Protein AF-A0A7S0XBG8-F1 (afdb_monomer_lite)

pLDDT: mean 71.1, std 22.32, range [27.62, 98.0]

Organism: NCBI:txid96789

Secondary structure (DSSP, 8-state):
----TTS---TTT--TT---S-S---HHHHHHHHHHT--GGGGSPPPHHHHHHTTTT-HHHHHHHHHHHHHHHHHHHHHHHHHHHHHHHTT---TTGGGTT---------SS---GGG--HHHHHHHHHHHHHHHHHHHHHHHHHHHHHHHHHHHHHHHHHHHHHHHHHHHHHHHHHHHHHHHHHHHHHHHHHHHHHHHHHHHHHHHHHHHHHHHHHHHHHHHHHHHHHHHHHHHHHHHHHHHHHHHHHHHHTTTSTTTHHHHHHHHHHHHHHHHHHHHHHHHHHHHHHHHHHHHHHHHHHHHHHHHHHHHHHHHHHHHHHHHHHHHHHHHHHHHHHHHHHHTTS----STTHHHHHHHHHHHHHHHHHHHHHHHHHHHHHHHHHHHHHHHHHHHHHHHHHHHHHHHHHHHHHHHHHHHHHHHHHHHHHHHHHHHHHHHHHHHHHHHHHHHHHHHHHHHHHHHHHHHHHHHHHHHTTT---HHHHHHHHHHHIIIIIHHHHHHHHT---GGG------------------------------------------------------PPPPP-PPPP-----------SS---------------------------------------------------PPP------PPP-----------------------------------------------S--EEPGGGSTT-GGGT--S--HHHHHTT-EE-----------HHHHHHHHHHHHHHHHHHHHHHHHHHHHHHHHHHHHHHHHHHHHHHHHHHHHHHH---HHHHHHHHHHHHHHHHHHHHHHHHHHHHHHHHHHHHHHHHHHHHH--

Structure (mmCIF, N/CA/C/O backbone):
data_AF-A0A7S0XBG8-F1
#
_entry.id   AF-A0A7S0XBG8-F1
#
loop_
_atom_site.group_PDB
_atom_site.id
_atom_site.type_symbol
_atom_site.label_atom_id
_atom_site.label_alt_id
_atom_site.label_comp_id
_atom_site.label_asym_id
_atom_site.label_entity_id
_atom_site.label_seq_id
_atom_site.pdbx_PDB_ins_code
_atom_site.Cartn_x
_atom_site.Cartn_y
_atom_site.Cartn_z
_atom_site.occupancy
_atom_site.B_iso_or_equiv
_atom_site.auth_seq_id
_atom_site.auth_comp_id
_atom_site.auth_asym_id
_atom_site.auth_atom_id
_atom_site.pdbx_PDB_model_num
ATOM 1 N N . MET A 1 1 ? -66.838 -7.557 14.527 1.00 46.03 1 MET A N 1
ATOM 2 C CA . MET A 1 1 ? -66.772 -7.939 15.953 1.00 46.03 1 MET A CA 1
ATOM 3 C C . MET A 1 1 ? -66.265 -6.729 16.703 1.00 46.03 1 MET A C 1
ATOM 5 O O . MET A 1 1 ? -65.086 -6.426 16.579 1.00 46.03 1 MET A O 1
ATOM 9 N N . ASN A 1 2 ? -67.140 -6.026 17.417 1.00 46.69 2 ASN A N 1
ATOM 10 C CA . ASN A 1 2 ? -66.706 -4.968 18.321 1.00 46.69 2 ASN A CA 1
ATOM 11 C C . ASN A 1 2 ? -66.323 -5.672 19.623 1.00 46.69 2 ASN A C 1
ATOM 13 O O . ASN A 1 2 ? -67.207 -6.102 20.355 1.00 46.69 2 ASN A O 1
ATOM 17 N N . LYS A 1 3 ? -65.024 -5.902 19.835 1.00 52.56 3 LYS A N 1
ATOM 18 C CA . LYS A 1 3 ? -64.518 -6.178 21.181 1.00 52.56 3 LYS A CA 1
ATOM 19 C C . LYS A 1 3 ? -64.488 -4.850 21.928 1.00 52.56 3 LYS A C 1
ATOM 21 O O . LYS A 1 3 ? -64.174 -3.831 21.314 1.00 52.56 3 LYS A O 1
ATOM 26 N N . ASP A 1 4 ? -64.818 -4.877 23.209 1.00 54.75 4 ASP A N 1
ATOM 27 C CA . ASP A 1 4 ? -64.835 -3.687 24.053 1.00 54.75 4 ASP A CA 1
ATOM 28 C C . ASP A 1 4 ? -63.427 -3.070 24.108 1.00 54.75 4 ASP A C 1
ATOM 30 O O . ASP A 1 4 ? -62.459 -3.727 24.489 1.00 54.75 4 ASP A O 1
ATOM 34 N N . PHE A 1 5 ? -63.298 -1.819 23.655 1.00 60.22 5 PHE A N 1
ATOM 35 C CA . PHE A 1 5 ? -62.009 -1.131 23.469 1.00 60.22 5 PHE A CA 1
ATOM 36 C C . PHE A 1 5 ? -61.437 -0.519 24.765 1.00 60.22 5 PHE A C 1
ATOM 38 O O . PHE A 1 5 ? -60.401 0.144 24.726 1.00 60.22 5 PHE A O 1
ATOM 45 N N . ASP A 1 6 ? -62.088 -0.758 25.906 1.00 67.19 6 ASP A N 1
ATOM 46 C CA . ASP A 1 6 ? -61.758 -0.147 27.200 1.00 67.19 6 ASP A CA 1
ATOM 47 C C . ASP A 1 6 ? -60.664 -0.900 27.985 1.00 67.19 6 ASP A C 1
ATOM 49 O O . ASP A 1 6 ? -60.264 -0.471 29.070 1.00 67.19 6 ASP A O 1
ATOM 53 N N . GLU A 1 7 ? -60.143 -2.017 27.463 1.00 74.50 7 GLU A N 1
ATOM 54 C CA . GLU A 1 7 ? -59.051 -2.741 28.119 1.00 74.50 7 GLU A CA 1
ATOM 55 C C . GLU A 1 7 ? -57.723 -1.945 28.017 1.00 74.50 7 GLU A C 1
ATOM 57 O O . GLU A 1 7 ? -57.351 -1.465 26.938 1.00 74.50 7 GLU A O 1
ATOM 62 N N . PRO A 1 8 ? -56.976 -1.748 29.124 1.00 77.62 8 PRO A N 1
ATOM 63 C CA . PRO A 1 8 ? -55.775 -0.918 29.116 1.00 77.62 8 PRO A CA 1
ATOM 64 C C . PRO A 1 8 ? -54.603 -1.563 28.347 1.00 77.62 8 PRO A C 1
ATOM 66 O O . PRO A 1 8 ? -53.829 -2.362 28.884 1.00 77.62 8 PRO A O 1
ATOM 69 N N . LEU A 1 9 ? -54.433 -1.152 27.087 1.00 80.19 9 LEU A N 1
ATOM 70 C CA . LEU A 1 9 ? -53.249 -1.357 26.251 1.00 80.19 9 LEU A CA 1
ATOM 71 C C . LEU A 1 9 ? -52.021 -0.675 26.878 1.00 80.19 9 LEU A C 1
ATOM 73 O O . LEU A 1 9 ? -51.720 0.510 26.685 1.00 80.19 9 LEU A O 1
ATOM 77 N N . SER A 1 10 ? -51.302 -1.471 27.660 1.00 86.69 10 SER A N 1
ATOM 78 C CA . SER A 1 10 ? -50.025 -1.143 28.284 1.00 86.69 10 SER A CA 1
ATOM 79 C C . SER A 1 10 ? -48.880 -1.800 27.518 1.00 86.69 10 SER A C 1
ATOM 81 O O . SER A 1 10 ? -49.082 -2.770 26.796 1.00 86.69 10 SER A O 1
ATOM 83 N N . LEU A 1 11 ? -47.644 -1.361 27.752 1.00 86.88 11 LEU A N 1
ATOM 84 C CA . LEU A 1 11 ? -46.448 -2.037 27.225 1.00 86.88 11 LEU A CA 1
ATOM 85 C C . LEU A 1 11 ? -46.318 -3.510 27.663 1.00 86.88 11 LEU A C 1
ATOM 87 O O . LEU A 1 11 ? -45.576 -4.256 27.033 1.00 86.88 11 LEU A O 1
ATOM 91 N N . LEU A 1 12 ? -47.027 -3.941 28.714 1.00 86.94 12 LEU A N 1
ATOM 92 C CA . LEU A 1 12 ? -47.078 -5.343 29.142 1.00 86.94 12 LEU A CA 1
ATOM 93 C C . LEU A 1 12 ? -48.015 -6.194 28.264 1.00 86.94 12 LEU A C 1
ATOM 95 O O . LEU A 1 12 ? -47.783 -7.389 28.107 1.00 86.94 12 LEU A O 1
ATOM 99 N N . THR A 1 13 ? -49.062 -5.577 27.711 1.00 85.00 13 THR A N 1
ATOM 100 C CA . THR A 1 13 ? -50.103 -6.201 26.872 1.00 85.00 13 THR A CA 1
ATOM 101 C C . THR A 1 13 ? -49.984 -5.826 25.389 1.00 85.00 13 THR A C 1
ATOM 103 O O . THR A 1 13 ? -50.813 -6.226 24.577 1.00 85.00 13 THR A O 1
ATOM 106 N N . PHE A 1 14 ? -48.947 -5.071 25.018 1.00 85.81 14 PHE A N 1
ATOM 107 C CA . PHE A 1 14 ? -48.705 -4.597 23.660 1.00 85.81 14 PHE A CA 1
ATOM 108 C C . PHE A 1 14 ? -48.232 -5.732 22.740 1.00 85.81 14 PHE A C 1
ATOM 110 O O . PHE A 1 14 ? -47.083 -6.170 22.819 1.00 85.81 14 PHE A O 1
ATOM 117 N N . GLU A 1 15 ? -49.099 -6.173 21.825 1.00 86.38 15 GLU A N 1
ATOM 118 C CA . GLU A 1 15 ? -48.722 -7.044 20.709 1.00 86.38 15 GLU A CA 1
ATOM 119 C C . GLU A 1 15 ? -48.262 -6.199 19.508 1.00 86.38 15 GLU A C 1
ATOM 121 O O . GLU A 1 15 ? -49.092 -5.542 18.876 1.00 86.38 15 GLU A O 1
ATOM 126 N N . PRO A 1 16 ? -46.972 -6.236 19.109 1.00 85.62 16 PRO A N 1
ATOM 127 C CA . PRO A 1 16 ? -46.474 -5.381 18.029 1.00 85.62 16 PRO A CA 1
ATOM 128 C C . PRO A 1 16 ? -47.133 -5.616 16.665 1.00 85.62 16 PRO A C 1
ATOM 130 O O . PRO A 1 16 ? -47.020 -4.773 15.785 1.00 85.62 16 PRO A O 1
ATOM 133 N N . THR A 1 17 ? -47.780 -6.765 16.468 1.00 84.50 17 THR A N 1
ATOM 134 C CA . THR A 1 17 ? -48.457 -7.163 15.226 1.00 84.50 17 THR A CA 1
ATOM 135 C C . THR A 1 17 ? -49.842 -6.539 15.038 1.00 84.50 17 THR A C 1
ATOM 137 O O . THR A 1 17 ? -50.392 -6.628 13.942 1.00 84.50 17 THR A O 1
ATOM 140 N N . LEU A 1 18 ? -50.426 -5.919 16.070 1.00 79.56 18 LEU A N 1
ATOM 141 C CA . LEU A 1 18 ? -51.756 -5.308 16.002 1.00 79.56 18 LEU A CA 1
ATOM 142 C C . LEU A 1 18 ? -51.644 -3.797 15.754 1.00 79.56 18 LEU A C 1
ATOM 144 O O . LEU A 1 18 ? -51.611 -2.987 16.675 1.00 79.56 18 LEU A O 1
ATOM 148 N N . ALA A 1 19 ? -51.602 -3.412 14.478 1.00 60.72 19 ALA A N 1
ATOM 149 C CA . ALA A 1 19 ? -51.386 -2.034 14.027 1.00 60.72 19 ALA A CA 1
ATOM 150 C C . ALA A 1 19 ? -52.637 -1.123 14.104 1.00 60.72 19 ALA A C 1
ATOM 152 O O . ALA A 1 19 ? -52.859 -0.301 13.215 1.00 60.72 19 ALA A O 1
ATOM 153 N N . PHE A 1 20 ? -53.463 -1.249 15.148 1.00 75.81 20 PHE A N 1
ATOM 154 C CA . PHE A 1 20 ? -54.675 -0.438 15.321 1.00 75.81 20 PHE A CA 1
ATOM 155 C C . PHE A 1 20 ? -54.503 0.601 16.445 1.00 75.81 20 PHE A C 1
ATOM 157 O O . PHE A 1 20 ? -54.133 0.226 17.557 1.00 75.81 20 PHE A O 1
ATOM 164 N N . PRO A 1 21 ? -54.779 1.898 16.202 1.00 74.19 21 PRO A N 1
ATOM 165 C CA . PRO A 1 21 ? -54.815 2.896 17.267 1.00 74.19 21 PRO A CA 1
ATOM 166 C C . PRO A 1 21 ? -56.060 2.706 18.164 1.00 74.19 21 PRO A C 1
ATOM 168 O O . PRO A 1 21 ? -57.111 2.321 17.648 1.00 74.19 21 PRO A O 1
ATOM 171 N N . PRO A 1 22 ? -55.993 3.030 19.473 1.00 70.81 22 PRO A N 1
ATOM 172 C CA . PRO A 1 22 ? -54.848 3.594 20.195 1.00 70.81 22 PRO A CA 1
ATOM 173 C C . PRO A 1 22 ? -53.772 2.544 20.529 1.00 70.81 22 PRO A C 1
ATOM 175 O O . PRO A 1 22 ? -54.043 1.555 21.197 1.00 70.81 22 PRO A O 1
ATOM 178 N N . TYR A 1 23 ? -52.524 2.794 20.115 1.00 78.31 23 TYR A N 1
ATOM 179 C CA . TYR A 1 23 ? -51.422 1.825 20.249 1.00 78.31 23 TYR A CA 1
ATOM 180 C C . TYR A 1 23 ? -51.006 1.552 21.705 1.00 78.31 23 TYR A C 1
ATOM 182 O O . TYR A 1 23 ? -50.609 0.442 22.044 1.00 78.31 23 TYR A O 1
ATOM 190 N N . LEU A 1 24 ? -51.079 2.577 22.559 1.00 86.44 24 LEU A N 1
ATOM 191 C CA . LEU A 1 24 ? -50.837 2.527 24.002 1.00 86.44 24 LEU A CA 1
ATOM 192 C C . LEU A 1 24 ? -51.780 3.542 24.657 1.00 86.44 24 LEU A C 1
ATOM 194 O O . LEU A 1 24 ? -51.836 4.685 24.205 1.00 86.44 24 LEU A O 1
ATOM 198 N N . ASN A 1 25 ? -52.502 3.149 25.709 1.00 85.94 25 ASN A N 1
ATOM 199 C CA . ASN A 1 25 ? -53.454 4.026 26.408 1.00 85.94 25 ASN A CA 1
ATOM 200 C C . ASN A 1 25 ? -53.093 4.288 27.885 1.00 85.94 25 ASN A C 1
ATOM 202 O O . ASN A 1 25 ? -53.607 5.232 28.480 1.00 85.94 25 ASN A O 1
ATOM 206 N N . THR A 1 26 ? -52.176 3.516 28.484 1.00 89.75 26 THR A N 1
ATOM 207 C CA . THR A 1 26 ? -51.787 3.742 29.889 1.00 89.75 26 THR A CA 1
ATOM 208 C C . THR A 1 26 ? -50.772 4.893 30.042 1.00 89.75 26 THR A C 1
ATOM 210 O O . THR A 1 26 ? -49.750 4.894 29.344 1.00 89.75 26 THR A O 1
ATOM 213 N N . PRO A 1 27 ? -50.960 5.835 30.997 1.00 90.50 27 PRO A N 1
ATOM 214 C CA . PRO A 1 27 ? -50.068 6.990 31.172 1.00 90.50 27 PRO A CA 1
ATOM 215 C C . PRO A 1 27 ? -48.596 6.615 31.376 1.00 90.50 27 PRO A C 1
ATOM 217 O O . PRO A 1 27 ? -47.709 7.216 30.779 1.00 90.50 27 PRO A O 1
ATOM 220 N N . ARG A 1 28 ? -48.323 5.552 32.149 1.00 92.75 28 ARG A N 1
ATOM 221 C CA . ARG A 1 28 ? -46.956 5.048 32.385 1.00 92.75 28 ARG A CA 1
ATOM 222 C C . ARG A 1 28 ? -46.270 4.567 31.106 1.00 92.75 28 ARG A C 1
ATOM 224 O O . ARG A 1 28 ? -45.056 4.692 30.989 1.00 92.75 28 ARG A O 1
ATOM 231 N N . SER A 1 29 ? -47.013 3.995 30.157 1.00 93.88 29 SER A N 1
ATOM 232 C CA . SER A 1 29 ? -46.448 3.556 28.877 1.00 93.88 29 SER A CA 1
ATOM 233 C C . SER A 1 29 ? -46.194 4.720 27.923 1.00 93.88 29 SER A C 1
ATOM 235 O O . SER A 1 29 ? -45.178 4.711 27.230 1.00 93.88 29 SER A O 1
ATOM 237 N N . LEU A 1 30 ? -47.052 5.743 27.938 1.00 93.06 30 LEU A N 1
ATOM 238 C CA . LEU A 1 30 ? -46.835 6.980 27.185 1.00 93.06 30 LEU A CA 1
ATOM 239 C C . LEU A 1 30 ? -45.634 7.772 27.732 1.00 93.06 30 LEU A C 1
ATOM 241 O O . LEU A 1 30 ? -44.776 8.173 26.952 1.00 93.06 30 LEU A O 1
ATOM 245 N N . GLU A 1 31 ? -45.498 7.898 29.056 1.00 93.50 31 GLU A N 1
ATOM 246 C CA . GLU A 1 31 ? -44.335 8.523 29.710 1.00 93.50 31 GLU A CA 1
ATOM 247 C C . GLU A 1 31 ? -43.028 7.752 29.429 1.00 93.50 31 GLU A C 1
ATOM 249 O O . GLU A 1 31 ? -41.995 8.356 29.143 1.00 93.50 31 GLU A O 1
ATOM 254 N N . ALA A 1 32 ? -43.057 6.411 29.426 1.00 95.31 32 ALA A N 1
ATOM 255 C CA . ALA A 1 32 ? -41.895 5.598 29.052 1.00 95.31 32 ALA A CA 1
ATOM 256 C C . ALA A 1 32 ? -41.440 5.854 27.602 1.00 95.31 32 ALA A C 1
ATOM 258 O O . ALA A 1 32 ? -40.237 5.931 27.335 1.00 95.31 32 ALA A O 1
ATOM 259 N N . CYS A 1 33 ? -42.389 6.013 26.674 1.00 95.50 33 CYS A N 1
ATOM 260 C CA . CYS A 1 33 ? -42.112 6.400 25.289 1.00 95.50 33 CYS A CA 1
ATOM 261 C C . CYS A 1 33 ? -41.545 7.830 25.217 1.00 95.50 33 CYS A C 1
ATOM 263 O O . CYS A 1 33 ? -40.497 8.046 24.607 1.00 95.50 33 CYS A O 1
ATOM 265 N N . HIS A 1 34 ? -42.174 8.781 25.918 1.00 94.69 34 HIS A N 1
ATOM 266 C CA . HIS A 1 34 ? -41.777 10.190 25.952 1.00 94.69 34 HIS A CA 1
ATOM 267 C C . HIS A 1 34 ? -40.342 10.385 26.467 1.00 94.69 34 HIS A C 1
ATOM 269 O O . HIS A 1 34 ? -39.537 11.043 25.808 1.00 94.69 34 HIS A O 1
ATOM 275 N N . ARG A 1 35 ? -39.968 9.734 27.578 1.00 94.81 35 ARG A N 1
ATOM 276 C CA . ARG A 1 35 ? -38.601 9.788 28.138 1.00 94.81 35 ARG A CA 1
ATOM 277 C C . ARG A 1 35 ? -37.519 9.230 27.224 1.00 94.81 35 ARG A C 1
ATOM 279 O O . ARG A 1 35 ? -36.373 9.664 27.311 1.00 94.81 35 ARG A O 1
ATOM 286 N N . ASN A 1 36 ? -37.866 8.263 26.378 1.00 95.38 36 ASN A N 1
ATOM 287 C CA . ASN A 1 36 ? -36.952 7.703 25.385 1.00 95.38 36 ASN A CA 1
ATOM 288 C C . ASN A 1 36 ? -36.969 8.484 24.056 1.00 95.38 36 ASN A C 1
ATOM 290 O O . ASN A 1 36 ? -36.152 8.190 23.187 1.00 95.38 36 ASN A O 1
ATOM 294 N N . GLY A 1 37 ? -37.864 9.468 23.890 1.00 95.38 37 GLY A N 1
ATOM 295 C CA . GLY A 1 37 ? -38.025 10.232 22.650 1.00 95.38 37 GLY A CA 1
ATOM 296 C C . GLY A 1 37 ? -38.631 9.427 21.495 1.00 95.38 37 GLY A C 1
ATOM 297 O O . GLY A 1 37 ? -38.331 9.715 20.341 1.00 95.38 37 GLY A O 1
ATOM 298 N N . VAL A 1 38 ? -39.439 8.406 21.798 1.00 95.69 38 VAL A N 1
ATOM 299 C CA . VAL A 1 38 ? -39.985 7.438 20.829 1.00 95.69 38 VAL A CA 1
ATOM 300 C C . VAL A 1 38 ? -41.485 7.664 20.671 1.00 95.69 38 VAL A C 1
ATOM 302 O O . VAL A 1 38 ? -42.199 7.719 21.673 1.00 95.69 38 VAL A O 1
ATOM 305 N N . ASN A 1 39 ? -42.004 7.735 19.443 1.00 93.81 39 ASN A N 1
ATOM 306 C CA . ASN A 1 39 ? -43.456 7.739 19.244 1.00 93.81 39 ASN A CA 1
ATOM 307 C C . ASN A 1 39 ? -44.024 6.312 19.389 1.00 93.81 39 ASN A C 1
ATOM 309 O O . ASN A 1 39 ? -43.448 5.384 18.822 1.00 93.81 39 ASN A O 1
ATOM 313 N N . PRO A 1 40 ? -45.187 6.096 20.040 1.00 93.88 40 PRO A N 1
ATOM 314 C CA . PRO A 1 40 ? -45.792 4.763 20.180 1.00 93.88 40 PRO A CA 1
ATOM 315 C C . PRO A 1 40 ? -45.967 3.986 18.864 1.00 93.88 40 PRO A C 1
ATOM 317 O O . PRO A 1 40 ? -45.861 2.763 18.851 1.00 93.88 40 PRO A O 1
ATOM 320 N N . ILE A 1 41 ? -46.183 4.693 17.748 1.00 93.38 41 ILE A N 1
ATOM 321 C CA . ILE A 1 41 ? -46.307 4.101 16.408 1.00 93.38 41 ILE A CA 1
ATOM 322 C C . ILE A 1 41 ? -45.010 3.430 15.921 1.00 93.38 41 ILE A C 1
ATOM 324 O O . ILE A 1 41 ? -45.069 2.460 15.173 1.00 93.38 41 ILE A O 1
ATOM 328 N N . GLU A 1 42 ? -43.840 3.881 16.382 1.00 92.88 42 GLU A N 1
ATOM 329 C CA . GLU A 1 42 ? -42.533 3.314 16.012 1.00 92.88 42 GLU A CA 1
ATOM 330 C C . GLU A 1 42 ? -42.273 1.947 16.663 1.00 92.88 42 GLU A C 1
ATOM 332 O O . GLU A 1 42 ? -41.363 1.236 16.245 1.00 92.88 42 GLU A O 1
ATOM 337 N N . LEU A 1 43 ? -43.057 1.562 17.677 1.00 94.12 43 LEU A N 1
ATOM 338 C CA . LEU A 1 43 ? -42.960 0.256 18.340 1.00 94.12 43 LEU A CA 1
ATOM 339 C C . LEU A 1 43 ? -43.737 -0.846 17.598 1.00 94.12 43 LEU A C 1
ATOM 341 O O . LEU A 1 43 ? -43.465 -2.037 17.810 1.00 94.12 43 LEU A O 1
ATOM 345 N N . VAL A 1 44 ? -44.676 -0.458 16.728 1.00 94.44 44 VAL A N 1
ATOM 346 C CA . VAL A 1 44 ? -45.516 -1.350 15.916 1.00 94.44 44 VAL A CA 1
ATOM 347 C C . VAL A 1 44 ? -44.656 -2.058 14.866 1.00 94.44 44 VAL A C 1
ATOM 349 O O . VAL A 1 44 ? -43.796 -1.457 14.221 1.00 94.44 44 VAL A O 1
ATOM 352 N N . ALA A 1 45 ? -44.852 -3.364 14.705 1.00 94.12 45 ALA A N 1
ATOM 353 C CA . ALA A 1 45 ? -44.143 -4.155 13.712 1.00 94.12 45 ALA A CA 1
ATOM 354 C C . ALA A 1 45 ? -44.748 -3.925 12.322 1.00 94.12 45 ALA A C 1
ATOM 356 O O . ALA A 1 45 ? -45.897 -4.280 12.065 1.00 94.12 45 ALA A O 1
ATOM 357 N N . ILE A 1 46 ? -43.949 -3.366 11.412 1.00 93.38 46 ILE A N 1
ATOM 358 C CA . ILE A 1 46 ? -44.321 -3.230 10.002 1.00 93.38 46 ILE A CA 1
ATOM 359 C C . ILE A 1 46 ? -44.263 -4.627 9.351 1.00 93.38 46 ILE A C 1
ATOM 361 O O . ILE A 1 46 ? -43.214 -5.280 9.431 1.00 93.38 46 ILE A O 1
ATOM 365 N N . PRO A 1 47 ? -45.351 -5.113 8.722 1.00 94.19 47 PRO A N 1
ATOM 366 C CA . PRO A 1 47 ? -45.382 -6.432 8.099 1.00 94.19 47 PRO A CA 1
ATOM 367 C C . PRO A 1 47 ? -44.433 -6.514 6.893 1.00 94.19 47 PRO A C 1
ATOM 369 O O . PRO A 1 47 ? -44.214 -5.538 6.169 1.00 94.19 47 PRO A O 1
ATOM 372 N N . TYR A 1 48 ? -43.856 -7.697 6.664 1.00 94.06 48 TYR A N 1
ATOM 373 C CA . TYR A 1 48 ? -42.832 -7.924 5.637 1.00 94.06 48 TYR A CA 1
ATOM 374 C C . TYR A 1 48 ? -43.321 -7.577 4.217 1.00 94.06 48 TYR A C 1
ATOM 376 O O . TYR A 1 48 ? -42.573 -7.077 3.374 1.00 94.06 48 TYR A O 1
ATOM 384 N N . GLU A 1 49 ? -44.615 -7.760 3.977 1.00 94.56 49 GLU A N 1
ATOM 385 C CA . GLU A 1 49 ? -45.318 -7.481 2.731 1.00 94.56 49 GLU A CA 1
ATOM 386 C C . GLU A 1 49 ? -45.242 -6.002 2.312 1.00 94.56 49 GLU A C 1
ATOM 388 O O . GLU A 1 49 ? -45.290 -5.700 1.119 1.00 94.56 49 GLU A O 1
ATOM 393 N N . GLU A 1 50 ? -45.082 -5.060 3.248 1.00 93.56 50 GLU A N 1
ATOM 394 C CA . GLU A 1 50 ? -44.888 -3.641 2.912 1.00 93.56 50 GLU A CA 1
ATOM 395 C C . GLU A 1 50 ? -43.467 -3.332 2.434 1.00 93.56 50 GLU A C 1
ATOM 397 O O . GLU A 1 50 ? -43.275 -2.492 1.550 1.00 93.56 50 GLU A O 1
ATOM 402 N N . PHE A 1 51 ? -42.468 -4.064 2.931 1.00 93.88 51 PHE A N 1
ATOM 403 C CA . PHE A 1 51 ? -41.096 -3.951 2.438 1.00 93.88 51 PHE A CA 1
ATOM 404 C C . PHE A 1 51 ? -40.971 -4.456 1.001 1.00 93.88 51 PHE A C 1
ATOM 406 O O . PHE A 1 51 ? -40.256 -3.840 0.207 1.00 93.88 51 PHE A O 1
ATOM 413 N N . LEU A 1 52 ? -41.711 -5.511 0.641 1.00 94.25 52 LEU A N 1
ATOM 414 C CA . LEU A 1 52 ? -41.791 -6.028 -0.730 1.00 94.25 52 LEU A CA 1
ATOM 415 C C . LEU A 1 52 ? -42.385 -4.998 -1.709 1.00 94.25 52 LEU A C 1
ATOM 417 O O . LEU A 1 52 ? -41.803 -4.764 -2.767 1.00 94.25 52 LEU A O 1
ATOM 421 N N . LYS A 1 53 ? -43.477 -4.307 -1.336 1.00 93.00 53 LYS A N 1
ATOM 422 C CA . LYS A 1 53 ? -44.103 -3.259 -2.176 1.00 93.00 53 LYS A CA 1
ATOM 423 C C . LYS A 1 53 ? -43.135 -2.126 -2.550 1.00 93.00 53 LYS A C 1
ATOM 425 O O . LYS A 1 53 ? -43.200 -1.605 -3.658 1.00 93.00 53 LYS A O 1
ATOM 430 N N . ASN A 1 54 ? -42.230 -1.760 -1.640 1.00 82.06 54 ASN A N 1
ATOM 431 C CA . ASN A 1 54 ? -41.333 -0.603 -1.774 1.00 82.06 54 ASN A CA 1
ATOM 432 C C . ASN A 1 54 ? -39.942 -0.925 -2.368 1.00 82.06 54 ASN A C 1
ATOM 434 O O . ASN A 1 54 ? -39.057 -0.064 -2.363 1.00 82.06 54 ASN A O 1
ATOM 438 N N . SER A 1 55 ? -39.688 -2.161 -2.811 1.00 76.88 55 SER A N 1
ATOM 439 C CA . SER A 1 55 ? -38.336 -2.643 -3.158 1.00 76.88 55 SER A CA 1
ATOM 440 C C . SER A 1 55 ? -38.217 -3.259 -4.558 1.00 76.88 55 SER A C 1
ATOM 442 O O . SER A 1 55 ? -37.426 -4.173 -4.762 1.00 76.88 55 SER A O 1
ATOM 444 N N . ASN A 1 56 ? -38.968 -2.748 -5.545 1.00 84.00 56 ASN A N 1
ATOM 445 C CA . ASN A 1 56 ? -38.935 -3.217 -6.945 1.00 84.00 56 ASN A CA 1
ATOM 446 C C . ASN A 1 56 ? -39.083 -4.751 -7.097 1.00 84.00 56 ASN A C 1
ATOM 448 O O . ASN A 1 56 ? -38.563 -5.335 -8.044 1.00 84.00 56 ASN A O 1
ATOM 452 N N . ASN A 1 57 ? -39.804 -5.395 -6.172 1.00 78.31 57 ASN A N 1
ATOM 453 C CA . ASN A 1 57 ? -39.962 -6.849 -6.062 1.00 78.31 57 ASN A CA 1
ATOM 454 C C . ASN A 1 57 ? -38.662 -7.656 -5.836 1.00 78.31 57 ASN A C 1
ATOM 456 O O . ASN A 1 57 ? -38.669 -8.858 -6.092 1.00 78.31 57 ASN A O 1
ATOM 460 N N . ASP A 1 58 ? -37.574 -7.059 -5.331 1.00 91.94 58 ASP A N 1
ATOM 461 C CA . ASP A 1 58 ? -36.404 -7.825 -4.870 1.00 91.94 58 ASP A CA 1
ATOM 462 C C . ASP A 1 58 ? -36.615 -8.313 -3.417 1.00 91.94 58 ASP A C 1
ATOM 464 O O . ASP A 1 58 ? -36.516 -7.516 -2.472 1.00 91.94 58 ASP A O 1
ATOM 468 N N . PRO A 1 59 ? -36.876 -9.620 -3.195 1.00 93.44 59 PRO A N 1
ATOM 469 C CA . PRO A 1 59 ? -37.119 -10.153 -1.858 1.00 93.44 59 PRO A CA 1
ATOM 470 C C . PRO A 1 59 ? -35.879 -10.086 -0.958 1.00 93.44 59 PRO A C 1
ATOM 472 O O . PRO A 1 59 ? -36.017 -10.010 0.259 1.00 93.44 59 PRO A O 1
ATOM 475 N N . TYR A 1 60 ? -34.665 -10.081 -1.514 1.00 93.50 60 TYR A N 1
ATOM 476 C CA . TYR A 1 60 ? -33.440 -10.036 -0.718 1.00 93.50 60 TYR A CA 1
ATOM 477 C C . TYR A 1 60 ? -33.213 -8.639 -0.126 1.00 93.50 60 TYR A C 1
ATOM 479 O O . TYR A 1 60 ? -32.913 -8.493 1.063 1.00 93.50 60 TYR A O 1
ATOM 487 N N . ILE A 1 61 ? -33.442 -7.588 -0.922 1.00 91.69 61 ILE A N 1
ATOM 488 C CA . ILE A 1 61 ? -33.392 -6.199 -0.440 1.00 91.69 61 ILE A CA 1
ATOM 489 C C . ILE A 1 61 ? -34.537 -5.924 0.547 1.00 91.69 61 ILE A C 1
ATOM 491 O O . ILE A 1 61 ? -34.316 -5.240 1.553 1.00 91.69 61 ILE A O 1
ATOM 495 N N . ALA A 1 62 ? -35.735 -6.468 0.303 1.00 94.19 62 ALA A N 1
ATOM 496 C CA . ALA A 1 62 ? -36.847 -6.397 1.251 1.00 94.19 62 ALA A CA 1
ATOM 497 C C . ALA A 1 62 ? -36.476 -7.023 2.606 1.00 94.19 62 ALA A C 1
ATOM 499 O O . ALA A 1 62 ? -36.662 -6.379 3.640 1.00 94.19 62 ALA A O 1
ATOM 500 N N . GLN A 1 63 ? -35.895 -8.230 2.604 1.00 95.75 63 GLN A N 1
ATOM 501 C CA . GLN A 1 63 ? -35.493 -8.943 3.820 1.00 95.75 63 GLN A CA 1
ATOM 502 C C . GLN A 1 63 ? -34.454 -8.161 4.632 1.00 95.75 63 GLN A C 1
ATOM 504 O O . GLN A 1 63 ? -34.657 -7.947 5.824 1.00 95.75 63 GLN A O 1
ATOM 509 N N . ILE A 1 64 ? -33.395 -7.645 3.998 1.00 93.94 64 ILE A N 1
ATOM 510 C CA . ILE A 1 64 ? -32.368 -6.849 4.696 1.00 93.94 64 ILE A CA 1
ATOM 511 C C . ILE A 1 64 ? -32.967 -5.580 5.324 1.00 93.94 64 ILE A C 1
ATOM 513 O O . ILE A 1 64 ? -32.593 -5.192 6.434 1.00 93.94 64 ILE A O 1
ATOM 517 N N . ARG A 1 65 ? -33.900 -4.910 4.631 1.00 92.94 65 ARG A N 1
ATOM 518 C CA . ARG A 1 65 ? -34.584 -3.720 5.167 1.00 92.94 65 ARG A CA 1
ATOM 519 C C . ARG A 1 65 ? -35.481 -4.077 6.352 1.00 92.94 65 ARG A C 1
ATOM 521 O O . ARG A 1 65 ? -35.420 -3.381 7.364 1.00 92.94 65 ARG A O 1
ATOM 528 N N . TYR A 1 66 ? -36.251 -5.158 6.242 1.00 96.12 66 TYR A N 1
ATOM 529 C CA . TYR A 1 66 ? -37.096 -5.673 7.317 1.00 96.12 66 TYR A CA 1
ATOM 530 C C . TYR A 1 66 ? -36.271 -6.041 8.558 1.00 96.12 66 TYR A C 1
ATOM 532 O O . TYR A 1 66 ? -36.528 -5.504 9.632 1.00 96.12 66 TYR A O 1
ATOM 540 N N . GLU A 1 67 ? -35.224 -6.859 8.413 1.00 95.69 67 GLU A N 1
ATOM 541 C CA . GLU A 1 67 ? -34.351 -7.272 9.523 1.00 95.69 67 GLU A CA 1
ATOM 542 C C . GLU A 1 67 ? -33.687 -6.072 10.214 1.00 95.69 67 GLU A C 1
ATOM 544 O O . GLU A 1 67 ? -33.610 -6.021 11.444 1.00 95.69 67 GLU A O 1
ATOM 549 N N . LYS A 1 68 ? -33.257 -5.063 9.442 1.00 96.06 68 LYS A N 1
ATOM 550 C CA . LYS A 1 68 ? -32.668 -3.835 9.990 1.00 96.06 68 LYS A CA 1
ATOM 551 C C . LYS A 1 68 ? -33.682 -3.001 10.781 1.00 96.06 68 LYS A C 1
ATOM 553 O O . LYS A 1 68 ? -33.343 -2.524 11.864 1.00 96.06 68 LYS A O 1
ATOM 558 N N . ILE A 1 69 ? -34.891 -2.791 10.253 1.00 94.25 69 ILE A N 1
ATOM 559 C CA . ILE A 1 69 ? -35.910 -1.969 10.926 1.00 94.25 69 ILE A CA 1
ATOM 560 C C . ILE A 1 69 ? -36.508 -2.710 12.124 1.00 94.25 69 ILE A C 1
ATOM 562 O O . ILE A 1 69 ? -36.583 -2.129 13.203 1.00 94.25 69 ILE A O 1
ATOM 566 N N . ASP A 1 70 ? -36.853 -3.991 11.995 1.00 95.31 70 ASP A N 1
ATOM 567 C CA . ASP A 1 70 ? -37.374 -4.786 13.112 1.00 95.31 70 ASP A CA 1
ATOM 568 C C . ASP A 1 70 ? -36.319 -5.001 14.215 1.00 95.31 70 ASP A C 1
ATOM 570 O O . ASP A 1 70 ? -36.648 -4.981 15.401 1.00 95.31 70 ASP A O 1
ATOM 574 N N . GLY A 1 71 ? -35.034 -5.114 13.854 1.00 94.44 71 GLY A N 1
ATOM 575 C CA . GLY A 1 71 ? -33.925 -5.132 14.811 1.00 94.44 71 GLY A CA 1
ATOM 576 C C . GLY A 1 71 ? -33.801 -3.833 15.616 1.00 94.44 71 GLY A C 1
ATOM 577 O O . GLY A 1 71 ? -33.689 -3.879 16.842 1.00 94.44 71 GLY A O 1
ATOM 578 N N . LEU A 1 72 ? -33.884 -2.672 14.952 1.00 93.88 72 LEU A N 1
ATOM 579 C CA . LEU A 1 72 ? -33.922 -1.365 15.625 1.00 93.88 72 LEU A CA 1
ATOM 580 C C . LEU A 1 72 ? -35.167 -1.231 16.513 1.00 93.88 72 LEU A C 1
ATOM 582 O O . LEU A 1 72 ? -35.047 -0.868 17.681 1.00 93.88 72 LEU A O 1
ATOM 586 N N . ARG A 1 73 ? -36.343 -1.594 15.991 1.00 95.94 73 ARG A N 1
ATOM 587 C CA . ARG A 1 73 ? -37.626 -1.578 16.706 1.00 95.94 73 ARG A CA 1
ATOM 588 C C . ARG A 1 73 ? -37.578 -2.400 17.995 1.00 95.94 73 ARG A C 1
ATOM 590 O O . ARG A 1 73 ? -37.988 -1.905 19.040 1.00 95.94 73 ARG A O 1
ATOM 597 N N . LYS A 1 74 ? -37.041 -3.625 17.946 1.00 95.19 74 LYS A N 1
ATOM 598 C CA . LYS A 1 74 ? -36.848 -4.492 19.124 1.00 95.19 74 LYS A CA 1
ATOM 599 C C . LYS A 1 74 ? -35.943 -3.838 20.170 1.00 95.19 74 LYS A C 1
ATOM 601 O O . LYS A 1 74 ? -36.335 -3.746 21.328 1.00 95.19 74 LYS A O 1
ATOM 606 N N . ALA A 1 75 ? -34.793 -3.303 19.757 1.00 95.00 75 ALA A N 1
ATOM 607 C CA . ALA A 1 75 ? -33.876 -2.615 20.668 1.00 95.00 75 ALA A CA 1
ATOM 608 C C . ALA A 1 75 ? -34.494 -1.353 21.308 1.00 95.00 75 ALA A C 1
ATOM 610 O O . ALA A 1 75 ? -34.206 -1.038 22.463 1.00 95.00 75 ALA A O 1
ATOM 611 N N . THR A 1 76 ? -35.352 -0.634 20.581 1.00 94.44 76 THR A N 1
ATOM 612 C CA . THR A 1 76 ? -36.114 0.507 21.110 1.00 94.44 76 THR A CA 1
ATOM 613 C C . THR A 1 76 ? -37.207 0.055 22.083 1.00 94.44 76 THR A C 1
ATOM 615 O O . THR A 1 76 ? -37.322 0.620 23.171 1.00 94.44 76 THR A O 1
ATOM 618 N N . LEU A 1 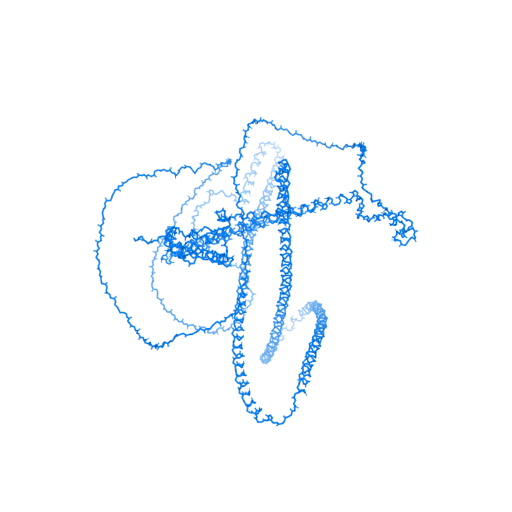77 ? -37.957 -0.999 21.745 1.00 94.81 77 LEU A N 1
ATOM 619 C CA . LEU A 1 77 ? -38.983 -1.589 22.608 1.00 94.81 77 LEU A CA 1
ATOM 620 C C . LEU A 1 77 ? -38.393 -2.083 23.937 1.00 94.81 77 LEU A C 1
ATOM 622 O O . LEU A 1 77 ? -38.968 -1.809 24.987 1.00 94.81 77 LEU A O 1
ATOM 626 N N . ASP A 1 78 ? -37.220 -2.724 23.919 1.00 95.31 78 ASP A N 1
ATOM 627 C CA . ASP A 1 78 ? -36.527 -3.173 25.134 1.00 95.31 78 ASP A CA 1
ATOM 628 C C . ASP A 1 78 ? -36.148 -2.004 26.063 1.00 95.31 78 ASP A C 1
ATOM 630 O O . ASP A 1 78 ? -36.325 -2.100 27.279 1.00 95.31 78 ASP A O 1
ATOM 634 N N . LYS A 1 79 ? -35.676 -0.873 25.514 1.00 94.69 79 LYS A N 1
ATOM 635 C CA . LYS A 1 79 ? -35.378 0.346 26.296 1.00 94.69 79 LYS A CA 1
ATOM 636 C C . LYS A 1 79 ? -36.639 0.955 26.907 1.00 94.69 79 LYS A C 1
ATOM 638 O O . LYS A 1 79 ? -36.658 1.291 28.091 1.00 94.69 79 LYS A O 1
ATOM 643 N N . VAL A 1 80 ? -37.703 1.057 26.112 1.00 96.00 80 VAL A N 1
ATOM 644 C CA . VAL A 1 80 ? -39.002 1.577 26.555 1.00 96.00 80 VAL A CA 1
ATOM 645 C C . VAL A 1 80 ? -39.614 0.669 27.634 1.00 96.00 80 VAL A C 1
ATOM 647 O O . VAL A 1 80 ? -40.119 1.171 28.636 1.00 96.00 80 VAL A O 1
ATOM 650 N N . LEU A 1 81 ? -39.481 -0.657 27.516 1.00 95.38 81 LEU A N 1
ATOM 651 C CA . LEU A 1 81 ? -39.880 -1.624 28.548 1.00 95.38 81 LEU A CA 1
ATOM 652 C C . LEU A 1 81 ? -39.057 -1.506 29.839 1.00 95.38 81 LEU A C 1
ATOM 654 O O . LEU A 1 81 ? -39.609 -1.688 30.925 1.00 95.38 81 LEU A O 1
ATOM 658 N N . GLN A 1 82 ? -37.758 -1.207 29.754 1.00 95.75 82 GLN A N 1
ATOM 659 C CA . GLN A 1 82 ? -36.910 -0.986 30.933 1.00 95.75 82 GLN A CA 1
ATOM 660 C C . GLN A 1 82 ? -37.311 0.284 31.696 1.00 95.75 82 GLN A C 1
ATOM 662 O O . GLN A 1 82 ? -37.494 0.224 32.912 1.00 95.75 82 GLN A O 1
ATOM 667 N N . GLU A 1 83 ? -37.513 1.412 31.008 1.00 96.06 83 GLU A N 1
ATOM 668 C CA . GLU A 1 83 ? -37.964 2.648 31.666 1.00 96.06 83 GLU A CA 1
ATOM 669 C C . GLU A 1 83 ? -39.425 2.530 32.143 1.00 96.06 83 GLU A C 1
ATOM 671 O O . GLU A 1 83 ? -39.753 3.030 33.215 1.00 96.06 83 GLU A O 1
ATOM 676 N N . TRP A 1 84 ? -40.291 1.780 31.446 1.00 95.88 84 TRP A N 1
ATOM 677 C CA . TRP A 1 84 ? -41.636 1.456 31.940 1.00 95.88 84 TRP A CA 1
ATOM 678 C C . TRP A 1 84 ? -41.605 0.638 33.237 1.00 95.88 84 TRP A C 1
ATOM 680 O O . TRP A 1 84 ? -42.299 0.993 34.189 1.00 95.88 84 TRP A O 1
ATOM 690 N N . LYS A 1 85 ? -40.767 -0.407 33.325 1.00 95.00 85 LYS A N 1
ATOM 691 C CA . LYS A 1 85 ? -40.566 -1.151 34.582 1.00 95.00 85 LYS A CA 1
ATOM 692 C C . LYS A 1 85 ? -40.087 -0.222 35.690 1.00 95.00 85 LYS A C 1
ATOM 694 O O . LYS A 1 85 ? -40.674 -0.208 36.761 1.00 95.00 85 LYS A O 1
ATOM 699 N N . ARG A 1 86 ? -39.122 0.652 35.398 1.00 94.00 86 ARG A N 1
ATOM 700 C CA . ARG A 1 86 ? -38.637 1.659 36.348 1.00 94.00 86 ARG A CA 1
ATOM 701 C C . ARG A 1 86 ? -39.735 2.621 36.818 1.00 94.00 86 ARG A C 1
ATOM 703 O O . ARG A 1 86 ? -39.761 2.967 37.996 1.00 94.00 86 ARG A O 1
ATOM 710 N N . LEU A 1 87 ? -40.645 3.051 35.940 1.00 93.50 87 LEU A N 1
ATOM 711 C CA . LEU A 1 87 ? -41.814 3.875 36.288 1.00 93.50 87 LEU A CA 1
ATOM 712 C C . LEU A 1 87 ? -42.816 3.126 37.180 1.00 93.50 87 LEU A C 1
ATOM 714 O O . LEU A 1 87 ? -43.414 3.730 38.070 1.00 93.50 87 LEU A O 1
ATOM 718 N N . VAL A 1 88 ? -42.988 1.820 36.965 1.00 91.75 88 VAL A N 1
ATOM 719 C CA . VAL A 1 88 ? -43.792 0.950 37.836 1.00 91.75 88 VAL A CA 1
ATOM 720 C C . VAL A 1 88 ? -43.114 0.782 39.202 1.00 91.75 88 VAL A C 1
ATOM 722 O O . VAL A 1 88 ? -43.739 1.081 40.216 1.00 91.75 88 VAL A O 1
ATOM 725 N N . ASP A 1 89 ? -41.835 0.402 39.233 1.00 92.75 89 ASP A N 1
ATOM 726 C CA . ASP A 1 89 ? -41.055 0.137 40.453 1.00 92.75 89 ASP A CA 1
ATOM 727 C C . ASP A 1 89 ? -40.878 1.386 41.334 1.00 92.75 89 ASP A C 1
ATOM 729 O O . ASP A 1 89 ? -40.874 1.302 42.561 1.00 92.75 89 ASP A O 1
ATOM 733 N N . SER A 1 90 ? -40.753 2.566 40.717 1.00 89.38 90 SER A N 1
ATOM 734 C CA . SER A 1 90 ? -40.675 3.856 41.422 1.00 89.38 90 SER A CA 1
ATOM 735 C C . SER A 1 90 ? -42.029 4.390 41.900 1.00 89.38 90 SER A C 1
ATOM 737 O O . SER A 1 90 ? -42.067 5.477 42.473 1.00 89.38 90 SER A O 1
ATOM 739 N N . ASN A 1 91 ? -43.128 3.656 41.671 1.00 88.69 91 ASN A N 1
ATOM 740 C CA . ASN A 1 91 ? -44.497 4.119 41.905 1.00 88.69 91 ASN A CA 1
ATOM 741 C C . ASN A 1 91 ? -44.739 5.516 41.317 1.00 88.69 91 ASN A C 1
ATOM 743 O O . ASN A 1 91 ? -45.293 6.392 41.978 1.00 88.69 91 ASN A O 1
ATOM 747 N N . TRP A 1 92 ? -44.320 5.737 40.067 1.00 89.00 92 TRP A N 1
ATOM 748 C CA . TRP A 1 92 ? -44.493 7.035 39.427 1.00 89.00 92 TRP A CA 1
ATOM 749 C C . TRP A 1 92 ? -45.982 7.413 39.378 1.00 89.00 92 TRP A C 1
ATOM 751 O O . TRP A 1 92 ? -46.821 6.661 38.856 1.00 89.00 92 TRP A O 1
ATOM 761 N N . ILE A 1 93 ? -46.270 8.572 39.972 1.00 82.25 93 ILE A N 1
ATOM 762 C CA . ILE A 1 93 ? -47.544 9.287 39.955 1.00 82.25 93 ILE A CA 1
ATOM 763 C C . ILE A 1 93 ? -47.347 10.455 38.995 1.00 82.25 93 ILE A C 1
ATOM 765 O O . ILE A 1 93 ? -46.358 11.182 39.110 1.00 82.25 93 ILE A O 1
ATOM 769 N N . ASP A 1 94 ? -48.277 10.631 38.061 1.00 76.00 94 ASP A N 1
ATOM 770 C CA . ASP A 1 94 ? -48.235 11.757 37.135 1.00 76.00 94 ASP A CA 1
ATOM 771 C C . ASP A 1 94 ? -48.451 13.066 37.904 1.00 76.00 94 ASP A C 1
ATOM 773 O O . ASP A 1 94 ? -49.545 13.353 38.397 1.00 76.00 94 ASP A O 1
ATOM 777 N N . SER A 1 95 ? -47.390 13.864 38.014 1.00 64.44 95 SER A N 1
ATOM 778 C CA . SER A 1 95 ? -47.407 15.145 38.717 1.00 64.44 95 SER A CA 1
ATOM 779 C C . SER A 1 95 ? -48.365 16.170 38.101 1.00 64.44 95 SER A C 1
ATOM 781 O O . SER A 1 95 ? -48.727 17.117 38.795 1.00 64.44 95 SER A O 1
ATOM 783 N N . ASN A 1 96 ? -48.816 15.982 36.854 1.00 59.88 96 ASN A N 1
ATOM 784 C CA . ASN A 1 96 ? -49.816 16.855 36.234 1.00 59.88 96 ASN A CA 1
ATOM 785 C C . ASN A 1 96 ? -51.251 16.554 36.707 1.00 59.88 96 ASN A C 1
ATOM 787 O O . ASN A 1 96 ? -52.070 17.468 36.743 1.00 59.88 96 ASN A O 1
ATOM 791 N N . ASN A 1 97 ? -51.550 15.321 37.139 1.00 52.47 97 ASN A N 1
ATOM 792 C CA . ASN A 1 97 ? -52.882 14.936 37.636 1.00 52.47 97 ASN A CA 1
ATOM 793 C C . ASN A 1 97 ? -53.108 15.236 39.131 1.00 52.47 97 ASN A C 1
ATOM 795 O O . ASN A 1 97 ? -54.218 15.066 39.631 1.00 52.47 97 ASN A O 1
ATOM 799 N N . ASN A 1 98 ? -52.097 15.727 39.855 1.00 47.53 98 ASN A N 1
ATOM 800 C CA . ASN A 1 98 ? -52.245 16.125 41.262 1.00 47.53 98 ASN A CA 1
ATOM 801 C C . ASN A 1 98 ? -52.884 17.516 41.462 1.00 47.53 98 ASN A C 1
ATOM 803 O O . ASN A 1 98 ? -53.076 17.927 42.605 1.00 47.53 98 ASN A O 1
ATOM 807 N N . ASN A 1 99 ? -53.244 18.238 40.394 1.00 46.78 99 ASN A N 1
ATOM 808 C CA . ASN A 1 99 ? -53.888 19.552 40.514 1.00 46.78 99 ASN A CA 1
ATOM 809 C C . ASN A 1 99 ? -55.373 19.500 40.926 1.00 46.78 99 ASN A C 1
ATOM 811 O O . ASN A 1 99 ? -55.871 20.501 41.434 1.00 46.78 99 ASN A O 1
ATOM 815 N N . ASP A 1 100 ? -56.061 18.360 40.779 1.00 46.22 100 ASP A N 1
ATOM 816 C CA . ASP A 1 100 ? -57.525 18.304 40.945 1.00 46.22 100 ASP A CA 1
ATOM 817 C C . ASP A 1 100 ? -58.021 17.813 42.319 1.00 46.22 100 ASP A C 1
ATOM 819 O O . ASP A 1 100 ? -59.219 17.882 42.578 1.00 46.22 100 ASP A O 1
ATOM 823 N N . ASN A 1 101 ? -57.155 17.318 43.219 1.00 44.78 101 ASN A N 1
ATOM 824 C CA . ASN A 1 101 ? -57.604 16.806 44.532 1.00 44.78 101 ASN A CA 1
ATOM 825 C C . ASN A 1 101 ? -56.630 16.973 45.718 1.00 44.78 101 ASN A C 1
ATOM 827 O O . ASN A 1 101 ? -56.863 16.402 46.786 1.00 44.78 101 ASN A O 1
ATOM 831 N N . VAL A 1 102 ? -55.572 17.788 45.607 1.00 41.91 102 VAL A N 1
ATOM 832 C CA . VAL A 1 102 ? -54.829 18.210 46.810 1.00 41.91 102 VAL A CA 1
ATOM 833 C C . VAL A 1 102 ? -55.650 19.270 47.542 1.00 41.91 102 VAL A C 1
ATOM 835 O O . VAL A 1 102 ? -55.482 20.474 47.345 1.00 41.91 102 VAL A O 1
ATOM 838 N N . ILE A 1 103 ? -56.542 18.803 48.419 1.00 48.53 103 ILE A N 1
ATOM 839 C CA . ILE A 1 103 ? -57.121 19.624 49.481 1.00 48.53 103 ILE A CA 1
ATOM 840 C C . ILE A 1 103 ? -55.948 20.123 50.324 1.00 48.53 103 ILE A C 1
ATOM 842 O O . ILE A 1 103 ? -55.377 19.382 51.123 1.00 48.53 103 ILE A O 1
ATOM 846 N N . VAL A 1 104 ? -55.574 21.386 50.120 1.00 42.47 104 VAL A N 1
ATOM 847 C CA . VAL A 1 104 ? -54.592 22.074 50.955 1.00 42.47 104 VAL A CA 1
ATOM 848 C C . VAL A 1 104 ? -55.216 22.234 52.337 1.00 42.47 104 VAL A C 1
ATOM 850 O O . VAL A 1 104 ? -55.946 23.191 52.599 1.00 42.47 104 VAL A O 1
ATOM 853 N N . SER A 1 105 ? -54.939 21.277 53.223 1.00 43.38 105 SER A N 1
ATOM 854 C CA . SER A 1 105 ? -55.190 21.392 54.655 1.00 43.38 105 SER A CA 1
ATOM 855 C C . SER A 1 105 ? -54.407 22.596 55.166 1.00 43.38 105 SER A C 1
ATOM 857 O O . SER A 1 105 ? -53.199 22.530 55.393 1.00 43.38 105 SER A O 1
ATOM 859 N N . SER A 1 106 ? -55.099 23.733 55.255 1.00 43.94 106 SER A N 1
ATOM 860 C CA . SER A 1 106 ? -54.530 25.020 55.644 1.00 43.94 106 SER A CA 1
ATOM 861 C C . SER A 1 106 ? -54.287 25.093 57.152 1.00 43.94 106 SER A C 1
ATOM 863 O O . SER A 1 106 ? -54.829 25.962 57.837 1.00 43.94 106 SER A O 1
ATOM 865 N N . ASP A 1 107 ? -53.453 24.186 57.657 1.00 41.28 107 ASP A N 1
ATOM 866 C CA . ASP A 1 107 ? -52.886 24.258 58.997 1.00 41.28 107 ASP A CA 1
ATOM 867 C C . ASP A 1 107 ? -51.908 25.432 59.028 1.00 41.28 107 ASP A C 1
ATOM 869 O O . ASP A 1 107 ? -50.706 25.343 58.782 1.00 41.28 107 ASP A O 1
ATOM 873 N N . LYS A 1 108 ? -52.506 26.601 59.252 1.00 46.22 108 LYS A N 1
ATOM 874 C CA . LYS A 1 108 ? -51.824 27.863 59.468 1.00 46.22 108 LYS A CA 1
ATOM 875 C C . LYS A 1 108 ? -50.990 27.714 60.733 1.00 46.22 108 LYS A C 1
ATOM 877 O O . LYS A 1 108 ? -51.531 27.796 61.834 1.00 46.22 108 LYS A O 1
ATOM 882 N N . GLU A 1 109 ? -49.675 27.621 60.581 1.00 45.62 109 GLU A N 1
ATOM 883 C CA . GLU A 1 109 ? -48.723 27.927 61.652 1.00 45.62 109 GLU A CA 1
ATOM 884 C C . GLU A 1 109 ? -48.781 29.436 61.981 1.00 45.62 109 GLU A C 1
ATOM 886 O O . GLU A 1 109 ? -47.869 30.219 61.712 1.00 45.62 109 GLU A O 1
ATOM 891 N N . SER A 1 110 ? -49.904 29.887 62.548 1.00 45.03 110 SER A N 1
ATOM 892 C CA . SER A 1 110 ? -50.040 31.214 63.141 1.00 45.03 110 SER A CA 1
ATOM 893 C C . SER A 1 110 ? -49.468 31.168 64.553 1.00 45.03 110 SER A C 1
ATOM 895 O O . SER A 1 110 ? -50.189 30.931 65.520 1.00 45.03 110 SER A O 1
ATOM 897 N N . ILE A 1 111 ? -48.158 31.395 64.664 1.00 52.72 111 ILE A N 1
ATOM 898 C CA . ILE A 1 111 ? -47.405 31.321 65.929 1.00 52.72 111 ILE A CA 1
ATOM 899 C C . ILE A 1 111 ? -47.918 32.328 66.989 1.00 52.72 111 ILE A C 1
ATOM 901 O O . ILE A 1 111 ? -47.682 32.141 68.179 1.00 52.72 111 ILE A O 1
ATOM 905 N N . LEU A 1 112 ? -48.679 33.357 66.590 1.00 53.69 112 LEU A N 1
ATOM 906 C CA . LEU A 1 112 ? -49.395 34.268 67.491 1.00 53.69 112 LEU A CA 1
ATOM 907 C C . LEU A 1 112 ? -50.822 34.540 66.991 1.00 53.69 112 LEU A C 1
ATOM 909 O O . LEU A 1 112 ? -51.018 35.004 65.866 1.00 53.69 112 LEU A O 1
ATOM 913 N N . HIS A 1 113 ? -51.818 34.302 67.849 1.00 52.38 113 HIS A N 1
ATOM 914 C CA . HIS A 1 113 ? -53.217 34.648 67.592 1.00 52.38 113 HIS A CA 1
ATOM 915 C C . HIS A 1 113 ? -53.475 36.103 68.016 1.00 52.38 113 HIS A C 1
ATOM 917 O O . HIS A 1 113 ? -53.651 36.401 69.197 1.00 52.38 113 HIS A O 1
ATOM 923 N N . VAL A 1 114 ? -53.441 37.024 67.051 1.00 57.59 114 VAL A N 1
ATOM 924 C CA . VAL A 1 114 ? -53.707 38.454 67.277 1.00 57.59 114 VAL A CA 1
ATOM 925 C C . VAL A 1 114 ? -55.222 38.700 67.193 1.00 57.59 114 VAL A C 1
ATOM 927 O O . VAL A 1 114 ? -55.832 38.273 66.213 1.00 57.59 114 VAL A O 1
ATOM 930 N N . PRO A 1 115 ? -55.854 39.374 68.174 1.00 59.34 115 PRO A N 1
ATOM 931 C CA . PRO A 1 115 ? -57.288 39.652 68.130 1.00 59.34 115 PRO A CA 1
ATOM 932 C C . PRO A 1 115 ? -57.650 40.553 66.941 1.00 59.34 115 PRO A C 1
ATOM 934 O O . PRO A 1 115 ? -56.933 41.499 66.610 1.00 59.34 115 PRO A O 1
ATOM 937 N N . SER A 1 116 ? -58.804 40.290 66.327 1.00 61.81 116 SER A N 1
ATOM 938 C CA . SER A 1 116 ? -59.256 40.923 65.077 1.00 61.81 116 SER A CA 1
ATOM 939 C C . SER A 1 116 ? -59.454 42.444 65.152 1.00 61.81 116 SER A C 1
ATOM 941 O O . SER A 1 116 ? -59.452 43.102 64.116 1.00 61.81 116 SER A O 1
ATOM 943 N N . SER A 1 117 ? -59.550 43.027 66.350 1.00 59.16 117 SER A N 1
ATOM 944 C CA . SER A 1 117 ? -59.562 44.482 66.568 1.00 59.16 117 SER A CA 1
ATOM 945 C C . SER A 1 117 ? -58.192 45.159 66.399 1.00 59.16 117 SER A C 1
ATOM 947 O O . SER A 1 117 ? -58.135 46.380 66.278 1.00 59.16 117 SER A O 1
ATOM 949 N N . ALA A 1 118 ? -57.096 44.392 66.372 1.00 58.03 118 ALA A N 1
ATOM 950 C CA . ALA A 1 118 ? -55.727 44.885 66.195 1.00 58.03 118 ALA A CA 1
ATOM 951 C C . ALA A 1 118 ? -55.148 44.601 64.790 1.00 58.03 118 ALA A C 1
ATOM 953 O O . ALA A 1 118 ? -53.988 44.922 64.517 1.00 58.03 118 ALA A O 1
ATOM 954 N N . HIS A 1 119 ? -55.931 44.016 63.876 1.00 53.22 119 HIS A N 1
ATOM 955 C CA . HIS A 1 119 ? -55.504 43.786 62.494 1.00 53.22 119 HIS A CA 1
ATOM 956 C C . HIS A 1 119 ? -55.533 45.077 61.664 1.00 53.22 119 HIS A C 1
ATOM 958 O O . HIS A 1 119 ? -56.524 45.430 61.029 1.00 53.22 119 HIS A O 1
ATOM 964 N N . SER A 1 120 ? -54.385 45.757 61.610 1.00 66.50 120 SER A N 1
ATOM 965 C CA . SER A 1 120 ? -54.107 46.722 60.547 1.00 66.50 120 SER A CA 1
ATOM 966 C C . SER A 1 120 ? -53.929 45.979 59.221 1.00 66.50 120 SER A C 1
ATOM 968 O O . SER A 1 120 ? -52.923 45.298 59.011 1.00 66.50 120 SER A O 1
ATOM 970 N N . THR A 1 121 ? -54.885 46.141 58.305 1.00 73.88 121 THR A N 1
ATOM 971 C CA . THR A 1 121 ? -54.853 45.562 56.946 1.00 73.88 121 THR A CA 1
ATOM 972 C C . THR A 1 121 ? -53.583 45.936 56.173 1.00 73.88 121 THR A C 1
ATOM 974 O O . THR A 1 121 ? -53.098 45.166 55.346 1.00 73.88 121 THR A O 1
ATOM 977 N N . LEU A 1 122 ? -52.984 47.091 56.482 1.00 77.06 122 LEU A N 1
ATOM 978 C CA . LEU A 1 122 ? -51.718 47.532 55.901 1.00 77.06 122 LEU A CA 1
ATOM 979 C C . LEU A 1 122 ? -50.532 46.649 56.331 1.00 77.06 122 LEU A C 1
ATOM 981 O O . LEU A 1 122 ? -49.669 46.361 55.501 1.00 77.06 122 LEU A O 1
ATOM 985 N N . LEU A 1 123 ? -50.509 46.174 57.583 1.00 78.44 123 LEU A N 1
ATOM 986 C CA . LEU A 1 123 ? -49.483 45.242 58.067 1.00 78.44 123 LEU A CA 1
ATOM 987 C C . LEU A 1 123 ? -49.649 43.849 57.452 1.00 78.44 123 LEU A C 1
ATOM 989 O O . LEU A 1 123 ? -48.653 43.214 57.120 1.00 78.44 123 LEU A O 1
ATOM 993 N N . GLU A 1 124 ? -50.882 43.389 57.232 1.00 78.50 124 GLU A N 1
ATOM 994 C CA . GLU A 1 124 ? -51.144 42.110 56.559 1.00 78.50 124 GLU A CA 1
ATOM 995 C C . GLU A 1 124 ? -50.705 42.142 55.084 1.00 78.50 124 GLU A C 1
ATOM 997 O O . GLU A 1 124 ? -50.020 41.231 54.613 1.00 78.50 124 GLU A O 1
ATOM 1002 N N . ILE A 1 125 ? -50.992 43.237 54.369 1.00 78.62 125 ILE A N 1
ATOM 1003 C CA . ILE A 1 125 ? -50.510 43.454 52.996 1.00 78.62 125 ILE A CA 1
ATOM 1004 C C . ILE A 1 125 ? -48.975 43.529 52.953 1.00 78.62 125 ILE A C 1
ATOM 1006 O O . ILE A 1 125 ? -48.363 42.986 52.031 1.00 78.62 125 ILE A O 1
ATOM 1010 N N . GLN A 1 126 ? -48.330 44.172 53.932 1.00 81.31 126 GLN A N 1
ATOM 1011 C CA . GLN A 1 126 ? -46.866 44.191 54.031 1.00 81.31 126 GLN A CA 1
ATOM 1012 C C . GLN A 1 126 ? -46.292 42.797 54.324 1.00 81.31 126 GLN A C 1
ATOM 1014 O O . GLN A 1 126 ? -45.384 42.369 53.616 1.00 81.31 126 GLN A O 1
ATOM 1019 N N . ALA A 1 127 ? -46.851 42.051 55.279 1.00 78.88 127 ALA A N 1
ATOM 1020 C CA . ALA A 1 127 ? -46.428 40.685 55.591 1.00 78.88 127 ALA A CA 1
ATOM 1021 C C . ALA A 1 127 ? -46.602 39.731 54.394 1.00 78.88 127 ALA A C 1
ATOM 1023 O O . ALA A 1 127 ? -45.724 38.916 54.119 1.00 78.88 127 ALA A O 1
ATOM 1024 N N . SER A 1 128 ? -47.690 39.869 53.630 1.00 77.44 128 SER A N 1
ATOM 1025 C CA . SER A 1 128 ? -47.906 39.125 52.382 1.00 77.44 128 SER A CA 1
ATOM 1026 C C . SER A 1 128 ? -46.856 39.462 51.313 1.00 77.44 128 SER A C 1
ATOM 1028 O O . SER A 1 128 ? -46.335 38.564 50.648 1.00 77.44 128 SER A O 1
ATOM 1030 N N . LYS A 1 129 ? -46.462 40.740 51.189 1.00 85.25 129 LYS A N 1
ATOM 1031 C CA . LYS A 1 129 ? -45.359 41.155 50.305 1.00 85.25 129 LYS A CA 1
ATOM 1032 C C . LYS A 1 129 ? -44.014 40.576 50.750 1.00 85.25 129 LYS A C 1
ATOM 1034 O O . LYS A 1 129 ? -43.297 40.068 49.895 1.00 85.25 129 LYS A O 1
ATOM 1039 N N . PHE A 1 130 ? -43.695 40.595 52.046 1.00 85.38 130 PHE A N 1
ATOM 1040 C CA . PHE A 1 130 ? -42.465 39.982 52.563 1.00 85.38 130 PHE A CA 1
ATOM 1041 C C . PHE A 1 130 ? -42.428 38.473 52.306 1.00 85.38 130 PHE A C 1
ATOM 1043 O O . PHE A 1 130 ? -41.481 38.011 51.683 1.00 85.38 130 PHE A O 1
ATOM 1050 N N . ARG A 1 131 ? -43.497 37.730 52.623 1.00 85.25 131 ARG A N 1
ATOM 1051 C CA . ARG A 1 131 ? -43.595 36.290 52.308 1.00 85.25 131 ARG A CA 1
ATOM 1052 C C . ARG A 1 131 ? -43.436 35.989 50.819 1.00 85.25 131 ARG A C 1
ATOM 1054 O O . ARG A 1 131 ? -42.859 34.969 50.453 1.00 85.25 131 ARG A O 1
ATOM 1061 N N . LYS A 1 132 ? -43.948 36.861 49.941 1.00 88.56 132 LYS A N 1
ATOM 1062 C CA . LYS A 1 132 ? -43.755 36.723 48.492 1.00 88.56 132 LYS A CA 1
ATOM 1063 C C . LYS A 1 132 ? -42.289 36.929 48.095 1.00 88.56 132 LYS A C 1
ATOM 1065 O O . LYS A 1 132 ? -41.781 36.132 47.313 1.00 88.56 132 LYS A O 1
ATOM 1070 N N . ILE A 1 133 ? -41.622 37.946 48.645 1.00 88.12 133 ILE A N 1
ATOM 1071 C CA . ILE A 1 133 ? -40.191 38.207 48.418 1.00 88.12 133 ILE A CA 1
ATOM 1072 C C . ILE A 1 133 ? -39.350 37.031 48.932 1.00 88.12 133 ILE A C 1
ATOM 1074 O O . ILE A 1 133 ? -38.575 36.478 48.163 1.00 88.12 133 ILE A O 1
ATOM 1078 N N . GLU A 1 134 ? -39.574 36.572 50.166 1.00 87.62 134 GLU A N 1
ATOM 1079 C CA . GLU A 1 134 ? -38.900 35.402 50.754 1.00 87.62 134 GLU A CA 1
ATOM 1080 C C . GLU A 1 134 ? -39.064 34.149 49.879 1.00 87.62 134 GLU A C 1
ATOM 1082 O O . GLU A 1 134 ? -38.107 33.413 49.649 1.00 87.62 134 GLU A O 1
ATOM 1087 N N . LEU A 1 135 ? -40.262 33.912 49.334 1.00 89.00 135 LEU A N 1
ATOM 1088 C CA . LEU A 1 135 ? -40.546 32.769 48.464 1.00 89.00 135 LEU A CA 1
ATOM 1089 C C . LEU A 1 135 ? -39.896 32.902 47.073 1.00 89.00 135 LEU A C 1
ATOM 1091 O O . LEU A 1 135 ? -39.484 31.895 46.490 1.00 89.00 135 LEU A O 1
ATOM 1095 N N . GLU A 1 136 ? -39.779 34.116 46.532 1.00 87.62 136 GLU A N 1
ATOM 1096 C CA . GLU A 1 136 ? -39.050 34.399 45.288 1.00 87.62 136 GLU A CA 1
ATOM 1097 C C . GLU A 1 136 ? -37.527 34.271 45.480 1.00 87.62 136 GLU A C 1
ATOM 1099 O O . GLU A 1 136 ? -36.863 33.616 44.671 1.00 87.62 136 GLU A O 1
ATOM 1104 N N . GLU A 1 137 ? -36.982 34.783 46.586 1.00 90.69 137 GLU A N 1
ATOM 1105 C CA . GLU A 1 137 ? -35.582 34.603 46.988 1.00 90.69 137 GLU A CA 1
ATOM 1106 C C . GLU A 1 137 ? -35.251 33.126 47.229 1.00 90.69 137 GLU A C 1
ATOM 1108 O O . GLU A 1 137 ? -34.246 32.632 46.718 1.00 90.69 137 GLU A O 1
ATOM 1113 N N . TRP A 1 138 ? -36.125 32.379 47.911 1.00 90.62 138 TRP A N 1
ATOM 1114 C CA . TRP A 1 138 ? -35.944 30.946 48.150 1.00 90.62 138 TRP A CA 1
ATOM 1115 C C . TRP A 1 138 ? -35.960 30.132 46.851 1.00 90.62 138 TRP A C 1
ATOM 1117 O O . TRP A 1 138 ? -35.120 29.250 46.660 1.00 90.62 138 TRP A O 1
ATOM 1127 N N . LYS A 1 139 ? -36.860 30.452 45.909 1.00 89.25 139 LYS A N 1
ATOM 1128 C CA . LYS A 1 139 ? -36.868 29.845 44.564 1.00 89.25 139 LYS A CA 1
ATOM 1129 C C . LYS A 1 139 ? -35.599 30.179 43.779 1.00 89.25 139 LYS A C 1
ATOM 1131 O O . LYS A 1 139 ? -35.033 29.289 43.145 1.00 89.25 139 LYS A O 1
ATOM 1136 N N . SER A 1 140 ? -35.136 31.427 43.841 1.00 89.19 140 SER A N 1
ATOM 1137 C CA . SER A 1 140 ? -33.884 31.866 43.213 1.00 89.19 140 SER A CA 1
ATOM 1138 C C . SER A 1 140 ? -32.676 31.116 43.792 1.00 89.19 140 SER A C 1
ATOM 1140 O O . SER A 1 140 ? -31.872 30.550 43.049 1.00 89.19 140 SER A O 1
ATOM 1142 N N . PHE A 1 141 ? -32.607 30.996 45.120 1.00 93.38 141 PHE A N 1
ATOM 1143 C CA . PHE A 1 141 ? -31.574 30.241 45.826 1.00 93.38 141 PHE A CA 1
ATOM 1144 C C . PHE A 1 141 ? -31.600 28.748 45.471 1.00 93.38 141 PHE A C 1
ATOM 1146 O O . PHE A 1 141 ? -30.563 28.187 45.117 1.00 93.38 141 PHE A O 1
ATOM 1153 N N . GLN A 1 142 ? -32.773 28.104 45.474 1.00 89.44 142 GLN A N 1
ATOM 1154 C CA . GLN A 1 142 ? -32.918 26.712 45.034 1.00 89.44 142 GLN A CA 1
ATOM 1155 C C . GLN A 1 142 ? -32.513 26.522 43.566 1.00 89.44 142 GLN A C 1
ATOM 1157 O O . GLN A 1 142 ? -31.896 25.511 43.226 1.00 89.44 142 GLN A O 1
ATOM 1162 N N . HIS A 1 143 ? -32.827 27.469 42.681 1.00 89.56 143 HIS A N 1
ATOM 1163 C CA . HIS A 1 143 ? -32.405 27.417 41.282 1.00 89.56 143 HIS A CA 1
ATOM 1164 C C . HIS A 1 143 ? -30.876 27.489 41.151 1.00 89.56 143 HIS A C 1
ATOM 1166 O O . HIS A 1 143 ? -30.276 26.659 40.465 1.00 89.56 143 HIS A O 1
ATOM 1172 N N . LEU A 1 144 ? -30.237 28.417 41.868 1.00 90.31 144 LEU A N 1
ATOM 1173 C CA . LEU A 1 144 ? -28.786 28.603 41.862 1.00 90.31 144 LEU A CA 1
ATOM 1174 C C . LEU A 1 144 ? -28.045 27.404 42.482 1.00 90.31 144 LEU A C 1
ATOM 1176 O O . LEU A 1 144 ? -27.065 26.923 41.917 1.00 90.31 144 LEU A O 1
ATOM 1180 N N . LEU A 1 145 ? -28.569 26.839 43.573 1.00 92.00 145 LEU A N 1
ATOM 1181 C CA . LEU A 1 145 ? -28.056 25.616 44.197 1.00 92.00 145 LEU A CA 1
ATOM 1182 C C . LEU A 1 145 ? -28.193 24.393 43.270 1.00 92.00 145 LEU A C 1
ATOM 1184 O O . LEU A 1 145 ? -27.271 23.584 43.169 1.00 92.00 145 LEU A O 1
ATOM 1188 N N . ASN A 1 146 ? -29.292 24.284 42.517 1.00 88.69 146 ASN A N 1
ATOM 1189 C CA . ASN A 1 146 ? -29.460 23.247 41.493 1.00 88.69 146 ASN A CA 1
ATOM 1190 C C . ASN A 1 146 ? -28.500 23.418 40.301 1.00 88.69 146 ASN A C 1
ATOM 1192 O O . ASN A 1 146 ? -28.034 22.418 39.748 1.00 88.69 146 ASN A O 1
ATOM 1196 N N . ILE A 1 147 ? -28.188 24.656 39.898 1.00 90.69 147 ILE A N 1
ATOM 1197 C CA . ILE A 1 147 ? -27.142 24.936 38.902 1.00 90.69 147 ILE A CA 1
ATOM 1198 C C . ILE A 1 147 ? -25.781 24.479 39.433 1.00 90.69 147 ILE A C 1
ATOM 1200 O O . ILE A 1 147 ? -25.066 23.769 38.727 1.00 90.69 147 ILE A O 1
ATOM 1204 N N . GLU A 1 148 ? -25.448 24.802 40.682 1.00 91.50 148 GLU A N 1
ATOM 1205 C CA . GLU A 1 148 ? -24.150 24.450 41.259 1.00 91.50 148 GLU A CA 1
ATOM 1206 C C . GLU A 1 148 ? -23.983 22.933 41.440 1.00 91.50 148 GLU A C 1
ATOM 1208 O O . GLU A 1 148 ? -22.952 22.375 41.066 1.00 91.50 148 GLU A O 1
ATOM 1213 N N . ILE A 1 149 ? -25.033 22.219 41.864 1.00 90.38 149 ILE A N 1
ATOM 1214 C CA . ILE A 1 149 ? -25.049 20.746 41.885 1.00 90.38 149 ILE A CA 1
ATOM 1215 C C . ILE A 1 149 ? -24.871 20.166 40.470 1.00 90.38 149 ILE A C 1
ATOM 1217 O O . ILE A 1 149 ? -24.115 19.206 40.284 1.00 90.38 149 ILE A O 1
ATOM 1221 N N . LYS A 1 150 ? -25.523 20.732 39.444 1.00 89.44 150 LYS A N 1
ATOM 1222 C CA . LYS A 1 150 ? -25.327 20.307 38.044 1.00 89.44 150 LYS A CA 1
ATOM 1223 C C . LYS A 1 150 ? -23.893 20.563 37.567 1.00 89.44 150 LYS A C 1
ATOM 1225 O O . LYS A 1 150 ? -23.319 19.691 36.912 1.00 89.44 150 LYS A O 1
ATOM 1230 N N . ASN A 1 151 ? -23.295 21.698 37.929 1.00 88.00 151 ASN A N 1
ATOM 1231 C CA . ASN A 1 151 ? -21.912 22.047 37.599 1.00 88.00 151 ASN A CA 1
ATOM 1232 C C . ASN A 1 151 ? -20.908 21.114 38.290 1.00 88.00 151 ASN A C 1
ATOM 1234 O O . ASN A 1 151 ? -20.031 20.566 37.620 1.00 88.00 151 ASN A O 1
ATOM 1238 N N . ALA A 1 152 ? -21.075 20.854 39.589 1.00 88.94 152 ALA A N 1
ATOM 1239 C CA . ALA A 1 152 ? -20.255 19.911 40.347 1.00 88.94 152 ALA A CA 1
ATOM 1240 C C . ALA A 1 152 ? -20.338 18.490 39.762 1.00 88.94 152 ALA A C 1
ATOM 1242 O O . ALA A 1 152 ? -19.313 17.854 39.512 1.00 88.94 152 ALA A O 1
ATOM 1243 N N . ASN A 1 153 ? -21.544 18.017 39.432 1.00 88.31 153 ASN A N 1
ATOM 1244 C CA . ASN A 1 153 ? -21.744 16.719 38.782 1.00 88.31 153 ASN A CA 1
ATOM 1245 C C . ASN A 1 153 ? -21.114 16.651 37.381 1.00 88.31 153 ASN A C 1
ATOM 1247 O O . ASN A 1 153 ? -20.517 15.632 37.026 1.00 88.31 153 ASN A O 1
ATOM 1251 N N . LYS A 1 154 ? -21.196 17.727 36.587 1.00 87.88 154 LYS A N 1
ATOM 1252 C CA . LYS A 1 154 ? -20.530 17.826 35.277 1.00 87.88 154 LYS A CA 1
ATOM 1253 C C . LYS A 1 154 ? -19.005 17.823 35.421 1.00 87.88 154 LYS A C 1
ATOM 1255 O O . LYS A 1 154 ? -18.332 17.129 34.666 1.00 87.88 154 LYS A O 1
ATOM 1260 N N . SER A 1 155 ? -18.468 18.531 36.415 1.00 88.44 155 SER A N 1
ATOM 1261 C CA . SER A 1 155 ? -17.038 18.538 36.743 1.00 88.44 155 SER A CA 1
ATOM 1262 C C . SER A 1 155 ? -16.549 17.142 37.141 1.00 88.44 155 SER A C 1
ATOM 1264 O O . SER A 1 155 ? -15.600 16.631 36.548 1.00 88.44 155 SER A O 1
ATOM 1266 N N . ASN A 1 156 ? -17.266 16.459 38.041 1.00 89.88 156 ASN A N 1
ATOM 1267 C CA . ASN A 1 156 ? -16.951 15.090 38.449 1.00 89.88 156 ASN A CA 1
ATOM 1268 C C . ASN A 1 156 ? -16.953 14.125 37.251 1.00 89.88 156 ASN A C 1
ATOM 1270 O O . ASN A 1 156 ? -15.959 13.430 37.042 1.00 89.88 156 ASN A O 1
ATOM 1274 N N . LYS A 1 157 ? -17.991 14.151 36.398 1.00 88.19 157 LYS A N 1
ATOM 1275 C CA . LYS A 1 157 ? -18.028 13.363 35.150 1.00 88.19 157 LYS A CA 1
ATOM 1276 C C . LYS A 1 157 ? -16.832 13.662 34.240 1.00 88.19 157 LYS A C 1
ATOM 1278 O O . LYS A 1 157 ? -16.165 12.730 33.800 1.00 88.19 157 LYS A O 1
ATOM 1283 N N . ASN A 1 158 ? -16.508 14.936 34.019 1.00 84.94 158 ASN A N 1
ATOM 1284 C CA . ASN A 1 158 ? -15.357 15.333 33.206 1.00 84.94 158 ASN A CA 1
ATOM 1285 C C . ASN A 1 158 ? -14.032 14.805 33.783 1.00 84.94 158 ASN A C 1
ATOM 1287 O O . ASN A 1 158 ? -13.200 14.305 33.031 1.00 84.94 158 ASN A O 1
ATOM 1291 N N . THR A 1 159 ? -13.829 14.862 35.105 1.00 89.56 159 THR A N 1
ATOM 1292 C CA . THR A 1 159 ? -12.612 14.308 35.727 1.00 89.56 159 THR A CA 1
ATOM 1293 C C . THR A 1 159 ? -12.521 12.785 35.611 1.00 89.56 159 THR A C 1
ATOM 1295 O O . THR A 1 159 ? -11.415 12.267 35.457 1.00 89.56 159 THR A O 1
ATOM 1298 N N . THR A 1 160 ? -13.649 12.067 35.631 1.00 88.81 160 THR A N 1
ATOM 1299 C CA . THR A 1 160 ? -13.689 10.616 35.385 1.00 88.81 160 THR A CA 1
ATOM 1300 C C . THR A 1 160 ? -13.334 10.295 33.934 1.00 88.81 160 THR A C 1
ATOM 1302 O O . THR A 1 160 ? -12.411 9.519 33.706 1.00 88.81 160 THR A O 1
ATOM 1305 N N . ILE A 1 161 ? -13.949 10.981 32.963 1.00 85.38 161 ILE A N 1
ATOM 1306 C CA . ILE A 1 161 ? -13.651 10.826 31.526 1.00 85.38 161 ILE A CA 1
ATOM 1307 C C . ILE A 1 161 ? -12.166 11.105 31.236 1.00 85.38 161 ILE A C 1
ATOM 1309 O O . ILE A 1 161 ? -11.519 10.365 30.497 1.00 85.38 161 ILE A O 1
ATOM 1313 N N . VAL A 1 162 ? -11.583 12.144 31.848 1.00 86.69 162 VAL A N 1
ATOM 1314 C CA . VAL A 1 162 ? -10.151 12.459 31.697 1.00 86.69 162 VAL A CA 1
ATOM 1315 C C . VAL A 1 162 ? -9.258 11.362 32.289 1.00 86.69 162 VAL A C 1
ATOM 1317 O O . VAL A 1 162 ? -8.230 11.044 31.692 1.00 86.69 162 VAL A O 1
ATOM 1320 N N . LYS A 1 163 ? -9.634 10.750 33.422 1.00 89.56 163 LYS A N 1
ATOM 1321 C CA . LYS A 1 163 ? -8.910 9.593 33.983 1.00 89.56 163 LYS A CA 1
ATOM 1322 C C . LYS A 1 163 ? -8.985 8.385 33.048 1.00 89.56 163 LYS A C 1
ATOM 1324 O O . LYS A 1 163 ? -7.943 7.865 32.670 1.00 89.56 163 LYS A O 1
ATOM 1329 N N . GLU A 1 164 ? -10.179 8.005 32.599 1.00 89.00 164 GLU A N 1
ATOM 1330 C CA . GLU A 1 164 ? -10.385 6.875 31.681 1.00 89.00 164 GLU A CA 1
ATOM 1331 C C . GLU A 1 164 ? -9.629 7.055 30.357 1.00 89.00 164 GLU A C 1
ATOM 1333 O O . GLU A 1 164 ? -8.972 6.130 29.877 1.00 89.00 164 GLU A O 1
ATOM 1338 N N . HIS A 1 165 ? -9.644 8.266 29.794 1.00 85.62 165 HIS A N 1
ATOM 1339 C CA . HIS A 1 165 ? -8.889 8.603 28.589 1.00 85.62 165 HIS A CA 1
ATOM 1340 C C . HIS A 1 165 ? -7.367 8.533 28.814 1.00 85.62 165 HIS A C 1
ATOM 1342 O O . HIS A 1 165 ? -6.632 8.070 27.939 1.00 85.62 165 HIS A O 1
ATOM 1348 N N . ASN A 1 166 ? -6.869 8.943 29.985 1.00 87.38 166 ASN A N 1
ATOM 1349 C CA . ASN A 1 166 ? -5.454 8.802 30.337 1.00 87.38 166 ASN A CA 1
ATOM 1350 C C . ASN A 1 166 ? -5.057 7.327 30.515 1.00 87.38 166 ASN A C 1
ATOM 1352 O O . ASN A 1 166 ? -4.054 6.905 29.938 1.00 87.38 166 ASN A O 1
ATOM 1356 N N . ASP A 1 167 ? -5.870 6.527 31.207 1.00 88.12 167 ASP A N 1
ATOM 1357 C CA . ASP A 1 167 ? -5.659 5.085 31.387 1.00 88.12 167 ASP A CA 1
ATOM 1358 C C . ASP A 1 167 ? -5.675 4.337 30.043 1.00 88.12 167 ASP A C 1
ATOM 1360 O O . ASP A 1 167 ? -4.869 3.433 29.807 1.00 88.12 167 ASP A O 1
ATOM 1364 N N . TRP A 1 168 ? -6.578 4.715 29.132 1.00 85.00 168 TRP A N 1
ATOM 1365 C CA . TRP A 1 168 ? -6.653 4.146 27.785 1.00 85.00 168 TRP A CA 1
ATOM 1366 C C . TRP A 1 168 ? -5.433 4.526 26.937 1.00 85.00 168 TRP A C 1
ATOM 1368 O O . TRP A 1 168 ? -4.844 3.670 26.271 1.00 85.00 168 TRP A O 1
ATOM 1378 N N . ASN A 1 169 ? -4.981 5.781 27.022 1.00 84.69 169 ASN A N 1
ATOM 1379 C CA . ASN A 1 169 ? -3.744 6.224 26.381 1.00 84.69 169 ASN A CA 1
ATOM 1380 C C . ASN A 1 169 ? -2.505 5.521 26.948 1.00 84.69 169 ASN A C 1
ATOM 1382 O O . ASN A 1 169 ? -1.608 5.160 26.181 1.00 84.69 169 ASN A O 1
ATOM 1386 N N . GLU A 1 170 ? -2.446 5.263 28.257 1.00 88.94 170 GLU A N 1
ATOM 1387 C CA . GLU A 1 170 ? -1.348 4.497 28.838 1.00 88.94 170 GLU A CA 1
ATOM 1388 C C . GLU A 1 170 ? -1.374 3.034 28.373 1.00 88.94 170 GLU A C 1
ATOM 1390 O O . GLU A 1 170 ? -0.352 2.539 27.890 1.00 88.94 170 GLU A O 1
ATOM 1395 N N . LYS A 1 171 ? -2.536 2.367 28.408 1.00 87.62 171 LYS A N 1
ATOM 1396 C CA . LYS A 1 171 ? -2.714 1.007 27.863 1.00 87.62 171 LYS A CA 1
ATOM 1397 C C . LYS A 1 171 ? -2.292 0.928 26.393 1.00 87.62 171 LYS A C 1
ATOM 1399 O O . LYS A 1 171 ? -1.547 0.022 26.019 1.00 87.62 171 LYS A O 1
ATOM 1404 N N . ASN A 1 172 ? -2.664 1.909 25.570 1.00 82.94 172 ASN A N 1
ATOM 1405 C CA . ASN A 1 172 ? -2.228 1.987 24.174 1.00 82.94 172 ASN A CA 1
ATOM 1406 C C . ASN A 1 172 ? -0.717 2.204 24.034 1.00 82.94 172 ASN A C 1
ATOM 1408 O O . ASN A 1 172 ? -0.083 1.562 23.197 1.00 82.94 172 ASN A O 1
ATOM 1412 N N . LYS A 1 173 ? -0.105 3.044 24.872 1.00 88.31 173 LYS A N 1
ATOM 1413 C CA . LYS A 1 173 ? 1.352 3.254 24.896 1.00 88.31 173 LYS A CA 1
ATOM 1414 C C . LYS A 1 173 ? 2.103 1.985 25.321 1.00 88.31 173 LYS A C 1
ATOM 1416 O O . LYS A 1 173 ? 3.162 1.684 24.769 1.00 88.31 173 LYS A O 1
ATOM 1421 N N . GLN A 1 174 ? 1.553 1.208 26.254 1.00 88.44 174 GLN A N 1
ATOM 1422 C CA . GLN A 1 174 ? 2.067 -0.112 26.635 1.00 88.44 174 GLN A CA 1
ATOM 1423 C C . GLN A 1 174 ? 1.909 -1.130 25.486 1.00 88.44 174 GLN A C 1
ATOM 1425 O O . GLN A 1 174 ? 2.872 -1.820 25.145 1.00 88.44 174 GLN A O 1
ATOM 1430 N N . LEU A 1 175 ? 0.753 -1.164 24.812 1.00 87.75 175 LEU A N 1
ATOM 1431 C CA . LEU A 1 175 ? 0.502 -2.014 23.640 1.00 87.75 175 LEU A CA 1
ATOM 1432 C C . LEU A 1 175 ? 1.441 -1.676 22.465 1.00 87.75 175 LEU A C 1
ATOM 1434 O O . LEU A 1 175 ? 1.975 -2.574 21.815 1.00 87.75 175 LEU A O 1
ATOM 1438 N N . GLN A 1 176 ? 1.687 -0.389 22.205 1.00 84.25 176 GLN A N 1
ATOM 1439 C CA . GLN A 1 176 ? 2.645 0.074 21.196 1.00 84.25 176 GLN A CA 1
ATOM 1440 C C . GLN A 1 176 ? 4.068 -0.396 21.519 1.00 84.25 176 GLN A C 1
ATOM 1442 O O . GLN A 1 176 ? 4.726 -0.948 20.637 1.00 84.25 176 GLN A O 1
ATOM 1447 N N . LYS A 1 177 ? 4.518 -0.271 22.778 1.00 87.94 177 LYS A N 1
ATOM 1448 C CA . LYS A 1 177 ? 5.816 -0.808 23.230 1.00 87.94 177 LYS A CA 1
ATOM 1449 C C . LYS A 1 177 ? 5.909 -2.325 23.034 1.00 87.94 177 LYS A C 1
ATOM 1451 O O . LYS A 1 177 ? 6.893 -2.799 22.473 1.00 87.94 177 LYS A O 1
ATOM 1456 N N . LEU A 1 178 ? 4.884 -3.088 23.425 1.00 88.44 178 LEU A N 1
ATOM 1457 C CA . LEU A 1 178 ? 4.837 -4.544 23.221 1.00 88.44 178 LEU A CA 1
ATOM 1458 C C . LEU A 1 178 ? 4.900 -4.921 21.733 1.00 88.44 178 LEU A C 1
ATOM 1460 O O . LEU A 1 178 ? 5.667 -5.802 21.345 1.00 88.44 178 LEU A O 1
ATOM 1464 N N . ASN A 1 179 ? 4.155 -4.217 20.878 1.00 84.25 179 ASN A N 1
ATOM 1465 C CA . ASN A 1 179 ? 4.194 -4.419 19.430 1.00 84.25 179 ASN A CA 1
ATOM 1466 C C . ASN A 1 179 ? 5.554 -4.038 18.820 1.00 84.25 179 ASN A C 1
ATOM 1468 O O . ASN A 1 179 ? 6.020 -4.716 17.905 1.00 84.25 179 ASN A O 1
ATOM 1472 N N . GLN A 1 180 ? 6.217 -2.996 19.329 1.00 86.19 180 GLN A N 1
ATOM 1473 C CA . GLN A 1 180 ? 7.564 -2.604 18.909 1.00 86.19 180 GLN A CA 1
ATOM 1474 C C . GLN A 1 180 ? 8.601 -3.671 19.289 1.00 86.19 180 GLN A C 1
ATOM 1476 O O . GLN A 1 180 ? 9.381 -4.080 18.429 1.00 86.19 180 GLN A O 1
ATOM 1481 N N . ILE A 1 181 ? 8.557 -4.186 20.523 1.00 86.38 181 ILE A N 1
ATOM 1482 C CA . ILE A 1 181 ? 9.402 -5.302 20.983 1.00 86.38 181 ILE A CA 1
ATOM 1483 C C . ILE A 1 181 ? 9.173 -6.539 20.105 1.00 86.38 181 ILE A C 1
ATOM 1485 O O . ILE A 1 181 ? 10.131 -7.130 19.612 1.00 86.38 181 ILE A O 1
ATOM 1489 N N . LYS A 1 182 ? 7.913 -6.889 19.822 1.00 88.44 182 LYS A N 1
ATOM 1490 C CA . LYS A 1 182 ? 7.569 -8.041 18.976 1.00 88.44 182 LYS A CA 1
ATOM 1491 C C . LYS A 1 182 ? 8.049 -7.890 17.527 1.00 88.44 182 LYS A C 1
ATOM 1493 O O . LYS A 1 182 ? 8.501 -8.862 16.929 1.00 88.44 182 LYS A O 1
ATOM 1498 N N . ARG A 1 183 ? 8.004 -6.676 16.962 1.00 81.19 183 ARG A N 1
ATOM 1499 C CA . ARG A 1 183 ? 8.599 -6.372 15.644 1.00 81.19 183 ARG A CA 1
ATOM 1500 C C . ARG A 1 183 ? 10.124 -6.505 15.665 1.00 81.19 183 ARG A C 1
ATOM 1502 O O . ARG A 1 183 ? 10.685 -7.061 14.728 1.00 81.19 183 ARG A O 1
ATOM 1509 N N . GLN A 1 184 ? 10.786 -6.036 16.724 1.00 86.38 184 GLN A N 1
ATOM 1510 C CA . GLN A 1 184 ? 12.237 -6.182 16.889 1.00 86.38 184 GLN A CA 1
ATOM 1511 C C . GLN A 1 184 ? 12.656 -7.651 17.045 1.00 86.38 184 GLN A C 1
ATOM 1513 O O . GLN A 1 184 ? 13.657 -8.049 16.457 1.00 86.38 184 GLN A O 1
ATOM 1518 N N . GLN A 1 185 ? 11.890 -8.464 17.781 1.00 84.75 185 GLN A N 1
ATOM 1519 C CA . GLN A 1 185 ? 12.105 -9.912 17.887 1.00 84.75 185 GLN A CA 1
ATOM 1520 C C . GLN A 1 185 ? 11.981 -10.596 16.521 1.00 84.75 185 GLN A C 1
ATOM 1522 O O . GLN A 1 185 ? 12.930 -11.236 16.086 1.00 84.75 185 GLN A O 1
ATOM 1527 N N . LEU A 1 186 ? 10.883 -10.362 15.793 1.00 86.94 186 LEU A N 1
ATOM 1528 C CA . LEU A 1 186 ? 10.675 -10.938 14.460 1.00 86.94 186 LEU A CA 1
ATOM 1529 C C . LEU A 1 186 ? 11.777 -10.523 13.467 1.00 86.94 186 LEU A C 1
ATOM 1531 O O . LEU A 1 186 ? 12.229 -11.339 12.670 1.00 86.94 186 LEU A O 1
ATOM 1535 N N . HIS A 1 187 ? 12.258 -9.277 13.532 1.00 79.81 187 HIS A N 1
ATOM 1536 C CA . HIS A 1 187 ? 13.373 -8.820 12.697 1.00 79.81 187 HIS A CA 1
ATOM 1537 C C . HIS A 1 187 ? 14.709 -9.489 13.076 1.00 79.81 187 HIS A C 1
ATOM 1539 O O . HIS A 1 187 ? 15.532 -9.748 12.198 1.00 79.81 187 HIS A O 1
ATOM 1545 N N . ARG A 1 188 ? 14.948 -9.786 14.363 1.00 85.06 188 ARG A N 1
ATOM 1546 C CA . ARG A 1 188 ? 16.117 -10.575 14.797 1.00 85.06 188 ARG A CA 1
ATOM 1547 C C . ARG A 1 188 ? 16.019 -12.015 14.301 1.00 85.06 188 ARG A C 1
ATOM 1549 O O . ARG A 1 188 ? 16.956 -12.482 13.671 1.00 85.06 188 ARG A O 1
ATOM 1556 N N . GLU A 1 189 ? 14.868 -12.663 14.472 1.00 84.69 189 GLU A N 1
ATOM 1557 C CA . GLU A 1 189 ? 14.608 -14.021 13.970 1.00 84.69 189 GLU A CA 1
ATOM 1558 C C . GLU A 1 189 ? 14.802 -14.122 12.447 1.00 84.69 189 GLU A C 1
ATOM 1560 O O . GLU A 1 189 ? 15.440 -15.055 11.965 1.00 84.69 189 GLU A O 1
ATOM 1565 N N . GLN A 1 190 ? 14.315 -13.142 11.674 1.00 84.44 190 GLN A N 1
ATOM 1566 C CA . GLN A 1 190 ? 14.535 -13.084 10.222 1.00 84.44 190 GLN A CA 1
ATOM 1567 C C . GLN A 1 190 ? 16.013 -12.895 9.852 1.00 84.44 190 GLN A C 1
ATOM 1569 O O . GLN A 1 190 ? 16.481 -13.489 8.880 1.00 84.44 190 GLN A O 1
ATOM 1574 N N . TYR A 1 191 ? 16.752 -12.087 10.615 1.00 86.44 191 TYR A N 1
ATOM 1575 C CA . TYR A 1 191 ? 18.183 -11.878 10.401 1.00 86.44 191 TYR A CA 1
ATOM 1576 C C . TYR A 1 191 ? 18.993 -13.145 10.724 1.00 86.44 191 TYR A C 1
ATOM 1578 O O . TYR A 1 191 ? 19.793 -13.581 9.899 1.00 86.44 191 TYR A O 1
ATOM 1586 N N . GLU A 1 192 ? 18.717 -13.796 11.857 1.00 85.56 192 GLU A N 1
ATOM 1587 C CA . GLU A 1 192 ? 19.321 -15.078 12.241 1.00 85.56 192 GLU A CA 1
ATOM 1588 C C . GLU A 1 192 ? 18.987 -16.193 11.237 1.00 85.56 192 GLU A C 1
ATOM 1590 O O . GLU A 1 192 ? 19.863 -16.968 10.856 1.00 85.56 192 GLU A O 1
ATOM 1595 N N . ALA A 1 193 ? 17.745 -16.262 10.746 1.00 84.19 193 ALA A N 1
ATOM 1596 C CA . ALA A 1 193 ? 17.352 -17.212 9.707 1.00 84.19 193 ALA A CA 1
ATOM 1597 C C . ALA A 1 193 ? 18.101 -16.967 8.384 1.00 84.19 193 ALA A C 1
ATOM 1599 O O . ALA A 1 193 ? 18.541 -17.923 7.741 1.00 84.19 193 ALA A O 1
ATOM 1600 N N . LYS A 1 194 ? 18.309 -15.698 7.998 1.00 86.12 194 LYS A N 1
ATOM 1601 C CA . LYS A 1 194 ? 19.113 -15.338 6.819 1.00 86.12 194 LYS A CA 1
ATOM 1602 C C . LYS A 1 194 ? 20.581 -15.731 6.995 1.00 86.12 194 LYS A C 1
ATOM 1604 O O . LYS A 1 194 ? 21.147 -16.308 6.072 1.00 86.12 194 LYS A O 1
ATOM 1609 N N . GLN A 1 195 ? 21.169 -15.489 8.170 1.00 87.19 195 GLN A N 1
ATOM 1610 C CA . GLN A 1 195 ? 22.536 -15.923 8.480 1.00 87.19 195 GLN A CA 1
ATOM 1611 C C . GLN A 1 195 ? 22.676 -17.448 8.393 1.00 87.19 195 GLN A C 1
ATOM 1613 O O . GLN A 1 195 ? 23.553 -17.929 7.684 1.00 87.19 195 GLN A O 1
ATOM 1618 N N . ARG A 1 196 ? 21.760 -18.219 8.999 1.00 86.12 196 ARG A N 1
ATOM 1619 C CA . ARG A 1 196 ? 21.760 -19.693 8.895 1.00 86.12 196 ARG A CA 1
ATOM 1620 C C . ARG A 1 196 ? 21.647 -20.184 7.448 1.00 86.12 196 ARG A C 1
ATOM 1622 O O . ARG A 1 196 ? 22.286 -21.168 7.088 1.00 86.12 196 ARG A O 1
ATOM 1629 N N . TYR A 1 197 ? 20.858 -19.509 6.610 1.00 85.81 197 TYR A N 1
ATOM 1630 C CA . TYR A 1 197 ? 20.748 -19.833 5.184 1.00 85.81 197 TYR A CA 1
ATOM 1631 C C . TYR A 1 197 ? 22.041 -19.520 4.408 1.00 85.81 197 TYR A C 1
ATOM 1633 O O . TYR A 1 197 ? 22.478 -20.321 3.581 1.00 85.81 197 TYR A O 1
ATOM 1641 N N . GLU A 1 198 ? 22.689 -18.388 4.692 1.00 85.19 198 GLU A N 1
ATOM 1642 C CA . GLU A 1 198 ? 23.977 -18.015 4.090 1.00 85.19 198 GLU A CA 1
ATOM 1643 C C . GLU A 1 198 ? 25.114 -18.954 4.533 1.00 85.19 198 GLU A C 1
ATOM 1645 O O . GLU A 1 198 ? 25.904 -19.388 3.694 1.00 85.19 198 GLU A O 1
ATOM 1650 N N . GLU A 1 199 ? 25.150 -19.358 5.806 1.00 84.69 199 GLU A N 1
ATOM 1651 C CA . GLU A 1 199 ? 26.067 -20.379 6.330 1.00 84.69 199 GLU A CA 1
ATOM 1652 C C . GLU A 1 199 ? 25.840 -21.752 5.679 1.00 84.69 199 GLU A C 1
ATOM 1654 O O . GLU A 1 199 ? 26.803 -22.402 5.259 1.00 84.69 199 GLU A O 1
ATOM 1659 N N . ALA A 1 200 ? 24.581 -22.186 5.544 1.00 85.69 200 ALA A N 1
ATOM 1660 C CA . ALA A 1 200 ? 24.232 -23.438 4.875 1.00 85.69 200 ALA A CA 1
ATOM 1661 C C . ALA A 1 200 ? 24.700 -23.436 3.411 1.00 85.69 200 ALA A C 1
ATOM 1663 O O . ALA A 1 200 ? 25.408 -24.353 2.992 1.00 85.69 200 ALA A O 1
ATOM 1664 N N . LYS A 1 201 ? 24.411 -22.360 2.668 1.00 87.69 201 LYS A N 1
ATOM 1665 C CA . LYS A 1 201 ? 24.850 -22.179 1.277 1.00 87.69 201 LYS A CA 1
ATOM 1666 C C . LYS A 1 201 ? 26.376 -22.115 1.143 1.00 87.69 201 LYS A C 1
ATOM 1668 O O . LYS A 1 201 ? 26.941 -22.636 0.183 1.00 87.69 201 LYS A O 1
ATOM 1673 N N . LEU A 1 202 ? 27.072 -21.499 2.101 1.00 88.50 202 LEU A N 1
ATOM 1674 C CA . LEU A 1 202 ? 28.535 -21.478 2.126 1.00 88.50 202 LEU A CA 1
ATOM 1675 C C . LEU A 1 202 ? 29.113 -22.884 2.355 1.00 88.50 202 LEU A C 1
ATOM 1677 O O . LEU A 1 202 ? 30.135 -23.230 1.762 1.00 88.50 202 LEU A O 1
ATOM 1681 N N . ASN A 1 203 ? 28.474 -23.697 3.196 1.00 87.12 203 ASN A N 1
ATOM 1682 C CA . ASN A 1 203 ? 28.892 -25.073 3.457 1.00 87.12 203 ASN A CA 1
ATOM 1683 C C . ASN A 1 203 ? 28.588 -26.011 2.277 1.00 87.12 203 ASN A C 1
ATOM 1685 O O . ASN A 1 203 ? 29.443 -26.822 1.930 1.00 87.12 203 ASN A O 1
ATOM 1689 N N . GLU A 1 204 ? 27.453 -25.840 1.601 1.00 84.88 204 GLU A N 1
ATOM 1690 C CA . GLU A 1 204 ? 27.140 -26.503 0.327 1.00 84.88 204 GLU A CA 1
ATOM 1691 C C . GLU A 1 204 ? 28.203 -26.183 -0.739 1.00 84.88 204 GLU A C 1
ATOM 1693 O O . GLU A 1 204 ? 28.794 -27.084 -1.331 1.00 84.88 204 GLU A O 1
ATOM 1698 N N . LEU A 1 205 ? 28.564 -24.905 -0.904 1.00 84.12 205 LEU A N 1
ATOM 1699 C CA . LEU A 1 205 ? 29.590 -24.473 -1.862 1.00 84.12 205 LEU A CA 1
ATOM 1700 C C . LEU A 1 205 ? 30.992 -25.018 -1.515 1.00 84.12 205 LEU A C 1
ATOM 1702 O O . LEU A 1 205 ? 31.777 -25.322 -2.415 1.00 84.12 205 LEU A O 1
ATOM 1706 N N . LYS A 1 206 ? 31.313 -25.204 -0.224 1.00 87.38 206 LYS A N 1
ATOM 1707 C CA . LYS A 1 206 ? 32.529 -25.925 0.205 1.00 87.38 206 LYS A CA 1
ATOM 1708 C C . LYS A 1 206 ? 32.479 -27.410 -0.172 1.00 87.38 206 LYS A C 1
ATOM 1710 O O . LYS A 1 206 ? 33.509 -27.937 -0.583 1.00 87.38 206 LYS A O 1
ATOM 1715 N N . GLN A 1 207 ? 31.328 -28.078 -0.043 1.00 83.81 207 GLN A N 1
ATOM 1716 C CA . GLN A 1 207 ? 31.180 -29.480 -0.455 1.00 83.81 207 GLN A CA 1
ATOM 1717 C C . GLN A 1 207 ? 31.309 -29.643 -1.972 1.00 83.81 207 GLN A C 1
ATOM 1719 O O . GLN A 1 207 ? 32.039 -30.527 -2.411 1.00 83.81 207 GLN A O 1
ATOM 1724 N N . ILE A 1 208 ? 30.690 -28.756 -2.762 1.00 81.75 208 ILE A N 1
ATOM 1725 C CA . ILE A 1 208 ? 30.829 -28.742 -4.227 1.00 81.75 208 ILE A CA 1
ATOM 1726 C C . ILE A 1 208 ? 32.308 -28.623 -4.611 1.00 81.75 208 ILE A C 1
ATOM 1728 O O . ILE A 1 208 ? 32.825 -29.508 -5.281 1.00 81.75 208 ILE A O 1
ATOM 1732 N N . LYS A 1 209 ? 33.035 -27.630 -4.079 1.00 82.69 209 LYS A N 1
ATOM 1733 C CA . LYS A 1 209 ? 34.479 -27.468 -4.343 1.00 82.69 209 LYS A CA 1
ATOM 1734 C C . LYS A 1 209 ? 35.336 -28.655 -3.907 1.00 82.69 209 LYS A C 1
ATOM 1736 O O . LYS A 1 209 ? 36.350 -28.947 -4.536 1.00 82.69 209 LYS A O 1
ATOM 1741 N N . LEU A 1 210 ? 34.965 -29.328 -2.818 1.00 88.12 210 LEU A N 1
ATOM 1742 C CA . LEU A 1 210 ? 35.662 -30.531 -2.364 1.00 88.12 210 LEU A CA 1
ATOM 1743 C C . LEU A 1 210 ? 35.433 -31.709 -3.323 1.00 88.12 210 LEU A C 1
ATOM 1745 O O . LEU A 1 210 ? 36.337 -32.523 -3.500 1.00 88.12 210 LEU A O 1
ATOM 1749 N N . ASN A 1 211 ? 34.253 -31.798 -3.938 1.00 83.44 211 ASN A N 1
ATOM 1750 C CA . ASN A 1 211 ? 33.934 -32.816 -4.934 1.00 83.44 211 ASN A CA 1
ATOM 1751 C C . ASN A 1 211 ? 34.571 -32.490 -6.294 1.00 83.44 211 ASN A C 1
ATOM 1753 O O . ASN A 1 211 ? 35.253 -33.354 -6.832 1.00 83.44 211 ASN A O 1
ATOM 1757 N N . GLU A 1 212 ? 34.498 -31.240 -6.766 1.00 84.12 212 GLU A N 1
ATOM 1758 C CA . GLU A 1 212 ? 35.226 -30.755 -7.955 1.00 84.12 212 GLU A CA 1
ATOM 1759 C C . GLU A 1 212 ? 36.727 -31.083 -7.863 1.00 84.12 212 GLU A C 1
ATOM 1761 O O . GLU A 1 212 ? 37.319 -31.590 -8.810 1.00 84.12 212 GLU A O 1
ATOM 1766 N N . LEU A 1 213 ? 37.351 -30.867 -6.697 1.00 86.38 213 LEU A N 1
ATOM 1767 C CA . LEU A 1 213 ? 38.768 -31.178 -6.480 1.00 86.38 213 LEU A CA 1
ATOM 1768 C C . LEU A 1 213 ? 39.057 -32.692 -6.426 1.00 86.38 213 LEU A C 1
ATOM 1770 O O . LEU A 1 213 ? 40.160 -33.116 -6.772 1.00 86.38 213 LEU A O 1
ATOM 1774 N N . LYS A 1 214 ? 38.095 -33.531 -6.020 1.00 82.75 214 LYS A N 1
ATOM 1775 C CA . LYS A 1 214 ? 38.222 -34.996 -6.137 1.00 82.75 214 LYS A CA 1
ATOM 1776 C C . LYS A 1 214 ? 38.130 -35.432 -7.597 1.00 82.75 214 LYS A C 1
ATOM 1778 O O . LYS A 1 214 ? 39.013 -36.153 -8.051 1.00 82.75 214 LYS A O 1
ATOM 1783 N N . GLU A 1 215 ? 37.131 -34.942 -8.328 1.00 83.75 215 GLU A N 1
ATOM 1784 C CA . GLU A 1 215 ? 36.924 -35.220 -9.754 1.00 83.75 215 GLU A CA 1
ATOM 1785 C C . GLU A 1 215 ? 38.116 -34.749 -10.600 1.00 83.75 215 GLU A C 1
ATOM 1787 O O . GLU A 1 215 ? 38.596 -35.487 -11.456 1.00 83.75 215 GLU A O 1
ATOM 1792 N N . GLU A 1 216 ? 38.676 -33.567 -10.321 1.00 81.19 216 GLU A N 1
ATOM 1793 C CA . GLU A 1 216 ? 39.870 -33.061 -11.007 1.00 81.19 216 GLU A CA 1
ATOM 1794 C C . GLU A 1 216 ? 41.099 -33.950 -10.742 1.00 81.19 216 GLU A C 1
ATOM 1796 O O . GLU A 1 216 ? 41.888 -34.216 -11.651 1.00 81.19 216 GLU A O 1
ATOM 1801 N N . ASN A 1 217 ? 41.267 -34.450 -9.514 1.00 81.56 217 ASN A N 1
ATOM 1802 C CA . ASN A 1 217 ? 42.349 -35.377 -9.174 1.00 81.56 217 ASN A CA 1
ATOM 1803 C C . ASN A 1 217 ? 42.151 -36.761 -9.813 1.00 81.56 217 ASN A C 1
ATOM 1805 O O . ASN A 1 217 ? 43.117 -37.359 -10.289 1.00 81.56 217 ASN A O 1
ATOM 1809 N N . GLU A 1 218 ? 40.915 -37.252 -9.891 1.00 80.31 218 GLU A N 1
ATOM 1810 C CA . GLU A 1 218 ? 40.575 -38.499 -10.578 1.00 80.31 218 GLU A CA 1
ATOM 1811 C C . GLU A 1 218 ? 40.792 -38.381 -12.097 1.00 80.31 218 GLU A C 1
ATOM 1813 O O . GLU A 1 218 ? 41.427 -39.245 -12.705 1.00 80.31 218 GLU A O 1
ATOM 1818 N N . LEU A 1 219 ? 40.392 -37.260 -12.707 1.00 81.31 219 LEU A N 1
ATOM 1819 C CA . LEU A 1 219 ? 40.700 -36.921 -14.098 1.00 81.31 219 LEU A CA 1
ATOM 1820 C C . LEU A 1 219 ? 42.210 -36.829 -14.341 1.00 81.31 219 LEU A C 1
ATOM 1822 O O . LEU A 1 219 ? 42.696 -37.412 -15.309 1.00 81.31 219 LEU A O 1
ATOM 1826 N N . LYS A 1 220 ? 42.981 -36.178 -13.458 1.00 78.31 220 LYS A N 1
ATOM 1827 C CA . LYS A 1 220 ? 44.454 -36.142 -13.543 1.00 78.31 220 LYS A CA 1
ATOM 1828 C C . LYS A 1 220 ? 45.056 -37.546 -13.491 1.00 78.31 220 LYS A C 1
ATOM 1830 O O . LYS A 1 220 ? 45.906 -37.863 -14.320 1.00 78.31 220 LYS A O 1
ATOM 1835 N N . MET A 1 221 ? 44.591 -38.412 -12.590 1.00 77.19 221 MET A N 1
ATOM 1836 C CA . MET A 1 221 ? 45.051 -39.805 -12.510 1.00 77.19 221 MET A CA 1
ATOM 1837 C C . MET A 1 221 ? 44.683 -40.607 -13.767 1.00 77.19 221 MET A C 1
ATOM 1839 O O . MET A 1 221 ? 45.529 -41.324 -14.305 1.00 77.19 221 MET A O 1
ATOM 1843 N N . ASN A 1 222 ? 43.477 -40.421 -14.307 1.00 79.50 222 ASN A N 1
ATOM 1844 C CA . ASN A 1 222 ? 43.042 -41.037 -15.561 1.00 79.50 222 ASN A CA 1
ATOM 1845 C C . ASN A 1 222 ? 43.851 -40.538 -16.772 1.00 79.50 222 ASN A C 1
ATOM 1847 O O . ASN A 1 222 ? 44.253 -41.343 -17.615 1.00 79.50 222 ASN A O 1
ATOM 1851 N N . VAL A 1 223 ? 44.179 -39.243 -16.837 1.00 79.12 223 VAL A N 1
ATOM 1852 C CA . VAL A 1 223 ? 45.069 -38.665 -17.859 1.00 79.12 223 VAL A CA 1
ATOM 1853 C C . VAL A 1 223 ? 46.492 -39.205 -17.717 1.00 79.12 223 VAL A C 1
ATOM 1855 O O . VAL A 1 223 ? 47.079 -39.587 -18.724 1.00 79.12 223 VAL A O 1
ATOM 1858 N N . ILE A 1 224 ? 47.036 -39.333 -16.503 1.00 75.31 224 ILE A N 1
ATOM 1859 C CA . ILE A 1 224 ? 48.357 -39.943 -16.259 1.00 75.31 224 ILE A CA 1
ATOM 1860 C C . ILE A 1 224 ? 48.368 -41.418 -16.690 1.00 75.31 224 ILE A C 1
ATOM 1862 O O . ILE A 1 224 ? 49.321 -41.871 -17.326 1.00 75.31 224 ILE A O 1
ATOM 1866 N N . MET A 1 225 ? 47.307 -42.175 -16.399 1.00 76.00 225 MET A N 1
ATOM 1867 C CA . MET A 1 225 ? 47.166 -43.574 -16.820 1.00 76.00 225 MET A CA 1
ATOM 1868 C C . MET A 1 225 ? 47.036 -43.710 -18.342 1.00 76.00 225 MET A C 1
ATOM 1870 O O . MET A 1 225 ? 47.677 -44.581 -18.938 1.00 76.00 225 MET A O 1
ATOM 1874 N N . LYS A 1 226 ? 46.275 -42.820 -18.991 1.00 77.38 226 LYS A N 1
ATOM 1875 C CA . LYS A 1 226 ? 46.167 -42.750 -20.454 1.00 77.38 226 LYS A CA 1
ATOM 1876 C C . LYS A 1 226 ? 47.501 -42.352 -21.089 1.00 77.38 226 LYS A C 1
ATOM 1878 O O . LYS A 1 226 ? 47.969 -43.059 -21.971 1.00 77.38 226 LYS A O 1
ATOM 1883 N N . MET A 1 227 ? 48.187 -41.335 -20.566 1.00 69.88 227 MET A N 1
ATOM 1884 C CA . MET A 1 227 ? 49.531 -40.950 -21.006 1.00 69.88 227 MET A CA 1
ATOM 1885 C C . MET A 1 227 ? 50.550 -42.077 -20.830 1.00 69.88 227 MET A C 1
ATOM 1887 O O . MET A 1 227 ? 51.385 -42.252 -21.707 1.00 69.88 227 MET A O 1
ATOM 1891 N N . LYS A 1 228 ? 50.484 -42.889 -19.765 1.00 73.50 228 LYS A N 1
ATOM 1892 C CA . LYS A 1 228 ? 51.347 -44.078 -19.618 1.00 73.50 228 LYS A CA 1
ATOM 1893 C C . LYS A 1 228 ? 51.058 -45.149 -20.680 1.00 73.50 228 LYS A C 1
ATOM 1895 O O . LYS A 1 228 ? 52.004 -45.756 -21.179 1.00 73.50 228 LYS A O 1
ATOM 1900 N N . LYS A 1 229 ? 49.791 -45.367 -21.061 1.00 71.00 229 LYS A N 1
ATOM 1901 C CA . LYS A 1 229 ? 49.425 -46.257 -22.183 1.00 71.00 229 LYS A CA 1
ATOM 1902 C C . LYS A 1 229 ? 49.884 -45.688 -23.530 1.00 71.00 229 LYS A C 1
ATOM 1904 O O . LYS A 1 229 ? 50.568 -46.381 -24.277 1.00 71.00 229 LYS A O 1
ATOM 1909 N N . ASP A 1 230 ? 49.593 -44.418 -23.798 1.00 66.12 230 ASP A N 1
ATOM 1910 C CA . ASP A 1 230 ? 49.954 -43.724 -25.039 1.00 66.12 230 ASP A CA 1
ATOM 1911 C C . ASP A 1 230 ? 51.469 -43.526 -25.186 1.00 66.12 230 ASP A C 1
ATOM 1913 O O . ASP A 1 230 ? 51.967 -43.434 -26.305 1.00 66.12 230 ASP A O 1
ATOM 1917 N N . ARG A 1 231 ? 52.208 -43.456 -24.071 1.00 72.38 231 ARG A N 1
ATOM 1918 C CA . ARG A 1 231 ? 53.673 -43.435 -24.041 1.00 72.38 231 ARG A CA 1
ATOM 1919 C C . ARG A 1 231 ? 54.245 -44.798 -24.408 1.00 72.38 231 ARG A C 1
ATOM 1921 O O . ARG A 1 231 ? 55.057 -44.843 -25.315 1.00 72.38 231 ARG A O 1
ATOM 1928 N N . LYS A 1 232 ? 53.757 -45.899 -23.823 1.00 69.06 232 LYS A N 1
ATOM 1929 C CA . LYS A 1 232 ? 54.157 -47.256 -24.250 1.00 69.06 232 LYS A CA 1
ATOM 1930 C C . LYS A 1 232 ? 53.817 -47.523 -25.722 1.00 69.06 232 LYS A C 1
ATOM 1932 O O . LYS A 1 232 ? 54.614 -48.109 -26.445 1.00 69.06 232 LYS A O 1
ATOM 1937 N N . ALA A 1 233 ? 52.660 -47.048 -26.189 1.00 64.75 233 ALA A N 1
ATOM 1938 C CA . ALA A 1 233 ? 52.268 -47.140 -27.596 1.00 64.75 233 ALA A CA 1
ATOM 1939 C C . ALA A 1 233 ? 53.118 -46.247 -28.524 1.00 64.75 233 ALA A C 1
ATOM 1941 O O . ALA A 1 233 ? 53.285 -46.582 -29.695 1.00 64.75 233 ALA A O 1
ATOM 1942 N N . ARG A 1 234 ? 53.657 -45.126 -28.022 1.00 62.16 234 ARG A N 1
ATOM 1943 C CA . ARG A 1 234 ? 54.620 -44.282 -28.742 1.00 62.16 234 ARG A CA 1
ATOM 1944 C C . ARG A 1 234 ? 56.019 -44.876 -28.747 1.00 62.16 234 ARG A C 1
ATOM 1946 O O . ARG A 1 234 ? 56.571 -44.980 -29.824 1.00 62.16 234 ARG A O 1
ATOM 1953 N N . GLU A 1 235 ? 56.529 -45.359 -27.620 1.00 64.19 235 GLU A N 1
ATOM 1954 C CA . GLU A 1 235 ? 57.831 -46.035 -27.519 1.00 64.19 235 GLU A CA 1
ATOM 1955 C C . GLU A 1 235 ? 57.899 -47.250 -28.473 1.00 64.19 235 GLU A C 1
ATOM 1957 O O . GLU A 1 235 ? 58.908 -47.451 -29.143 1.00 64.19 235 GLU A O 1
ATOM 1962 N N . TYR A 1 236 ? 56.793 -47.988 -28.649 1.00 66.06 236 TYR A N 1
ATOM 1963 C CA . TYR A 1 236 ? 56.678 -49.060 -29.652 1.00 66.06 236 TYR A CA 1
ATOM 1964 C C . TYR A 1 236 ? 56.748 -48.549 -31.109 1.00 66.06 236 TYR A C 1
ATOM 1966 O O . TYR A 1 236 ? 57.432 -49.135 -31.945 1.00 66.06 236 TYR A O 1
ATOM 1974 N N . ARG A 1 237 ? 56.091 -47.421 -31.423 1.00 60.97 237 ARG A N 1
ATOM 1975 C CA . ARG A 1 237 ? 56.144 -46.784 -32.758 1.00 60.97 237 ARG A CA 1
ATOM 1976 C C . ARG A 1 237 ? 57.462 -46.050 -33.018 1.00 60.97 237 ARG A C 1
ATOM 1978 O O . ARG A 1 237 ? 57.879 -45.952 -34.163 1.00 60.97 237 ARG A O 1
ATOM 1985 N N . GLU A 1 238 ? 58.124 -45.541 -31.985 1.00 53.91 238 GLU A N 1
ATOM 1986 C CA . GLU A 1 238 ? 59.433 -44.891 -32.066 1.00 53.91 238 GLU A CA 1
ATOM 1987 C C . GLU A 1 238 ? 60.542 -45.919 -32.292 1.00 53.91 238 GLU A C 1
ATOM 1989 O O . GLU A 1 238 ? 61.460 -45.636 -33.051 1.00 53.91 238 GLU A O 1
ATOM 1994 N N . GLN A 1 239 ? 60.435 -47.133 -31.739 1.00 59.06 239 GLN A N 1
ATOM 1995 C CA . GLN A 1 239 ? 61.319 -48.247 -32.110 1.00 59.06 239 GLN A CA 1
ATOM 1996 C C . GLN A 1 239 ? 61.171 -48.625 -33.596 1.00 59.06 239 GLN A C 1
ATOM 1998 O O . GLN A 1 239 ? 62.173 -48.857 -34.272 1.00 59.06 239 GLN A O 1
ATOM 2003 N N . GLU A 1 240 ? 59.947 -48.599 -34.134 1.00 54.78 240 GLU A N 1
ATOM 2004 C CA . GLU A 1 240 ? 59.685 -48.806 -35.566 1.00 54.78 240 GLU A CA 1
ATOM 2005 C C . GLU A 1 240 ? 60.176 -47.628 -36.436 1.00 54.78 240 GLU A C 1
ATOM 2007 O O . GLU A 1 240 ? 60.749 -47.823 -37.510 1.00 54.78 240 GLU A O 1
ATOM 2012 N N . GLN A 1 241 ? 59.997 -46.385 -35.974 1.00 52.44 241 GLN A N 1
ATOM 2013 C CA . GLN A 1 241 ? 60.450 -45.188 -36.687 1.00 52.44 241 GLN A CA 1
ATOM 2014 C C . GLN A 1 241 ? 61.964 -44.984 -36.612 1.00 52.44 241 GLN A C 1
ATOM 2016 O O . GLN A 1 241 ? 62.530 -44.515 -37.591 1.00 52.44 241 GLN A O 1
ATOM 2021 N N . LEU A 1 242 ? 62.652 -45.384 -35.540 1.00 55.59 242 LEU A N 1
ATOM 2022 C CA . LEU A 1 242 ? 64.114 -45.292 -35.423 1.00 55.59 242 LEU A CA 1
ATOM 2023 C C . LEU A 1 242 ? 64.833 -46.098 -36.513 1.00 55.59 242 LEU A C 1
ATOM 2025 O O . LEU A 1 242 ? 65.832 -45.622 -37.053 1.00 55.59 242 LEU A O 1
ATOM 2029 N N . GLN A 1 243 ? 64.289 -47.254 -36.905 1.00 54.53 243 GLN A N 1
ATOM 2030 C CA . GLN A 1 243 ? 64.802 -48.033 -38.039 1.00 54.53 243 GLN A CA 1
ATOM 2031 C C . GLN A 1 243 ? 64.622 -47.303 -39.385 1.00 54.53 243 GLN A C 1
ATOM 2033 O O . GLN A 1 243 ? 65.463 -47.430 -40.272 1.00 54.53 243 GLN A O 1
ATOM 2038 N N . ARG A 1 244 ? 63.567 -46.489 -39.534 1.00 52.69 244 ARG A N 1
ATOM 2039 C CA . ARG A 1 244 ? 63.297 -45.693 -40.748 1.00 52.69 244 ARG A CA 1
ATOM 2040 C C . ARG A 1 244 ? 64.048 -44.348 -40.751 1.00 52.69 244 ARG A C 1
ATOM 2042 O O . ARG A 1 244 ? 64.490 -43.879 -41.797 1.00 52.69 244 ARG A O 1
ATOM 2049 N N . GLU A 1 245 ? 64.241 -43.730 -39.586 1.00 47.00 245 GLU A N 1
ATOM 2050 C CA . GLU A 1 245 ? 64.897 -42.427 -39.430 1.00 47.00 245 GLU A CA 1
ATOM 2051 C C . GLU A 1 245 ? 66.423 -42.484 -39.511 1.00 47.00 245 GLU A C 1
ATOM 2053 O O . GLU A 1 245 ? 67.025 -41.497 -39.931 1.00 47.00 245 GLU A O 1
ATOM 2058 N N . GLN A 1 246 ? 67.072 -43.597 -39.146 1.00 53.53 246 GLN A N 1
ATOM 2059 C CA . GLN A 1 246 ? 68.531 -43.725 -39.295 1.00 53.53 246 GLN A CA 1
ATOM 2060 C C . GLN A 1 246 ? 68.987 -43.582 -40.760 1.00 53.53 246 GLN A C 1
ATOM 2062 O O . GLN A 1 246 ? 70.096 -43.112 -41.012 1.00 53.53 246 GLN A O 1
ATOM 2067 N N . TYR A 1 247 ? 68.107 -43.885 -41.721 1.00 53.56 247 TYR A N 1
ATOM 2068 C CA . TYR A 1 247 ? 68.332 -43.638 -43.147 1.00 53.56 247 TYR A CA 1
ATOM 2069 C C . TYR A 1 247 ? 68.129 -42.155 -43.526 1.00 53.56 247 TYR A C 1
ATOM 2071 O O . TYR A 1 247 ? 68.932 -41.577 -44.254 1.00 53.56 247 TYR A O 1
ATOM 2079 N N . ALA A 1 248 ? 67.099 -41.497 -42.977 1.00 51.28 248 ALA A N 1
ATOM 2080 C CA . ALA A 1 248 ? 66.755 -40.104 -43.294 1.00 51.28 248 ALA A CA 1
ATOM 2081 C C . ALA A 1 248 ? 67.626 -39.047 -42.574 1.00 51.28 248 ALA A C 1
ATOM 2083 O O . ALA A 1 248 ? 67.845 -37.950 -43.098 1.00 51.28 248 ALA A O 1
ATOM 2084 N N . LYS A 1 249 ? 68.156 -39.354 -41.381 1.00 50.78 249 LYS A N 1
ATOM 2085 C CA . LYS A 1 249 ? 68.952 -38.419 -40.559 1.00 50.78 249 LYS A CA 1
ATOM 2086 C C . LYS A 1 249 ? 70.305 -38.041 -41.169 1.00 50.78 249 LYS A C 1
ATOM 2088 O O . LYS A 1 249 ? 70.820 -36.977 -40.833 1.00 50.78 249 LYS A O 1
ATOM 2093 N N . LYS A 1 250 ? 70.847 -38.829 -42.109 1.00 53.19 250 LYS A N 1
ATOM 2094 C CA . LYS A 1 250 ? 72.064 -38.454 -42.854 1.00 53.19 250 LYS A CA 1
ATOM 2095 C C . LYS A 1 250 ? 71.866 -37.274 -43.817 1.00 53.19 250 LYS A C 1
ATOM 2097 O O . LYS A 1 250 ? 72.832 -36.570 -44.061 1.00 53.19 250 LYS A O 1
ATOM 2102 N N . MET A 1 251 ? 70.652 -37.021 -44.323 1.00 50.00 251 MET A N 1
ATOM 2103 C CA . MET A 1 251 ? 70.398 -35.922 -45.277 1.00 50.00 251 MET A CA 1
ATOM 2104 C C . MET A 1 251 ? 69.931 -34.607 -44.636 1.00 50.00 251 MET A C 1
ATOM 2106 O O . MET A 1 251 ? 70.079 -33.549 -45.237 1.00 50.00 251 MET A O 1
ATOM 2110 N N . LYS A 1 252 ? 69.321 -34.638 -43.443 1.00 48.84 252 LYS A N 1
ATOM 2111 C CA . LYS A 1 252 ? 68.615 -33.459 -42.894 1.00 48.84 252 LYS A CA 1
ATOM 2112 C C . LYS A 1 252 ? 69.451 -32.598 -41.934 1.00 48.84 252 LYS A C 1
ATOM 2114 O O . LYS A 1 252 ? 69.080 -31.455 -41.663 1.00 48.84 252 LYS A O 1
ATOM 2119 N N . ASN A 1 253 ? 70.567 -33.123 -41.428 1.00 49.31 253 ASN A N 1
ATOM 2120 C CA . ASN A 1 253 ? 71.350 -32.481 -40.365 1.00 49.31 253 ASN A CA 1
ATOM 2121 C C . ASN A 1 253 ? 72.232 -31.302 -40.821 1.00 49.31 253 ASN A C 1
ATOM 2123 O O . ASN A 1 253 ? 72.650 -30.521 -39.970 1.00 49.31 253 ASN A O 1
ATOM 2127 N N . GLU A 1 254 ? 72.481 -31.114 -42.120 1.00 54.59 254 GLU A N 1
ATOM 2128 C CA . GLU A 1 254 ? 73.288 -29.978 -42.608 1.00 54.59 254 GLU A CA 1
ATOM 2129 C C . GLU A 1 254 ? 72.496 -28.661 -42.712 1.00 54.59 254 GLU A C 1
ATOM 2131 O O . GLU A 1 254 ? 73.077 -27.583 -42.632 1.00 54.59 254 GLU A O 1
ATOM 2136 N N . ILE A 1 255 ? 71.163 -28.717 -42.837 1.00 51.78 255 ILE A N 1
ATOM 2137 C CA . ILE A 1 255 ? 70.345 -27.539 -43.194 1.00 51.78 255 ILE A CA 1
ATOM 2138 C C . ILE A 1 255 ? 69.737 -26.828 -41.965 1.00 51.78 255 ILE A C 1
ATOM 2140 O O . ILE A 1 255 ? 69.501 -25.620 -41.997 1.00 51.78 255 ILE A O 1
ATOM 2144 N N . LEU A 1 256 ? 69.481 -27.535 -40.857 1.00 52.81 256 LEU A N 1
ATOM 2145 C CA . LEU A 1 256 ? 68.684 -26.993 -39.738 1.00 52.81 256 LEU A CA 1
ATOM 2146 C C . LEU A 1 256 ? 69.465 -26.207 -38.669 1.00 52.81 256 LEU A C 1
ATOM 2148 O O . LEU A 1 256 ? 68.868 -25.382 -37.970 1.00 52.81 256 LEU A O 1
ATOM 2152 N N . ASN A 1 257 ? 70.785 -26.387 -38.565 1.00 53.53 257 ASN A N 1
ATOM 2153 C CA . ASN A 1 257 ? 71.584 -25.831 -37.461 1.00 53.53 257 ASN A CA 1
ATOM 2154 C C . ASN A 1 257 ? 71.647 -24.288 -37.413 1.00 53.53 257 ASN A C 1
ATOM 2156 O O . ASN A 1 257 ? 72.002 -23.729 -36.379 1.00 53.53 257 ASN A O 1
ATOM 2160 N N . ASN A 1 258 ? 71.268 -23.584 -38.487 1.00 52.41 258 ASN A N 1
ATOM 2161 C CA . ASN A 1 258 ? 71.352 -22.118 -38.565 1.00 52.41 258 ASN A CA 1
ATOM 2162 C C . ASN A 1 258 ? 70.023 -21.388 -38.244 1.00 52.41 258 ASN A C 1
ATOM 2164 O O . ASN A 1 258 ? 70.003 -20.175 -38.036 1.00 52.41 258 ASN A O 1
ATOM 2168 N N . ILE A 1 259 ? 68.894 -22.109 -38.171 1.00 55.59 259 ILE A N 1
ATOM 2169 C CA . ILE A 1 259 ? 67.568 -21.515 -37.900 1.00 55.59 259 ILE A CA 1
ATOM 2170 C C . ILE A 1 259 ? 67.232 -21.551 -36.399 1.00 55.59 259 ILE A C 1
ATOM 2172 O O . ILE A 1 259 ? 66.654 -20.598 -35.866 1.00 55.59 259 ILE A O 1
ATOM 2176 N N . GLU A 1 260 ? 67.635 -22.605 -35.681 1.00 55.16 260 GLU A N 1
ATOM 2177 C CA . GLU A 1 260 ? 67.282 -22.775 -34.263 1.00 55.16 260 GLU A CA 1
ATOM 2178 C C . GLU A 1 260 ? 67.836 -21.681 -33.337 1.00 55.16 260 GLU A C 1
ATOM 2180 O O . GLU A 1 260 ? 67.176 -21.307 -32.361 1.00 55.16 260 GLU A O 1
ATOM 2185 N N . ALA A 1 261 ? 69.022 -21.143 -33.638 1.00 56.84 261 ALA A N 1
ATOM 2186 C CA . ALA A 1 261 ? 69.681 -20.134 -32.809 1.00 56.84 261 ALA A CA 1
ATOM 2187 C C . ALA A 1 261 ? 68.843 -18.846 -32.670 1.00 56.84 261 ALA A C 1
ATOM 2189 O O . ALA A 1 261 ? 68.720 -18.293 -31.575 1.00 56.84 261 ALA A O 1
ATOM 2190 N N . LYS A 1 262 ? 68.187 -18.399 -33.753 1.00 56.34 262 LYS A N 1
ATOM 2191 C CA . LYS A 1 262 ? 67.364 -17.174 -33.752 1.00 56.34 262 LYS A CA 1
ATOM 2192 C C . LYS A 1 262 ? 66.010 -17.348 -33.054 1.00 56.34 262 LYS A C 1
ATOM 2194 O O . LYS A 1 262 ? 65.459 -16.373 -32.545 1.00 56.34 262 LYS A O 1
ATOM 2199 N N . ILE A 1 263 ? 65.475 -18.570 -32.989 1.00 58.78 263 ILE A N 1
ATOM 2200 C CA . ILE A 1 263 ? 64.192 -18.852 -32.320 1.00 58.78 263 ILE A CA 1
ATOM 2201 C C . ILE A 1 263 ? 64.370 -18.923 -30.795 1.00 58.78 263 ILE A C 1
ATOM 2203 O O . ILE A 1 263 ? 63.530 -18.398 -30.059 1.00 58.78 263 ILE A O 1
ATOM 2207 N N . LYS A 1 264 ? 65.476 -19.509 -30.311 1.00 60.66 264 LYS A N 1
ATOM 2208 C CA . LYS A 1 264 ? 65.766 -19.648 -28.870 1.00 60.66 264 LYS A CA 1
ATOM 2209 C C . LYS A 1 264 ? 65.889 -18.282 -28.171 1.00 60.66 264 LYS A C 1
ATOM 2211 O O . LYS A 1 264 ? 65.242 -18.070 -27.148 1.00 60.66 264 LYS A O 1
ATOM 2216 N N . ALA A 1 265 ? 66.590 -17.319 -28.778 1.00 57.06 265 ALA A N 1
ATOM 2217 C CA . ALA A 1 265 ? 66.727 -15.962 -28.232 1.00 57.06 265 ALA A CA 1
ATOM 2218 C C . ALA A 1 265 ? 65.386 -15.204 -28.104 1.00 57.06 265 ALA A C 1
ATOM 2220 O O . ALA A 1 265 ? 65.171 -14.469 -27.141 1.00 57.06 265 ALA A O 1
ATOM 2221 N N . ARG A 1 266 ? 64.457 -15.393 -29.055 1.00 61.25 266 ARG A N 1
ATOM 2222 C CA . ARG A 1 266 ? 63.173 -14.670 -29.071 1.00 61.25 266 ARG A CA 1
ATOM 2223 C C . ARG A 1 266 ? 62.164 -15.218 -28.055 1.00 61.25 266 ARG A C 1
ATOM 2225 O O . ARG A 1 266 ? 61.388 -14.437 -27.512 1.00 61.25 266 ARG A O 1
ATOM 2232 N N . LYS A 1 267 ? 62.204 -16.528 -27.768 1.00 60.56 267 LYS A N 1
ATOM 2233 C CA . LYS A 1 267 ? 61.389 -17.156 -26.711 1.00 60.56 267 LYS A CA 1
ATOM 2234 C C . LYS A 1 267 ? 61.831 -16.729 -25.311 1.00 60.56 267 LYS A C 1
ATOM 2236 O O . LYS A 1 267 ? 60.992 -16.287 -24.533 1.00 60.56 267 LYS A O 1
ATOM 2241 N N . PHE A 1 268 ? 63.136 -16.762 -25.035 1.00 61.84 268 PHE A N 1
ATOM 2242 C CA . PHE A 1 268 ? 63.698 -16.406 -23.725 1.00 61.84 268 PHE A CA 1
ATOM 2243 C C . PHE A 1 268 ? 63.296 -14.986 -23.269 1.00 61.84 268 PHE A C 1
ATOM 2245 O O . PHE A 1 268 ? 62.952 -14.764 -22.111 1.00 61.84 268 PHE A O 1
ATOM 2252 N N . ALA A 1 269 ? 63.237 -14.029 -24.204 1.00 60.84 269 ALA A N 1
ATOM 2253 C CA . ALA A 1 269 ? 62.811 -12.654 -23.928 1.00 60.84 269 ALA A CA 1
ATOM 2254 C C . ALA A 1 269 ? 61.295 -12.480 -23.667 1.00 60.84 269 ALA A C 1
ATOM 2256 O O . ALA A 1 269 ? 60.898 -11.501 -23.032 1.00 60.84 269 ALA A O 1
ATOM 2257 N N . GLN A 1 270 ? 60.437 -13.388 -24.151 1.00 65.19 270 GLN A N 1
ATOM 2258 C CA . GLN A 1 270 ? 59.007 -13.393 -23.803 1.00 65.19 270 GLN A CA 1
ATOM 2259 C C . GLN A 1 270 ? 58.765 -14.077 -22.454 1.00 65.19 270 GLN A C 1
ATOM 2261 O O . GLN A 1 270 ? 57.978 -13.579 -21.653 1.00 65.19 270 GLN A O 1
ATOM 2266 N N . GLU A 1 271 ? 59.484 -15.165 -22.185 1.00 68.56 271 GLU A N 1
ATOM 2267 C CA . GLU A 1 271 ? 59.376 -15.959 -20.958 1.00 68.56 271 GLU A CA 1
ATOM 2268 C C . GLU A 1 271 ? 59.740 -15.138 -19.707 1.00 68.56 271 GLU A C 1
ATOM 2270 O O . GLU A 1 271 ? 58.973 -15.113 -18.746 1.00 68.56 271 GLU A O 1
ATOM 2275 N N . LEU A 1 272 ? 60.812 -14.338 -19.773 1.00 63.22 272 LEU A N 1
ATOM 2276 C CA . LEU A 1 272 ? 61.196 -13.381 -18.722 1.00 63.22 272 LEU A CA 1
ATOM 2277 C C . LEU A 1 272 ? 60.102 -12.344 -18.402 1.00 63.22 272 LEU A C 1
ATOM 2279 O O . LEU A 1 272 ? 59.832 -12.067 -17.235 1.00 63.22 272 LEU A O 1
ATOM 2283 N N . ARG A 1 273 ? 59.423 -11.797 -19.422 1.00 67.62 273 ARG A N 1
ATOM 2284 C CA . ARG A 1 273 ? 58.313 -10.842 -19.217 1.00 67.62 273 ARG A CA 1
ATOM 2285 C C . ARG A 1 273 ? 57.080 -11.508 -18.614 1.00 67.62 273 ARG A C 1
ATOM 2287 O O . ARG A 1 273 ? 56.335 -10.869 -17.876 1.00 67.62 273 ARG A O 1
ATOM 2294 N N . GLN A 1 274 ? 56.849 -12.775 -18.942 1.00 68.25 274 GLN A N 1
ATOM 2295 C CA . GLN A 1 274 ? 55.696 -13.520 -18.454 1.00 68.25 274 GLN A CA 1
ATOM 2296 C C . GLN A 1 274 ? 55.881 -13.934 -16.986 1.00 68.25 274 GLN A C 1
ATOM 2298 O O . GLN A 1 274 ? 54.965 -13.739 -16.189 1.00 68.25 274 GLN A O 1
ATOM 2303 N N . GLN A 1 275 ? 57.092 -14.353 -16.599 1.00 70.56 275 GLN A N 1
ATOM 2304 C CA . GLN A 1 275 ? 57.462 -14.599 -15.199 1.00 70.56 275 GLN A CA 1
ATOM 2305 C C . GLN A 1 275 ? 57.332 -13.341 -14.321 1.00 70.56 275 GLN A C 1
ATOM 2307 O O . GLN A 1 275 ? 56.853 -13.431 -13.191 1.00 70.56 275 GLN A O 1
ATOM 2312 N N . GLU A 1 276 ? 57.686 -12.155 -14.828 1.00 71.75 276 GLU A N 1
ATOM 2313 C CA . GLU A 1 276 ? 57.531 -10.904 -14.070 1.00 71.75 276 GLU A CA 1
ATOM 2314 C C . GLU A 1 276 ? 56.050 -10.550 -13.816 1.00 71.75 276 GLU A C 1
ATOM 2316 O O . GLU A 1 276 ? 55.679 -10.142 -12.712 1.00 71.75 276 GLU A O 1
ATOM 2321 N N . ILE A 1 277 ? 55.181 -10.753 -14.814 1.00 71.69 277 ILE A N 1
ATOM 2322 C CA . ILE A 1 277 ? 53.729 -10.547 -14.677 1.00 71.69 277 ILE A CA 1
ATOM 2323 C C . ILE A 1 277 ? 53.125 -11.566 -13.700 1.00 71.69 277 ILE A C 1
ATOM 2325 O O . ILE A 1 277 ? 52.302 -11.199 -12.860 1.00 71.69 277 ILE A O 1
ATOM 2329 N N . GLU A 1 278 ? 53.540 -12.831 -13.776 1.00 72.69 278 GLU A N 1
ATOM 2330 C CA . GLU A 1 278 ? 53.070 -13.889 -12.877 1.00 72.69 278 GLU A CA 1
ATOM 2331 C C . GLU A 1 278 ? 53.519 -13.663 -11.428 1.00 72.69 278 GLU A C 1
ATOM 2333 O O . GLU A 1 278 ? 52.704 -13.835 -10.521 1.00 72.69 278 GLU A O 1
ATOM 2338 N N . SER A 1 279 ? 54.749 -13.187 -11.208 1.00 75.62 279 SER A N 1
ATOM 2339 C CA . SER A 1 279 ? 55.263 -12.805 -9.885 1.00 75.62 279 SER A CA 1
ATOM 2340 C C . SER A 1 279 ? 54.413 -11.701 -9.240 1.00 75.62 279 SER A C 1
ATOM 2342 O O . SER A 1 279 ? 53.849 -11.899 -8.162 1.00 75.62 279 SER A O 1
ATOM 2344 N N . ARG A 1 280 ? 54.175 -10.588 -9.954 1.00 70.75 280 ARG A N 1
ATOM 2345 C CA . ARG A 1 280 ? 53.304 -9.493 -9.472 1.00 70.75 280 ARG A CA 1
ATOM 2346 C C . ARG A 1 280 ? 51.860 -9.956 -9.220 1.00 70.75 280 ARG A C 1
ATOM 2348 O O . ARG A 1 280 ? 51.193 -9.462 -8.310 1.00 70.75 280 ARG A O 1
ATOM 2355 N N . LEU A 1 281 ? 51.361 -10.919 -10.002 1.00 69.38 281 LEU A N 1
ATOM 2356 C CA . LEU A 1 281 ? 50.032 -11.511 -9.809 1.00 69.38 281 LEU A CA 1
ATOM 2357 C C . LEU A 1 281 ? 49.971 -12.438 -8.579 1.00 69.38 281 LEU A C 1
ATOM 2359 O O . LEU A 1 281 ? 48.919 -12.532 -7.943 1.00 69.38 281 LEU A O 1
ATOM 2363 N N . GLN A 1 282 ? 51.059 -13.140 -8.249 1.00 73.25 282 GLN A N 1
ATOM 2364 C CA . GLN A 1 282 ? 51.163 -13.960 -7.039 1.00 73.25 282 GLN A CA 1
ATOM 2365 C C . GLN A 1 282 ? 51.258 -13.081 -5.788 1.00 73.25 282 GLN A C 1
ATOM 2367 O O . GLN A 1 282 ? 50.445 -13.259 -4.883 1.00 73.25 282 GLN A O 1
ATOM 2372 N N . GLU A 1 283 ? 52.125 -12.067 -5.788 1.00 74.06 283 GLU A N 1
ATOM 2373 C CA . GLU A 1 283 ? 52.275 -11.109 -4.683 1.00 74.06 283 GLU A CA 1
ATOM 2374 C C . GLU A 1 283 ? 50.942 -10.404 -4.355 1.00 74.06 283 GLU A C 1
ATOM 2376 O O . GLU A 1 283 ? 50.512 -10.346 -3.200 1.00 74.06 283 GLU A O 1
ATOM 2381 N N . ALA A 1 284 ? 50.197 -9.966 -5.380 1.00 71.19 284 ALA A N 1
ATOM 2382 C CA . ALA A 1 284 ? 48.868 -9.376 -5.204 1.00 71.19 284 ALA A CA 1
ATOM 2383 C C . ALA A 1 284 ? 47.824 -10.362 -4.634 1.00 71.19 284 ALA A C 1
ATOM 2385 O O . ALA A 1 284 ? 46.939 -9.964 -3.869 1.00 71.19 284 ALA A O 1
ATOM 2386 N N . LYS A 1 285 ? 47.907 -11.655 -4.983 1.00 74.31 285 LYS A N 1
ATOM 2387 C CA . LYS A 1 285 ? 47.035 -12.708 -4.426 1.00 74.31 285 LYS A CA 1
ATOM 2388 C C . LYS A 1 285 ? 47.397 -13.040 -2.980 1.00 74.31 285 LYS A C 1
ATOM 2390 O O . LYS A 1 285 ? 46.495 -13.299 -2.186 1.00 74.31 285 LYS A O 1
ATOM 2395 N N . GLU A 1 286 ? 48.680 -13.042 -2.643 1.00 76.50 286 GLU A N 1
ATOM 2396 C CA . GLU A 1 286 ? 49.183 -13.352 -1.306 1.00 76.50 286 GLU A CA 1
ATOM 2397 C C . GLU A 1 286 ? 48.880 -12.222 -0.319 1.00 76.50 286 GLU A C 1
ATOM 2399 O O . GLU A 1 286 ? 48.294 -12.473 0.734 1.00 76.50 286 GLU A O 1
ATOM 2404 N N . LYS A 1 287 ? 49.101 -10.963 -0.719 1.00 75.38 287 LYS A N 1
ATOM 2405 C CA . LYS A 1 287 ? 48.680 -9.788 0.058 1.00 75.38 287 LYS A CA 1
ATOM 2406 C C . LYS A 1 287 ? 47.179 -9.812 0.365 1.00 75.38 287 LYS A C 1
ATOM 2408 O O . LYS A 1 287 ? 46.785 -9.660 1.517 1.00 75.38 287 LYS A O 1
ATOM 2413 N N . LYS A 1 288 ? 46.344 -10.127 -0.634 1.00 74.31 288 LYS A N 1
ATOM 2414 C CA . LYS A 1 288 ? 44.892 -10.275 -0.443 1.00 74.31 288 LYS A CA 1
ATOM 2415 C C . LYS A 1 288 ? 44.523 -11.424 0.508 1.00 74.31 288 LYS A C 1
ATOM 2417 O O . LYS A 1 288 ? 43.594 -11.272 1.295 1.00 74.31 288 LYS A O 1
ATOM 2422 N N . ARG A 1 289 ? 45.232 -12.560 0.461 1.00 72.25 289 ARG A N 1
ATOM 2423 C CA . ARG A 1 289 ? 45.025 -13.671 1.411 1.00 72.25 289 ARG A CA 1
ATOM 2424 C C . ARG A 1 289 ? 45.351 -13.253 2.843 1.00 72.25 289 ARG A C 1
ATOM 2426 O O . ARG A 1 289 ? 44.560 -13.552 3.731 1.00 72.25 289 ARG A O 1
ATOM 2433 N N . ASN A 1 290 ? 46.450 -12.531 3.047 1.00 77.56 290 ASN A N 1
ATOM 2434 C CA . ASN A 1 290 ? 46.853 -12.044 4.366 1.00 77.56 290 ASN A CA 1
ATOM 2435 C C . ASN A 1 290 ? 45.840 -11.026 4.920 1.00 77.56 290 ASN A C 1
ATOM 2437 O O . ASN A 1 290 ? 45.421 -11.152 6.070 1.00 77.56 290 ASN A O 1
ATOM 2441 N N . ASP A 1 291 ? 45.360 -10.090 4.093 1.00 72.56 291 ASP A N 1
ATOM 2442 C CA . ASP A 1 291 ? 44.307 -9.135 4.474 1.00 72.56 291 ASP A CA 1
ATOM 2443 C C . ASP A 1 291 ? 42.985 -9.839 4.847 1.00 72.56 291 ASP A C 1
ATOM 2445 O O . ASP A 1 291 ? 42.328 -9.475 5.828 1.00 72.56 291 ASP A O 1
ATOM 2449 N N . ASP A 1 292 ? 42.587 -10.867 4.087 1.00 71.69 292 ASP A N 1
ATOM 2450 C CA . ASP A 1 292 ? 41.396 -11.676 4.373 1.00 71.69 292 ASP A CA 1
ATOM 2451 C C . ASP A 1 292 ? 41.572 -12.540 5.642 1.00 71.69 292 ASP A C 1
ATOM 2453 O O . ASP A 1 292 ? 40.606 -12.766 6.374 1.00 71.69 292 ASP A O 1
ATOM 2457 N N . GLU A 1 293 ? 42.786 -13.008 5.950 1.00 78.94 293 GLU A N 1
ATOM 2458 C CA . GLU A 1 293 ? 43.071 -13.773 7.171 1.00 78.94 293 GLU A CA 1
ATOM 2459 C C . GLU A 1 293 ? 43.086 -12.887 8.427 1.00 78.94 293 GLU A C 1
ATOM 2461 O O . GLU A 1 293 ? 42.524 -13.272 9.457 1.00 78.94 293 GLU A O 1
ATOM 2466 N N . ILE A 1 294 ? 43.642 -11.673 8.337 1.00 77.19 294 ILE A N 1
ATOM 2467 C CA . ILE A 1 294 ? 43.584 -10.668 9.409 1.00 77.19 294 ILE A CA 1
ATOM 2468 C C . ILE A 1 294 ? 42.123 -10.309 9.718 1.00 77.19 294 ILE A C 1
ATOM 2470 O O . ILE A 1 294 ? 41.725 -10.312 10.885 1.00 77.19 294 ILE A O 1
ATOM 2474 N N . LYS A 1 295 ? 41.288 -10.093 8.691 1.00 76.38 295 LYS A N 1
ATOM 2475 C CA . LYS A 1 295 ? 39.845 -9.849 8.875 1.00 76.38 295 LYS A CA 1
ATOM 2476 C C . LYS A 1 295 ? 39.139 -11.007 9.580 1.00 76.38 295 LYS A C 1
ATOM 2478 O O . LYS A 1 295 ? 38.389 -10.762 10.519 1.00 76.38 295 LYS A O 1
ATOM 2483 N N . ARG A 1 296 ? 39.417 -12.259 9.193 1.00 75.44 296 ARG A N 1
ATOM 2484 C CA . ARG A 1 296 ? 38.837 -13.449 9.850 1.00 75.44 296 ARG A CA 1
ATOM 2485 C C . ARG A 1 296 ? 39.245 -13.582 11.315 1.00 75.44 296 ARG A C 1
ATOM 2487 O O . ARG A 1 296 ? 38.434 -14.036 12.116 1.00 75.44 296 ARG A O 1
ATOM 2494 N N . LYS A 1 297 ? 40.477 -13.206 11.677 1.00 78.62 297 LYS A N 1
ATOM 2495 C CA . LYS A 1 297 ? 40.931 -13.186 13.079 1.00 78.62 297 LYS A CA 1
ATOM 2496 C C . LYS A 1 297 ? 40.131 -12.161 13.893 1.00 78.62 297 LYS A C 1
ATOM 2498 O O . LYS A 1 297 ? 39.501 -12.540 14.874 1.00 78.62 297 LYS A O 1
ATOM 2503 N N . ILE A 1 298 ? 40.025 -10.923 13.403 1.00 74.75 298 ILE A N 1
ATOM 2504 C CA . ILE A 1 298 ? 39.236 -9.849 14.040 1.00 74.75 298 ILE A CA 1
ATOM 2505 C C . ILE A 1 298 ? 37.750 -10.235 14.185 1.00 74.75 298 ILE A C 1
ATOM 2507 O O . ILE A 1 298 ? 37.142 -10.006 15.231 1.00 74.75 298 ILE A O 1
ATOM 2511 N N . GLU A 1 299 ? 37.155 -10.841 13.155 1.00 75.62 299 GLU A N 1
ATOM 2512 C CA . GLU A 1 299 ? 35.748 -11.263 13.165 1.00 75.62 299 GLU A CA 1
ATOM 2513 C C . GLU A 1 299 ? 35.490 -12.430 14.137 1.00 75.62 299 GLU A C 1
ATOM 2515 O O . GLU A 1 299 ? 34.503 -12.413 14.877 1.00 75.62 299 GLU A O 1
ATOM 2520 N N . ASN A 1 300 ? 36.407 -13.402 14.217 1.00 73.69 300 ASN A N 1
ATOM 2521 C CA . ASN A 1 300 ? 36.338 -14.494 15.193 1.00 73.69 300 ASN A CA 1
ATOM 2522 C C . ASN A 1 300 ? 36.490 -14.000 16.641 1.00 73.69 300 ASN A C 1
ATOM 2524 O O . ASN A 1 300 ? 35.728 -14.438 17.505 1.00 73.69 300 ASN A O 1
ATOM 2528 N N . ASP A 1 301 ? 37.409 -13.070 16.908 1.00 75.62 301 ASP A N 1
ATOM 2529 C CA . ASP A 1 301 ? 37.590 -12.480 18.242 1.00 75.62 301 ASP A CA 1
ATOM 2530 C C . ASP A 1 301 ? 36.343 -11.689 18.676 1.00 75.62 301 ASP A C 1
ATOM 2532 O O . ASP A 1 301 ? 35.890 -11.784 19.822 1.00 75.62 301 ASP A O 1
ATOM 2536 N N . HIS A 1 302 ? 35.714 -10.970 17.741 1.00 73.12 302 HIS A N 1
ATOM 2537 C CA . HIS A 1 302 ? 34.448 -10.277 17.977 1.00 73.12 302 HIS A CA 1
ATOM 2538 C C . HIS A 1 302 ? 33.294 -11.257 18.274 1.00 73.12 302 HIS A C 1
ATOM 2540 O O . HIS A 1 302 ? 32.524 -11.047 19.216 1.00 73.12 302 HIS A O 1
ATOM 2546 N N . LEU A 1 303 ? 33.199 -12.368 17.533 1.00 72.38 303 LEU A N 1
ATOM 2547 C CA . LEU A 1 303 ? 32.213 -13.431 17.777 1.00 72.38 303 LEU A CA 1
ATOM 2548 C C . LEU A 1 303 ? 32.433 -14.156 19.115 1.00 72.38 303 LEU A C 1
ATOM 2550 O O . LEU A 1 303 ? 31.460 -14.488 19.796 1.00 72.38 303 LEU A O 1
ATOM 2554 N N . LEU A 1 304 ? 33.686 -14.384 19.520 1.00 78.69 304 LEU A N 1
ATOM 2555 C CA . LEU A 1 304 ? 34.029 -14.947 20.831 1.00 78.69 304 LEU A CA 1
ATOM 2556 C C . LEU A 1 304 ? 33.582 -14.024 21.969 1.00 78.69 304 LEU A C 1
ATOM 2558 O O . LEU A 1 304 ? 32.963 -14.495 22.926 1.00 78.69 304 LEU A O 1
ATOM 2562 N N . LYS A 1 305 ? 33.812 -12.714 21.832 1.00 78.75 305 LYS A N 1
ATOM 2563 C CA . LYS A 1 305 ? 33.383 -11.710 22.813 1.00 78.75 305 LYS A CA 1
ATOM 2564 C C . LYS A 1 305 ? 31.857 -11.665 22.965 1.00 78.75 305 LYS A C 1
ATOM 2566 O O . LYS A 1 305 ? 31.355 -11.751 24.083 1.00 78.75 305 LYS A O 1
ATOM 2571 N N . ILE A 1 306 ? 31.114 -11.661 21.851 1.00 72.38 306 ILE A N 1
ATOM 2572 C CA . ILE A 1 306 ? 29.640 -11.735 21.862 1.00 72.38 306 ILE A CA 1
ATOM 2573 C C . ILE A 1 306 ? 29.146 -13.011 22.564 1.00 72.38 306 ILE A C 1
ATOM 2575 O O . ILE A 1 306 ? 28.203 -12.950 23.354 1.00 72.38 306 ILE A O 1
ATOM 2579 N N . LYS A 1 307 ? 29.779 -14.168 22.317 1.00 77.31 307 LYS A N 1
ATOM 2580 C CA . LYS A 1 307 ? 29.415 -15.432 22.983 1.00 77.31 307 LYS A CA 1
ATOM 2581 C C . LYS A 1 307 ? 29.669 -15.390 24.492 1.00 77.31 307 LYS A C 1
ATOM 2583 O O . LYS A 1 307 ? 28.821 -15.856 25.251 1.00 77.31 307 LYS A O 1
ATOM 2588 N N . GLN A 1 308 ? 30.783 -14.809 24.938 1.00 76.25 308 GLN A N 1
ATOM 2589 C CA . GLN A 1 308 ? 31.072 -14.638 26.367 1.00 76.25 308 GLN A CA 1
ATOM 2590 C C . GLN A 1 308 ? 30.054 -13.714 27.053 1.00 76.25 308 GLN A C 1
ATOM 2592 O O . GLN A 1 308 ? 29.526 -14.064 28.110 1.00 76.25 308 GLN A O 1
ATOM 2597 N N . ASP A 1 309 ? 29.706 -12.584 26.431 1.00 73.31 309 ASP A N 1
ATOM 2598 C CA . ASP A 1 309 ? 28.697 -11.665 26.969 1.00 73.31 309 ASP A CA 1
ATOM 2599 C C . ASP A 1 309 ? 27.285 -12.283 26.971 1.00 73.31 309 ASP A C 1
ATOM 2601 O O . ASP A 1 309 ? 26.500 -12.036 27.891 1.00 73.31 309 ASP A O 1
ATOM 2605 N N . ALA A 1 310 ? 26.951 -13.139 25.999 1.00 73.75 310 ALA A N 1
ATOM 2606 C CA . ALA A 1 310 ? 25.698 -13.897 25.999 1.00 73.75 310 ALA A CA 1
ATOM 2607 C C . ALA A 1 310 ? 25.616 -14.876 27.187 1.00 73.75 310 ALA A C 1
ATOM 2609 O O . ALA A 1 310 ? 24.641 -14.833 27.940 1.00 73.75 310 ALA A O 1
ATOM 2610 N N . ILE A 1 311 ? 26.661 -15.684 27.412 1.00 79.31 311 ILE A N 1
ATOM 2611 C CA . ILE A 1 311 ? 26.742 -16.636 28.538 1.00 79.31 311 ILE A CA 1
ATOM 2612 C C . ILE A 1 311 ? 26.616 -15.899 29.879 1.00 79.31 311 ILE A C 1
ATOM 2614 O O . ILE A 1 311 ? 25.800 -16.270 30.723 1.00 79.31 311 ILE A O 1
ATOM 2618 N N . ARG A 1 312 ? 27.346 -14.789 30.049 1.00 78.19 312 ARG A N 1
ATOM 2619 C CA . ARG A 1 312 ? 27.308 -13.960 31.265 1.00 78.19 312 ARG A CA 1
ATOM 2620 C C . ARG A 1 312 ? 25.902 -13.427 31.568 1.00 78.19 312 ARG A C 1
ATOM 2622 O O . ARG A 1 312 ? 25.470 -13.412 32.719 1.00 78.19 312 ARG A O 1
ATOM 2629 N N . ASN A 1 313 ? 25.164 -13.023 30.533 1.00 74.25 313 ASN A N 1
ATOM 2630 C CA . ASN A 1 313 ? 23.781 -12.563 30.661 1.00 74.25 313 ASN A CA 1
ATOM 2631 C C . ASN A 1 313 ? 22.789 -13.700 30.978 1.00 74.25 313 ASN A C 1
ATOM 2633 O O . ASN A 1 313 ? 21.781 -13.457 31.647 1.00 74.25 313 ASN A O 1
ATOM 2637 N N . GLU A 1 314 ? 23.045 -14.933 30.534 1.00 74.69 314 GLU A N 1
ATOM 2638 C CA . GLU A 1 314 ? 22.244 -16.099 30.929 1.00 74.69 314 GLU A CA 1
ATOM 2639 C C . GLU A 1 314 ? 22.498 -16.523 32.380 1.00 74.69 314 GLU A C 1
ATOM 2641 O O . GLU A 1 314 ? 21.543 -16.831 33.095 1.00 74.69 314 GLU A O 1
ATOM 2646 N N . GLU A 1 315 ? 23.742 -16.467 32.860 1.00 78.50 315 GLU A N 1
ATOM 2647 C CA . GLU A 1 315 ? 24.067 -16.741 34.267 1.00 78.50 315 GLU A CA 1
ATOM 2648 C C . GLU A 1 315 ? 23.381 -15.763 35.230 1.00 78.50 315 GLU A C 1
ATOM 2650 O O . GLU A 1 315 ? 22.828 -16.186 36.248 1.00 78.50 315 GLU A O 1
ATOM 2655 N N . ILE A 1 316 ? 23.349 -14.467 34.893 1.00 78.81 316 ILE A N 1
ATOM 2656 C CA . ILE A 1 316 ? 22.634 -13.446 35.679 1.00 78.81 316 ILE A CA 1
ATOM 2657 C C . ILE A 1 316 ? 21.137 -13.787 35.771 1.00 78.81 316 ILE A C 1
ATOM 2659 O O . ILE A 1 316 ? 20.565 -13.770 36.863 1.00 78.81 316 ILE A O 1
ATOM 2663 N N . LYS A 1 317 ? 20.509 -14.176 34.653 1.00 78.62 317 LYS A N 1
ATOM 2664 C CA . LYS A 1 317 ? 19.095 -14.594 34.628 1.00 78.62 317 LYS A CA 1
ATOM 2665 C C . LYS A 1 317 ? 18.850 -15.877 35.425 1.00 78.62 317 LYS A C 1
ATOM 2667 O O . LYS A 1 317 ? 17.849 -15.962 36.133 1.00 78.62 317 LYS A O 1
ATOM 2672 N N . ARG A 1 318 ? 19.755 -16.863 35.353 1.00 78.81 318 ARG A N 1
ATOM 2673 C CA . ARG A 1 318 ? 19.667 -18.101 36.151 1.00 78.81 318 ARG A CA 1
ATOM 2674 C C . ARG A 1 318 ? 19.748 -17.815 37.652 1.00 78.81 318 ARG A C 1
ATOM 2676 O O . ARG A 1 318 ? 18.946 -18.371 38.397 1.00 78.81 318 ARG A O 1
ATOM 2683 N N . LYS A 1 319 ? 20.642 -16.919 38.090 1.00 81.62 319 LYS A N 1
ATOM 2684 C CA . LYS A 1 319 ? 20.734 -16.493 39.500 1.00 81.62 319 LYS A CA 1
ATOM 2685 C C . LYS A 1 319 ? 19.440 -15.826 39.978 1.00 81.62 319 LYS A C 1
ATOM 2687 O O . LYS A 1 319 ? 18.881 -16.262 40.979 1.00 81.62 319 LYS A O 1
ATOM 2692 N N . GLN A 1 320 ? 18.907 -14.868 39.215 1.00 77.44 320 GLN A N 1
ATOM 2693 C CA . GLN A 1 320 ? 17.636 -14.195 39.535 1.00 77.44 320 GLN A CA 1
ATOM 2694 C C . GLN A 1 320 ? 16.433 -15.156 39.587 1.00 77.44 320 GLN A C 1
ATOM 2696 O O . GLN A 1 320 ? 15.509 -14.956 40.375 1.00 77.44 320 GLN A O 1
ATOM 2701 N N . LEU A 1 321 ? 16.421 -16.205 38.756 1.00 78.50 321 LEU A N 1
ATOM 2702 C CA . LEU A 1 321 ? 15.374 -17.230 38.789 1.00 78.50 321 LEU A CA 1
ATOM 2703 C C . LEU A 1 321 ? 15.485 -18.115 40.042 1.00 78.50 321 LEU A C 1
ATOM 2705 O O . LEU A 1 321 ? 14.479 -18.366 40.702 1.00 78.50 321 LEU A O 1
ATOM 2709 N N . ALA A 1 322 ? 16.699 -18.560 40.383 1.00 76.31 322 ALA A N 1
ATOM 2710 C CA . ALA A 1 322 ? 16.955 -19.384 41.564 1.00 76.31 322 ALA A CA 1
ATOM 2711 C C . ALA A 1 322 ? 16.603 -18.653 42.873 1.00 76.31 322 ALA A C 1
ATOM 2713 O O . ALA A 1 322 ? 16.026 -19.252 43.779 1.00 76.31 322 ALA A O 1
ATOM 2714 N N . GLU A 1 323 ? 16.884 -17.351 42.945 1.00 79.69 323 GLU A N 1
ATOM 2715 C CA . GLU A 1 323 ? 16.558 -16.493 44.088 1.00 79.69 323 GLU A CA 1
ATOM 2716 C C . GLU A 1 323 ? 15.040 -16.417 44.341 1.00 79.69 323 GLU A C 1
ATOM 2718 O O . GLU A 1 323 ? 14.588 -16.682 45.455 1.00 79.69 323 GLU A O 1
ATOM 2723 N N . ARG A 1 324 ? 14.227 -16.205 43.293 1.00 75.88 324 ARG A N 1
ATOM 2724 C CA . ARG A 1 324 ? 12.752 -16.233 43.403 1.00 75.88 324 ARG A CA 1
ATOM 2725 C C . ARG A 1 324 ? 12.212 -17.587 43.866 1.00 75.88 324 ARG A C 1
ATOM 2727 O O . ARG A 1 324 ? 11.292 -17.637 44.680 1.00 75.88 324 ARG A O 1
ATOM 2734 N N . ILE A 1 325 ? 12.786 -18.687 43.371 1.00 77.44 325 ILE A N 1
ATOM 2735 C CA . ILE A 1 325 ? 12.394 -20.044 43.786 1.00 77.44 325 ILE A CA 1
ATOM 2736 C C . ILE A 1 325 ? 12.692 -20.253 45.281 1.00 77.44 325 ILE A C 1
ATOM 2738 O O . ILE A 1 325 ? 11.869 -20.826 45.996 1.00 77.44 325 ILE A O 1
ATOM 2742 N N . ALA A 1 326 ? 13.824 -19.746 45.780 1.00 77.62 326 ALA A N 1
ATOM 2743 C CA . ALA A 1 326 ? 14.178 -19.819 47.197 1.00 77.62 326 ALA A CA 1
ATOM 2744 C C . ALA A 1 326 ? 13.246 -18.977 48.096 1.00 77.62 326 ALA A C 1
ATOM 2746 O O . ALA A 1 326 ? 12.893 -19.416 49.195 1.00 77.62 326 ALA A O 1
ATOM 2747 N N . GLU A 1 327 ? 12.800 -17.801 47.643 1.00 78.19 327 GLU A N 1
ATOM 2748 C CA . GLU A 1 327 ? 11.812 -16.992 48.373 1.00 78.19 327 GLU A CA 1
ATOM 2749 C C . GLU A 1 327 ? 10.448 -17.684 48.491 1.00 78.19 327 GLU A C 1
ATOM 2751 O O . GLU A 1 327 ? 9.856 -17.710 49.573 1.00 78.19 327 GLU A O 1
ATOM 2756 N N . ASP A 1 328 ? 9.941 -18.269 47.404 1.00 74.25 328 ASP A N 1
ATOM 2757 C CA . ASP A 1 328 ? 8.639 -18.946 47.416 1.00 74.25 328 ASP A CA 1
ATOM 2758 C C . ASP A 1 328 ? 8.668 -20.259 48.217 1.00 74.25 328 ASP A C 1
ATOM 2760 O O . ASP A 1 328 ? 7.678 -20.606 48.869 1.00 74.25 328 ASP A O 1
ATOM 2764 N N . MET A 1 329 ? 9.816 -20.944 48.266 1.00 73.38 329 MET A N 1
ATOM 2765 C CA . MET A 1 329 ? 10.050 -22.066 49.186 1.00 73.38 329 MET A CA 1
ATOM 2766 C C . MET A 1 329 ? 9.927 -21.626 50.656 1.00 73.38 329 MET A C 1
ATOM 2768 O O . MET A 1 329 ? 9.161 -22.234 51.405 1.00 73.38 329 MET A O 1
ATOM 2772 N N . LYS A 1 330 ? 10.575 -20.518 51.056 1.00 78.44 330 LYS A N 1
ATOM 2773 C CA . LYS A 1 330 ? 10.462 -19.965 52.423 1.00 78.44 330 LYS A CA 1
ATOM 2774 C C . LYS A 1 330 ? 9.026 -19.569 52.790 1.00 78.44 330 LYS A C 1
ATOM 2776 O O . LYS A 1 330 ? 8.589 -19.804 53.917 1.00 78.44 330 LYS A O 1
ATOM 2781 N N . LYS A 1 331 ? 8.260 -18.999 51.848 1.00 76.81 331 LYS A N 1
ATOM 2782 C CA . LYS A 1 331 ? 6.836 -18.665 52.065 1.00 76.81 331 LYS A CA 1
ATOM 2783 C C . LYS A 1 331 ? 5.993 -19.921 52.317 1.00 76.81 331 LYS A C 1
ATOM 2785 O O . LYS A 1 331 ? 5.165 -19.922 53.226 1.00 76.81 331 LYS A O 1
ATOM 2790 N N . ARG A 1 332 ? 6.221 -20.999 51.553 1.00 70.69 332 ARG A N 1
ATOM 2791 C CA . ARG A 1 332 ? 5.537 -22.292 51.748 1.00 70.69 332 ARG A CA 1
ATOM 2792 C C . ARG A 1 332 ? 5.870 -22.927 53.095 1.00 70.69 332 ARG A C 1
ATOM 2794 O O . ARG A 1 332 ? 4.965 -23.429 53.754 1.00 70.69 332 ARG A O 1
ATOM 2801 N N . GLU A 1 333 ? 7.133 -22.885 53.508 1.00 75.00 333 GLU A N 1
ATOM 2802 C CA . GLU A 1 333 ? 7.590 -23.443 54.785 1.00 75.00 333 GLU A CA 1
ATOM 2803 C C . GLU A 1 333 ? 6.939 -22.744 55.989 1.00 75.00 333 GLU A C 1
ATOM 2805 O O . GLU A 1 333 ? 6.461 -23.416 56.905 1.00 75.00 333 GLU A O 1
ATOM 2810 N N . LYS A 1 334 ? 6.809 -21.409 55.942 1.00 73.75 334 LYS A N 1
ATOM 2811 C CA . LYS A 1 334 ? 6.126 -20.626 56.985 1.00 73.75 334 LYS A CA 1
ATOM 2812 C C . LYS A 1 334 ? 4.667 -21.069 57.182 1.00 73.75 334 LYS A C 1
ATOM 2814 O O . LYS A 1 334 ? 4.297 -21.465 58.282 1.00 73.75 334 LYS A O 1
ATOM 2819 N N . ILE A 1 335 ? 3.896 -21.146 56.092 1.00 72.31 335 ILE A N 1
ATOM 2820 C CA . ILE A 1 335 ? 2.490 -21.608 56.092 1.00 72.31 335 ILE A CA 1
ATOM 2821 C C . ILE A 1 335 ? 2.353 -23.043 56.644 1.00 72.31 335 ILE A C 1
ATOM 2823 O O . ILE A 1 335 ? 1.337 -23.405 57.244 1.00 72.31 335 ILE A O 1
ATOM 2827 N N . LEU A 1 336 ? 3.369 -23.887 56.437 1.00 70.19 336 LEU A N 1
ATOM 2828 C CA . LEU A 1 336 ? 3.388 -25.273 56.910 1.00 70.19 336 LEU A CA 1
ATOM 2829 C C . LEU A 1 336 ? 3.654 -25.376 58.422 1.00 70.19 336 LEU A C 1
ATOM 2831 O O . LEU A 1 336 ? 3.093 -26.260 59.073 1.00 70.19 336 LEU A O 1
ATOM 2835 N N . ASN A 1 337 ? 4.457 -24.469 58.984 1.00 68.44 337 ASN A N 1
ATOM 2836 C CA . ASN A 1 337 ? 4.657 -24.362 60.431 1.00 68.44 337 ASN A CA 1
ATOM 2837 C C . ASN A 1 337 ? 3.428 -23.779 61.139 1.00 68.44 337 ASN A C 1
ATOM 2839 O O . ASN A 1 337 ? 3.013 -24.335 62.155 1.00 68.44 337 ASN A O 1
ATOM 2843 N N . ASP A 1 338 ? 2.783 -22.759 60.568 1.00 66.19 338 ASP A N 1
ATOM 2844 C CA . ASP A 1 338 ? 1.555 -22.175 61.129 1.00 66.19 338 ASP A CA 1
ATOM 2845 C C . ASP A 1 338 ? 0.457 -23.256 61.289 1.00 66.19 338 ASP A C 1
ATOM 2847 O O . ASP A 1 338 ? -0.092 -23.453 62.375 1.00 66.19 338 ASP A O 1
ATOM 2851 N N . ARG A 1 339 ? 0.261 -24.096 60.259 1.00 59.25 339 ARG A N 1
ATOM 2852 C CA . ARG A 1 339 ? -0.648 -25.264 60.294 1.00 59.25 339 ARG A CA 1
ATOM 2853 C C . ARG A 1 339 ? -0.223 -26.409 61.222 1.00 59.25 339 ARG A C 1
ATOM 2855 O O . ARG A 1 339 ? -1.046 -27.270 61.537 1.00 59.25 339 ARG A O 1
ATOM 2862 N N . LYS A 1 340 ? 1.053 -26.497 61.613 1.00 57.66 340 LYS A N 1
ATOM 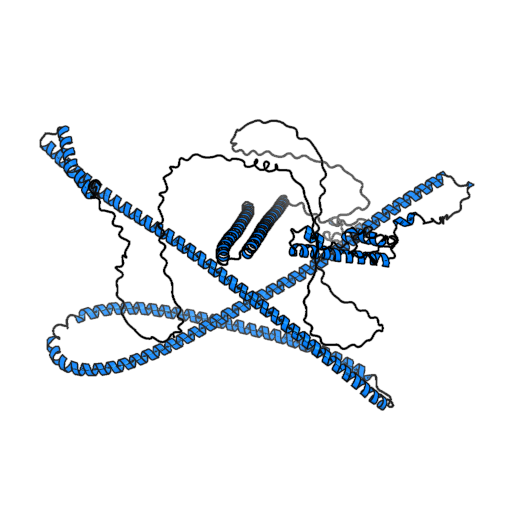2863 C CA . LYS A 1 340 ? 1.517 -27.475 62.617 1.00 57.66 340 LYS A CA 1
ATOM 2864 C C . LYS A 1 340 ? 1.248 -26.994 64.040 1.00 57.66 340 LYS A C 1
ATOM 2866 O O . LYS A 1 340 ? 1.037 -27.839 64.906 1.00 57.66 340 LYS A O 1
ATOM 2871 N N . ASN A 1 341 ? 1.218 -25.681 64.259 1.00 54.78 341 ASN A N 1
ATOM 2872 C CA . ASN A 1 341 ? 0.895 -25.091 65.553 1.00 54.78 341 ASN A CA 1
ATOM 2873 C C . ASN A 1 341 ? -0.614 -25.191 65.844 1.00 54.78 341 ASN A C 1
ATOM 2875 O O . ASN A 1 341 ? -0.968 -25.707 66.900 1.00 54.78 341 ASN A O 1
ATOM 2879 N N . GLU A 1 342 ? -1.493 -24.881 64.877 1.00 53.22 342 GLU A N 1
ATOM 2880 C CA . GLU A 1 342 ? -2.954 -25.111 65.002 1.00 53.22 342 GLU A CA 1
ATOM 2881 C C . GLU A 1 342 ? -3.311 -26.561 65.386 1.00 53.22 342 GLU A C 1
ATOM 2883 O O . GLU A 1 342 ? -4.258 -26.815 66.124 1.00 53.22 342 GLU A O 1
ATOM 2888 N N . LYS A 1 343 ? -2.543 -27.545 64.902 1.00 55.16 343 LYS A N 1
ATOM 2889 C CA . LYS A 1 343 ? -2.802 -28.972 65.161 1.00 55.16 343 LYS A CA 1
ATOM 2890 C C . LYS A 1 343 ? -2.354 -29.469 66.540 1.00 55.16 343 LYS A C 1
ATOM 2892 O O . LYS A 1 343 ? -2.503 -30.660 66.806 1.00 55.16 343 LYS A O 1
ATOM 2897 N N . ARG A 1 344 ? -1.792 -28.611 67.399 1.00 50.88 344 ARG A N 1
ATOM 2898 C CA . ARG A 1 344 ? -1.305 -28.995 68.738 1.00 50.88 344 ARG A CA 1
ATOM 2899 C C . ARG A 1 344 ? -2.248 -28.639 69.892 1.00 50.88 344 ARG A C 1
ATOM 2901 O O . ARG A 1 344 ? -2.005 -29.114 70.993 1.00 50.88 344 ARG A O 1
ATOM 2908 N N . GLU A 1 345 ? -3.323 -27.886 69.656 1.00 49.25 345 GLU A N 1
ATOM 2909 C CA . GLU A 1 345 ? -4.230 -27.431 70.730 1.00 49.25 345 GLU A CA 1
ATOM 2910 C C . GLU A 1 345 ? -5.465 -28.321 70.965 1.00 49.25 345 GLU A C 1
ATOM 2912 O O . GLU A 1 345 ? -6.226 -28.085 71.899 1.00 49.25 345 GLU A O 1
ATOM 2917 N N . ILE A 1 346 ? -5.678 -29.368 70.160 1.00 49.00 346 ILE A N 1
ATOM 2918 C CA . ILE A 1 346 ? -6.869 -30.227 70.261 1.00 49.00 346 ILE A CA 1
ATOM 2919 C C . ILE A 1 346 ? -6.462 -31.702 70.297 1.00 49.00 346 ILE A C 1
ATOM 2921 O O . ILE A 1 346 ? -6.418 -32.335 69.250 1.00 49.00 346 ILE A O 1
ATOM 2925 N N . PHE A 1 347 ? -6.194 -32.255 71.488 1.00 36.81 347 PHE A N 1
ATOM 2926 C CA . PHE A 1 347 ? -6.487 -33.663 71.825 1.00 36.81 347 PHE A CA 1
ATOM 2927 C C . PHE A 1 347 ? -6.279 -33.965 73.322 1.00 36.81 347 PHE A C 1
ATOM 2929 O O . PHE A 1 347 ? -5.151 -34.064 73.796 1.00 36.81 347 PHE A O 1
ATOM 2936 N N . SER A 1 348 ? -7.375 -34.200 74.048 1.00 42.44 348 SER A N 1
ATOM 2937 C CA . SER A 1 348 ? -7.391 -34.974 75.298 1.00 42.44 348 SER A CA 1
ATOM 2938 C C . SER A 1 348 ? -8.794 -35.546 75.550 1.00 42.44 348 SER A C 1
ATOM 2940 O O . SER A 1 348 ? -9.788 -34.925 75.177 1.00 42.44 348 SER A O 1
ATOM 2942 N N . THR A 1 349 ? -8.846 -36.694 76.232 1.00 43.69 349 THR A N 1
ATOM 2943 C CA . THR A 1 349 ? -9.984 -37.566 76.616 1.00 43.69 349 THR A CA 1
ATOM 2944 C C . THR A 1 349 ? -10.319 -38.730 75.671 1.00 43.69 349 THR A C 1
ATOM 2946 O O . THR A 1 349 ? -10.474 -38.588 74.459 1.00 43.69 349 THR A O 1
ATOM 2949 N N . ASP A 1 350 ? -10.400 -39.929 76.261 1.00 49.19 350 ASP A N 1
ATOM 2950 C CA . ASP A 1 350 ? -10.121 -41.195 75.564 1.00 49.19 350 ASP A CA 1
ATOM 2951 C C . ASP A 1 350 ? -11.354 -42.024 75.143 1.00 49.19 350 ASP A C 1
ATOM 2953 O O . ASP A 1 350 ? -11.214 -43.062 74.502 1.00 49.19 350 ASP A O 1
ATOM 2957 N N . ASN A 1 351 ? -12.576 -41.544 75.407 1.00 50.59 351 ASN A N 1
ATOM 2958 C CA . ASN A 1 351 ? -13.822 -42.218 74.993 1.00 50.59 351 ASN A CA 1
ATOM 2959 C C . ASN A 1 351 ? -14.285 -41.878 73.559 1.00 50.59 351 ASN A C 1
ATOM 2961 O O . ASN A 1 351 ? -15.390 -42.234 73.151 1.00 50.59 351 ASN A O 1
ATOM 2965 N N . LEU A 1 352 ? -13.456 -41.187 72.767 1.00 50.00 352 LEU A N 1
ATOM 2966 C CA . LEU A 1 352 ? -13.805 -40.800 71.395 1.00 50.00 352 LEU A CA 1
ATOM 2967 C C . LEU A 1 352 ? -13.474 -41.859 70.332 1.00 50.00 352 LEU A C 1
ATOM 2969 O O . LEU A 1 352 ? -14.083 -41.820 69.267 1.00 50.00 352 LEU A O 1
ATOM 2973 N N . LYS A 1 353 ? -12.522 -42.772 70.571 1.00 52.59 353 LYS A N 1
ATOM 2974 C CA . LYS A 1 353 ? -11.842 -43.545 69.506 1.00 52.59 353 LYS A CA 1
ATOM 2975 C C . LYS A 1 353 ? -12.775 -44.330 68.572 1.00 52.59 353 LYS A C 1
ATOM 2977 O O . LYS A 1 353 ? -12.584 -44.261 67.363 1.00 52.59 353 LYS A O 1
ATOM 2982 N N . GLU A 1 354 ? -13.811 -44.988 69.085 1.00 49.34 354 GLU A N 1
ATOM 2983 C CA . GLU A 1 354 ? -14.710 -45.829 68.276 1.00 49.34 354 GLU A CA 1
ATOM 2984 C C . GLU A 1 354 ? -15.709 -45.007 67.434 1.00 49.34 354 GLU A C 1
ATOM 2986 O O . GLU A 1 354 ? -15.809 -45.185 66.217 1.00 49.34 354 GLU A O 1
ATOM 2991 N N . LYS A 1 355 ? -16.362 -43.996 68.031 1.00 56.31 355 LYS A N 1
ATOM 2992 C CA . LYS A 1 355 ? -17.177 -43.021 67.273 1.00 56.31 355 LYS A CA 1
ATOM 2993 C C . LYS A 1 355 ? -16.328 -42.201 66.300 1.00 56.31 355 LYS A C 1
ATOM 2995 O O . LYS A 1 355 ? -16.803 -41.860 65.219 1.00 56.31 355 LYS A O 1
ATOM 3000 N N . LEU A 1 356 ? -15.074 -41.909 66.649 1.00 55.19 356 LEU A N 1
ATOM 3001 C CA . LEU A 1 356 ? -14.103 -41.270 65.763 1.00 55.19 356 LEU A CA 1
ATOM 3002 C C . LEU A 1 356 ? -13.738 -42.187 64.588 1.00 55.19 356 LEU A C 1
ATOM 3004 O O . LEU A 1 356 ? -13.470 -41.667 63.517 1.00 55.19 356 LEU A O 1
ATOM 3008 N N . GLN A 1 357 ? -13.748 -43.513 64.742 1.00 64.12 357 GLN A N 1
ATOM 3009 C CA . GLN A 1 357 ? -13.418 -44.456 63.670 1.00 64.12 357 GLN A CA 1
ATOM 3010 C C . GLN A 1 357 ? -14.561 -44.592 62.652 1.00 64.12 357 GLN A C 1
ATOM 3012 O O . GLN A 1 357 ? -14.332 -44.372 61.467 1.00 64.12 357 GLN A O 1
ATOM 3017 N N . LEU A 1 358 ? -15.810 -44.765 63.099 1.00 65.81 358 LEU A N 1
ATOM 3018 C CA . LEU A 1 358 ? -16.989 -44.702 62.214 1.00 65.81 358 LEU A CA 1
ATOM 3019 C C . LEU A 1 358 ? -17.192 -43.309 61.584 1.00 65.81 358 LEU A C 1
ATOM 3021 O O . LEU A 1 358 ? -17.612 -43.186 60.431 1.00 65.81 358 LEU A O 1
ATOM 3025 N N . SER A 1 359 ? -16.871 -42.240 62.321 1.00 63.09 359 SER A N 1
ATOM 3026 C CA . SER A 1 359 ? -16.842 -40.875 61.781 1.00 63.09 359 SER A CA 1
ATOM 3027 C C . SER A 1 359 ? -15.709 -40.692 60.767 1.00 63.09 359 SER A C 1
ATOM 3029 O O . SER A 1 359 ? -15.919 -40.047 59.743 1.00 63.09 359 SER A O 1
ATOM 3031 N N . LYS A 1 360 ? -14.529 -41.285 60.992 1.00 74.00 360 LYS A N 1
ATOM 3032 C CA . LYS A 1 360 ? -13.421 -41.304 60.027 1.00 74.00 360 LYS A CA 1
ATOM 3033 C C . LYS A 1 360 ? -13.806 -42.055 58.766 1.00 74.00 360 LYS A C 1
ATOM 3035 O O . LYS A 1 360 ? -13.634 -41.476 57.714 1.00 74.00 360 LYS A O 1
ATOM 3040 N N . GLU A 1 361 ? -14.398 -43.243 58.834 1.00 75.69 361 GLU A N 1
ATOM 3041 C CA . GLU A 1 361 ? -14.811 -43.991 57.636 1.00 75.69 361 GLU A CA 1
ATOM 3042 C C . GLU A 1 361 ? -15.893 -43.256 56.829 1.00 75.69 361 GLU A C 1
ATOM 3044 O O . GLU A 1 361 ? -15.793 -43.146 55.606 1.00 75.69 361 GLU A O 1
ATOM 3049 N N . ARG A 1 362 ? -16.897 -42.663 57.494 1.00 73.50 362 ARG A N 1
ATOM 3050 C CA . ARG A 1 362 ? -17.877 -41.797 56.810 1.00 73.50 362 ARG A CA 1
ATOM 3051 C C . ARG A 1 362 ? -17.217 -40.565 56.196 1.00 73.50 362 ARG A C 1
ATOM 3053 O O . ARG A 1 362 ? -17.501 -40.245 55.044 1.00 73.50 362 ARG A O 1
ATOM 3060 N N . ASN A 1 363 ? -16.327 -39.893 56.924 1.00 77.44 363 ASN A N 1
ATOM 3061 C CA . ASN A 1 363 ? -15.600 -38.740 56.399 1.00 77.44 363 ASN A CA 1
ATOM 3062 C C . ASN A 1 363 ? -14.630 -39.130 55.280 1.00 77.44 363 ASN A C 1
ATOM 3064 O O . ASN A 1 363 ? -14.528 -38.386 54.318 1.00 77.44 363 ASN A O 1
ATOM 3068 N N . GLU A 1 364 ? -13.972 -40.284 55.342 1.00 78.81 364 GLU A N 1
ATOM 3069 C CA . GLU A 1 364 ? -13.085 -40.803 54.301 1.00 78.81 364 GLU A CA 1
ATOM 3070 C C . GLU A 1 364 ? -13.863 -41.153 53.040 1.00 78.81 364 GLU A C 1
ATOM 3072 O O . GLU A 1 364 ? -13.414 -40.790 51.961 1.00 78.81 364 GLU A O 1
ATOM 3077 N N . ASN A 1 365 ? -15.051 -41.753 53.146 1.00 79.62 365 ASN A N 1
ATOM 3078 C CA . ASN A 1 365 ? -15.916 -41.982 51.987 1.00 79.62 365 ASN A CA 1
ATOM 3079 C C . ASN A 1 365 ? -16.431 -40.659 51.390 1.00 79.62 365 ASN A C 1
ATOM 3081 O O . ASN A 1 365 ? -16.389 -40.487 50.174 1.00 79.62 365 ASN A O 1
ATOM 3085 N N . ILE A 1 366 ? -16.812 -39.679 52.220 1.00 80.75 366 ILE A N 1
ATOM 3086 C CA . ILE A 1 366 ? -17.175 -38.322 51.765 1.00 80.75 366 ILE A CA 1
ATOM 3087 C C . ILE A 1 366 ? -15.970 -37.604 51.128 1.00 80.75 366 ILE A C 1
ATOM 3089 O O . ILE A 1 366 ? -16.129 -36.882 50.144 1.00 80.75 366 ILE A O 1
ATOM 3093 N N . ILE A 1 367 ? -14.761 -37.783 51.665 1.00 82.50 367 ILE A N 1
ATOM 3094 C CA . ILE A 1 367 ? -13.510 -37.249 51.109 1.00 82.50 367 ILE A CA 1
ATOM 3095 C C . ILE A 1 367 ? -13.185 -37.946 49.788 1.00 82.50 367 ILE A C 1
ATOM 3097 O O . ILE A 1 367 ? -12.785 -37.262 48.851 1.00 82.50 367 ILE A O 1
ATOM 3101 N N . ARG A 1 368 ? -13.407 -39.261 49.674 1.00 84.06 368 ARG A N 1
ATOM 3102 C CA . ARG A 1 368 ? -13.177 -40.053 48.460 1.00 84.06 368 ARG A CA 1
ATOM 3103 C C . ARG A 1 368 ? -14.133 -39.621 47.349 1.00 84.06 368 ARG A C 1
ATOM 3105 O O . ARG A 1 368 ? -13.656 -39.181 46.308 1.00 84.06 368 ARG A O 1
ATOM 3112 N N . GLU A 1 369 ? -15.438 -39.546 47.619 1.00 84.25 369 GLU A N 1
ATOM 3113 C CA . GLU A 1 369 ? -16.431 -38.966 46.700 1.00 84.25 369 GLU A CA 1
ATOM 3114 C C . GLU A 1 369 ? -16.084 -37.528 46.284 1.00 84.25 369 GLU A C 1
ATOM 3116 O O . GLU A 1 369 ? -16.181 -37.176 45.107 1.00 84.25 369 GLU A O 1
ATOM 3121 N N . LYS A 1 370 ? -15.691 -36.669 47.236 1.00 87.44 370 LYS A N 1
ATOM 3122 C CA . LYS A 1 370 ? -15.275 -35.292 46.927 1.00 87.44 370 LYS A CA 1
ATOM 3123 C C . LYS A 1 370 ? -14.007 -35.277 46.078 1.00 87.44 370 LYS A C 1
ATOM 3125 O O . LYS A 1 370 ? -13.932 -34.474 45.155 1.00 87.44 370 LYS A O 1
ATOM 3130 N N . SER A 1 371 ? -13.046 -36.161 46.342 1.00 84.50 371 SER A N 1
ATOM 3131 C CA . SER A 1 371 ? -11.810 -36.274 45.566 1.00 84.50 371 SER A CA 1
ATOM 3132 C C . SER A 1 371 ? -12.076 -36.756 44.142 1.00 84.50 371 SER A C 1
ATOM 3134 O O . SER A 1 371 ? -11.539 -36.165 43.216 1.00 84.50 371 SER A O 1
ATOM 3136 N N . GLU A 1 372 ? -12.985 -37.714 43.938 1.00 88.19 372 GLU A N 1
ATOM 3137 C CA . GLU A 1 372 ? -13.407 -38.174 42.609 1.00 88.19 372 GLU A CA 1
ATOM 3138 C C . GLU A 1 372 ? -14.194 -37.097 41.852 1.00 88.19 372 GLU A C 1
ATOM 3140 O O . GLU A 1 372 ? -13.961 -36.875 40.665 1.00 88.19 372 GLU A O 1
ATOM 3145 N N . LYS A 1 373 ? -15.090 -36.367 42.533 1.00 89.38 373 LYS A N 1
ATOM 3146 C CA . LYS A 1 373 ? -15.798 -35.212 41.951 1.00 89.38 373 LYS A CA 1
ATOM 3147 C C . LYS A 1 373 ? -14.821 -34.100 41.550 1.00 89.38 373 LYS A C 1
ATOM 3149 O O . LYS A 1 373 ? -14.985 -33.516 40.482 1.00 89.38 373 LYS A O 1
ATOM 3154 N N . ILE A 1 374 ? -13.790 -33.838 42.357 1.00 88.81 374 ILE A N 1
ATOM 3155 C CA . ILE A 1 374 ? -12.705 -32.902 42.024 1.00 88.81 374 ILE A CA 1
ATOM 3156 C C . ILE A 1 374 ? -11.863 -33.434 40.856 1.00 88.81 374 ILE A C 1
ATOM 3158 O O . ILE A 1 374 ? -11.559 -32.659 39.953 1.00 88.81 374 ILE A O 1
ATOM 3162 N N . LEU A 1 375 ? -11.540 -34.731 40.822 1.00 90.50 375 LEU A N 1
ATOM 3163 C CA . LEU A 1 375 ? -10.773 -35.355 39.740 1.00 90.50 375 LEU A CA 1
ATOM 3164 C C . LEU A 1 375 ? -11.503 -35.206 38.397 1.00 90.50 375 LEU A C 1
ATOM 3166 O O . LEU A 1 375 ? -10.943 -34.635 37.469 1.00 90.50 375 LEU A O 1
ATOM 3170 N N . ARG A 1 376 ? -12.791 -35.572 38.331 1.00 87.56 376 ARG A N 1
ATOM 3171 C CA . ARG A 1 376 ? -13.621 -35.403 37.122 1.00 87.56 376 ARG A CA 1
ATOM 3172 C C . ARG A 1 376 ? -13.764 -33.937 36.701 1.00 87.56 376 ARG A C 1
ATOM 3174 O O . ARG A 1 376 ? -13.814 -33.635 35.513 1.00 87.56 376 ARG A O 1
ATOM 3181 N N . GLN A 1 377 ? -13.818 -33.002 37.655 1.00 87.69 377 GLN A N 1
ATOM 3182 C CA . GLN A 1 377 ? -13.803 -31.566 37.345 1.00 87.69 377 GLN A CA 1
ATOM 3183 C C . GLN A 1 377 ? -12.447 -31.085 36.810 1.00 87.69 377 GLN A C 1
ATOM 3185 O O . GLN A 1 377 ? -12.421 -30.151 36.008 1.00 87.69 377 GLN A O 1
ATOM 3190 N N . LEU A 1 378 ? -11.333 -31.682 37.244 1.00 90.62 378 LEU A N 1
ATOM 3191 C CA . LEU A 1 378 ? -10.002 -31.401 36.705 1.00 90.62 378 LEU A CA 1
ATOM 3192 C C . LEU A 1 378 ? -9.841 -31.996 35.302 1.00 90.62 378 LEU A C 1
ATOM 3194 O O . LEU A 1 378 ? -9.435 -31.262 34.411 1.00 90.62 378 LEU A O 1
ATOM 3198 N N . GLU A 1 379 ? -10.260 -33.242 35.076 1.00 90.00 379 GLU A N 1
ATOM 3199 C CA . GLU A 1 379 ? -10.280 -33.891 33.754 1.00 90.00 379 GLU A CA 1
ATOM 3200 C C . GLU A 1 379 ? -11.125 -33.096 32.743 1.00 90.00 379 GLU A C 1
ATOM 3202 O O . GLU A 1 379 ? -10.681 -32.828 31.626 1.00 90.00 379 GLU A O 1
ATOM 3207 N N . LEU A 1 380 ? -12.317 -32.631 33.143 1.00 90.75 380 LEU A N 1
ATOM 3208 C CA . LEU A 1 380 ? -13.163 -31.776 32.302 1.00 90.75 380 LEU A CA 1
ATOM 3209 C C . LEU A 1 380 ? -12.479 -30.437 31.978 1.00 90.75 380 LEU A C 1
ATOM 3211 O O . LEU A 1 380 ? -12.531 -29.974 30.839 1.00 90.75 380 LEU A O 1
ATOM 3215 N N . LYS A 1 381 ? -11.817 -29.810 32.958 1.00 90.88 381 LYS A N 1
ATOM 3216 C CA . LYS A 1 381 ? -11.051 -28.572 32.736 1.00 90.88 381 LYS A CA 1
ATOM 3217 C C . LYS A 1 381 ? -9.842 -28.802 31.834 1.00 90.88 381 LYS A C 1
ATOM 3219 O O . LYS A 1 381 ? -9.563 -27.957 30.994 1.00 90.88 381 LYS A O 1
ATOM 3224 N N . GLU A 1 382 ? -9.151 -29.928 31.970 1.00 90.25 382 GLU A N 1
ATOM 3225 C CA . GLU A 1 382 ? -8.018 -30.296 31.122 1.00 90.25 382 GLU A CA 1
ATOM 3226 C C . GLU A 1 382 ? -8.465 -30.554 29.675 1.00 90.25 382 GLU A C 1
ATOM 3228 O O . GLU A 1 382 ? -7.835 -30.047 28.747 1.00 90.25 382 GLU A O 1
ATOM 3233 N N . SER A 1 383 ? -9.611 -31.219 29.480 1.00 92.12 383 SER A N 1
ATOM 3234 C CA . SER A 1 383 ? -10.276 -31.352 28.175 1.00 92.12 383 SER A CA 1
ATOM 3235 C C . SER A 1 383 ? -10.572 -29.988 27.544 1.00 92.12 383 SER A C 1
ATOM 3237 O O . SER A 1 383 ? -10.195 -29.750 26.399 1.00 92.12 383 SER A O 1
ATOM 3239 N N . ILE A 1 384 ? -11.191 -29.065 28.290 1.00 91.25 384 ILE A N 1
ATOM 3240 C CA . ILE A 1 384 ? -11.519 -27.717 27.794 1.00 91.25 384 ILE A CA 1
ATOM 3241 C C . ILE A 1 384 ? -10.241 -26.934 27.450 1.00 91.25 384 ILE A C 1
ATOM 3243 O O . ILE A 1 384 ? -10.148 -26.362 26.365 1.00 91.25 384 ILE A O 1
ATOM 3247 N N . CYS A 1 385 ? -9.224 -26.961 28.317 1.00 91.25 385 CYS A N 1
ATOM 3248 C CA . CYS A 1 385 ? -7.924 -26.334 28.058 1.00 91.25 385 CYS A CA 1
ATOM 3249 C C . CYS A 1 385 ? -7.239 -26.896 26.802 1.00 91.25 385 CYS A C 1
ATOM 3251 O O . CYS A 1 385 ? -6.581 -26.149 26.076 1.00 91.25 385 CYS A O 1
ATOM 3253 N N . LYS A 1 386 ? -7.385 -28.198 26.530 1.00 93.38 386 LYS A N 1
ATOM 3254 C CA . LYS A 1 386 ? -6.836 -28.854 25.338 1.00 93.38 386 LYS A CA 1
ATOM 3255 C C . LYS A 1 386 ? -7.561 -28.412 24.064 1.00 93.38 386 LYS A C 1
ATOM 3257 O O . LYS A 1 386 ? -6.899 -28.021 23.105 1.00 93.38 386 LYS A O 1
ATOM 3262 N N . ASP A 1 387 ? -8.893 -28.366 24.088 1.00 90.88 387 ASP A N 1
ATOM 3263 C CA . ASP A 1 387 ? -9.707 -27.858 22.976 1.00 90.88 387 ASP A CA 1
ATOM 3264 C C . ASP A 1 387 ? -9.432 -26.371 22.687 1.00 90.88 387 ASP A C 1
ATOM 3266 O O . ASP A 1 387 ? -9.413 -25.941 21.530 1.00 90.88 387 ASP A O 1
ATOM 3270 N N . GLU A 1 388 ? -9.209 -25.559 23.724 1.00 89.38 388 GLU A N 1
ATOM 3271 C CA . GLU A 1 388 ? -8.795 -24.160 23.577 1.00 89.38 388 GLU A CA 1
ATOM 3272 C C . GLU A 1 388 ? -7.380 -24.032 23.000 1.00 89.38 388 GLU A C 1
ATOM 3274 O O . GLU A 1 388 ? -7.164 -23.212 22.104 1.00 89.38 388 GLU A O 1
ATOM 3279 N N . LEU A 1 389 ? -6.432 -24.869 23.434 1.00 91.94 389 LEU A N 1
ATOM 3280 C CA . LEU A 1 389 ? -5.083 -24.933 22.864 1.00 91.94 389 LEU A CA 1
ATOM 3281 C C . LEU A 1 389 ? -5.102 -25.293 21.375 1.00 91.94 389 LEU A C 1
ATOM 3283 O O . LEU A 1 389 ? -4.431 -24.624 20.584 1.00 91.94 389 LEU A O 1
ATOM 3287 N N . ASP A 1 390 ? -5.893 -26.287 20.970 1.00 91.44 390 ASP A N 1
ATOM 3288 C CA . ASP A 1 390 ? -6.011 -26.678 19.564 1.00 91.44 390 ASP A CA 1
ATOM 3289 C C . ASP A 1 390 ? -6.722 -25.601 18.725 1.00 91.44 390 ASP A C 1
ATOM 3291 O O . ASP A 1 390 ? -6.276 -25.302 17.613 1.00 91.44 390 ASP A O 1
ATOM 3295 N N . LYS A 1 391 ? -7.738 -24.908 19.264 1.00 92.50 391 LYS A N 1
ATOM 3296 C CA . LYS A 1 391 ? -8.315 -23.708 18.621 1.00 92.50 391 LYS A CA 1
ATOM 3297 C C . LYS A 1 391 ? -7.268 -22.604 18.447 1.00 92.50 391 LYS A C 1
ATOM 3299 O O . LYS A 1 391 ? -7.144 -22.043 17.358 1.00 92.50 391 LYS A O 1
ATOM 3304 N N . ILE A 1 392 ? -6.482 -22.299 19.484 1.00 90.44 392 ILE A N 1
ATOM 3305 C CA . ILE A 1 392 ? -5.397 -21.305 19.422 1.00 90.44 392 ILE A CA 1
ATOM 3306 C C . ILE A 1 392 ? -4.366 -21.702 18.359 1.00 90.44 392 ILE A C 1
ATOM 3308 O O . ILE A 1 392 ? -3.945 -20.848 17.577 1.00 90.44 392 ILE A O 1
ATOM 3312 N N . LYS A 1 393 ? -3.998 -22.983 18.279 1.00 93.06 393 LYS A N 1
ATOM 3313 C CA . LYS A 1 393 ? -3.074 -23.520 17.273 1.00 93.06 393 LYS A CA 1
ATOM 3314 C C . LYS A 1 393 ? -3.625 -23.356 15.852 1.00 93.06 393 LYS A C 1
ATOM 3316 O O . LYS A 1 393 ? -2.947 -22.769 15.013 1.00 93.06 393 LYS A O 1
ATOM 3321 N N . GLN A 1 394 ? -4.889 -23.715 15.611 1.00 90.88 394 GLN A N 1
ATOM 3322 C CA . GLN A 1 394 ? -5.564 -23.469 14.328 1.00 90.88 394 GLN A CA 1
ATOM 3323 C C . GLN A 1 394 ? -5.600 -21.976 13.953 1.00 90.88 394 GLN A C 1
ATOM 3325 O O . GLN A 1 394 ? -5.400 -21.627 12.789 1.00 90.88 394 GLN A O 1
ATOM 3330 N N . TYR A 1 395 ? -5.819 -21.068 14.912 1.00 90.12 395 TYR A N 1
ATOM 3331 C CA . TYR A 1 395 ? -5.746 -19.622 14.660 1.00 90.12 395 TYR A CA 1
ATOM 3332 C C . TYR A 1 395 ? -4.321 -19.128 14.375 1.00 90.12 395 TYR A C 1
ATOM 3334 O O . TYR A 1 395 ? -4.147 -18.193 13.589 1.00 90.12 395 TYR A O 1
ATOM 3342 N N . GLN A 1 396 ? -3.299 -19.728 14.991 1.00 89.88 396 GLN A N 1
ATOM 3343 C CA . GLN A 1 396 ? -1.899 -19.432 14.682 1.00 89.88 396 GLN A CA 1
ATOM 3344 C C . GLN A 1 396 ? -1.530 -19.899 13.273 1.00 89.88 396 GLN A C 1
ATOM 3346 O O . GLN A 1 396 ? -0.902 -19.134 12.544 1.00 89.88 396 GLN A O 1
ATOM 3351 N N . ASP A 1 397 ? -1.958 -21.094 12.868 1.00 90.19 397 ASP A N 1
ATOM 3352 C CA . ASP A 1 397 ? -1.673 -21.635 11.538 1.00 90.19 397 ASP A CA 1
ATOM 3353 C C . ASP A 1 397 ? -2.423 -20.851 10.447 1.00 90.19 397 ASP A C 1
ATOM 3355 O O . ASP A 1 397 ? -1.775 -20.318 9.550 1.00 90.19 397 ASP A O 1
ATOM 3359 N N . LYS A 1 398 ? -3.718 -20.543 10.628 1.00 89.88 398 LYS A N 1
ATOM 3360 C CA . LYS A 1 398 ? -4.449 -19.597 9.753 1.00 89.88 398 LYS A CA 1
ATOM 3361 C C . LYS A 1 398 ? -3.757 -18.230 9.637 1.00 89.88 398 LYS A C 1
ATOM 3363 O O . LYS A 1 398 ? -3.779 -17.604 8.578 1.00 89.88 398 LYS A O 1
ATOM 3368 N N . ARG A 1 399 ? -3.124 -17.734 10.711 1.00 89.25 399 ARG A N 1
ATOM 3369 C CA . ARG A 1 399 ? -2.327 -16.492 10.671 1.00 89.25 399 ARG A CA 1
ATOM 3370 C C . ARG A 1 399 ? -1.013 -16.646 9.901 1.00 89.25 399 ARG A C 1
ATOM 3372 O O . ARG A 1 399 ? -0.598 -15.667 9.281 1.00 89.25 399 ARG A O 1
ATOM 3379 N N . LYS A 1 400 ? -0.368 -17.819 9.925 1.00 92.06 400 LYS A N 1
ATOM 3380 C CA . LYS A 1 400 ? 0.794 -18.126 9.072 1.00 92.06 400 LYS A CA 1
ATOM 3381 C C . LYS A 1 400 ? 0.370 -18.181 7.607 1.00 92.06 400 LYS A C 1
ATOM 3383 O O . LYS A 1 400 ? 0.996 -17.513 6.796 1.00 92.06 400 LYS A O 1
ATOM 3388 N N . ASP A 1 401 ? -0.737 -18.845 7.287 1.00 88.94 401 ASP A N 1
ATOM 3389 C CA . ASP A 1 401 ? -1.237 -18.957 5.911 1.00 88.94 401 ASP A CA 1
ATOM 3390 C C . ASP A 1 401 ? -1.579 -17.583 5.320 1.00 88.94 401 ASP A C 1
ATOM 3392 O O . ASP A 1 401 ? -1.098 -17.223 4.248 1.00 88.94 401 ASP A O 1
ATOM 3396 N N . ILE A 1 402 ? -2.306 -16.740 6.067 1.00 86.75 402 ILE A N 1
ATOM 3397 C CA . ILE A 1 402 ? -2.586 -15.349 5.667 1.00 86.75 402 ILE A CA 1
ATOM 3398 C C . ILE A 1 402 ? -1.291 -14.534 5.497 1.00 86.75 402 ILE A C 1
ATOM 3400 O O . ILE A 1 402 ? -1.229 -13.649 4.640 1.00 86.75 402 ILE A O 1
ATOM 3404 N N . LYS A 1 403 ? -0.248 -14.800 6.294 1.00 94.19 403 LYS A N 1
ATOM 3405 C CA . LYS A 1 403 ? 1.062 -14.151 6.139 1.00 94.19 403 LYS A CA 1
ATOM 3406 C C . LYS A 1 403 ? 1.760 -14.619 4.858 1.00 94.19 403 LYS A C 1
ATOM 3408 O O . LYS A 1 403 ? 2.208 -13.768 4.096 1.00 94.19 403 LYS A O 1
ATOM 3413 N N . ASN A 1 404 ? 1.773 -15.922 4.587 1.00 88.19 404 ASN A N 1
ATOM 3414 C CA . ASN A 1 404 ? 2.362 -16.511 3.383 1.00 88.19 404 ASN A CA 1
ATOM 3415 C C . ASN A 1 404 ? 1.676 -15.979 2.113 1.00 88.19 404 ASN A C 1
ATOM 3417 O O . ASN A 1 404 ? 2.359 -15.509 1.211 1.00 88.19 404 ASN A O 1
ATOM 3421 N N . ILE A 1 405 ? 0.337 -15.923 2.089 1.00 87.81 405 ILE A N 1
ATOM 3422 C CA . ILE A 1 405 ? -0.446 -15.348 0.977 1.00 87.81 405 ILE A CA 1
ATOM 3423 C C . ILE A 1 405 ? -0.085 -13.869 0.743 1.00 87.81 405 ILE A C 1
ATOM 3425 O O . ILE A 1 405 ? 0.009 -13.417 -0.398 1.00 87.81 405 ILE A O 1
ATOM 3429 N N . ARG A 1 406 ? 0.151 -13.089 1.809 1.00 88.31 406 ARG A N 1
ATOM 3430 C CA . ARG A 1 406 ? 0.591 -11.684 1.692 1.00 88.31 406 ARG A CA 1
ATOM 3431 C C . ARG A 1 406 ? 2.022 -11.560 1.169 1.00 88.31 406 ARG A C 1
ATOM 3433 O O . ARG A 1 406 ? 2.291 -10.658 0.378 1.00 88.31 406 ARG A O 1
ATOM 3440 N N . GLU A 1 407 ? 2.926 -12.435 1.602 1.00 89.06 407 GLU A N 1
ATOM 3441 C CA . GLU A 1 407 ? 4.313 -12.483 1.123 1.00 89.06 407 GLU A CA 1
ATOM 3442 C C . GLU A 1 407 ? 4.369 -12.897 -0.363 1.00 89.06 407 GLU A C 1
ATOM 3444 O O . GLU A 1 407 ? 5.053 -12.242 -1.151 1.00 89.06 407 GLU A O 1
ATOM 3449 N N . GLU A 1 408 ? 3.564 -13.880 -0.782 1.00 87.81 408 GLU A N 1
ATOM 3450 C CA . GLU A 1 408 ? 3.405 -14.292 -2.183 1.00 87.81 408 GLU A CA 1
ATOM 3451 C C . GLU A 1 408 ? 2.802 -13.174 -3.048 1.00 87.81 408 GLU A C 1
ATOM 3453 O O . GLU A 1 408 ? 3.361 -12.825 -4.091 1.00 87.81 408 GLU A O 1
ATOM 3458 N N . ALA A 1 409 ? 1.718 -12.533 -2.596 1.00 85.25 409 ALA A N 1
ATOM 3459 C CA . ALA A 1 409 ? 1.114 -11.401 -3.298 1.00 85.25 409 ALA A CA 1
ATOM 3460 C C . ALA A 1 409 ? 2.099 -10.227 -3.466 1.00 85.25 409 ALA A C 1
ATOM 3462 O O . ALA A 1 409 ? 2.138 -9.593 -4.525 1.00 85.25 409 ALA A O 1
ATOM 3463 N N . PHE A 1 410 ? 2.935 -9.957 -2.457 1.00 88.69 410 PHE A N 1
ATOM 3464 C CA . PHE A 1 410 ? 3.982 -8.937 -2.534 1.00 88.69 410 PHE A CA 1
ATOM 3465 C C . PHE A 1 410 ? 5.105 -9.327 -3.508 1.00 88.69 410 PHE A C 1
ATOM 3467 O O . PHE A 1 410 ? 5.535 -8.498 -4.315 1.00 88.69 410 PHE A O 1
ATOM 3474 N N . ALA A 1 411 ? 5.550 -10.588 -3.495 1.00 89.06 411 ALA A N 1
ATOM 3475 C CA . ALA A 1 411 ? 6.530 -11.104 -4.450 1.00 89.06 411 ALA A CA 1
ATOM 3476 C C . ALA A 1 411 ? 6.009 -11.023 -5.897 1.00 89.06 411 ALA A C 1
ATOM 3478 O O . ALA A 1 411 ? 6.716 -10.551 -6.790 1.00 89.06 411 ALA A O 1
ATOM 3479 N N . LEU A 1 412 ? 4.746 -11.387 -6.122 1.00 88.62 412 LEU A N 1
ATOM 3480 C CA . LEU A 1 412 ? 4.090 -11.334 -7.426 1.00 88.62 412 LEU A CA 1
ATOM 3481 C C . LEU A 1 412 ? 3.897 -9.884 -7.910 1.00 88.62 412 LEU A C 1
ATOM 3483 O O . LEU A 1 412 ? 4.149 -9.584 -9.080 1.00 88.62 412 LEU A O 1
ATOM 3487 N N . ALA A 1 413 ? 3.547 -8.952 -7.017 1.00 85.88 413 ALA A N 1
ATOM 3488 C CA . ALA A 1 413 ? 3.515 -7.520 -7.323 1.00 85.88 413 ALA A CA 1
ATOM 3489 C C . ALA A 1 413 ? 4.910 -6.959 -7.667 1.00 85.88 413 ALA A C 1
ATOM 3491 O O . ALA A 1 413 ? 5.045 -6.181 -8.614 1.00 85.88 413 ALA A O 1
ATOM 3492 N N . SER A 1 414 ? 5.956 -7.388 -6.954 1.00 92.06 414 SER A N 1
ATOM 3493 C CA . SER A 1 414 ? 7.355 -7.033 -7.236 1.00 92.06 414 SER A CA 1
ATOM 3494 C C . SER A 1 414 ? 7.806 -7.539 -8.614 1.00 92.06 414 SER A C 1
ATOM 3496 O O . SER A 1 414 ? 8.361 -6.776 -9.406 1.00 92.06 414 SER A O 1
ATOM 3498 N N . MET A 1 415 ? 7.473 -8.786 -8.966 1.00 90.00 415 MET A N 1
ATOM 3499 C CA . MET A 1 415 ? 7.733 -9.353 -10.296 1.00 90.00 415 MET A CA 1
ATOM 3500 C C . MET A 1 415 ? 6.994 -8.600 -11.412 1.00 90.00 415 MET A C 1
ATOM 3502 O O . MET A 1 415 ? 7.585 -8.317 -12.455 1.00 90.00 415 MET A O 1
ATOM 3506 N N . ARG A 1 416 ? 5.728 -8.207 -11.193 1.00 88.94 416 ARG A N 1
ATOM 3507 C CA . ARG A 1 416 ? 4.972 -7.369 -12.144 1.00 88.94 416 ARG A CA 1
ATOM 3508 C C . ARG A 1 416 ? 5.628 -5.999 -12.355 1.00 88.94 416 ARG A C 1
ATOM 3510 O O . ARG A 1 416 ? 5.725 -5.564 -13.499 1.00 88.94 416 ARG A O 1
ATOM 3517 N N . ARG A 1 417 ? 6.122 -5.349 -11.291 1.00 86.12 417 ARG A N 1
ATOM 3518 C CA . ARG A 1 417 ? 6.863 -4.074 -11.391 1.00 86.12 417 ARG A CA 1
ATOM 3519 C C . ARG A 1 417 ? 8.148 -4.229 -12.204 1.00 86.12 417 ARG A C 1
ATOM 3521 O O . ARG A 1 417 ? 8.315 -3.501 -13.176 1.00 86.12 417 ARG A O 1
ATOM 3528 N N . LYS A 1 418 ? 8.981 -5.231 -11.894 1.00 91.81 418 LYS A N 1
ATOM 3529 C CA . LYS A 1 418 ? 10.209 -5.521 -12.658 1.00 91.81 418 LYS A CA 1
ATOM 3530 C C . LYS A 1 418 ? 9.934 -5.742 -14.147 1.00 91.81 418 LYS A C 1
ATOM 3532 O O . LYS A 1 418 ? 10.618 -5.164 -14.980 1.00 91.81 418 LYS A O 1
ATOM 3537 N N . LYS A 1 419 ? 8.899 -6.518 -14.491 1.00 92.56 419 LYS A N 1
ATOM 3538 C CA . LYS A 1 419 ? 8.528 -6.772 -15.894 1.00 92.56 419 LYS A CA 1
ATOM 3539 C C . LYS A 1 419 ? 8.025 -5.510 -16.614 1.00 92.56 419 LYS A C 1
ATOM 3541 O O . LYS A 1 419 ? 8.271 -5.345 -17.806 1.00 92.56 419 LYS A O 1
ATOM 3546 N N . ALA A 1 420 ? 7.344 -4.606 -15.906 1.00 87.19 420 ALA A N 1
ATOM 3547 C CA . ALA A 1 420 ? 6.934 -3.311 -16.452 1.00 87.19 420 ALA A CA 1
ATOM 3548 C C . ALA A 1 420 ? 8.131 -2.361 -16.665 1.00 87.19 420 ALA A C 1
ATOM 3550 O O . ALA A 1 420 ? 8.194 -1.670 -17.682 1.00 87.19 420 ALA A O 1
ATOM 3551 N N . GLU A 1 421 ? 9.099 -2.354 -15.744 1.00 90.06 421 GLU A N 1
ATOM 3552 C CA . GLU A 1 421 ? 10.362 -1.613 -15.877 1.00 90.06 421 GLU A CA 1
ATOM 3553 C C . GLU A 1 421 ? 11.215 -2.146 -17.036 1.00 90.06 421 GLU A C 1
ATOM 3555 O O . GLU A 1 421 ? 11.692 -1.360 -17.850 1.00 90.06 421 GLU A O 1
ATOM 3560 N N . GLU A 1 422 ? 11.334 -3.468 -17.175 1.00 92.75 422 GLU A N 1
ATOM 3561 C CA . GLU A 1 422 ? 12.016 -4.135 -18.291 1.00 92.75 422 GLU A CA 1
ATOM 3562 C C . GLU A 1 422 ? 11.365 -3.795 -19.642 1.00 92.75 422 GLU A C 1
ATOM 3564 O O . GLU A 1 422 ? 12.052 -3.425 -20.592 1.00 92.75 422 GLU A O 1
ATOM 3569 N N . HIS A 1 423 ? 10.031 -3.829 -19.728 1.00 90.62 423 HIS A N 1
ATOM 3570 C CA . HIS A 1 423 ? 9.306 -3.409 -20.929 1.00 90.62 423 HIS A CA 1
ATOM 3571 C C . HIS A 1 423 ? 9.555 -1.929 -21.270 1.00 90.62 423 HIS A C 1
ATOM 3573 O O . HIS A 1 423 ? 9.820 -1.597 -22.426 1.00 90.62 423 HIS A O 1
ATOM 3579 N N . ARG A 1 424 ? 9.539 -1.040 -20.267 1.00 90.81 424 ARG A N 1
ATOM 3580 C CA . ARG A 1 424 ? 9.851 0.388 -20.444 1.00 90.81 424 ARG A CA 1
ATOM 3581 C C . ARG A 1 424 ? 11.297 0.606 -20.902 1.00 90.81 424 ARG A C 1
ATOM 3583 O O . ARG A 1 424 ? 11.534 1.449 -21.765 1.00 90.81 424 ARG A O 1
ATOM 3590 N N . LEU A 1 425 ? 12.250 -0.155 -20.363 1.00 93.31 425 LEU A N 1
ATOM 3591 C CA . LEU A 1 425 ? 13.653 -0.121 -20.778 1.00 93.31 425 LEU A CA 1
ATOM 3592 C C . LEU A 1 425 ? 13.817 -0.610 -22.224 1.00 93.31 425 LEU A C 1
ATOM 3594 O O . LEU A 1 425 ? 14.526 0.019 -23.003 1.00 93.31 425 LEU A O 1
ATOM 3598 N N . ASN A 1 426 ? 13.103 -1.665 -22.621 1.00 92.62 426 ASN A N 1
ATOM 3599 C CA . ASN A 1 426 ? 13.112 -2.169 -23.994 1.00 92.62 426 ASN A CA 1
ATOM 3600 C C . ASN A 1 426 ? 12.525 -1.157 -24.994 1.00 92.62 426 ASN A C 1
ATOM 3602 O O . ASN A 1 426 ? 13.118 -0.942 -26.051 1.00 92.62 426 ASN A O 1
ATOM 3606 N N . GLN A 1 427 ? 11.429 -0.470 -24.650 1.00 92.19 427 GLN A N 1
ATOM 3607 C CA . GLN A 1 427 ? 10.904 0.644 -25.455 1.00 92.19 427 GLN A CA 1
ATOM 3608 C C . GLN A 1 427 ? 11.908 1.802 -25.561 1.00 92.19 427 GLN A C 1
ATOM 3610 O O . GLN A 1 427 ? 12.110 2.354 -26.645 1.00 92.19 427 GLN A O 1
ATOM 3615 N N . LEU A 1 428 ? 12.578 2.154 -24.458 1.00 92.38 428 LEU A N 1
ATOM 3616 C CA . LEU A 1 428 ? 13.607 3.194 -24.454 1.00 92.38 428 LEU A CA 1
ATOM 3617 C C . LEU A 1 428 ? 14.786 2.808 -25.363 1.00 92.38 428 LEU A C 1
ATOM 3619 O O . LEU A 1 428 ? 15.175 3.610 -26.211 1.00 92.38 428 LEU A O 1
ATOM 3623 N N . ASN A 1 429 ? 15.277 1.571 -25.272 1.00 92.44 429 ASN A N 1
ATOM 3624 C CA . ASN A 1 429 ? 16.348 1.039 -26.117 1.00 92.44 429 ASN A CA 1
ATOM 3625 C C . ASN A 1 429 ? 15.963 1.013 -27.606 1.00 92.44 429 ASN A C 1
ATOM 3627 O O . ASN A 1 429 ? 16.772 1.395 -28.448 1.00 92.44 429 ASN A O 1
ATOM 3631 N N . GLN A 1 430 ? 14.721 0.648 -27.950 1.00 92.69 430 GLN A N 1
ATOM 3632 C CA . GLN A 1 430 ? 14.214 0.770 -29.325 1.00 92.69 430 GLN A CA 1
ATOM 3633 C C . GLN A 1 430 ? 14.204 2.232 -29.798 1.00 92.69 430 GLN A C 1
ATOM 3635 O O . GLN A 1 430 ? 14.621 2.522 -30.918 1.00 92.69 430 GLN A O 1
ATOM 3640 N N . SER A 1 431 ? 13.788 3.168 -28.939 1.00 89.75 431 SER A N 1
ATOM 3641 C CA . SER A 1 431 ? 13.779 4.600 -29.270 1.00 89.75 431 SER A CA 1
ATOM 3642 C C . SER A 1 431 ? 15.187 5.189 -29.448 1.00 89.75 431 SER A C 1
ATOM 3644 O O . SER A 1 431 ? 15.375 6.078 -30.277 1.00 89.75 431 SER A O 1
ATOM 3646 N N . ILE A 1 432 ? 16.177 4.678 -28.705 1.00 91.56 432 ILE A N 1
ATOM 3647 C CA . ILE A 1 432 ? 17.595 5.023 -28.861 1.00 91.56 432 ILE A CA 1
ATOM 3648 C C . ILE A 1 432 ? 18.106 4.471 -30.192 1.00 91.56 432 ILE A C 1
ATOM 3650 O O . ILE A 1 432 ? 18.591 5.252 -31.002 1.00 91.56 432 ILE A O 1
ATOM 3654 N N . LYS A 1 433 ? 17.881 3.182 -30.481 1.00 95.88 433 LYS A N 1
ATOM 3655 C CA . LYS A 1 433 ? 18.293 2.541 -31.740 1.00 95.88 433 LYS A CA 1
ATOM 3656 C C . LYS A 1 433 ? 17.754 3.269 -32.978 1.00 95.88 433 LYS A C 1
ATOM 3658 O O . LYS A 1 433 ? 18.509 3.543 -33.901 1.00 95.88 433 LYS A O 1
ATOM 3663 N N . LEU A 1 434 ? 16.478 3.667 -32.976 1.00 93.25 434 LEU A N 1
ATOM 3664 C CA . LEU A 1 434 ? 15.886 4.454 -34.069 1.00 93.25 434 LEU A CA 1
ATOM 3665 C C . LEU A 1 434 ? 16.501 5.862 -34.201 1.00 93.25 434 LEU A C 1
ATOM 3667 O O . LEU A 1 434 ? 16.586 6.404 -35.304 1.00 93.25 434 LEU A O 1
ATOM 3671 N N . LYS A 1 435 ? 16.936 6.478 -33.093 1.00 95.00 435 LYS A N 1
ATOM 3672 C CA . LYS A 1 435 ? 17.653 7.764 -33.116 1.00 95.00 435 LYS A CA 1
ATOM 3673 C C . LYS A 1 435 ? 19.090 7.610 -33.609 1.00 95.00 435 LYS A C 1
ATOM 3675 O O . LYS A 1 435 ? 19.544 8.481 -34.342 1.00 95.00 435 LYS A O 1
ATOM 3680 N N . GLU A 1 436 ? 19.771 6.526 -33.251 1.00 94.75 436 GLU A N 1
ATOM 3681 C CA . GLU A 1 436 ? 21.106 6.174 -33.751 1.00 94.75 436 GLU A CA 1
ATOM 3682 C C . GLU A 1 436 ? 21.064 5.899 -35.258 1.00 94.75 436 GLU A C 1
ATOM 3684 O O . GLU A 1 436 ? 21.792 6.539 -36.008 1.00 94.75 436 GLU A O 1
ATOM 3689 N N . GLU A 1 437 ? 20.126 5.071 -35.730 1.00 93.94 437 GLU A N 1
ATOM 3690 C CA . GLU A 1 437 ? 19.901 4.819 -37.162 1.00 93.94 437 GLU A CA 1
ATOM 3691 C C . GLU A 1 437 ? 19.606 6.117 -37.936 1.00 93.94 437 GLU A C 1
ATOM 3693 O O . GLU A 1 437 ? 20.147 6.337 -39.023 1.00 93.94 437 GLU A O 1
ATOM 3698 N N . ARG A 1 438 ? 18.807 7.029 -37.359 1.00 93.25 438 ARG A N 1
ATOM 3699 C CA . ARG A 1 438 ? 18.551 8.356 -37.942 1.00 93.25 438 ARG A CA 1
ATOM 3700 C C . ARG A 1 438 ? 19.797 9.248 -37.939 1.00 93.25 438 ARG A C 1
ATOM 3702 O O . ARG A 1 438 ? 20.026 9.955 -38.919 1.00 93.25 438 ARG A O 1
ATOM 3709 N N . ALA A 1 439 ? 20.597 9.233 -36.874 1.00 91.00 439 ALA A N 1
ATOM 3710 C CA . ALA A 1 439 ? 21.841 9.995 -36.786 1.00 91.00 439 ALA A CA 1
ATOM 3711 C C . ALA A 1 439 ? 22.889 9.485 -37.790 1.00 91.00 439 ALA A C 1
ATOM 3713 O O . ALA A 1 439 ? 23.533 10.293 -38.457 1.00 91.00 439 ALA A O 1
ATOM 3714 N N . ASP A 1 440 ? 22.997 8.169 -37.976 1.00 93.19 440 ASP A N 1
ATOM 3715 C CA . ASP A 1 440 ? 23.857 7.549 -38.985 1.00 93.19 440 ASP A CA 1
ATOM 3716 C C . ASP A 1 440 ? 23.387 7.850 -40.412 1.00 93.19 440 ASP A C 1
ATOM 3718 O O . ASP A 1 440 ? 24.214 8.126 -41.283 1.00 93.19 440 ASP A O 1
ATOM 3722 N N . ALA A 1 441 ? 22.075 7.860 -40.670 1.00 92.00 441 ALA A N 1
ATOM 3723 C CA . ALA A 1 441 ? 21.526 8.293 -41.956 1.00 92.00 441 ALA A CA 1
ATOM 3724 C C . ALA A 1 441 ? 21.860 9.769 -42.247 1.00 92.00 441 ALA A C 1
ATOM 3726 O O . ALA A 1 441 ? 22.324 10.092 -43.341 1.00 92.00 441 ALA A O 1
ATOM 3727 N N . ILE A 1 442 ? 21.714 10.653 -41.253 1.00 90.06 442 ILE A N 1
ATOM 3728 C CA . ILE A 1 442 ? 22.103 12.069 -41.349 1.00 90.06 442 ILE A CA 1
ATOM 3729 C C . ILE A 1 442 ? 23.615 12.208 -41.589 1.00 90.06 442 ILE A C 1
ATOM 3731 O O . ILE A 1 442 ? 24.032 12.951 -42.474 1.00 90.06 442 ILE A O 1
ATOM 3735 N N . LYS A 1 443 ? 24.449 11.457 -40.861 1.00 92.88 443 LYS A N 1
ATOM 3736 C CA . LYS A 1 443 ? 25.913 11.458 -41.005 1.00 92.88 443 LYS A CA 1
ATOM 3737 C C . LYS A 1 443 ? 26.361 10.973 -42.387 1.00 92.88 443 LYS A C 1
ATOM 3739 O O . LYS A 1 443 ? 27.258 11.574 -42.976 1.00 92.88 443 LYS A O 1
ATOM 3744 N N . LYS A 1 444 ? 25.711 9.939 -42.935 1.00 90.88 444 LYS A N 1
ATOM 3745 C CA . LYS A 1 444 ? 25.896 9.503 -44.330 1.00 90.88 444 LYS A CA 1
ATOM 3746 C C . LYS A 1 444 ? 25.508 10.618 -45.303 1.00 90.88 444 LYS A C 1
ATOM 3748 O O . LYS A 1 444 ? 26.309 10.941 -46.171 1.00 90.88 444 LYS A O 1
ATOM 3753 N N . GLY A 1 445 ? 24.359 11.268 -45.102 1.00 89.81 445 GLY A N 1
ATOM 3754 C CA . GLY A 1 445 ? 23.929 12.426 -45.895 1.00 89.81 445 GLY A CA 1
ATOM 3755 C C . GLY A 1 445 ? 24.950 13.573 -45.900 1.00 89.81 445 GLY A C 1
ATOM 3756 O O . GLY A 1 445 ? 25.318 14.058 -46.967 1.00 89.81 445 GLY A O 1
ATOM 3757 N N . TYR A 1 446 ? 25.494 13.948 -44.737 1.00 91.81 446 TYR A N 1
ATOM 3758 C CA . TYR A 1 446 ? 26.580 14.934 -44.639 1.00 91.81 446 TYR A CA 1
ATOM 3759 C C . TYR A 1 446 ? 27.870 14.480 -45.330 1.00 91.81 446 TYR A C 1
ATOM 3761 O O . TYR A 1 446 ? 28.532 15.296 -45.970 1.00 91.81 446 TYR A O 1
ATOM 3769 N N . SER A 1 447 ? 28.230 13.196 -45.245 1.00 90.75 447 SER A N 1
ATOM 3770 C CA . SER A 1 447 ? 29.379 12.651 -45.978 1.00 90.75 447 SER A CA 1
ATOM 3771 C C . SER A 1 447 ? 29.178 12.760 -47.492 1.00 90.75 447 SER A C 1
ATOM 3773 O O . SER A 1 447 ? 30.100 13.171 -48.195 1.00 90.75 447 SER A O 1
ATOM 3775 N N . THR A 1 448 ? 27.974 12.462 -47.990 1.00 87.38 448 THR A N 1
ATOM 3776 C CA . THR A 1 448 ? 27.619 12.632 -49.405 1.00 87.38 448 THR A CA 1
ATOM 3777 C C . THR A 1 448 ? 27.681 14.104 -49.808 1.00 87.38 448 THR A C 1
ATOM 3779 O O . THR A 1 448 ? 28.380 14.427 -50.758 1.00 87.38 448 THR A O 1
ATOM 3782 N N . LEU A 1 449 ? 27.066 15.022 -49.053 1.00 88.12 449 LEU A N 1
ATOM 3783 C CA . LEU A 1 449 ? 27.128 16.468 -49.326 1.00 88.12 449 LEU A CA 1
ATOM 3784 C C . LEU A 1 449 ? 28.563 17.026 -49.296 1.00 88.12 449 LEU A C 1
ATOM 3786 O O . LEU A 1 449 ? 28.914 17.891 -50.099 1.00 88.12 449 LEU A O 1
ATOM 3790 N N . THR A 1 450 ? 29.417 16.517 -48.406 1.00 91.56 450 THR A N 1
ATOM 3791 C CA . THR A 1 450 ? 30.839 16.896 -48.336 1.00 91.56 450 THR A CA 1
ATOM 3792 C C . THR A 1 450 ? 31.605 16.389 -49.561 1.00 91.56 450 THR A C 1
ATOM 3794 O O . THR A 1 450 ? 32.408 17.119 -50.139 1.00 91.56 450 THR A O 1
ATOM 3797 N N . HIS A 1 451 ? 31.322 15.163 -50.012 1.00 88.88 451 HIS A N 1
ATOM 3798 C CA . HIS A 1 451 ? 31.859 14.642 -51.268 1.00 88.88 451 HIS A CA 1
ATOM 3799 C C . HIS A 1 451 ? 31.365 15.459 -52.471 1.00 88.88 451 HIS A C 1
ATOM 3801 O O . HIS A 1 451 ? 32.172 15.851 -53.310 1.00 88.88 451 HIS A O 1
ATOM 3807 N N . MET A 1 452 ? 30.072 15.804 -52.512 1.00 85.12 452 MET A N 1
ATOM 3808 C CA . MET A 1 452 ? 29.482 16.591 -53.594 1.00 85.12 452 MET A CA 1
ATOM 3809 C C . MET A 1 452 ? 30.079 17.997 -53.690 1.00 85.12 452 MET A C 1
ATOM 3811 O O . MET A 1 452 ? 30.480 18.430 -54.766 1.00 85.12 452 MET A O 1
ATOM 3815 N N . THR A 1 453 ? 30.196 18.704 -52.565 1.00 90.19 453 THR A N 1
ATOM 3816 C CA . THR A 1 453 ? 30.817 20.039 -52.522 1.00 90.19 453 THR A CA 1
ATOM 3817 C C . THR A 1 453 ? 32.311 19.996 -52.850 1.00 90.19 453 THR A C 1
ATOM 3819 O O . THR A 1 453 ? 32.813 20.909 -53.505 1.00 90.19 453 THR A O 1
ATOM 3822 N N . GLY A 1 454 ? 33.016 18.925 -52.469 1.00 92.12 454 GLY A N 1
ATOM 3823 C CA . GLY A 1 454 ? 34.395 18.665 -52.891 1.00 92.12 454 GLY A CA 1
ATOM 3824 C C . GLY A 1 454 ? 34.525 18.451 -54.403 1.00 92.12 454 GLY A C 1
ATOM 3825 O O . GLY A 1 454 ? 35.357 19.098 -55.039 1.00 92.12 454 GLY A O 1
ATOM 3826 N N . ALA A 1 455 ? 33.670 17.607 -54.989 1.00 90.38 455 ALA A N 1
ATOM 3827 C CA . ALA A 1 455 ? 33.624 17.356 -56.429 1.00 90.38 455 ALA A CA 1
ATOM 3828 C C . ALA A 1 455 ? 33.284 18.632 -57.215 1.00 90.38 455 ALA A C 1
ATOM 3830 O O . ALA A 1 455 ? 34.020 19.004 -58.127 1.00 90.38 455 ALA A O 1
ATOM 3831 N N . MET A 1 456 ? 32.245 19.367 -56.805 1.00 88.44 456 MET A N 1
ATOM 3832 C CA . MET A 1 456 ? 31.843 20.623 -57.447 1.00 88.44 456 MET A CA 1
ATOM 3833 C C . MET A 1 456 ? 32.956 21.677 -57.379 1.00 88.44 456 MET A C 1
ATOM 3835 O O . MET A 1 456 ? 33.221 22.355 -58.369 1.00 88.44 456 MET A O 1
ATOM 3839 N N . ARG A 1 457 ? 33.670 21.779 -56.245 1.00 93.31 457 ARG A N 1
ATOM 3840 C CA . ARG A 1 457 ? 34.852 22.647 -56.120 1.00 93.31 457 ARG A CA 1
ATOM 3841 C C . ARG A 1 457 ? 35.957 22.233 -57.091 1.00 93.31 457 ARG A C 1
ATOM 3843 O O . ARG A 1 457 ? 36.509 23.103 -57.752 1.00 93.31 457 ARG A O 1
ATOM 3850 N N . ALA A 1 458 ? 36.259 20.940 -57.209 1.00 91.94 458 ALA A N 1
ATOM 3851 C CA . ALA A 1 458 ? 37.283 20.446 -58.130 1.00 91.94 458 ALA A CA 1
ATOM 3852 C C . ALA A 1 458 ? 36.929 20.715 -59.606 1.00 91.94 458 ALA A C 1
ATOM 3854 O O . ALA A 1 458 ? 37.797 21.140 -60.368 1.00 91.94 458 ALA A O 1
ATOM 3855 N N . ILE A 1 459 ? 35.660 20.533 -59.994 1.00 89.06 459 ILE A N 1
ATOM 3856 C CA . ILE A 1 459 ? 35.170 20.836 -61.349 1.00 89.06 459 ILE A CA 1
ATOM 3857 C C . ILE A 1 459 ? 35.262 22.343 -61.623 1.00 89.06 459 ILE A C 1
ATOM 3859 O O . ILE A 1 459 ? 35.850 22.737 -62.628 1.00 89.06 459 ILE A O 1
ATOM 3863 N N . MET A 1 460 ? 34.778 23.194 -60.707 1.00 87.69 460 MET A N 1
ATOM 3864 C CA . MET A 1 460 ? 34.898 24.653 -60.841 1.00 87.69 460 MET A CA 1
ATOM 3865 C C . MET A 1 460 ? 36.361 25.107 -60.925 1.00 87.69 460 MET A C 1
ATOM 3867 O O . MET A 1 460 ? 36.696 25.924 -61.776 1.00 87.69 460 MET A O 1
ATOM 3871 N N . SER A 1 461 ? 37.257 24.567 -60.092 1.00 92.44 461 SER A N 1
ATOM 3872 C CA . SER A 1 461 ? 38.687 24.893 -60.157 1.00 92.44 461 SER A CA 1
ATOM 3873 C C . SER A 1 461 ? 39.327 24.487 -61.487 1.00 92.44 461 SER A C 1
ATOM 3875 O O . SER A 1 461 ? 40.167 25.234 -61.984 1.00 92.44 461 SER A O 1
ATOM 3877 N N . ARG A 1 462 ? 38.919 23.357 -62.085 1.00 92.44 462 ARG A N 1
ATOM 3878 C CA . ARG A 1 462 ? 39.384 22.940 -63.416 1.00 92.44 462 ARG A CA 1
ATOM 3879 C C . ARG A 1 462 ? 38.855 23.865 -64.515 1.00 92.44 462 ARG A C 1
ATOM 3881 O O . ARG A 1 462 ? 39.657 24.387 -65.278 1.00 92.44 462 ARG A O 1
ATOM 3888 N N . ALA A 1 463 ? 37.553 24.150 -64.533 1.00 89.75 463 ALA A N 1
ATOM 3889 C CA . ALA A 1 463 ? 36.952 25.065 -65.506 1.00 89.75 463 ALA A CA 1
ATOM 3890 C C . ALA A 1 463 ? 37.556 26.485 -65.426 1.00 89.75 463 ALA A C 1
ATOM 3892 O O . ALA A 1 463 ? 37.813 27.108 -66.451 1.00 89.75 463 ALA A O 1
ATOM 3893 N N . ILE A 1 464 ? 37.861 26.982 -64.219 1.00 91.94 464 ILE A N 1
ATOM 3894 C CA . ILE A 1 464 ? 38.564 28.262 -64.019 1.00 91.94 464 ILE A CA 1
ATOM 3895 C C . ILE A 1 464 ? 40.009 28.207 -64.539 1.00 91.94 464 ILE A C 1
ATOM 3897 O O . ILE A 1 464 ? 40.504 29.216 -65.039 1.00 91.94 464 ILE A O 1
ATOM 3901 N N . ALA A 1 465 ? 40.706 27.074 -64.406 1.00 92.88 465 ALA A N 1
ATOM 3902 C CA . ALA A 1 465 ? 42.061 26.915 -64.933 1.00 92.88 465 ALA A CA 1
ATOM 3903 C C . ALA A 1 465 ? 42.063 26.914 -66.471 1.00 92.88 465 ALA A C 1
ATOM 3905 O O . ALA A 1 465 ? 42.770 27.720 -67.069 1.00 92.88 465 ALA A O 1
ATOM 3906 N N . GLU A 1 466 ? 41.201 26.111 -67.097 1.00 91.56 466 GLU A N 1
ATOM 3907 C CA . GLU A 1 466 ? 41.048 26.056 -68.558 1.00 91.56 466 GLU A CA 1
ATOM 3908 C C . GLU A 1 466 ? 40.603 27.406 -69.140 1.00 91.56 466 GLU A C 1
ATOM 3910 O O . GLU A 1 466 ? 41.156 27.867 -70.136 1.00 91.56 466 GLU A O 1
ATOM 3915 N N . LEU A 1 467 ? 39.675 28.109 -68.479 1.00 91.31 467 LEU A N 1
ATOM 3916 C CA . LEU A 1 467 ? 39.255 29.447 -68.901 1.00 91.31 467 LEU A CA 1
ATOM 3917 C C . LEU A 1 467 ? 40.395 30.470 -68.793 1.00 91.31 467 LEU A C 1
ATOM 3919 O O . LEU A 1 467 ? 40.495 31.354 -69.639 1.00 91.31 467 LEU A O 1
ATOM 3923 N N . LYS A 1 468 ? 41.286 30.350 -67.800 1.00 93.12 468 LYS A N 1
ATOM 3924 C CA . LYS A 1 468 ? 42.500 31.182 -67.712 1.00 93.12 468 LYS A CA 1
ATOM 3925 C C . LYS A 1 468 ? 43.514 30.852 -68.808 1.00 93.12 468 LYS A C 1
ATOM 3927 O O . LYS A 1 468 ? 44.145 31.775 -69.317 1.00 93.12 468 LYS A O 1
ATOM 3932 N N . GLU A 1 469 ? 43.667 29.584 -69.178 1.00 92.38 469 GLU A N 1
ATOM 3933 C CA . GLU A 1 469 ? 44.541 29.164 -70.281 1.00 92.38 469 GLU A CA 1
ATOM 3934 C C . GLU A 1 469 ? 44.010 29.648 -71.639 1.00 92.38 469 GLU A C 1
ATOM 3936 O O . GLU A 1 469 ? 44.761 30.253 -72.401 1.00 92.38 469 GLU A O 1
ATOM 3941 N N . GLU A 1 470 ? 42.710 29.510 -71.913 1.00 89.19 470 GLU A N 1
ATOM 3942 C CA . GLU A 1 470 ? 42.076 30.048 -73.128 1.00 89.19 470 GLU A CA 1
ATOM 3943 C C . GLU A 1 470 ? 42.083 31.587 -73.160 1.00 89.19 470 GLU A C 1
ATOM 3945 O O . GLU A 1 470 ? 42.372 32.178 -74.199 1.00 89.19 470 GLU A O 1
ATOM 3950 N N . MET A 1 471 ? 41.863 32.267 -72.026 1.00 87.56 471 MET A N 1
ATOM 3951 C CA . MET A 1 471 ? 42.032 33.727 -71.928 1.00 87.56 471 MET A CA 1
ATOM 3952 C C . MET A 1 471 ? 43.470 34.157 -72.232 1.00 87.56 471 MET A C 1
ATOM 3954 O O . MET A 1 471 ? 43.676 35.137 -72.949 1.00 87.56 471 MET A O 1
ATOM 3958 N N . LYS A 1 472 ? 44.470 33.410 -71.748 1.00 88.94 472 LYS A N 1
ATOM 3959 C CA . LYS A 1 472 ? 45.876 33.648 -72.091 1.00 88.94 472 LYS A CA 1
ATOM 3960 C C . LYS A 1 472 ? 46.125 33.417 -73.586 1.00 88.94 472 LYS A C 1
ATOM 3962 O O . LYS A 1 472 ? 46.701 34.280 -74.233 1.00 88.94 472 LYS A O 1
ATOM 3967 N N . HIS A 1 473 ? 45.606 32.336 -74.166 1.00 88.19 473 HIS A N 1
ATOM 3968 C CA . HIS A 1 473 ? 45.707 32.072 -75.605 1.00 88.19 473 HIS A CA 1
ATOM 3969 C C . HIS A 1 473 ? 44.996 33.107 -76.490 1.00 88.19 473 HIS A C 1
ATOM 3971 O O . HIS A 1 473 ? 45.423 33.316 -77.626 1.00 88.19 473 HIS A O 1
ATOM 3977 N N . LEU A 1 474 ? 43.923 33.747 -76.015 1.00 87.75 474 LEU A N 1
ATOM 3978 C CA . LEU A 1 474 ? 43.300 34.889 -76.693 1.00 87.75 474 LEU A CA 1
ATOM 3979 C C . LEU A 1 474 ? 44.160 36.155 -76.577 1.00 87.75 474 LEU A C 1
ATOM 3981 O O . LEU A 1 474 ? 44.235 36.921 -77.539 1.00 87.75 474 LEU A O 1
ATOM 3985 N N . HIS A 1 475 ? 44.834 36.348 -75.439 1.00 85.56 475 HIS A N 1
ATOM 3986 C CA . HIS A 1 475 ? 45.761 37.458 -75.222 1.00 85.56 475 HIS A CA 1
ATOM 3987 C C . HIS A 1 475 ? 47.010 37.348 -76.104 1.00 85.56 475 HIS A C 1
ATOM 3989 O O . HIS A 1 475 ? 47.344 38.312 -76.788 1.00 85.56 475 HIS A O 1
ATOM 3995 N N . ASP A 1 476 ? 47.615 36.157 -76.168 1.00 86.50 476 ASP A N 1
ATOM 3996 C CA . ASP A 1 476 ? 48.774 35.821 -77.010 1.00 86.50 476 ASP A CA 1
ATOM 3997 C C . ASP A 1 476 ? 48.475 35.952 -78.525 1.00 86.50 476 ASP A C 1
ATOM 3999 O O . ASP A 1 476 ? 49.390 35.943 -79.346 1.00 86.50 476 ASP A O 1
ATOM 4003 N N . LYS A 1 477 ? 47.193 36.052 -78.912 1.00 86.25 477 LYS A N 1
ATOM 4004 C CA . LYS A 1 477 ? 46.714 36.215 -80.300 1.00 86.25 477 LYS A CA 1
ATOM 4005 C C . LYS A 1 477 ? 46.160 37.614 -80.600 1.00 86.25 477 LYS A C 1
ATOM 4007 O O . LYS A 1 477 ? 45.524 37.787 -81.637 1.00 86.25 477 LYS A O 1
ATOM 4012 N N . GLU A 1 478 ? 46.318 38.569 -79.678 1.00 76.31 478 GLU A N 1
ATOM 4013 C CA . GLU A 1 478 ? 45.804 39.953 -79.757 1.00 76.31 478 GLU A CA 1
ATOM 4014 C C . GLU A 1 478 ? 44.283 40.072 -80.024 1.00 76.31 478 GLU A C 1
ATOM 4016 O O . GLU A 1 478 ? 43.764 41.140 -80.340 1.00 76.31 478 GLU A O 1
ATOM 4021 N N . ALA A 1 479 ? 43.527 38.983 -79.855 1.00 68.75 479 ALA A N 1
ATOM 4022 C CA . ALA A 1 479 ? 42.146 38.854 -80.324 1.00 68.75 479 ALA A CA 1
ATOM 4023 C C . ALA A 1 479 ? 41.116 38.888 -79.181 1.00 68.75 479 ALA A C 1
ATOM 4025 O O . ALA A 1 479 ? 40.080 38.215 -79.257 1.00 68.75 479 ALA A O 1
ATOM 4026 N N . ILE A 1 480 ? 41.388 39.663 -78.125 1.00 79.31 480 ILE A N 1
ATOM 4027 C CA . ILE A 1 480 ? 40.476 39.855 -76.988 1.00 79.31 480 ILE A CA 1
ATOM 4028 C C . ILE A 1 480 ? 39.303 40.751 -77.419 1.00 79.31 480 ILE A C 1
ATOM 4030 O O . ILE A 1 480 ? 39.298 41.959 -77.202 1.00 79.31 480 ILE A O 1
ATOM 4034 N N . SER A 1 481 ? 38.285 40.134 -78.019 1.00 86.31 481 SER A N 1
ATOM 4035 C CA . SER A 1 481 ? 36.931 40.695 -78.078 1.00 86.31 481 SER A CA 1
ATOM 4036 C C . SER A 1 481 ? 36.085 40.085 -76.952 1.00 86.31 481 SER A C 1
ATOM 4038 O O . SER A 1 481 ? 36.164 38.863 -76.769 1.00 86.31 481 SER A O 1
ATOM 4040 N N . PRO A 1 482 ? 35.254 40.869 -76.232 1.00 86.06 482 PRO A N 1
ATOM 4041 C CA . PRO A 1 482 ? 34.333 40.351 -75.219 1.00 86.06 482 PRO A CA 1
ATOM 4042 C C . PRO A 1 482 ? 33.492 39.167 -75.713 1.00 86.06 482 PRO A C 1
ATOM 4044 O O . PRO A 1 482 ? 33.382 38.162 -75.014 1.00 86.06 482 PRO A O 1
ATOM 4047 N N . ASP A 1 483 ? 32.997 39.228 -76.952 1.00 86.44 483 ASP A N 1
ATOM 4048 C CA . ASP A 1 483 ? 32.151 38.181 -77.536 1.00 86.44 483 ASP A CA 1
ATOM 4049 C C . ASP A 1 483 ? 32.892 36.843 -77.670 1.00 86.44 483 ASP A C 1
ATOM 4051 O O . ASP A 1 483 ? 32.334 35.788 -77.380 1.00 86.44 483 ASP A O 1
ATOM 4055 N N . LYS A 1 484 ? 34.184 36.876 -78.030 1.00 85.69 484 LYS A N 1
ATOM 4056 C CA . LYS A 1 484 ? 35.028 35.672 -78.145 1.00 85.69 484 LYS A CA 1
ATOM 4057 C C . LYS A 1 484 ? 35.356 35.062 -76.783 1.00 85.69 484 LYS A C 1
ATOM 4059 O O . LYS A 1 484 ? 35.506 33.846 -76.678 1.00 85.69 484 LYS A O 1
ATOM 4064 N N . VAL A 1 485 ? 35.461 35.890 -75.741 1.00 85.00 485 VAL A N 1
ATOM 4065 C CA . VAL A 1 485 ? 35.623 35.419 -74.356 1.00 85.00 485 VAL A CA 1
ATOM 4066 C C . VAL A 1 485 ? 34.338 34.738 -73.880 1.00 85.00 485 VAL A C 1
ATOM 4068 O O . VAL A 1 485 ? 34.411 33.658 -73.297 1.00 85.00 485 VAL A O 1
ATOM 4071 N N . ILE A 1 486 ? 33.167 35.309 -74.187 1.00 86.19 486 ILE A N 1
ATOM 4072 C CA . ILE A 1 486 ? 31.859 34.707 -73.884 1.00 86.19 486 ILE A CA 1
ATOM 4073 C C . ILE A 1 486 ? 31.684 33.382 -74.641 1.00 86.19 486 ILE A C 1
ATOM 4075 O O . ILE A 1 486 ? 31.371 32.370 -74.019 1.00 86.19 486 ILE A O 1
ATOM 4079 N N . GLU A 1 487 ? 31.958 33.346 -75.949 1.00 89.75 487 GLU A N 1
ATOM 4080 C CA . GLU A 1 487 ? 31.880 32.131 -76.777 1.00 89.75 487 GLU A CA 1
ATOM 4081 C C . GLU A 1 487 ? 32.763 31.001 -76.214 1.00 89.75 487 GLU A C 1
ATOM 4083 O O . GLU A 1 487 ? 32.325 29.854 -76.091 1.00 89.75 487 GLU A O 1
ATOM 4088 N N . ARG A 1 488 ? 34.000 31.318 -75.806 1.00 87.25 488 ARG A N 1
ATOM 4089 C CA . ARG A 1 488 ? 34.922 30.341 -75.204 1.00 87.25 488 ARG A CA 1
ATOM 4090 C C . ARG A 1 488 ? 34.489 29.897 -73.809 1.00 87.25 488 ARG A C 1
ATOM 4092 O O . ARG A 1 488 ? 34.586 28.709 -73.512 1.00 87.25 488 ARG A O 1
ATOM 4099 N N . ALA A 1 489 ? 33.964 30.800 -72.982 1.00 86.56 489 ALA A N 1
ATOM 4100 C CA . ALA A 1 489 ? 33.423 30.457 -71.668 1.00 86.56 489 ALA A CA 1
ATOM 4101 C C . ALA A 1 489 ? 32.196 29.531 -71.770 1.00 86.56 489 ALA A C 1
ATOM 4103 O O . ALA A 1 489 ? 32.116 28.537 -71.041 1.00 86.56 489 ALA A O 1
ATOM 4104 N N . MET A 1 490 ? 31.284 29.805 -72.710 1.00 88.50 490 MET A N 1
ATOM 4105 C CA . MET A 1 490 ? 30.153 28.926 -73.034 1.00 88.50 490 MET A CA 1
ATOM 4106 C C . MET A 1 490 ? 30.650 27.552 -73.489 1.00 88.50 490 MET A C 1
ATOM 4108 O O . MET A 1 490 ? 30.243 26.536 -72.934 1.00 88.50 490 MET A O 1
ATOM 4112 N N . LYS A 1 491 ? 31.628 27.509 -74.404 1.00 90.81 491 LYS A N 1
ATOM 4113 C CA . LYS A 1 491 ? 32.188 26.248 -74.903 1.00 90.81 491 LYS A CA 1
ATOM 4114 C C . LYS A 1 491 ? 32.830 25.390 -73.806 1.00 90.81 491 LYS A C 1
ATOM 4116 O O . LYS A 1 491 ? 32.590 24.188 -73.788 1.00 90.81 491 LYS A O 1
ATOM 4121 N N . ILE A 1 492 ? 33.601 25.982 -72.887 1.00 88.88 492 ILE A N 1
ATOM 4122 C CA . ILE A 1 492 ? 34.173 25.271 -71.723 1.00 88.88 492 ILE A CA 1
ATOM 4123 C C . ILE A 1 492 ? 33.057 24.763 -70.798 1.00 88.88 492 ILE A C 1
ATOM 4125 O O . ILE A 1 492 ? 33.138 23.647 -70.276 1.00 88.88 492 ILE A O 1
ATOM 4129 N N . SER A 1 493 ? 31.995 25.552 -70.616 1.00 86.50 493 SER A N 1
ATOM 4130 C CA . SER A 1 493 ? 30.840 25.146 -69.811 1.00 86.50 493 SER A CA 1
ATOM 4131 C C . SER A 1 493 ? 30.149 23.914 -70.409 1.00 86.50 493 SER A C 1
ATOM 4133 O O . SER A 1 493 ? 29.961 22.916 -69.710 1.00 86.50 493 SER A O 1
ATOM 4135 N N . ASP A 1 494 ? 29.881 23.934 -71.714 1.00 88.12 494 ASP A N 1
ATOM 4136 C CA . ASP A 1 494 ? 29.215 22.845 -72.434 1.00 88.12 494 ASP A CA 1
ATOM 4137 C C . ASP A 1 494 ? 30.092 21.592 -72.573 1.00 88.12 494 ASP A C 1
ATOM 4139 O O . ASP A 1 494 ? 29.595 20.474 -72.441 1.00 88.12 494 ASP A 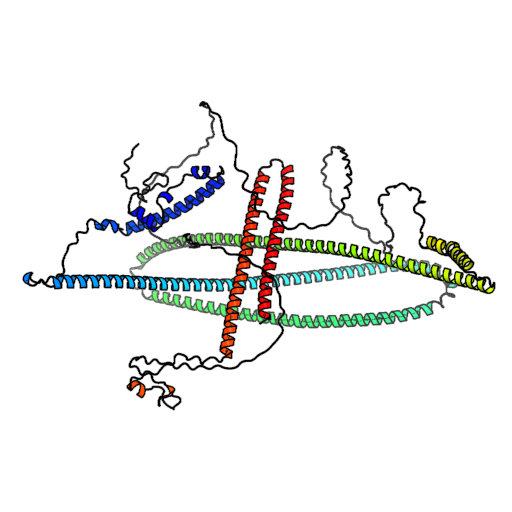O 1
ATOM 4143 N N . SER A 1 495 ? 31.402 21.736 -72.814 1.00 88.00 495 SER A N 1
ATOM 4144 C CA . SER A 1 495 ? 32.287 20.579 -73.009 1.00 88.00 495 SER A CA 1
ATOM 4145 C C . SER A 1 495 ? 32.778 19.943 -71.712 1.00 88.00 495 SER A C 1
ATOM 4147 O O . SER A 1 495 ? 33.107 18.755 -71.712 1.00 88.00 495 SER A O 1
ATOM 4149 N N . LEU A 1 496 ? 32.887 20.717 -70.625 1.00 86.06 496 LEU A N 1
ATOM 4150 C CA . LEU A 1 496 ? 33.597 20.280 -69.421 1.00 86.06 496 LEU A CA 1
ATOM 4151 C C . LEU A 1 496 ? 32.839 20.504 -68.110 1.00 86.06 496 LEU A C 1
ATOM 4153 O O . LEU A 1 496 ? 32.886 19.619 -67.254 1.00 86.06 496 LEU A O 1
ATOM 4157 N N . LEU A 1 497 ? 32.128 21.622 -67.929 1.00 84.56 497 LEU A N 1
ATOM 4158 C CA . LEU A 1 497 ? 31.372 21.859 -66.693 1.00 84.56 497 LEU A CA 1
ATOM 4159 C C . LEU A 1 497 ? 30.177 20.900 -66.600 1.00 84.56 497 LEU A C 1
ATOM 4161 O O . LEU A 1 497 ? 30.182 20.018 -65.740 1.00 84.56 497 LEU A O 1
ATOM 4165 N N . PHE A 1 498 ? 29.198 21.010 -67.503 1.00 84.75 498 PHE A N 1
ATOM 4166 C CA . PHE A 1 498 ? 27.966 20.212 -67.428 1.00 84.75 498 PHE A CA 1
ATOM 4167 C C . PHE A 1 498 ? 28.212 18.693 -67.546 1.00 84.75 498 PHE A C 1
ATOM 4169 O O . PHE A 1 498 ? 27.837 17.976 -66.617 1.00 84.75 498 PHE A O 1
ATOM 4176 N N . PRO A 1 499 ? 28.979 18.171 -68.531 1.00 86.25 499 PRO A N 1
ATOM 4177 C CA . PRO A 1 499 ? 29.173 16.723 -68.666 1.00 86.25 499 PRO A CA 1
ATOM 4178 C C . PRO A 1 499 ? 29.934 16.077 -67.499 1.00 86.25 499 PRO A C 1
ATOM 4180 O O . PRO A 1 499 ? 29.849 14.862 -67.300 1.00 86.25 499 PRO A O 1
ATOM 4183 N N . THR A 1 500 ? 30.714 16.854 -66.737 1.00 83.44 500 THR A N 1
ATOM 4184 C CA . THR A 1 500 ? 31.413 16.351 -65.543 1.00 83.44 500 THR A CA 1
ATOM 4185 C C . THR A 1 500 ? 30.526 16.425 -64.300 1.00 83.44 500 THR A C 1
ATOM 4187 O O . THR A 1 500 ? 30.609 15.532 -63.452 1.00 83.44 500 THR A O 1
ATOM 4190 N N . LEU A 1 501 ? 29.652 17.434 -64.194 1.00 81.69 501 LEU A N 1
ATOM 4191 C CA . LEU A 1 501 ? 28.617 17.508 -63.156 1.00 81.69 501 LEU A CA 1
ATOM 4192 C C . LEU A 1 501 ? 27.641 16.326 -63.282 1.00 81.69 501 LEU A C 1
ATOM 4194 O O . LEU A 1 501 ? 27.457 15.596 -62.309 1.00 81.69 501 LEU A O 1
ATOM 4198 N N . ASP A 1 502 ? 27.126 16.051 -64.483 1.00 83.31 502 ASP A N 1
ATOM 4199 C CA . ASP A 1 502 ? 26.186 14.945 -64.722 1.00 83.31 502 ASP A CA 1
ATOM 4200 C C . ASP A 1 502 ? 26.795 13.587 -64.346 1.00 83.31 502 ASP A C 1
ATOM 4202 O O . ASP A 1 502 ? 26.169 12.779 -63.657 1.00 83.31 502 ASP A O 1
ATOM 4206 N N . LYS A 1 503 ? 28.065 13.358 -64.715 1.00 84.88 503 LYS A N 1
ATOM 4207 C CA . LYS A 1 503 ? 28.813 12.134 -64.371 1.00 84.88 503 LYS A CA 1
ATOM 4208 C C . LYS A 1 503 ? 29.121 11.997 -62.879 1.00 84.88 503 LYS A C 1
ATOM 4210 O O . LYS A 1 503 ? 29.126 10.878 -62.376 1.00 84.88 503 LYS A O 1
ATOM 4215 N N . THR A 1 504 ? 29.422 13.090 -62.173 1.00 81.62 504 THR A N 1
ATOM 4216 C CA . THR A 1 504 ? 29.770 13.030 -60.737 1.00 81.62 504 THR A CA 1
ATOM 4217 C C . THR A 1 504 ? 28.550 12.972 -59.826 1.00 81.62 504 THR A C 1
ATOM 4219 O O . THR A 1 504 ? 28.621 12.348 -58.768 1.00 81.62 504 THR A O 1
ATOM 4222 N N . PHE A 1 505 ? 27.428 13.567 -60.233 1.00 83.75 505 PHE A N 1
ATOM 4223 C CA . PHE A 1 505 ? 26.174 13.530 -59.477 1.00 83.75 505 PHE A CA 1
ATOM 4224 C C . PHE A 1 505 ? 25.197 12.454 -59.946 1.00 83.75 505 PHE A C 1
ATOM 4226 O O . PHE A 1 505 ? 24.188 12.225 -59.282 1.00 83.75 505 PHE A O 1
ATOM 4233 N N . ASN A 1 506 ? 25.530 11.756 -61.035 1.00 79.12 506 ASN A N 1
ATOM 4234 C CA . ASN A 1 506 ? 24.715 10.715 -61.653 1.00 79.12 506 ASN A CA 1
ATOM 4235 C C . ASN A 1 506 ? 23.282 11.206 -61.937 1.00 79.12 506 ASN A C 1
ATOM 4237 O O . ASN A 1 506 ? 22.307 10.482 -61.722 1.00 79.12 506 ASN A O 1
ATOM 4241 N N . ILE A 1 507 ? 23.181 12.458 -62.402 1.00 74.44 507 ILE A N 1
ATOM 4242 C CA . ILE A 1 507 ? 21.939 13.108 -62.837 1.00 74.44 507 ILE A CA 1
ATOM 4243 C C . ILE A 1 507 ? 21.613 12.550 -64.225 1.00 74.44 507 ILE A C 1
ATOM 4245 O O . ILE A 1 507 ? 21.803 13.195 -65.248 1.00 74.44 507 ILE A O 1
ATOM 4249 N N . GLN A 1 508 ? 21.189 11.290 -64.264 1.00 63.84 508 GLN A N 1
ATOM 4250 C CA . GLN A 1 508 ? 20.495 10.763 -65.428 1.00 63.84 508 GLN A CA 1
ATOM 4251 C C . GLN A 1 508 ? 19.040 11.204 -65.335 1.00 63.84 508 GLN A C 1
ATOM 4253 O O . GLN A 1 508 ? 18.388 10.936 -64.322 1.00 63.84 508 GLN A O 1
ATOM 4258 N N . ASP A 1 509 ? 18.53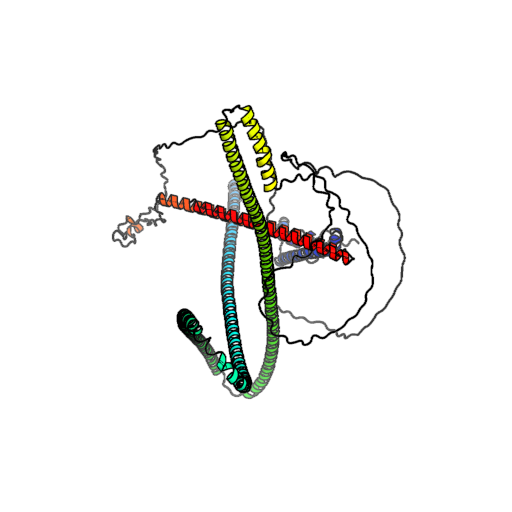7 11.850 -66.386 1.00 61.09 509 ASP A N 1
ATOM 4259 C CA . ASP A 1 509 ? 17.125 12.202 -66.486 1.00 61.09 509 ASP A CA 1
ATOM 4260 C C . ASP A 1 509 ? 16.259 10.953 -66.273 1.00 61.09 509 ASP A C 1
ATOM 4262 O O . ASP A 1 509 ? 16.334 9.975 -67.027 1.00 61.09 509 ASP A O 1
ATOM 4266 N N . GLU A 1 510 ? 15.393 10.986 -65.254 1.00 57.81 510 GLU A N 1
ATOM 4267 C CA . GLU A 1 510 ? 14.529 9.847 -64.910 1.00 57.81 510 GLU A CA 1
ATOM 4268 C C . GLU A 1 510 ? 13.548 9.473 -66.040 1.00 57.81 510 GLU A C 1
ATOM 4270 O O . GLU A 1 510 ? 12.967 8.388 -66.021 1.00 57.81 510 GLU A O 1
ATOM 4275 N N . THR A 1 511 ? 13.429 10.324 -67.066 1.00 57.56 511 THR A N 1
ATOM 4276 C CA . THR A 1 511 ? 12.649 10.127 -68.298 1.00 57.56 511 THR A CA 1
ATOM 4277 C C . THR A 1 511 ? 13.106 8.943 -69.156 1.00 57.56 511 THR A C 1
ATOM 4279 O O . THR A 1 511 ? 12.339 8.497 -70.008 1.00 57.56 511 THR A O 1
ATOM 4282 N N . THR A 1 512 ? 14.316 8.407 -68.944 1.00 55.53 512 THR A N 1
ATOM 4283 C CA . THR A 1 512 ? 14.851 7.257 -69.704 1.00 55.53 512 THR A CA 1
ATOM 4284 C C . THR A 1 512 ? 14.978 5.962 -68.900 1.00 55.53 512 THR A C 1
ATOM 4286 O O . THR A 1 512 ? 15.512 4.977 -69.411 1.00 55.53 512 THR A O 1
ATOM 4289 N N . ARG A 1 513 ? 14.430 5.890 -67.677 1.00 47.03 513 ARG A N 1
ATOM 4290 C CA . ARG A 1 513 ? 14.255 4.591 -67.007 1.00 47.03 513 ARG A CA 1
ATOM 4291 C C . ARG A 1 513 ? 13.142 3.803 -67.713 1.00 47.03 513 ARG A C 1
ATOM 4293 O O . ARG A 1 513 ? 11.987 4.226 -67.644 1.00 47.03 513 ARG A O 1
ATOM 4300 N N . PRO A 1 514 ? 13.429 2.663 -68.374 1.00 49.78 514 PRO A N 1
ATOM 4301 C CA . PRO A 1 514 ? 12.366 1.815 -68.896 1.00 49.78 514 PRO A CA 1
ATOM 4302 C C . PRO A 1 514 ? 11.511 1.315 -67.728 1.00 49.78 514 PRO A C 1
ATOM 4304 O O . PRO A 1 514 ? 12.046 1.026 -66.658 1.00 49.78 514 PRO A O 1
ATOM 4307 N N . ASN A 1 515 ? 10.197 1.197 -67.941 1.00 49.66 515 ASN A N 1
ATOM 4308 C CA . ASN A 1 515 ? 9.250 0.653 -66.964 1.00 49.66 515 ASN A CA 1
ATOM 4309 C C . ASN A 1 515 ? 9.622 -0.795 -66.593 1.00 49.66 515 ASN A C 1
ATOM 4311 O O . ASN A 1 515 ? 9.110 -1.751 -67.177 1.00 49.66 515 ASN A O 1
ATOM 4315 N N . THR A 1 516 ? 10.500 -0.972 -65.606 1.00 45.34 516 THR A N 1
ATOM 4316 C CA . THR A 1 516 ? 10.718 -2.255 -64.950 1.00 45.34 516 THR A CA 1
ATOM 4317 C C . THR A 1 516 ? 9.536 -2.523 -64.035 1.00 45.34 516 THR A C 1
ATOM 4319 O O . THR A 1 516 ? 9.387 -1.944 -62.960 1.00 45.34 516 THR A O 1
ATOM 4322 N N . THR A 1 517 ? 8.662 -3.398 -64.522 1.00 44.69 517 THR A N 1
ATOM 4323 C CA . THR A 1 517 ? 7.475 -3.907 -63.844 1.00 44.69 517 THR A CA 1
ATOM 4324 C C . THR A 1 517 ? 7.779 -4.248 -62.386 1.00 44.69 517 THR A C 1
ATOM 4326 O O . THR A 1 517 ? 8.740 -4.963 -62.105 1.00 44.69 517 THR A O 1
ATOM 4329 N N . LEU A 1 518 ? 6.929 -3.778 -61.468 1.00 46.50 518 LEU A N 1
ATOM 4330 C CA . LEU A 1 518 ? 6.969 -4.129 -60.047 1.00 46.50 518 LEU A CA 1
ATOM 4331 C C . LEU A 1 518 ? 6.771 -5.641 -59.854 1.00 46.50 518 LEU A C 1
ATOM 4333 O O . LEU A 1 518 ? 5.651 -6.120 -59.670 1.00 46.50 518 LEU A O 1
ATOM 4337 N N . VAL A 1 519 ? 7.869 -6.394 -59.867 1.00 41.84 519 VAL A N 1
ATOM 4338 C CA . VAL A 1 519 ? 7.916 -7.736 -59.291 1.00 41.84 519 VAL A CA 1
ATOM 4339 C C . VAL A 1 519 ? 8.005 -7.562 -57.779 1.00 41.84 519 VAL A C 1
ATOM 4341 O O . VAL A 1 519 ? 8.964 -6.997 -57.256 1.00 41.84 519 VAL A O 1
ATOM 4344 N N . ASN A 1 520 ? 6.968 -8.018 -57.076 1.00 48.78 520 ASN A N 1
ATOM 4345 C CA . ASN A 1 520 ? 6.952 -8.088 -55.619 1.00 48.78 520 ASN A CA 1
ATOM 4346 C C . ASN A 1 520 ? 7.916 -9.185 -55.144 1.00 48.78 520 ASN A C 1
ATOM 4348 O O . ASN A 1 520 ? 7.477 -10.286 -54.805 1.00 48.78 520 ASN A O 1
ATOM 4352 N N . ASP A 1 521 ? 9.211 -8.882 -55.085 1.00 36.91 521 ASP A N 1
ATOM 4353 C CA . ASP A 1 521 ? 10.173 -9.757 -54.423 1.00 36.91 521 ASP A CA 1
ATOM 4354 C C . ASP A 1 521 ? 9.990 -9.677 -52.905 1.00 36.91 521 ASP A C 1
ATOM 4356 O O . ASP A 1 521 ? 10.431 -8.763 -52.203 1.00 36.91 521 ASP A O 1
ATOM 4360 N N . SER A 1 522 ? 9.285 -10.687 -52.402 1.00 39.31 522 SER A N 1
ATOM 4361 C CA . SER A 1 522 ? 9.162 -11.003 -50.988 1.00 39.31 522 SER A CA 1
ATOM 4362 C C . SER A 1 522 ? 10.536 -11.093 -50.325 1.00 39.31 522 SER A C 1
ATOM 4364 O O . SER A 1 522 ? 11.401 -11.843 -50.774 1.00 39.31 522 SER A O 1
ATOM 4366 N N . VAL A 1 523 ? 10.700 -10.384 -49.206 1.00 44.19 523 VAL A N 1
ATOM 4367 C CA . VAL A 1 523 ? 11.928 -10.351 -48.400 1.00 44.19 523 VAL A CA 1
ATOM 4368 C C . VAL A 1 523 ? 12.353 -11.762 -47.973 1.00 44.19 523 VAL A C 1
ATOM 4370 O O . VAL A 1 523 ? 11.836 -12.310 -46.999 1.00 44.19 523 VAL A O 1
ATOM 4373 N N . SER A 1 524 ? 13.348 -12.326 -48.661 1.00 40.00 524 SER A N 1
ATOM 4374 C CA . SER A 1 524 ? 14.024 -13.564 -48.269 1.00 40.00 524 SER A CA 1
ATOM 4375 C C . SER A 1 524 ? 15.442 -13.286 -47.759 1.00 40.00 524 SER A C 1
ATOM 4377 O O . SER A 1 524 ? 16.338 -12.963 -48.530 1.00 40.00 524 SER A O 1
ATOM 4379 N N . ASN A 1 525 ? 15.627 -13.450 -46.446 1.00 37.75 525 ASN A N 1
ATOM 4380 C CA . ASN A 1 525 ? 16.874 -13.803 -45.750 1.00 37.75 525 ASN A CA 1
ATOM 4381 C C . ASN A 1 525 ? 18.223 -13.342 -46.343 1.00 37.75 525 ASN A C 1
ATOM 4383 O O . ASN A 1 525 ? 18.876 -14.083 -47.075 1.00 37.75 525 ASN A O 1
ATOM 4387 N N . ASN A 1 526 ? 18.763 -12.241 -45.811 1.00 36.34 526 ASN A N 1
ATOM 4388 C CA . ASN A 1 526 ? 20.216 -12.054 -45.753 1.00 36.34 526 ASN A CA 1
ATOM 4389 C C . ASN A 1 526 ? 20.802 -12.830 -44.556 1.00 36.34 526 ASN A C 1
ATOM 4391 O O . ASN A 1 526 ? 20.921 -12.302 -43.450 1.00 36.34 526 ASN A O 1
ATOM 4395 N N . GLN A 1 527 ? 21.184 -14.090 -44.785 1.00 37.88 527 GLN A N 1
ATOM 4396 C CA . GLN A 1 527 ? 22.128 -14.823 -43.935 1.00 37.88 527 GLN A CA 1
ATOM 4397 C C . GLN A 1 527 ? 23.481 -14.947 -44.647 1.00 37.88 527 GLN A C 1
ATOM 4399 O O . GLN A 1 527 ? 23.654 -15.829 -45.480 1.00 37.88 527 GLN A O 1
ATOM 4404 N N . SER A 1 528 ? 24.472 -14.142 -44.255 1.00 38.62 528 SER A N 1
ATOM 4405 C CA . SER A 1 528 ? 25.890 -14.514 -44.391 1.00 38.62 528 SER A CA 1
ATOM 4406 C C . SER A 1 528 ? 26.800 -13.611 -43.553 1.00 38.62 528 SER A C 1
ATOM 4408 O O . SER A 1 528 ? 26.597 -12.401 -43.515 1.00 38.62 528 SER A O 1
ATOM 4410 N N . ASN A 1 529 ? 27.850 -14.216 -42.984 1.00 37.38 529 ASN A N 1
ATOM 4411 C CA . ASN A 1 529 ? 29.053 -13.599 -42.393 1.00 37.38 529 ASN A CA 1
ATOM 4412 C C . ASN A 1 529 ? 29.056 -13.326 -40.874 1.00 37.38 529 ASN A C 1
ATOM 4414 O O . ASN A 1 529 ? 29.319 -12.220 -40.406 1.00 37.38 529 ASN A O 1
ATOM 4418 N N . ARG A 1 530 ? 28.934 -14.409 -40.091 1.00 34.25 530 ARG A N 1
ATOM 4419 C CA . ARG A 1 530 ? 29.748 -14.594 -38.872 1.00 34.25 530 ARG A CA 1
ATOM 4420 C C . ARG A 1 530 ? 30.901 -15.563 -39.188 1.00 34.25 530 ARG A C 1
ATOM 4422 O O . ARG A 1 530 ? 30.625 -16.595 -39.794 1.00 34.25 530 ARG A O 1
ATOM 4429 N N . PRO A 1 531 ? 32.154 -15.284 -38.782 1.00 40.19 531 PRO A N 1
ATOM 4430 C CA . PRO A 1 531 ? 33.272 -16.199 -39.005 1.00 40.19 531 PRO A CA 1
ATOM 4431 C C . PRO A 1 531 ? 33.215 -17.398 -38.046 1.00 40.19 531 PRO A C 1
ATOM 4433 O O . PRO A 1 531 ? 32.947 -17.245 -36.853 1.00 40.19 531 PRO A O 1
ATOM 4436 N N . SER A 1 532 ? 33.488 -18.594 -38.568 1.00 34.06 532 SER A N 1
ATOM 4437 C CA . SER A 1 532 ? 33.440 -19.863 -37.838 1.00 34.06 532 SER A CA 1
ATOM 4438 C C . SER A 1 532 ? 34.840 -20.411 -37.533 1.00 34.06 532 SER A C 1
ATOM 4440 O O . SER A 1 532 ? 35.484 -20.950 -38.428 1.00 34.06 532 SER A O 1
ATOM 4442 N N . THR A 1 533 ? 35.274 -20.361 -36.269 1.00 42.25 533 THR A N 1
ATOM 4443 C CA . THR A 1 533 ? 36.412 -21.158 -35.752 1.00 42.25 533 THR A CA 1
ATOM 4444 C C . THR A 1 533 ? 36.342 -21.331 -34.228 1.00 42.25 533 THR A C 1
ATOM 4446 O O . THR A 1 533 ? 36.951 -20.553 -33.500 1.00 42.25 533 THR A O 1
ATOM 4449 N N . VAL A 1 534 ? 35.642 -22.369 -33.753 1.00 35.34 534 VAL A N 1
ATOM 4450 C CA . VAL A 1 534 ? 35.862 -23.092 -32.473 1.00 35.34 534 VAL A CA 1
ATOM 4451 C C . VAL A 1 534 ? 35.406 -24.551 -32.723 1.00 35.34 534 VAL A C 1
ATOM 4453 O O . VAL A 1 534 ? 34.423 -24.725 -33.448 1.00 35.34 534 VAL A O 1
ATOM 4456 N N . PRO A 1 535 ? 36.122 -25.596 -32.255 1.00 49.16 535 PRO A N 1
ATOM 4457 C CA . PRO A 1 535 ? 35.994 -26.947 -32.815 1.00 49.16 535 PRO A CA 1
ATOM 4458 C C . PRO A 1 535 ? 34.900 -27.826 -32.185 1.00 49.16 535 PRO A C 1
ATOM 4460 O O . PRO A 1 535 ? 34.464 -27.604 -31.058 1.00 49.16 535 PRO A O 1
ATOM 4463 N N . ASN A 1 536 ? 34.530 -28.878 -32.926 1.00 42.66 536 ASN A N 1
ATOM 4464 C CA . ASN A 1 536 ? 33.785 -30.039 -32.429 1.00 42.66 536 ASN A CA 1
ATOM 4465 C C . ASN A 1 536 ? 34.497 -30.692 -31.240 1.00 42.66 536 ASN A C 1
ATOM 4467 O O . ASN A 1 536 ? 35.670 -31.033 -31.374 1.00 42.66 536 ASN A O 1
ATOM 4471 N N . ASP A 1 537 ? 33.748 -31.007 -30.179 1.00 39.97 537 ASP A N 1
ATOM 4472 C CA . ASP A 1 537 ? 33.958 -32.244 -29.421 1.00 39.97 537 ASP A CA 1
ATOM 4473 C C . ASP A 1 537 ? 32.729 -32.612 -28.549 1.00 39.97 537 ASP A C 1
ATOM 4475 O O . ASP A 1 537 ? 31.988 -31.741 -28.099 1.00 39.97 537 ASP A O 1
ATOM 4479 N N . TYR A 1 538 ? 32.542 -33.917 -28.315 1.00 34.97 538 TYR A N 1
ATOM 4480 C CA . TYR A 1 538 ? 31.556 -34.586 -27.431 1.00 34.97 538 TYR A CA 1
ATOM 4481 C C . TYR A 1 538 ? 30.061 -34.669 -27.814 1.00 34.97 538 TYR A C 1
ATOM 4483 O O . TYR A 1 538 ? 29.179 -33.958 -27.342 1.00 34.97 538 TYR A O 1
ATOM 4491 N N . ASN A 1 539 ? 29.789 -35.747 -28.549 1.00 42.97 539 ASN A N 1
ATOM 4492 C CA . ASN A 1 539 ? 28.585 -36.582 -28.494 1.00 42.97 539 ASN A CA 1
ATOM 4493 C C . ASN A 1 539 ? 28.507 -37.377 -27.160 1.00 42.97 539 ASN A C 1
ATOM 4495 O O . ASN A 1 539 ? 29.522 -37.978 -26.817 1.00 42.97 539 ASN A O 1
ATOM 4499 N N . TYR A 1 540 ? 27.352 -37.435 -26.463 1.00 35.41 540 TYR A N 1
ATOM 4500 C CA . TYR A 1 540 ? 26.712 -38.672 -25.926 1.00 35.41 540 TYR A CA 1
ATOM 4501 C C . TYR A 1 540 ? 25.408 -38.421 -25.118 1.00 35.41 540 TYR A C 1
ATOM 4503 O O . TYR A 1 540 ? 25.253 -37.374 -24.499 1.00 35.41 540 TYR A O 1
ATOM 4511 N N . ASN A 1 541 ? 24.535 -39.449 -25.062 1.00 36.78 541 ASN A N 1
ATOM 4512 C CA . ASN A 1 541 ? 23.295 -39.608 -24.253 1.00 36.78 541 ASN A CA 1
ATOM 4513 C C . ASN A 1 541 ? 22.141 -38.628 -24.583 1.00 36.78 541 ASN A C 1
ATOM 4515 O O . ASN A 1 541 ? 22.262 -37.429 -24.385 1.00 36.78 541 ASN A O 1
ATOM 4519 N N . ARG A 1 542 ? 20.944 -39.007 -25.064 1.00 37.12 542 ARG A N 1
ATOM 4520 C CA . ARG A 1 542 ? 20.192 -40.283 -25.146 1.00 37.12 542 ARG A CA 1
ATOM 4521 C C . ARG A 1 542 ? 19.953 -40.986 -23.804 1.00 37.12 542 ARG A C 1
ATOM 4523 O O . ARG A 1 542 ? 20.804 -41.757 -23.388 1.00 37.12 542 ARG A O 1
ATOM 4530 N N . VAL A 1 543 ? 18.750 -40.816 -23.232 1.00 34.94 543 VAL A N 1
ATOM 4531 C CA . VAL A 1 543 ? 17.883 -41.888 -22.675 1.00 34.94 543 VAL A CA 1
ATOM 4532 C C . VAL A 1 543 ? 16.522 -41.320 -22.202 1.00 34.94 543 VAL A C 1
ATOM 4534 O O . VAL A 1 543 ? 16.466 -40.289 -21.549 1.00 34.94 543 VAL A O 1
ATOM 4537 N N . ASN A 1 544 ? 15.448 -42.032 -22.566 1.00 35.19 544 ASN A N 1
ATOM 4538 C CA . ASN A 1 544 ? 14.072 -42.068 -22.031 1.00 35.19 544 ASN A CA 1
ATOM 4539 C C . ASN A 1 544 ? 13.259 -40.785 -21.737 1.00 35.19 544 ASN A C 1
ATOM 4541 O O . ASN A 1 544 ? 13.379 -40.185 -20.676 1.00 35.19 544 ASN A O 1
ATOM 4545 N N . SER A 1 545 ? 12.218 -40.587 -22.559 1.00 35.00 545 SER A N 1
ATOM 4546 C CA . SER A 1 545 ? 10.858 -40.271 -22.084 1.00 35.00 545 SER A CA 1
ATOM 4547 C C . SER A 1 545 ? 9.837 -41.112 -22.861 1.00 35.00 545 SER A C 1
ATOM 4549 O O . SER A 1 545 ? 9.715 -40.977 -24.078 1.00 35.00 545 SER A O 1
ATOM 4551 N N . GLN A 1 546 ? 9.114 -41.996 -22.168 1.00 35.25 546 GLN A N 1
ATOM 4552 C CA . GLN A 1 546 ? 7.936 -42.700 -22.703 1.00 35.25 546 GLN A CA 1
ATOM 4553 C C . GLN A 1 546 ? 6.812 -41.656 -22.852 1.00 35.25 546 GLN A C 1
ATOM 4555 O O . GLN A 1 546 ? 6.554 -40.896 -21.926 1.00 35.25 546 GLN A O 1
ATOM 4560 N N . ARG A 1 547 ? 6.227 -41.430 -24.032 1.00 32.78 547 ARG A N 1
ATOM 4561 C CA . ARG A 1 547 ? 5.273 -42.299 -24.745 1.00 32.78 547 ARG A CA 1
ATOM 4562 C C . ARG A 1 547 ? 4.104 -42.736 -23.856 1.00 32.78 547 ARG A C 1
ATOM 4564 O O . ARG A 1 547 ? 4.134 -43.811 -23.275 1.00 32.78 547 ARG A O 1
ATOM 4571 N N . ASN A 1 548 ? 3.045 -41.930 -23.855 1.00 35.56 548 ASN A N 1
ATOM 4572 C CA . ASN A 1 548 ? 1.685 -42.434 -23.704 1.00 35.56 548 ASN A CA 1
ATOM 4573 C C . ASN A 1 548 ? 0.798 -41.778 -24.764 1.00 35.56 548 ASN A C 1
ATOM 4575 O O . ASN A 1 548 ? 0.735 -40.557 -24.884 1.00 35.56 548 ASN A O 1
ATOM 4579 N N . GLU A 1 549 ? 0.180 -42.618 -25.584 1.00 35.72 549 GLU A N 1
ATOM 4580 C CA . GLU A 1 549 ? -0.592 -42.224 -26.757 1.00 35.72 549 GLU A CA 1
ATOM 4581 C C . GLU A 1 549 ? -2.054 -42.000 -26.367 1.00 35.72 549 GLU A C 1
ATOM 4583 O O . GLU A 1 549 ? -2.661 -42.867 -25.738 1.00 35.72 549 GLU A O 1
ATOM 4588 N N . ARG A 1 550 ? -2.665 -40.904 -26.827 1.00 36.31 550 ARG A N 1
ATOM 4589 C CA . ARG A 1 550 ? -4.109 -40.881 -27.090 1.00 36.31 550 ARG A CA 1
ATOM 4590 C C . ARG A 1 550 ? -4.375 -40.276 -28.460 1.00 36.31 550 ARG A C 1
ATOM 4592 O O . ARG A 1 550 ? -4.124 -39.102 -28.706 1.00 36.31 550 ARG A O 1
ATOM 4599 N N . LYS A 1 551 ? -4.840 -41.149 -29.351 1.00 40.16 551 LYS A N 1
ATOM 4600 C CA . LYS A 1 551 ? -5.428 -40.821 -30.649 1.00 40.16 551 LYS A CA 1
ATOM 4601 C C . LYS A 1 551 ? -6.816 -40.232 -30.405 1.00 40.16 551 LYS A C 1
ATOM 4603 O O . LYS A 1 551 ? -7.525 -40.784 -29.577 1.00 40.16 551 LYS A O 1
ATOM 4608 N N . ASP A 1 552 ? -7.186 -39.208 -31.164 1.00 35.84 552 ASP A N 1
ATOM 4609 C CA . ASP A 1 552 ? -8.493 -39.053 -31.826 1.00 35.84 552 ASP A CA 1
ATOM 4610 C C . ASP A 1 552 ? -8.374 -37.835 -32.769 1.00 35.84 552 ASP A C 1
ATOM 4612 O O . ASP A 1 552 ? -7.979 -36.751 -32.359 1.00 35.84 552 ASP A O 1
ATOM 4616 N N . LYS A 1 553 ? -8.318 -38.074 -34.084 1.00 36.12 553 LYS A N 1
ATOM 4617 C CA . LYS A 1 553 ? -9.447 -38.004 -35.036 1.00 36.12 553 LYS A CA 1
ATOM 4618 C C . LYS A 1 553 ? -9.867 -36.571 -35.411 1.00 36.12 553 LYS A C 1
ATOM 4620 O O . LYS A 1 553 ? -10.687 -35.941 -34.758 1.00 36.12 553 LYS A O 1
ATOM 4625 N N . SER A 1 554 ? -9.321 -36.138 -36.551 1.00 33.03 554 SER A N 1
ATOM 4626 C CA . SER A 1 554 ? -9.942 -35.210 -37.520 1.00 33.03 554 SER A CA 1
ATOM 4627 C C . SER A 1 554 ? -11.354 -35.720 -37.901 1.00 33.03 554 SER A C 1
ATOM 4629 O O . SER A 1 554 ? -11.545 -36.941 -37.826 1.00 33.03 554 SER A O 1
ATOM 4631 N N . PRO A 1 555 ? -12.342 -34.867 -38.256 1.00 49.03 555 PRO A N 1
ATOM 4632 C CA . PRO A 1 555 ? -12.302 -33.937 -39.403 1.00 49.03 555 PRO A CA 1
ATOM 4633 C C . PRO A 1 555 ? -12.776 -32.496 -39.028 1.00 49.03 555 PRO A C 1
ATOM 4635 O O . PRO A 1 555 ? -12.989 -32.227 -37.851 1.00 49.03 555 PRO A O 1
ATOM 4638 N N . ASP A 1 556 ? -12.896 -31.473 -39.888 1.00 33.81 556 ASP A N 1
ATOM 4639 C CA . ASP A 1 556 ? -12.985 -31.415 -41.357 1.00 33.81 556 ASP A CA 1
ATOM 4640 C C . ASP A 1 556 ? -12.435 -30.091 -41.945 1.00 33.81 556 ASP A C 1
ATOM 4642 O O . ASP A 1 556 ? -12.270 -29.096 -41.235 1.00 33.81 556 ASP A O 1
ATOM 4646 N N . ASN A 1 557 ? -12.197 -30.058 -43.262 1.00 37.28 557 ASN A N 1
ATOM 4647 C CA . ASN A 1 557 ? -11.809 -28.845 -44.003 1.00 37.28 557 ASN A CA 1
ATOM 4648 C C . ASN A 1 557 ? -13.028 -27.993 -44.395 1.00 37.28 557 ASN A C 1
ATOM 4650 O O . ASN A 1 557 ? -13.886 -28.477 -45.127 1.00 37.28 557 ASN A O 1
ATOM 4654 N N . ILE A 1 558 ? -13.029 -26.685 -44.096 1.00 35.81 558 ILE A N 1
ATOM 4655 C CA . ILE A 1 558 ? -13.804 -25.697 -44.876 1.00 35.81 558 ILE A CA 1
ATOM 4656 C C . ILE A 1 558 ? -12.953 -24.448 -45.138 1.00 35.81 558 ILE A C 1
ATOM 4658 O O . ILE A 1 558 ? -12.670 -23.661 -44.234 1.00 35.81 558 ILE A O 1
ATOM 4662 N N . LEU A 1 559 ? -12.592 -24.230 -46.408 1.00 38.34 559 LEU A N 1
ATOM 4663 C CA . LEU A 1 559 ? -12.051 -22.954 -46.877 1.00 38.34 559 LEU A CA 1
ATOM 4664 C C . LEU A 1 559 ? -13.136 -21.870 -46.808 1.00 38.34 559 LEU A C 1
ATOM 4666 O O . LEU A 1 559 ? -14.198 -22.025 -47.410 1.00 38.34 559 LEU A O 1
ATOM 4670 N N . LYS A 1 560 ? -12.824 -20.716 -46.208 1.00 38.81 560 LYS A N 1
ATOM 4671 C CA . LYS A 1 560 ? -13.466 -19.439 -46.564 1.00 38.81 560 LYS A CA 1
ATOM 4672 C C . LYS A 1 560 ? -12.425 -18.337 -46.727 1.00 38.81 560 LYS A C 1
ATOM 4674 O O . LYS A 1 560 ? -11.915 -17.772 -45.764 1.00 38.81 560 LYS A O 1
ATOM 4679 N N . SER A 1 561 ? -12.124 -18.042 -47.986 1.00 35.78 561 SER A N 1
ATOM 4680 C CA . SER A 1 561 ? -11.337 -16.894 -48.418 1.00 35.78 561 SER A CA 1
ATOM 4681 C C . SER A 1 561 ? -12.122 -15.596 -48.214 1.00 35.78 561 SER A C 1
ATOM 4683 O O . SER A 1 561 ? -13.107 -15.371 -48.914 1.00 35.78 561 SER A O 1
ATOM 4685 N N . ASN A 1 562 ? -11.652 -14.710 -47.335 1.00 35.84 562 ASN A N 1
ATOM 4686 C CA . ASN A 1 562 ? -12.136 -13.330 -47.278 1.00 35.84 562 ASN A CA 1
ATOM 4687 C C . ASN A 1 562 ? -11.081 -12.389 -47.866 1.00 35.84 562 ASN A C 1
ATOM 4689 O O . ASN A 1 562 ? -10.077 -12.079 -47.222 1.00 35.84 562 ASN A O 1
ATOM 4693 N N . LYS A 1 563 ? -11.337 -11.918 -49.093 1.00 33.19 563 LYS A N 1
ATOM 4694 C CA . LYS A 1 563 ? -10.665 -10.739 -49.651 1.00 33.19 563 LYS A CA 1
ATOM 4695 C C . LYS A 1 563 ? -10.930 -9.556 -48.714 1.00 33.19 563 LYS A C 1
ATOM 4697 O O . LYS A 1 563 ? -12.084 -9.279 -48.401 1.00 33.19 563 LYS A O 1
ATOM 4702 N N . LYS A 1 564 ? -9.882 -8.846 -48.292 1.00 37.28 564 LYS A N 1
ATOM 4703 C CA . LYS A 1 564 ? -10.028 -7.489 -47.754 1.00 37.28 564 LYS A CA 1
ATOM 4704 C C . LYS A 1 564 ? -9.843 -6.510 -48.901 1.00 37.28 564 LYS A C 1
ATOM 4706 O O . LYS A 1 564 ? -8.747 -6.408 -49.444 1.00 37.28 564 LYS A O 1
ATOM 4711 N N . GLU A 1 565 ? -10.916 -5.823 -49.262 1.00 34.38 565 GLU A N 1
ATOM 4712 C CA . GLU A 1 565 ? -10.844 -4.682 -50.168 1.00 34.38 565 GLU A CA 1
ATOM 4713 C C . GLU A 1 565 ? -10.148 -3.510 -49.470 1.00 34.38 565 GLU A C 1
ATOM 4715 O O . GLU A 1 565 ? -10.285 -3.300 -48.261 1.00 34.38 565 GLU A O 1
ATOM 4720 N N . PHE A 1 566 ? -9.338 -2.788 -50.237 1.00 32.34 566 PHE A N 1
ATOM 4721 C CA . PHE A 1 566 ? -8.444 -1.748 -49.748 1.00 32.34 566 PHE A CA 1
ATOM 4722 C C . PHE A 1 566 ? -9.043 -0.391 -50.130 1.00 32.34 566 PHE A C 1
ATOM 4724 O O . PHE A 1 566 ? -8.957 0.019 -51.285 1.00 32.34 566 PHE A O 1
ATOM 4731 N N . ILE A 1 567 ? -9.691 0.285 -49.179 1.00 37.91 567 ILE A N 1
ATOM 4732 C CA . ILE A 1 567 ? -10.277 1.614 -49.403 1.00 37.91 567 ILE A CA 1
ATOM 4733 C C . ILE A 1 567 ? -9.167 2.666 -49.232 1.00 37.91 567 ILE A C 1
ATOM 4735 O O . ILE A 1 567 ? -8.591 2.749 -48.143 1.00 37.91 567 ILE A O 1
ATOM 4739 N N . PRO A 1 568 ? -8.836 3.472 -50.260 1.00 43.72 568 PRO A N 1
ATOM 4740 C CA . PRO A 1 568 ? -7.827 4.515 -50.133 1.00 43.72 568 PRO A CA 1
ATOM 4741 C C . PRO A 1 568 ? -8.387 5.708 -49.348 1.00 43.72 568 PRO A C 1
ATOM 4743 O O . PRO A 1 568 ? -9.353 6.345 -49.764 1.00 43.72 568 PRO A O 1
ATOM 4746 N N . LEU A 1 569 ? -7.761 6.032 -48.214 1.00 35.88 569 LEU A N 1
ATOM 4747 C CA . LEU A 1 569 ? -8.072 7.246 -47.458 1.00 35.88 569 LEU A CA 1
ATOM 4748 C C . LEU A 1 569 ? -7.631 8.486 -48.246 1.00 35.88 569 LEU A C 1
ATOM 4750 O O . LEU A 1 569 ? -6.466 8.613 -48.632 1.00 35.88 569 LEU A O 1
ATOM 4754 N N . GLY A 1 570 ? -8.578 9.396 -48.475 1.00 33.66 570 GLY A N 1
ATOM 4755 C CA . GLY A 1 570 ? -8.336 10.666 -49.149 1.00 33.66 570 GLY A CA 1
ATOM 4756 C C . GLY A 1 570 ? -7.410 11.587 -48.353 1.00 33.66 570 GLY A C 1
ATOM 4757 O O . GLY A 1 570 ? -7.385 11.574 -47.123 1.00 33.66 570 GLY A O 1
ATOM 4758 N N . ARG A 1 571 ? -6.653 12.416 -49.078 1.00 39.25 571 ARG A N 1
ATOM 4759 C CA . ARG A 1 571 ? -5.940 13.560 -48.501 1.00 39.25 571 ARG A CA 1
ATOM 4760 C C . ARG A 1 571 ? -6.963 14.627 -48.123 1.00 39.25 571 ARG A C 1
ATOM 4762 O O . ARG A 1 571 ? -7.644 15.120 -49.017 1.00 39.25 571 ARG A O 1
ATOM 4769 N N . GLU A 1 572 ? -6.977 15.065 -46.870 1.00 37.12 572 GLU A N 1
ATOM 4770 C CA . GLU A 1 572 ? -7.559 16.362 -46.519 1.00 37.12 572 GLU A CA 1
ATOM 4771 C C . GLU A 1 572 ? -6.478 17.334 -46.051 1.00 37.12 572 GLU A C 1
ATOM 4773 O O . GLU A 1 572 ? -5.534 16.986 -45.339 1.00 37.12 572 GLU A O 1
ATOM 4778 N N . ILE A 1 573 ? -6.604 18.559 -46.550 1.00 34.72 573 ILE A N 1
ATOM 4779 C CA . ILE A 1 573 ? -5.674 19.664 -46.358 1.00 34.72 573 ILE A CA 1
ATOM 4780 C C . ILE A 1 573 ? -6.149 20.435 -45.131 1.00 34.72 573 ILE A C 1
ATOM 4782 O O . ILE A 1 573 ? -7.290 20.883 -45.094 1.00 34.72 573 ILE A O 1
ATOM 4786 N N . THR A 1 574 ? -5.283 20.628 -44.140 1.00 34.44 574 THR A N 1
ATOM 4787 C CA . THR A 1 574 ? -5.589 21.463 -42.973 1.00 34.44 574 THR A CA 1
ATOM 4788 C C . THR A 1 574 ? -5.339 22.945 -43.265 1.00 34.44 574 THR A C 1
ATOM 4790 O O . THR A 1 574 ? -4.186 23.311 -43.508 1.00 34.44 574 THR A O 1
ATOM 4793 N N . PRO A 1 575 ? -6.341 23.825 -43.108 1.00 41.31 575 PRO A N 1
ATOM 4794 C CA . PRO A 1 575 ? -6.113 25.211 -42.737 1.00 41.31 575 PRO A CA 1
ATOM 4795 C C . PRO A 1 575 ? -6.391 25.412 -41.239 1.00 41.31 575 PRO A C 1
ATOM 4797 O O . PRO A 1 575 ? -7.458 25.099 -40.715 1.00 41.31 575 PRO A O 1
ATOM 4800 N N . THR A 1 576 ? -5.407 25.964 -40.541 1.00 36.22 576 THR A N 1
ATOM 4801 C CA . THR A 1 576 ? -5.530 26.480 -39.172 1.00 36.22 576 THR A CA 1
ATOM 4802 C C . THR A 1 576 ? -6.427 27.717 -39.116 1.00 36.22 576 THR A C 1
ATOM 4804 O O . THR A 1 576 ? -6.189 28.619 -39.909 1.00 36.22 576 THR A O 1
ATOM 4807 N N . LEU A 1 577 ? -7.322 27.833 -38.125 1.00 31.86 577 LEU A N 1
ATOM 4808 C CA . LEU A 1 577 ? -7.679 29.082 -37.412 1.00 31.86 577 LEU A CA 1
ATOM 4809 C C . LEU A 1 577 ? -8.436 28.733 -36.093 1.00 31.86 577 LEU A C 1
ATOM 4811 O O . LEU A 1 577 ? -8.931 27.611 -35.966 1.00 31.86 577 LEU A O 1
ATOM 4815 N N . PRO A 1 578 ? -8.476 29.620 -35.073 1.00 44.16 578 PRO A N 1
ATOM 4816 C CA . PRO A 1 578 ? -8.810 29.247 -33.693 1.00 44.16 578 PRO A CA 1
ATOM 4817 C C . PRO A 1 578 ? -10.281 29.485 -33.305 1.00 44.16 578 PRO A C 1
ATOM 4819 O O . PRO A 1 578 ? -10.891 30.476 -33.704 1.00 44.16 578 PRO A O 1
ATOM 4822 N N . ILE A 1 579 ? -10.821 28.634 -32.425 1.00 33.78 579 ILE A N 1
ATOM 4823 C CA . ILE A 1 579 ? -12.179 28.771 -31.869 1.00 33.78 579 ILE A CA 1
ATOM 4824 C C . ILE A 1 579 ? -12.119 29.176 -30.388 1.00 33.78 579 ILE A C 1
ATOM 4826 O O . ILE A 1 579 ? -11.438 28.548 -29.577 1.00 33.78 579 ILE A O 1
ATOM 4830 N N . LYS A 1 580 ? -12.847 30.248 -30.051 1.00 32.31 580 LYS A N 1
ATOM 4831 C CA . LYS A 1 580 ? -13.048 30.756 -28.684 1.00 32.31 580 LYS A CA 1
ATOM 4832 C C . LYS A 1 580 ? -14.045 29.886 -27.903 1.00 32.31 580 LYS A C 1
ATOM 4834 O O . LYS A 1 580 ? -14.854 29.172 -28.487 1.00 32.31 580 LYS A O 1
ATOM 4839 N N . ALA A 1 581 ? -13.992 29.980 -26.575 1.00 41.50 581 ALA A N 1
ATOM 4840 C CA . ALA A 1 581 ? -14.843 29.228 -25.654 1.00 41.50 581 ALA A CA 1
ATOM 4841 C C . ALA A 1 581 ? -16.352 29.397 -25.923 1.00 41.50 581 ALA A C 1
ATOM 4843 O O . ALA A 1 581 ? -16.806 30.491 -26.254 1.00 41.50 581 ALA A O 1
ATOM 4844 N N . PHE A 1 582 ? -17.129 28.333 -25.685 1.00 31.34 582 PHE A N 1
ATOM 4845 C CA . PHE A 1 582 ? -18.592 28.383 -25.659 1.00 31.34 582 PHE A CA 1
ATOM 4846 C C . PHE A 1 582 ? -19.165 27.704 -24.409 1.00 31.34 582 PHE A C 1
ATOM 4848 O O . PHE A 1 582 ? -18.659 26.686 -23.936 1.00 31.34 582 PHE A O 1
ATOM 4855 N N . ASN A 1 583 ? -20.215 28.318 -23.865 1.00 33.31 583 ASN A N 1
ATOM 4856 C CA . ASN A 1 583 ? -20.758 28.072 -22.531 1.00 33.31 583 ASN A CA 1
ATOM 4857 C C . ASN A 1 583 ? -21.899 27.029 -22.571 1.00 33.31 583 ASN A C 1
ATOM 4859 O O . ASN A 1 583 ? -22.804 27.139 -23.396 1.00 33.31 583 ASN A O 1
ATOM 4863 N N . LYS A 1 584 ? -21.869 26.015 -21.693 1.00 37.00 584 LYS A N 1
ATOM 4864 C CA . LYS A 1 584 ? -22.827 24.888 -21.668 1.00 37.00 584 LYS A CA 1
ATOM 4865 C C . LYS A 1 584 ? -23.820 25.004 -20.504 1.00 37.00 584 LYS A C 1
ATOM 4867 O O . LYS A 1 584 ? -23.653 24.308 -19.512 1.00 37.00 584 LYS A O 1
ATOM 4872 N N . ASN A 1 585 ? -24.856 25.839 -20.629 1.00 38.69 585 ASN A N 1
ATOM 4873 C CA . ASN A 1 585 ? -25.842 26.016 -19.546 1.00 38.69 585 ASN A CA 1
ATOM 4874 C C . ASN A 1 585 ? -27.323 26.139 -19.978 1.00 38.69 585 ASN A C 1
ATOM 4876 O O . ASN A 1 585 ? -28.135 26.596 -19.188 1.00 38.69 585 ASN A O 1
ATOM 4880 N N . ASN A 1 586 ? -27.707 25.715 -21.193 1.00 38.44 586 ASN A N 1
ATOM 4881 C CA . ASN A 1 586 ? -29.105 25.781 -21.667 1.00 38.44 586 ASN A CA 1
ATOM 4882 C C . ASN A 1 586 ? -29.511 24.558 -22.520 1.00 38.44 586 ASN A C 1
ATOM 4884 O O . ASN A 1 586 ? -29.708 24.683 -23.726 1.00 38.44 586 ASN A O 1
ATOM 4888 N N . LEU A 1 587 ? -29.617 23.359 -21.924 1.00 33.72 587 LEU A N 1
ATOM 4889 C CA . LEU A 1 587 ? -30.152 22.187 -22.648 1.00 33.72 587 LEU A CA 1
ATOM 4890 C C . LEU A 1 587 ? -30.788 21.088 -21.766 1.00 33.72 587 LEU A C 1
ATOM 4892 O O . LEU A 1 587 ? -30.570 19.904 -22.014 1.00 33.72 587 LEU A O 1
ATOM 4896 N N . LEU A 1 588 ? -31.567 21.442 -20.734 1.00 33.00 588 LEU A N 1
ATOM 4897 C CA . LEU A 1 588 ? -32.287 20.434 -19.930 1.00 33.00 588 LEU A CA 1
ATOM 4898 C C . LEU A 1 588 ? -33.674 20.888 -19.421 1.00 33.00 588 LEU A C 1
ATOM 4900 O O . LEU A 1 588 ? -34.027 20.667 -18.270 1.00 33.00 588 LEU A O 1
ATOM 4904 N N . VAL A 1 589 ? -34.461 21.531 -20.294 1.00 36.72 589 VAL A N 1
ATOM 4905 C CA . VAL A 1 589 ? -35.847 21.989 -20.010 1.00 36.72 589 VAL A CA 1
ATOM 4906 C C . VAL A 1 589 ? -36.877 21.386 -20.995 1.00 36.72 589 VAL A C 1
ATOM 4908 O O . VAL A 1 589 ? -38.066 21.652 -20.903 1.00 36.72 589 VAL A O 1
ATOM 4911 N N . ALA A 1 590 ? -36.452 20.536 -21.937 1.00 34.59 590 ALA A N 1
ATOM 4912 C CA . ALA A 1 590 ? -37.253 20.145 -23.107 1.00 34.59 590 ALA A CA 1
ATOM 4913 C C . ALA A 1 590 ? -37.553 18.632 -23.209 1.00 34.59 590 ALA A C 1
ATOM 4915 O O . ALA A 1 590 ? -37.402 18.053 -24.281 1.00 34.59 590 ALA A O 1
ATOM 4916 N N . LEU A 1 591 ? -37.941 17.973 -22.107 1.00 32.47 591 LEU A N 1
ATOM 4917 C CA . LEU A 1 591 ? -38.349 16.552 -22.122 1.00 32.47 591 LEU A CA 1
ATOM 4918 C C . LEU A 1 591 ? -39.435 16.204 -21.076 1.00 32.47 591 LEU A C 1
ATOM 4920 O O . LEU A 1 591 ? -39.370 15.198 -20.374 1.00 32.47 591 LEU A O 1
ATOM 4924 N N . GLN A 1 592 ? -40.473 17.038 -21.011 1.00 34.81 592 GLN A N 1
ATOM 4925 C CA . GLN A 1 592 ? -41.776 16.710 -20.427 1.00 34.81 592 GLN A CA 1
ATOM 4926 C C . GLN A 1 592 ? -42.860 17.244 -21.369 1.00 34.81 592 GLN A C 1
ATOM 4928 O O . GLN A 1 592 ? -43.039 18.451 -21.418 1.00 34.81 592 GLN A O 1
ATOM 4933 N N . GLU A 1 593 ? -43.525 16.359 -22.127 1.00 32.72 593 GLU A N 1
ATOM 4934 C CA . GLU A 1 593 ? -44.954 16.416 -22.512 1.00 32.72 593 GLU A CA 1
ATOM 4935 C C . GLU A 1 593 ? -45.323 15.381 -23.599 1.00 32.72 593 GLU A C 1
ATOM 4937 O O . GLU A 1 593 ? -44.483 14.920 -24.372 1.00 32.72 593 GLU A O 1
ATOM 4942 N N . SER A 1 594 ? -46.621 15.047 -23.661 1.00 33.72 594 SER A N 1
ATOM 4943 C CA . SER A 1 594 ? -47.265 13.963 -24.435 1.00 33.72 594 SER A CA 1
ATOM 4944 C C . SER A 1 594 ? -46.964 12.527 -23.937 1.00 33.72 594 SER A C 1
ATOM 4946 O O . SER A 1 594 ? -45.840 12.203 -23.580 1.00 33.72 594 SER A O 1
ATOM 4948 N N . LYS A 1 595 ? -47.936 11.602 -23.853 1.00 33.22 595 LYS A N 1
ATOM 4949 C CA . LYS A 1 595 ? -49.299 11.576 -24.429 1.00 33.22 595 LYS A CA 1
ATOM 4950 C C . LYS A 1 595 ? -50.296 10.843 -23.503 1.00 33.22 595 LYS A C 1
ATOM 4952 O O . LYS A 1 595 ? -49.893 10.040 -22.670 1.00 33.22 595 LYS A O 1
ATOM 4957 N N . VAL A 1 596 ? -51.593 11.128 -23.650 1.00 36.41 596 VAL A N 1
ATOM 4958 C CA . VAL A 1 596 ? -52.686 10.749 -22.722 1.00 36.41 596 VAL A CA 1
ATOM 4959 C C . VAL A 1 596 ? -53.854 10.075 -23.473 1.00 36.41 596 VAL A C 1
ATOM 4961 O O . VAL A 1 596 ? -54.130 10.481 -24.599 1.00 36.41 596 VAL A O 1
ATOM 4964 N N . ARG A 1 597 ? -54.581 9.160 -22.788 1.00 32.78 597 ARG A N 1
ATOM 4965 C CA . ARG A 1 597 ? -55.877 8.500 -23.147 1.00 32.78 597 ARG A CA 1
ATOM 4966 C C . ARG A 1 597 ? -55.865 7.507 -24.335 1.00 32.78 597 ARG A C 1
ATOM 4968 O O . ARG A 1 597 ? -55.093 7.685 -25.264 1.00 32.78 597 ARG A O 1
ATOM 4975 N N . ALA A 1 598 ? -56.742 6.492 -24.403 1.00 34.97 598 ALA A N 1
ATOM 4976 C CA . ALA A 1 598 ? -57.590 5.784 -23.412 1.00 34.97 598 ALA A CA 1
ATOM 4977 C C . ALA A 1 598 ? -58.241 4.546 -24.082 1.00 34.97 598 ALA A C 1
ATOM 4979 O O . ALA A 1 598 ? -58.372 4.571 -25.298 1.00 34.97 598 ALA A O 1
ATOM 4980 N N . GLU A 1 599 ? -58.686 3.535 -23.311 1.00 30.30 599 GLU A N 1
ATOM 4981 C CA . GLU A 1 599 ? -60.011 2.861 -23.414 1.00 30.30 599 GLU A CA 1
ATOM 4982 C C . GLU A 1 599 ? -60.170 1.712 -22.379 1.00 30.30 599 GLU A C 1
ATOM 4984 O O . GLU A 1 599 ? -59.299 1.535 -21.526 1.00 30.30 599 GLU A O 1
ATOM 4989 N N . ALA A 1 600 ? -61.339 1.054 -22.343 1.00 32.69 600 ALA A N 1
ATOM 4990 C CA . ALA A 1 600 ? -61.969 0.471 -21.141 1.00 32.69 600 ALA A CA 1
ATOM 4991 C C . ALA A 1 600 ? -62.064 -1.100 -21.125 1.00 32.69 600 ALA A C 1
ATOM 4993 O O . ALA A 1 600 ? -61.635 -1.734 -22.086 1.00 32.69 600 ALA A O 1
ATOM 4994 N N . PRO A 1 601 ? -62.562 -1.749 -20.035 1.00 54.88 601 PRO A N 1
ATOM 4995 C CA . PRO A 1 601 ? -62.549 -3.218 -19.784 1.00 54.88 601 PRO A CA 1
ATOM 4996 C C . PRO A 1 601 ? -63.858 -3.896 -20.304 1.00 54.88 601 PRO A C 1
ATOM 4998 O O . PRO A 1 601 ? -64.567 -3.200 -21.033 1.00 54.88 601 PRO A O 1
ATOM 5001 N N . PRO A 1 602 ? -64.294 -5.153 -19.971 1.00 60.22 602 PRO A N 1
ATOM 5002 C CA . PRO A 1 602 ? -63.862 -6.188 -18.988 1.00 60.22 602 PRO A CA 1
ATOM 5003 C C . PRO A 1 602 ? -63.695 -7.596 -19.676 1.00 60.22 602 PRO A C 1
ATOM 5005 O O . PRO A 1 602 ? -63.382 -7.567 -20.865 1.00 60.22 602 PRO A O 1
ATOM 5008 N N . PRO A 1 603 ? -63.859 -8.820 -19.079 1.00 47.94 603 PRO A N 1
ATOM 5009 C CA . PRO A 1 603 ? -64.226 -9.237 -17.711 1.00 47.94 603 PRO A CA 1
ATOM 5010 C C . PRO A 1 603 ? -63.431 -10.435 -17.096 1.00 47.94 603 PRO A C 1
ATOM 5012 O O . PRO A 1 603 ? -62.336 -10.793 -17.513 1.00 47.94 603 PRO A O 1
ATOM 5015 N N . SER A 1 604 ? -64.016 -11.018 -16.043 1.00 39.16 604 SER A N 1
ATOM 5016 C CA . SER A 1 604 ? -63.604 -12.113 -15.144 1.00 39.16 604 SER A CA 1
ATOM 5017 C C . SER A 1 604 ? -63.916 -13.549 -15.606 1.00 39.16 604 SER A C 1
ATOM 5019 O O . SER A 1 604 ? -65.006 -13.756 -16.129 1.00 39.16 604 SER A O 1
ATOM 5021 N N . TRP A 1 605 ? -63.102 -14.544 -15.201 1.00 31.91 605 TRP A N 1
ATOM 5022 C CA . TRP A 1 605 ? -63.554 -15.916 -14.860 1.00 31.91 605 TRP A CA 1
ATOM 5023 C C . TRP A 1 605 ? -62.675 -16.573 -13.764 1.00 31.91 605 TRP A C 1
ATOM 5025 O O . TRP A 1 605 ? -61.449 -16.515 -13.800 1.00 31.91 605 TRP A O 1
ATOM 5035 N N . LEU A 1 606 ? -63.340 -17.242 -12.819 1.00 32.81 606 LEU A N 1
ATOM 5036 C CA . LEU A 1 606 ? -62.882 -18.267 -11.857 1.00 32.81 606 LEU A CA 1
ATOM 5037 C C . LEU A 1 606 ? -63.974 -19.369 -11.877 1.00 32.81 606 LEU A C 1
ATOM 5039 O O . LEU A 1 606 ? -65.066 -19.077 -12.372 1.00 32.81 606 LEU A O 1
ATOM 5043 N N . PRO A 1 607 ? -63.830 -20.542 -11.223 1.00 57.59 607 PRO A N 1
ATOM 5044 C CA . PRO A 1 607 ? -62.650 -21.364 -10.890 1.00 57.59 607 PRO A CA 1
ATOM 5045 C C . PRO A 1 607 ? -62.823 -22.841 -11.368 1.00 57.59 607 PRO A C 1
ATOM 5047 O O . PRO A 1 607 ? -63.909 -23.192 -11.798 1.00 57.59 607 PRO A O 1
ATOM 5050 N N . THR A 1 608 ? -61.824 -23.735 -11.197 1.00 27.62 608 THR A N 1
ATOM 5051 C CA . THR A 1 608 ? -62.003 -25.210 -10.961 1.00 27.62 608 THR A CA 1
ATOM 5052 C C . THR A 1 608 ? -60.640 -25.901 -10.701 1.00 27.62 608 THR A C 1
ATOM 5054 O O . THR A 1 608 ? -59.740 -25.781 -11.520 1.00 27.62 608 THR A O 1
ATOM 5057 N N . THR A 1 609 ? -60.339 -26.403 -9.493 1.00 30.75 609 THR A N 1
ATOM 5058 C CA . THR A 1 609 ? -60.466 -27.797 -8.967 1.00 30.75 609 THR A CA 1
ATOM 5059 C C . THR A 1 609 ? -59.417 -28.863 -9.366 1.00 30.75 609 THR A C 1
ATOM 5061 O O . THR A 1 609 ? -59.376 -29.317 -10.505 1.00 30.75 609 THR A O 1
ATOM 5064 N N . SER A 1 610 ? -58.824 -29.462 -8.316 1.00 29.34 610 SER A N 1
ATOM 5065 C CA . SER A 1 610 ? -58.567 -30.913 -8.111 1.00 29.34 610 SER A CA 1
ATOM 5066 C C . SER A 1 610 ? -57.225 -31.579 -8.496 1.00 29.34 610 SER A C 1
ATOM 5068 O O . SER A 1 610 ? -56.530 -31.185 -9.422 1.00 29.34 610 SER A O 1
ATOM 5070 N N . SER A 1 611 ? -56.970 -32.687 -7.773 1.00 29.86 611 SER A N 1
ATOM 5071 C CA . SER A 1 611 ? -55.967 -33.758 -7.956 1.00 29.86 611 SER A CA 1
ATOM 5072 C C . SER A 1 611 ? -54.526 -33.462 -7.484 1.00 29.86 611 SER A C 1
ATOM 5074 O O . SER A 1 611 ? -53.826 -32.668 -8.096 1.00 29.86 611 SER A O 1
ATOM 5076 N N . SER A 1 612 ? -54.008 -33.962 -6.350 1.00 31.73 612 SER A N 1
ATOM 5077 C CA . SER A 1 612 ? -53.971 -35.319 -5.738 1.00 31.73 612 SER A CA 1
ATOM 5078 C C . SER A 1 612 ? -52.835 -36.229 -6.233 1.00 31.73 612 SER A C 1
ATOM 5080 O O . SER A 1 612 ? -52.982 -36.909 -7.243 1.00 31.73 612 SER A O 1
ATOM 5082 N N . ARG A 1 613 ? -51.752 -36.326 -5.439 1.00 30.38 613 ARG A N 1
ATOM 5083 C CA . ARG A 1 613 ? -50.880 -37.509 -5.187 1.00 30.38 613 ARG A CA 1
ATOM 5084 C C . ARG A 1 613 ? -49.640 -37.062 -4.394 1.00 30.38 613 ARG A C 1
ATOM 5086 O O . ARG A 1 613 ? -49.116 -35.997 -4.670 1.00 30.38 613 ARG A O 1
ATOM 5093 N N . SER A 1 614 ? -48.987 -37.822 -3.523 1.00 31.30 614 SER A N 1
ATOM 5094 C CA . SER A 1 614 ? -49.296 -38.902 -2.569 1.00 31.30 614 SER A CA 1
ATOM 5095 C C . SER A 1 614 ? -47.930 -39.434 -2.109 1.00 31.30 614 SER A C 1
ATOM 5097 O O . SER A 1 614 ? -47.053 -39.594 -2.952 1.00 31.30 614 SER A O 1
ATOM 5099 N N . ASN A 1 615 ? -47.797 -39.834 -0.844 1.00 30.22 615 ASN A N 1
ATOM 5100 C CA . ASN A 1 615 ? -46.744 -40.725 -0.327 1.00 30.22 615 ASN A CA 1
ATOM 5101 C C . ASN A 1 615 ? -45.262 -40.296 -0.453 1.00 30.22 615 ASN A C 1
ATOM 5103 O O . ASN A 1 615 ? -44.613 -40.550 -1.463 1.00 30.22 615 ASN A O 1
ATOM 5107 N N . ARG A 1 616 ? -44.643 -40.030 0.707 1.00 32.09 616 ARG A N 1
ATOM 5108 C CA . ARG A 1 616 ? -43.914 -41.126 1.377 1.00 32.09 616 ARG A CA 1
ATOM 5109 C C . ARG A 1 616 ? -43.855 -40.952 2.896 1.00 32.09 616 ARG A C 1
ATOM 5111 O O . ARG A 1 616 ? -43.366 -39.951 3.403 1.00 32.09 616 ARG A O 1
ATOM 5118 N N . GLN A 1 617 ? -44.343 -41.962 3.610 1.00 32.06 617 GLN A N 1
ATOM 5119 C CA . GLN A 1 617 ? -44.086 -42.160 5.035 1.00 32.06 617 GLN A CA 1
ATOM 5120 C C . GLN A 1 617 ? -42.766 -42.922 5.206 1.00 32.06 617 GLN A C 1
ATOM 5122 O O . GLN A 1 617 ? -42.525 -43.870 4.462 1.00 32.06 617 GLN A O 1
ATOM 5127 N N . THR A 1 618 ? -42.015 -42.616 6.262 1.00 34.62 618 THR A N 1
ATOM 5128 C CA . THR A 1 618 ? -41.365 -43.632 7.111 1.00 34.62 618 THR A CA 1
ATOM 5129 C C . THR A 1 618 ? -41.318 -43.094 8.535 1.00 34.62 618 THR A C 1
ATOM 5131 O O . THR A 1 618 ? -40.835 -41.987 8.759 1.00 34.62 618 THR A O 1
ATOM 5134 N N . ALA A 1 619 ? -41.832 -43.866 9.488 1.00 31.44 619 ALA A N 1
ATOM 5135 C CA . ALA A 1 619 ? -41.912 -43.495 10.897 1.00 31.44 619 ALA A CA 1
ATOM 5136 C C . ALA A 1 619 ? -41.050 -44.426 11.755 1.00 31.44 619 ALA A C 1
ATOM 5138 O O . ALA A 1 619 ? -40.995 -45.615 11.473 1.00 31.44 619 ALA A O 1
ATOM 5139 N N . HIS A 1 620 ? -40.504 -43.907 12.857 1.00 33.12 620 HIS A N 1
ATOM 5140 C CA . HIS A 1 620 ? -40.258 -44.646 14.103 1.00 33.12 620 HIS A CA 1
ATOM 5141 C C . HIS A 1 620 ? -40.402 -43.635 15.258 1.00 33.12 620 HIS A C 1
ATOM 5143 O O . HIS A 1 620 ? -39.658 -42.666 15.336 1.00 33.12 620 HIS A O 1
ATOM 5149 N N . LYS A 1 621 ? -41.528 -43.642 15.986 1.00 33.28 621 LYS A N 1
ATOM 5150 C CA . LYS A 1 621 ? -41.746 -44.369 17.258 1.00 33.28 621 LYS A CA 1
ATOM 5151 C C . LYS A 1 621 ? -40.683 -44.059 18.327 1.00 33.28 621 LYS A C 1
ATOM 5153 O O . LYS A 1 621 ? -39.592 -44.603 18.282 1.00 33.28 621 LYS A O 1
ATOM 5158 N N . THR A 1 622 ? -40.922 -43.060 19.185 1.00 33.31 622 THR A N 1
ATOM 5159 C CA . THR A 1 622 ? -41.649 -43.111 20.487 1.00 33.31 622 THR A CA 1
ATOM 5160 C C . THR A 1 622 ? -40.867 -43.708 21.661 1.00 33.31 622 THR A C 1
ATOM 5162 O O . THR A 1 622 ? -40.747 -44.926 21.744 1.00 33.31 622 THR A O 1
ATOM 5165 N N . VAL A 1 623 ? -40.591 -42.873 22.671 1.00 31.62 623 VAL A N 1
ATOM 5166 C CA . VAL A 1 623 ? -40.852 -43.186 24.091 1.00 31.62 623 VAL A CA 1
ATOM 5167 C C . VAL A 1 623 ? -41.468 -41.937 24.738 1.00 31.62 623 VAL A C 1
ATOM 5169 O O . VAL A 1 623 ? -40.983 -40.830 24.523 1.00 31.62 623 VAL A O 1
ATOM 5172 N N . LYS A 1 624 ? -42.556 -42.114 25.498 1.00 35.44 624 LYS A N 1
ATOM 5173 C CA . LYS A 1 624 ? -43.104 -41.109 26.423 1.00 35.44 624 LYS A CA 1
ATOM 5174 C C . LYS A 1 624 ? -42.642 -41.458 27.836 1.00 35.44 624 LYS A C 1
ATOM 5176 O O . LYS A 1 624 ? -42.802 -42.613 28.217 1.00 35.44 624 LYS A O 1
ATOM 5181 N N . THR A 1 625 ? -42.286 -40.464 28.638 1.00 34.16 625 THR A N 1
ATOM 5182 C CA . THR A 1 625 ? -42.583 -40.457 30.079 1.00 34.16 625 THR A CA 1
ATOM 5183 C C . THR A 1 625 ? -42.967 -39.042 30.499 1.00 34.16 625 THR A C 1
ATOM 5185 O O . THR A 1 625 ? -42.387 -38.061 30.037 1.00 34.16 625 THR A O 1
ATOM 5188 N N . ASN A 1 626 ? -44.004 -38.942 31.330 1.00 35.66 626 ASN A N 1
ATOM 5189 C CA . ASN A 1 626 ? -44.374 -37.699 31.999 1.00 35.66 626 ASN A CA 1
ATOM 5190 C C . ASN A 1 626 ? -43.382 -37.435 33.140 1.00 35.66 626 ASN A C 1
ATOM 5192 O O . ASN A 1 626 ? -42.898 -38.398 33.722 1.00 35.66 626 ASN A O 1
ATOM 5196 N N . GLU A 1 627 ? -43.168 -36.170 33.511 1.00 30.64 627 GLU A N 1
ATOM 5197 C CA . GLU A 1 627 ? -43.487 -35.672 34.861 1.00 30.64 627 GLU A CA 1
ATOM 5198 C C . GLU A 1 627 ? -43.216 -34.161 35.004 1.00 30.64 627 GLU A C 1
ATOM 5200 O O . GLU A 1 627 ? -42.336 -33.574 34.376 1.00 30.64 627 GLU A O 1
ATOM 5205 N N . LYS A 1 628 ? -44.047 -33.528 35.831 1.00 34.44 628 LYS A N 1
ATOM 5206 C CA . LYS A 1 628 ? -44.019 -32.142 36.320 1.00 34.44 628 LYS A CA 1
ATOM 5207 C C . LYS A 1 628 ? -44.614 -32.201 37.739 1.00 34.44 628 LYS A C 1
ATOM 5209 O O . LYS A 1 628 ? -45.438 -33.084 37.972 1.00 34.44 628 LYS A O 1
ATOM 5214 N N . PRO A 1 629 ? -44.429 -31.181 38.589 1.00 54.09 629 PRO A N 1
ATOM 5215 C CA . PRO A 1 629 ? -43.311 -30.238 38.694 1.00 54.09 629 PRO A CA 1
ATOM 5216 C C . PRO A 1 629 ? -42.777 -30.187 40.148 1.00 54.09 629 PRO A C 1
ATOM 5218 O O . PRO A 1 629 ? -43.375 -30.788 41.032 1.00 54.09 629 PRO A O 1
ATOM 5221 N N . LEU A 1 630 ? -41.736 -29.394 40.435 1.00 30.16 630 LEU A N 1
ATOM 5222 C CA . LEU A 1 630 ? -41.646 -28.638 41.700 1.00 30.16 630 LEU A CA 1
ATOM 5223 C C . LEU A 1 630 ? -40.556 -27.554 41.657 1.00 30.16 630 LEU A C 1
ATOM 5225 O O . LEU A 1 630 ? -39.710 -27.513 40.767 1.00 30.16 630 LEU A O 1
ATOM 5229 N N . THR A 1 631 ? -40.669 -26.623 42.596 1.00 34.00 631 THR A N 1
ATOM 5230 C CA . THR A 1 631 ? -40.002 -25.317 42.666 1.00 34.00 631 THR A CA 1
ATOM 5231 C C . THR A 1 631 ? -38.634 -25.350 43.347 1.00 34.00 631 THR A C 1
ATOM 5233 O O . THR A 1 631 ? -38.528 -25.932 44.423 1.00 34.00 631 THR A O 1
ATOM 5236 N N . SER A 1 632 ? -37.671 -24.553 42.868 1.00 31.09 632 SER A N 1
ATOM 5237 C CA . SER A 1 632 ? -36.773 -23.796 43.764 1.00 31.09 632 SER A CA 1
ATOM 5238 C C . SER A 1 632 ? -36.007 -22.677 43.050 1.00 31.09 632 SER A C 1
ATOM 5240 O O . SER A 1 632 ? -35.358 -22.887 42.028 1.00 31.09 632 SER A O 1
ATOM 5242 N N . THR A 1 633 ? -36.049 -21.502 43.665 1.00 31.64 633 THR A N 1
ATOM 5243 C CA . THR A 1 633 ? -35.207 -20.316 43.470 1.00 31.64 633 THR A CA 1
ATOM 5244 C C . THR A 1 633 ? -33.695 -20.587 43.496 1.00 31.64 633 THR A C 1
ATOM 5246 O O . THR A 1 633 ? -33.217 -21.308 44.365 1.00 31.64 633 THR A O 1
ATOM 5249 N N . SER A 1 634 ? -32.922 -19.878 42.659 1.00 31.66 634 SER A N 1
ATOM 5250 C CA . SER A 1 634 ? -31.627 -19.301 43.071 1.00 31.66 634 SER A CA 1
ATOM 5251 C C . SER A 1 634 ? -31.138 -18.214 42.109 1.00 31.66 634 SER A C 1
ATOM 5253 O O . SER A 1 634 ? -31.114 -18.402 40.895 1.00 31.66 634 SER A O 1
ATOM 5255 N N . ASN A 1 635 ? -30.658 -17.110 42.681 1.00 32.00 635 ASN A N 1
ATOM 5256 C CA . ASN A 1 635 ? -29.802 -16.132 42.012 1.00 32.00 635 ASN A CA 1
ATOM 5257 C C . ASN A 1 635 ? -28.514 -16.795 41.484 1.00 32.00 635 ASN A C 1
ATOM 5259 O O . ASN A 1 635 ? -27.949 -17.646 42.175 1.00 32.00 635 ASN A O 1
ATOM 5263 N N . ASN A 1 636 ? -27.970 -16.304 40.364 1.00 33.56 636 ASN A N 1
ATOM 5264 C CA . ASN A 1 636 ? -26.719 -15.534 40.432 1.00 33.56 636 ASN A CA 1
ATOM 5265 C C . ASN A 1 636 ? -26.388 -14.793 39.126 1.00 33.56 636 ASN A C 1
ATOM 5267 O O . ASN A 1 636 ? -26.452 -15.357 38.037 1.00 33.56 636 ASN A O 1
ATOM 5271 N N . ASN A 1 637 ? -25.971 -13.535 39.266 1.00 34.09 637 ASN A N 1
ATOM 5272 C CA . ASN A 1 637 ? -25.489 -12.700 38.169 1.00 34.09 637 ASN A CA 1
ATOM 5273 C C . ASN A 1 637 ? -24.017 -13.005 37.863 1.00 34.09 637 ASN A C 1
ATOM 5275 O O . ASN A 1 637 ? -23.221 -13.101 38.795 1.00 34.09 637 ASN A O 1
ATOM 5279 N N . ASN A 1 638 ? -23.650 -13.072 36.577 1.00 35.09 638 ASN A N 1
ATOM 5280 C CA . ASN A 1 638 ? -22.422 -12.468 36.030 1.00 35.09 638 ASN A CA 1
ATOM 5281 C C . ASN A 1 638 ? -22.288 -12.756 34.525 1.00 35.09 638 ASN A C 1
ATOM 5283 O O . ASN A 1 638 ? -21.796 -13.808 34.122 1.00 35.09 638 ASN A O 1
ATOM 5287 N N . SER A 1 639 ? -22.646 -11.780 33.690 1.00 32.47 639 SER A N 1
ATOM 5288 C CA . SER A 1 639 ? -22.280 -11.752 32.271 1.00 32.47 639 SER A CA 1
ATOM 5289 C C . SER A 1 639 ? -21.690 -10.387 31.923 1.00 32.47 639 SER A C 1
ATOM 5291 O O . SER A 1 639 ? -22.419 -9.419 31.721 1.00 32.47 639 SER A O 1
ATOM 5293 N N . ASN A 1 640 ? -20.359 -10.313 31.852 1.00 36.31 640 ASN A N 1
ATOM 5294 C CA . ASN A 1 640 ? -19.651 -9.136 31.350 1.00 36.31 640 ASN A CA 1
ATOM 5295 C C . ASN A 1 640 ? -19.856 -9.023 29.833 1.00 36.31 640 ASN A C 1
ATOM 5297 O O . ASN A 1 640 ? -19.137 -9.655 29.058 1.00 36.31 640 ASN A O 1
ATOM 5301 N N . THR A 1 641 ? -20.825 -8.219 29.404 1.00 32.22 641 THR A N 1
ATOM 5302 C CA . THR A 1 641 ? -20.966 -7.801 28.005 1.00 32.22 641 THR A CA 1
ATOM 5303 C C . THR A 1 641 ? -20.121 -6.560 27.747 1.00 32.22 641 THR A C 1
ATOM 5305 O O . THR A 1 641 ? -20.249 -5.559 28.449 1.00 32.22 641 THR A O 1
ATOM 5308 N N . TYR A 1 642 ? -19.251 -6.633 26.740 1.00 35.06 642 TYR A N 1
ATOM 5309 C CA . TYR A 1 642 ? -18.428 -5.507 26.304 1.00 35.06 642 TYR A CA 1
ATOM 5310 C C . TYR A 1 642 ? -19.303 -4.411 25.689 1.00 35.06 642 TYR A C 1
ATOM 5312 O O . TYR A 1 642 ? -19.997 -4.656 24.704 1.00 35.06 642 TYR A O 1
ATOM 5320 N N . ASP A 1 643 ? -19.225 -3.211 26.256 1.00 31.44 643 ASP A N 1
ATOM 5321 C CA . ASP A 1 643 ? -19.840 -2.004 25.713 1.00 31.44 643 ASP A CA 1
ATOM 5322 C C . ASP A 1 643 ? -18.961 -1.423 24.590 1.00 31.44 643 ASP A C 1
ATOM 5324 O O . ASP A 1 643 ? -17.746 -1.264 24.748 1.00 31.44 643 ASP A O 1
ATOM 5328 N N . SER A 1 644 ? -19.571 -1.135 23.441 1.00 37.12 644 SER A N 1
ATOM 5329 C CA . SER A 1 644 ? -18.916 -0.541 22.274 1.00 37.12 644 SER A CA 1
ATOM 5330 C C . SER A 1 644 ? -19.693 0.684 21.794 1.00 37.12 644 SER A C 1
ATOM 5332 O O . SER A 1 644 ? -20.238 0.703 20.688 1.00 37.12 644 SER A O 1
ATOM 5334 N N . GLY A 1 645 ? -19.751 1.711 22.642 1.00 34.66 645 GLY A N 1
ATOM 5335 C CA . GLY A 1 645 ? -20.303 3.014 22.288 1.00 34.66 645 GLY A CA 1
ATOM 5336 C C . GLY A 1 645 ? -19.529 3.682 21.147 1.00 34.66 645 GLY A C 1
ATOM 5337 O O . GLY A 1 645 ? -18.368 4.058 21.305 1.00 34.66 645 GLY A O 1
ATOM 5338 N N . PHE A 1 646 ? -20.193 3.862 20.005 1.00 38.41 646 PHE A N 1
ATOM 5339 C CA . PHE A 1 646 ? -19.751 4.739 18.923 1.00 38.41 646 PHE A CA 1
ATOM 5340 C C . PHE A 1 646 ? -20.885 5.733 18.645 1.00 38.41 646 PHE A C 1
ATOM 5342 O O . PHE A 1 646 ? -21.843 5.421 17.942 1.00 38.41 646 PHE A O 1
ATOM 5349 N N . ASP A 1 647 ? -20.812 6.896 19.290 1.00 34.12 647 ASP A N 1
ATOM 5350 C CA . ASP A 1 647 ? -21.826 7.951 19.215 1.00 34.12 647 ASP A CA 1
ATOM 5351 C C . ASP A 1 647 ? -21.558 8.846 17.996 1.00 34.12 647 ASP A C 1
ATOM 5353 O O . ASP A 1 647 ? -20.452 9.364 17.821 1.00 34.12 647 ASP A O 1
ATOM 5357 N N . SER A 1 648 ? -22.557 9.000 17.127 1.00 34.97 648 SER A N 1
ATOM 5358 C CA . SER A 1 648 ? -22.480 9.823 15.917 1.00 34.97 648 SER A CA 1
ATOM 5359 C C . SER A 1 648 ? -23.722 10.703 15.785 1.00 34.97 648 SER A C 1
ATOM 5361 O O . SER A 1 648 ? -24.590 10.474 14.940 1.00 34.97 648 SER A O 1
ATOM 5363 N N . SER A 1 649 ? -23.802 11.716 16.640 1.00 39.53 649 SER A N 1
ATOM 5364 C CA . SER A 1 649 ? -24.867 12.716 16.663 1.00 39.53 649 SER A CA 1
ATOM 5365 C C . SER A 1 649 ? -24.393 14.037 16.027 1.00 39.53 649 SER A C 1
ATOM 5367 O O . SER A 1 649 ? -23.671 14.826 16.632 1.00 39.53 649 SER A O 1
ATOM 5369 N N . PHE A 1 650 ? -24.805 14.286 14.777 1.00 33.62 650 PHE A N 1
ATOM 5370 C CA . PHE A 1 650 ? -24.714 15.602 14.125 1.00 33.62 650 PHE A CA 1
ATOM 5371 C C . PHE A 1 650 ? -26.043 16.358 14.310 1.00 33.62 650 PHE A C 1
ATOM 5373 O O . PHE A 1 650 ? -27.094 15.768 14.050 1.00 33.62 650 PHE A O 1
ATOM 5380 N N . PRO A 1 651 ? -26.040 17.642 14.713 1.00 47.56 651 PRO A N 1
ATOM 5381 C CA . PRO A 1 651 ? -27.266 18.424 14.826 1.00 47.56 651 PRO A CA 1
ATOM 5382 C C . PRO A 1 651 ? -27.728 18.956 13.460 1.00 47.56 651 PRO A C 1
ATOM 5384 O O . PRO A 1 651 ? -26.932 19.484 12.682 1.00 47.56 651 PRO A O 1
ATOM 5387 N N . TYR A 1 652 ? -29.034 18.867 13.204 1.00 31.11 652 TYR A N 1
ATOM 5388 C CA . TYR A 1 652 ? -29.706 19.656 12.169 1.00 31.11 652 TYR A CA 1
ATOM 5389 C C . TYR A 1 652 ? -29.635 21.149 12.529 1.00 31.11 652 TYR A C 1
ATOM 5391 O O . TYR A 1 652 ? -29.801 21.510 13.694 1.00 31.11 652 TYR A O 1
ATOM 5399 N N . ILE A 1 653 ? -29.425 22.014 11.533 1.00 33.69 653 ILE A N 1
ATOM 5400 C CA . ILE A 1 653 ? -29.552 23.471 11.677 1.00 33.69 653 ILE A CA 1
ATOM 5401 C C . ILE A 1 653 ? -30.830 23.910 10.965 1.00 33.69 653 ILE A C 1
ATOM 5403 O O . ILE A 1 653 ? -31.014 23.634 9.780 1.00 33.69 653 ILE A O 1
ATOM 5407 N N . GLU A 1 654 ? -31.703 24.597 11.697 1.00 29.59 654 GLU A N 1
ATOM 5408 C CA . GLU A 1 654 ? -32.932 25.191 11.173 1.00 29.59 654 GLU A CA 1
ATOM 5409 C C . GLU A 1 654 ? -32.619 26.389 10.266 1.00 29.59 654 GLU A C 1
ATOM 5411 O O . GLU A 1 654 ? -31.851 27.285 10.623 1.00 29.59 654 GLU A O 1
ATOM 5416 N N . THR A 1 655 ? -33.244 26.440 9.090 1.00 31.19 655 THR A N 1
ATOM 5417 C CA . THR A 1 655 ? -33.155 27.587 8.180 1.00 31.19 655 THR A CA 1
ATOM 5418 C C . THR A 1 655 ? -34.236 28.612 8.510 1.00 31.19 655 THR A C 1
ATOM 5420 O O . THR A 1 655 ? -35.395 28.409 8.151 1.00 31.19 655 THR A O 1
ATOM 5423 N N . ASN A 1 656 ? -33.860 29.732 9.132 1.00 29.19 656 ASN A N 1
ATOM 5424 C CA . ASN A 1 656 ? -34.736 30.897 9.288 1.00 29.19 656 ASN A CA 1
ATOM 5425 C C . ASN A 1 656 ? -34.375 32.014 8.296 1.00 29.19 656 ASN A C 1
ATOM 5427 O O . ASN A 1 656 ? -33.206 32.293 8.032 1.00 29.19 656 ASN A O 1
ATOM 5431 N N . SER A 1 657 ? -35.407 32.644 7.739 1.00 34.69 657 SER A N 1
ATOM 5432 C CA . SER A 1 657 ? -35.345 33.549 6.589 1.00 34.69 657 SER A CA 1
ATOM 5433 C C . SER A 1 657 ? -35.392 35.036 6.964 1.00 34.69 657 SER A C 1
ATOM 5435 O O . SER A 1 657 ? -36.375 35.473 7.553 1.00 34.69 657 SER A O 1
ATOM 5437 N N . TYR A 1 658 ? -34.418 35.824 6.498 1.00 30.58 658 TYR A N 1
ATOM 5438 C CA . TYR A 1 658 ? -34.496 37.282 6.277 1.00 30.58 658 TYR A CA 1
ATOM 5439 C C . TYR A 1 658 ? -33.586 37.588 5.066 1.00 30.58 658 TYR A C 1
ATOM 5441 O O . TYR A 1 658 ? -32.443 37.151 5.046 1.00 30.58 658 TYR A O 1
ATOM 5449 N N . SER A 1 659 ? -34.062 38.104 3.928 1.00 30.80 659 SER A N 1
ATOM 5450 C CA . SER A 1 659 ? -34.618 39.445 3.670 1.00 30.80 659 SER A CA 1
ATOM 5451 C C . SER A 1 659 ? -33.617 40.588 3.894 1.00 30.80 659 SER A C 1
ATOM 5453 O O . SER A 1 659 ? -33.463 41.063 5.017 1.00 30.80 659 SER A O 1
ATOM 5455 N N . SER A 1 660 ? -32.966 41.060 2.819 1.00 30.62 660 SER A N 1
ATOM 5456 C CA . SER A 1 660 ? -33.057 42.470 2.371 1.00 30.62 660 SER A CA 1
ATOM 5457 C C . SER A 1 660 ? -32.154 42.814 1.164 1.00 30.62 660 SER A C 1
ATOM 5459 O O . SER A 1 660 ? -30.981 42.471 1.111 1.00 30.62 660 SER A O 1
ATOM 5461 N N . ASN A 1 661 ? -32.753 43.548 0.220 1.00 30.39 661 ASN A N 1
ATOM 5462 C CA . ASN A 1 661 ? -32.203 44.645 -0.593 1.00 30.39 661 ASN A CA 1
ATOM 5463 C C . ASN A 1 661 ? -30.877 44.471 -1.368 1.00 30.39 661 ASN A C 1
ATOM 5465 O O . ASN A 1 661 ? -29.800 44.789 -0.873 1.00 30.39 661 ASN A O 1
ATOM 5469 N N . ASN A 1 662 ? -31.005 44.206 -2.674 1.00 29.28 662 ASN A N 1
ATOM 5470 C CA . ASN A 1 662 ? -30.047 44.675 -3.681 1.00 29.28 662 ASN A CA 1
ATOM 5471 C C . ASN A 1 662 ? -30.505 46.034 -4.238 1.00 29.28 662 ASN A C 1
ATOM 5473 O O . ASN A 1 662 ? -31.636 46.148 -4.712 1.00 29.28 662 ASN A O 1
ATOM 5477 N N . GLN A 1 663 ? -29.611 47.026 -4.266 1.00 30.77 663 GLN A N 1
ATOM 5478 C CA . GLN A 1 663 ? -29.730 48.192 -5.145 1.00 30.77 663 GLN A CA 1
ATOM 5479 C C . GLN A 1 663 ? -28.497 48.297 -6.050 1.00 30.77 663 GLN A C 1
ATOM 5481 O O . GLN A 1 663 ? -27.358 48.134 -5.625 1.00 30.77 663 GLN A O 1
ATOM 5486 N N . THR A 1 664 ? -28.793 48.538 -7.322 1.00 32.75 664 THR A N 1
ATOM 5487 C CA . THR A 1 664 ? -27.914 48.868 -8.452 1.00 32.75 664 THR A CA 1
ATOM 5488 C C . THR A 1 664 ? -26.914 49.994 -8.179 1.00 32.75 664 THR A C 1
ATOM 5490 O O . THR A 1 664 ? -27.269 50.909 -7.441 1.00 32.75 664 THR A O 1
ATOM 5493 N N . ILE A 1 665 ? -25.789 50.027 -8.919 1.00 31.11 665 ILE A N 1
ATOM 5494 C CA . ILE A 1 665 ? -25.392 51.143 -9.822 1.00 31.11 665 ILE A CA 1
ATOM 5495 C C . ILE A 1 665 ? -24.097 50.818 -10.624 1.00 31.11 665 ILE A C 1
ATOM 5497 O O . ILE A 1 665 ? -23.255 50.057 -10.158 1.00 31.11 665 ILE A O 1
ATOM 5501 N N . SER A 1 666 ? -24.034 51.366 -11.850 1.00 32.53 666 SER A N 1
ATOM 5502 C CA . SER A 1 666 ? -22.982 51.425 -12.907 1.00 32.53 666 SER A CA 1
ATOM 5503 C C . SER A 1 666 ? -21.512 51.143 -12.525 1.00 32.53 666 SER A C 1
ATOM 5505 O O . SER A 1 666 ? -21.039 51.586 -11.485 1.00 32.53 666 SER A O 1
ATOM 5507 N N . GLU A 1 667 ? -20.733 50.393 -13.321 1.00 37.28 667 GLU A N 1
ATOM 5508 C CA . GLU A 1 667 ? -20.070 50.819 -14.586 1.00 37.28 667 GLU A CA 1
ATOM 5509 C C . GLU A 1 667 ? -19.207 52.094 -14.467 1.00 37.28 667 GLU A C 1
ATOM 5511 O O . GLU A 1 667 ? -19.754 53.179 -14.285 1.00 37.28 667 GLU A O 1
ATOM 5516 N N . LEU A 1 668 ? -17.877 51.968 -14.646 1.00 34.16 668 LEU A N 1
ATOM 5517 C CA . LEU A 1 668 ? -17.076 52.730 -15.631 1.00 34.16 668 LEU A CA 1
ATOM 5518 C C . LEU A 1 668 ? -15.572 52.373 -15.611 1.00 34.16 668 LEU A C 1
ATOM 5520 O O . LEU A 1 668 ? -15.019 51.910 -14.615 1.00 34.16 668 LEU A O 1
ATOM 5524 N N . ASP A 1 669 ? -14.943 52.600 -16.763 1.00 33.53 669 ASP A N 1
ATOM 5525 C CA . ASP A 1 669 ? -13.557 52.310 -17.148 1.00 33.53 669 ASP A CA 1
ATOM 5526 C C . ASP A 1 669 ? -12.454 52.947 -16.274 1.00 33.53 669 ASP A C 1
ATOM 5528 O O . ASP A 1 669 ? -12.579 54.092 -15.836 1.00 33.53 669 ASP A O 1
ATOM 5532 N N . ASN A 1 670 ? -11.279 52.299 -16.180 1.00 36.41 670 ASN A N 1
ATOM 5533 C CA . ASN A 1 670 ? -10.125 52.649 -17.040 1.00 36.41 670 ASN A CA 1
ATOM 5534 C C . ASN A 1 670 ? -8.832 51.868 -16.724 1.00 36.41 670 ASN A C 1
ATOM 5536 O O . ASN A 1 670 ? -8.492 51.601 -15.574 1.00 36.41 670 ASN A O 1
ATOM 5540 N N . ASN A 1 671 ? -8.057 51.585 -17.777 1.00 36.78 671 ASN A N 1
ATOM 5541 C CA . ASN A 1 671 ? -6.627 51.281 -17.666 1.00 36.78 671 ASN A CA 1
ATOM 5542 C C . ASN A 1 671 ? -5.845 52.565 -17.352 1.00 36.78 671 ASN A C 1
ATOM 5544 O O . ASN A 1 671 ? -6.196 53.598 -17.909 1.00 36.78 671 ASN A O 1
ATOM 5548 N N . ILE A 1 672 ? -4.742 52.472 -16.596 1.00 33.72 672 ILE A N 1
ATOM 5549 C CA . ILE A 1 672 ? -3.487 53.241 -16.776 1.00 33.72 672 ILE A CA 1
ATOM 5550 C C . ILE A 1 672 ? -2.447 52.727 -15.756 1.00 33.72 672 ILE A C 1
ATOM 5552 O O . ILE A 1 672 ? -2.729 52.637 -14.563 1.00 33.72 672 ILE A O 1
ATOM 5556 N N . LEU A 1 673 ? -1.244 52.367 -16.228 1.00 39.12 673 LEU A N 1
ATOM 5557 C CA . LEU A 1 673 ? -0.061 52.175 -15.370 1.00 39.12 673 LEU A CA 1
ATOM 5558 C C . LEU A 1 673 ? 0.406 53.536 -14.827 1.00 39.12 673 LEU A C 1
ATOM 5560 O O . LEU A 1 673 ? 0.263 54.546 -15.514 1.00 39.12 673 LEU A O 1
ATOM 5564 N N . PRO A 1 674 ? 1.112 53.558 -13.688 1.00 47.25 674 PRO A N 1
ATOM 5565 C CA . PRO A 1 674 ? 2.506 53.982 -13.834 1.00 47.25 674 PRO A CA 1
ATOM 5566 C C . PRO A 1 674 ? 3.515 53.192 -12.992 1.00 47.25 674 PRO A C 1
ATOM 5568 O O . PRO A 1 674 ? 3.225 52.675 -11.914 1.00 47.25 674 PRO A O 1
ATOM 5571 N N . GLU A 1 675 ? 4.747 53.172 -13.496 1.00 40.38 675 GLU A N 1
ATOM 5572 C CA . GLU A 1 675 ? 5.955 52.924 -12.711 1.00 40.38 675 GLU A CA 1
ATOM 5573 C C . GLU A 1 675 ? 6.077 53.969 -11.590 1.00 40.38 675 GLU A C 1
ATOM 5575 O O . GLU A 1 675 ? 5.809 55.149 -11.819 1.00 40.38 675 GLU A O 1
ATOM 5580 N N . VAL A 1 676 ? 6.566 53.579 -10.409 1.00 35.78 676 VAL A N 1
ATOM 5581 C CA . VAL A 1 676 ? 7.111 54.544 -9.441 1.00 35.78 676 VAL A CA 1
ATOM 5582 C C . VAL A 1 676 ? 8.442 54.041 -8.901 1.00 35.78 676 VAL A C 1
ATOM 5584 O O . VAL A 1 676 ? 8.560 52.951 -8.340 1.00 35.78 676 VAL A O 1
ATOM 5587 N N . THR A 1 677 ? 9.451 54.878 -9.096 1.00 31.77 677 THR A N 1
ATOM 5588 C CA . THR A 1 677 ? 10.822 54.719 -8.632 1.00 31.77 677 THR A CA 1
ATOM 5589 C C . THR A 1 677 ? 10.981 55.042 -7.143 1.00 31.77 677 THR A C 1
ATOM 5591 O O . THR A 1 677 ? 10.214 55.779 -6.532 1.00 31.77 677 THR A O 1
ATOM 5594 N N . THR A 1 678 ? 12.042 54.473 -6.575 1.00 40.97 678 THR A N 1
ATOM 5595 C CA . THR A 1 678 ? 12.745 54.857 -5.339 1.00 40.97 678 THR A CA 1
ATOM 5596 C C . THR A 1 678 ? 12.439 56.232 -4.717 1.00 40.97 678 THR A C 1
ATOM 5598 O O . THR A 1 678 ? 12.691 57.253 -5.352 1.00 40.97 678 THR A O 1
ATOM 5601 N N . SER A 1 679 ? 12.211 56.265 -3.396 1.00 31.12 679 SER A N 1
ATOM 5602 C CA . SER A 1 679 ? 13.010 57.131 -2.501 1.00 31.12 679 SER A CA 1
ATOM 5603 C C . SER A 1 679 ? 12.835 56.790 -1.015 1.00 31.12 679 SER A C 1
ATOM 5605 O O . SER A 1 679 ? 11.725 56.575 -0.540 1.00 31.12 679 SER A O 1
ATOM 5607 N N . TYR A 1 680 ? 13.950 56.796 -0.281 1.00 39.31 680 TYR A N 1
ATOM 5608 C CA . TYR A 1 680 ? 13.993 56.874 1.183 1.00 39.31 680 TYR A CA 1
ATOM 5609 C C . TYR A 1 680 ? 13.565 58.277 1.645 1.00 39.31 680 TYR A C 1
ATOM 5611 O O . TYR A 1 680 ? 14.095 59.264 1.135 1.00 39.31 680 TYR A O 1
ATOM 5619 N N . SER A 1 681 ? 12.747 58.385 2.694 1.00 32.66 681 SER A N 1
ATOM 5620 C CA . SER A 1 681 ? 12.746 59.576 3.554 1.00 32.66 681 SER A CA 1
ATOM 5621 C C . SER A 1 681 ? 12.398 59.220 5.003 1.00 32.66 681 SER A C 1
ATOM 5623 O O . SER A 1 681 ? 11.534 58.396 5.291 1.00 32.66 681 SER A O 1
ATOM 5625 N N . TYR A 1 682 ? 13.159 59.806 5.924 1.00 36.06 682 TYR A N 1
ATOM 5626 C CA . TYR A 1 682 ? 13.138 59.546 7.362 1.00 36.06 682 TYR A CA 1
ATOM 5627 C C . TYR A 1 682 ? 12.477 60.741 8.058 1.00 36.06 682 TYR A C 1
ATOM 5629 O O . TYR A 1 682 ? 12.896 61.874 7.829 1.00 36.06 682 TYR A O 1
ATOM 5637 N N . THR A 1 683 ? 11.483 60.518 8.922 1.00 36.38 683 THR A N 1
ATOM 5638 C CA . THR A 1 683 ? 10.852 61.586 9.725 1.00 36.38 683 THR A CA 1
ATOM 5639 C C . THR A 1 683 ? 10.758 61.179 11.200 1.00 36.38 683 THR A C 1
ATOM 5641 O O . THR A 1 683 ? 10.250 60.089 11.476 1.00 36.38 683 THR A O 1
ATOM 5644 N N . PRO A 1 684 ? 11.230 62.009 12.150 1.00 46.19 684 PRO A N 1
ATOM 5645 C CA . PRO A 1 684 ? 11.338 61.632 13.557 1.00 46.19 684 PRO A CA 1
ATOM 5646 C C . PRO A 1 684 ? 10.141 62.059 14.427 1.00 46.19 684 PRO A C 1
ATOM 5648 O O . PRO A 1 684 ? 9.423 62.999 14.110 1.00 46.19 684 PRO A O 1
ATOM 5651 N N . ASP A 1 685 ? 10.028 61.366 15.564 1.00 38.28 685 ASP A N 1
ATOM 5652 C CA . ASP A 1 685 ? 9.485 61.775 16.872 1.00 38.28 685 ASP A CA 1
ATOM 5653 C C . ASP A 1 685 ? 8.220 62.663 16.963 1.00 38.28 685 ASP A C 1
ATOM 5655 O O . ASP A 1 685 ? 8.219 63.858 16.672 1.00 38.28 685 ASP A O 1
ATOM 5659 N N . SER A 1 686 ? 7.191 62.126 17.629 1.00 36.16 686 SER A N 1
ATOM 5660 C CA . SER A 1 686 ? 6.259 62.949 18.409 1.00 36.16 686 SER A CA 1
ATOM 5661 C C . SER A 1 686 ? 5.853 62.236 19.702 1.00 36.16 686 SER A C 1
ATOM 5663 O O . SER A 1 686 ? 4.978 61.365 19.706 1.00 36.16 686 SER A O 1
ATOM 5665 N N . ARG A 1 687 ? 6.471 62.623 20.823 1.00 43.28 687 ARG A N 1
ATOM 5666 C CA . ARG A 1 687 ? 6.020 62.241 22.171 1.00 43.28 687 ARG A CA 1
ATOM 5667 C C . ARG A 1 687 ? 4.753 63.019 22.535 1.00 43.28 687 ARG A C 1
ATOM 5669 O O . ARG A 1 687 ? 4.688 64.224 22.301 1.00 43.28 687 ARG A O 1
ATOM 5676 N N . LYS A 1 688 ? 3.788 62.362 23.183 1.00 40.97 688 LYS A N 1
ATOM 5677 C CA . LYS A 1 688 ? 2.725 63.033 23.948 1.00 40.97 688 LYS A CA 1
ATOM 5678 C C . LYS A 1 688 ? 2.530 62.354 25.296 1.00 40.97 688 LYS A C 1
ATOM 5680 O O . LYS A 1 688 ? 2.328 61.144 25.367 1.00 40.97 688 LYS A O 1
ATOM 5685 N N . ASP A 1 689 ? 2.581 63.162 26.346 1.00 41.97 689 ASP A N 1
ATOM 5686 C CA . ASP A 1 689 ? 2.355 62.744 27.724 1.00 41.97 689 ASP A CA 1
ATOM 5687 C C . ASP A 1 689 ? 0.877 62.432 27.978 1.00 41.97 689 ASP A C 1
ATOM 5689 O O . ASP A 1 689 ? -0.009 63.179 27.557 1.00 41.97 689 ASP A O 1
ATOM 5693 N N . ILE A 1 690 ? 0.604 61.380 28.753 1.00 41.69 690 ILE A N 1
ATOM 5694 C CA . ILE A 1 690 ? -0.722 61.130 29.329 1.00 41.69 690 ILE A CA 1
ATOM 5695 C C . ILE A 1 690 ? -0.585 61.105 30.851 1.00 41.69 690 ILE A C 1
ATOM 5697 O O . ILE A 1 690 ? -0.087 60.148 31.441 1.00 41.69 690 ILE A O 1
ATOM 5701 N N . LYS A 1 691 ? -1.052 62.182 31.490 1.00 40.56 691 LYS A N 1
ATOM 5702 C CA . LYS A 1 691 ? -1.232 62.260 32.945 1.00 40.56 691 LYS A CA 1
ATOM 5703 C C . LYS A 1 691 ? -2.464 61.442 33.334 1.00 40.56 691 LYS A C 1
ATOM 5705 O O . LYS A 1 691 ? -3.567 61.767 32.902 1.00 40.56 691 LYS A O 1
ATOM 5710 N N . SER A 1 692 ? -2.304 60.428 34.180 1.00 39.78 692 SER A N 1
ATOM 5711 C CA . SER A 1 692 ? -3.423 59.662 34.735 1.00 39.78 692 SER A CA 1
ATOM 5712 C C . SER A 1 692 ? -3.825 60.178 36.121 1.00 39.78 692 SER A C 1
ATOM 5714 O O . SER A 1 692 ? -3.169 59.925 37.129 1.00 39.78 692 SER A O 1
ATOM 5716 N N . ASN A 1 693 ? -4.962 60.873 36.180 1.00 39.97 693 ASN A N 1
ATOM 5717 C CA . ASN A 1 693 ? -5.733 61.015 37.413 1.00 39.97 693 ASN A CA 1
ATOM 5718 C C . ASN A 1 693 ? -6.576 59.750 37.608 1.00 39.97 693 ASN A C 1
ATOM 5720 O O . ASN A 1 693 ? -7.356 59.423 36.722 1.00 39.97 693 ASN A O 1
ATOM 5724 N N . ASN A 1 694 ? -6.463 59.088 38.765 1.00 41.50 694 ASN A N 1
ATOM 5725 C CA . ASN A 1 694 ? -7.588 58.419 39.436 1.00 41.50 694 ASN A CA 1
ATOM 5726 C C . ASN A 1 694 ? -7.183 57.944 40.843 1.00 41.50 694 ASN A C 1
ATOM 5728 O O . ASN A 1 694 ? -6.520 56.924 41.010 1.00 41.50 694 ASN A O 1
ATOM 5732 N N . LYS A 1 695 ? -7.612 58.689 41.871 1.00 42.03 695 LYS A N 1
ATOM 5733 C CA . LYS A 1 695 ? -7.580 58.251 43.274 1.00 42.03 695 LYS A CA 1
ATOM 5734 C C . LYS A 1 695 ? -8.879 57.507 43.596 1.00 42.03 695 LYS A C 1
ATOM 5736 O O . LYS A 1 695 ? -9.862 58.144 43.969 1.00 42.03 695 LYS A O 1
ATOM 5741 N N . SER A 1 696 ? -8.884 56.180 43.511 1.00 42.72 696 SER A N 1
ATOM 5742 C CA . SER A 1 696 ? -9.900 55.362 44.182 1.00 42.72 696 SER A CA 1
ATOM 5743 C C . SER A 1 696 ? -9.448 55.048 45.611 1.00 42.72 696 SER A C 1
ATOM 5745 O O . SER A 1 696 ? -8.325 54.605 45.846 1.00 42.72 696 SER A O 1
ATOM 5747 N N . LYS A 1 697 ? -10.326 55.301 46.587 1.00 53.09 697 LYS A N 1
ATOM 5748 C CA . LYS A 1 697 ? -10.150 54.829 47.967 1.00 53.09 697 LYS A CA 1
ATOM 5749 C C . LYS A 1 697 ? -10.249 53.298 47.954 1.00 53.09 697 LYS A C 1
ATOM 5751 O O . LYS A 1 697 ? -11.284 52.786 47.543 1.00 53.09 697 LYS A O 1
ATOM 5756 N N . ILE A 1 698 ? -9.198 52.599 48.382 1.00 44.00 698 ILE A N 1
ATOM 5757 C CA . ILE A 1 698 ? -9.185 51.142 48.587 1.00 44.00 698 ILE A CA 1
ATOM 5758 C C . ILE A 1 698 ? -8.633 50.852 49.988 1.00 44.00 698 ILE A C 1
ATOM 5760 O O . ILE A 1 698 ? -7.825 51.609 50.525 1.00 44.00 698 ILE A O 1
ATOM 5764 N N . ASP A 1 699 ? -9.159 49.784 50.569 1.00 46.44 699 ASP A N 1
ATOM 5765 C CA . ASP A 1 699 ? -9.329 49.503 51.988 1.00 46.44 699 ASP A CA 1
ATOM 5766 C C . ASP A 1 699 ? -8.077 49.322 52.863 1.00 46.44 699 ASP A C 1
ATOM 5768 O O . ASP A 1 699 ? -6.937 49.195 52.415 1.00 46.44 699 ASP A O 1
ATOM 5772 N N . LYS A 1 700 ? -8.342 49.298 54.176 1.00 53.88 700 LYS A N 1
ATOM 5773 C CA . LYS A 1 700 ? -7.390 49.271 55.298 1.00 53.88 700 LYS A CA 1
ATOM 5774 C C . LYS A 1 700 ? -6.600 47.954 55.443 1.00 53.88 700 LYS A C 1
ATOM 5776 O O . LYS A 1 700 ? -6.633 47.331 56.499 1.00 53.88 700 LYS A O 1
ATOM 5781 N N . TYR A 1 701 ? -5.809 47.587 54.440 1.00 57.59 701 TYR A N 1
ATOM 5782 C CA . TYR A 1 701 ? -4.669 46.679 54.613 1.00 57.59 701 TYR A CA 1
ATOM 5783 C C . TYR A 1 701 ? -3.444 47.261 53.911 1.00 57.59 701 TYR A C 1
ATOM 5785 O O . TYR A 1 701 ? -3.181 46.995 52.739 1.00 57.59 701 TYR A O 1
ATOM 5793 N N . SER A 1 702 ? -2.688 48.082 54.644 1.00 70.06 702 SER A N 1
ATOM 5794 C CA . SER A 1 702 ? -1.424 48.631 54.153 1.00 70.06 702 SER A CA 1
ATOM 5795 C C . SER A 1 702 ? -0.417 47.491 53.979 1.00 70.06 702 SER A C 1
ATOM 5797 O O . SER A 1 702 ? 0.081 46.922 54.951 1.00 70.06 702 SER A O 1
ATOM 5799 N N . MET A 1 703 ? -0.155 47.102 52.731 1.00 79.56 703 MET A N 1
ATOM 5800 C CA . MET A 1 703 ? 0.860 46.098 52.427 1.00 79.56 703 MET A CA 1
ATOM 5801 C C . MET A 1 703 ? 2.231 46.763 52.347 1.00 79.56 703 MET A C 1
ATOM 5803 O O . MET A 1 703 ? 2.428 47.677 51.544 1.00 79.56 703 MET A O 1
ATOM 5807 N N . PHE A 1 704 ? 3.204 46.270 53.109 1.00 83.19 704 PHE A N 1
ATOM 5808 C CA . PHE A 1 704 ? 4.576 46.771 53.026 1.00 83.19 704 PHE A CA 1
ATOM 5809 C C . PHE A 1 704 ? 5.412 45.953 52.031 1.00 83.19 704 PHE A C 1
ATOM 5811 O O . PHE A 1 704 ? 5.207 44.748 51.837 1.00 83.19 704 PHE A O 1
ATOM 5818 N N . ARG A 1 705 ? 6.375 46.617 51.384 1.00 78.69 705 ARG A N 1
ATOM 5819 C CA . ARG A 1 705 ? 7.389 45.968 50.544 1.00 78.69 705 ARG A CA 1
ATOM 5820 C C . ARG A 1 705 ? 8.474 45.377 51.440 1.00 78.69 705 ARG A C 1
ATOM 5822 O O . ARG A 1 705 ? 9.126 46.108 52.179 1.00 78.69 705 ARG A O 1
ATOM 5829 N N . ARG A 1 706 ? 8.686 44.061 51.334 1.00 83.44 706 ARG A N 1
ATOM 5830 C CA . ARG A 1 706 ? 9.630 43.297 52.170 1.00 83.44 706 ARG A CA 1
ATOM 5831 C C . ARG A 1 706 ? 11.037 43.893 52.186 1.00 83.44 706 ARG A C 1
ATOM 5833 O O . ARG A 1 706 ? 11.631 43.984 53.248 1.00 83.44 706 ARG A O 1
ATOM 5840 N N . GLU A 1 707 ? 11.528 44.324 51.028 1.00 79.31 707 GLU A N 1
ATOM 5841 C CA . GLU A 1 707 ? 12.889 44.844 50.821 1.00 79.31 707 GLU A CA 1
ATOM 5842 C C . GLU A 1 707 ? 13.217 46.137 51.594 1.00 79.31 707 GLU A C 1
ATOM 5844 O O . GLU A 1 707 ? 14.391 46.442 51.766 1.00 79.31 707 GLU A O 1
ATOM 5849 N N . PHE A 1 708 ? 12.204 46.864 52.084 1.00 81.75 708 PHE A N 1
ATOM 5850 C CA . PHE A 1 708 ? 12.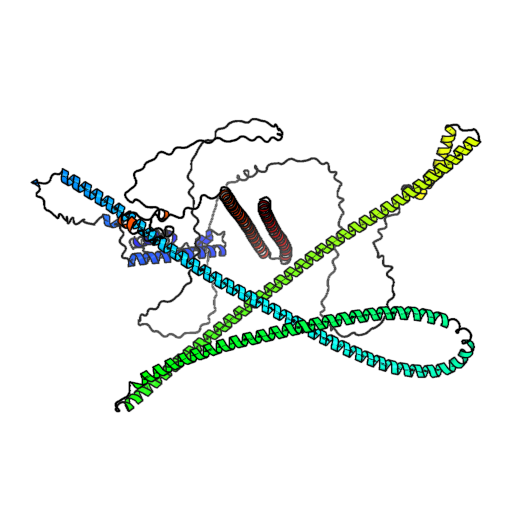365 48.093 52.876 1.00 81.75 708 PHE A CA 1
ATOM 5851 C C . PHE A 1 708 ? 12.146 47.886 54.387 1.00 81.75 708 PHE A C 1
ATOM 5853 O O . PHE A 1 708 ? 12.184 48.850 55.147 1.00 81.75 708 PHE A O 1
ATOM 5860 N N . SER A 1 709 ? 11.908 46.649 54.834 1.00 84.38 709 SER A N 1
ATOM 5861 C CA . SER A 1 709 ? 11.886 46.311 56.261 1.00 84.38 709 SER A CA 1
ATOM 5862 C C . SER A 1 709 ? 13.306 46.185 56.809 1.00 84.38 709 SER A C 1
ATOM 5864 O O . SER A 1 709 ? 14.176 45.593 56.168 1.00 84.38 709 SER A O 1
ATOM 5866 N N . SER A 1 710 ? 13.524 46.664 58.033 1.00 82.81 710 SER A N 1
ATOM 5867 C CA . SER A 1 710 ? 14.770 46.435 58.772 1.00 82.81 710 SER A CA 1
ATOM 5868 C C . SER A 1 710 ? 14.988 44.960 59.136 1.00 82.81 710 SER A C 1
ATOM 5870 O O . SER A 1 710 ? 16.130 44.548 59.314 1.00 82.81 710 SER A O 1
ATOM 5872 N N . ASP A 1 711 ? 13.929 44.141 59.181 1.00 84.56 711 ASP A N 1
ATOM 5873 C CA . ASP A 1 711 ? 14.031 42.689 59.373 1.00 84.56 711 ASP A CA 1
ATOM 5874 C C . ASP A 1 711 ? 14.194 41.916 58.043 1.00 84.56 711 ASP A C 1
ATOM 5876 O O . ASP A 1 711 ? 14.143 40.685 58.020 1.00 84.56 711 ASP A O 1
ATOM 5880 N N . HIS A 1 712 ? 14.418 42.595 56.911 1.00 84.62 712 HIS A N 1
ATOM 5881 C CA . HIS A 1 712 ? 14.671 41.921 55.636 1.00 84.62 712 HIS A CA 1
ATOM 5882 C C . HIS A 1 712 ? 16.025 41.174 55.637 1.00 84.62 712 HIS A C 1
ATOM 5884 O O . HIS A 1 712 ? 17.027 41.747 56.068 1.00 84.62 712 HIS A O 1
ATOM 5890 N N . PRO A 1 713 ? 16.133 39.951 55.072 1.00 83.50 713 PRO A N 1
ATOM 5891 C CA . PRO A 1 713 ? 17.392 39.195 55.068 1.00 83.50 713 PRO A CA 1
ATOM 5892 C C . PRO A 1 713 ? 18.575 39.910 54.398 1.00 83.50 713 PRO A C 1
ATOM 5894 O O . PRO A 1 713 ? 19.704 39.783 54.857 1.00 83.50 713 PRO A O 1
ATOM 5897 N N . LEU A 1 714 ? 18.330 40.708 53.347 1.00 80.69 714 LEU A N 1
ATOM 5898 C CA . LEU A 1 714 ? 19.386 41.516 52.705 1.00 80.69 714 LEU A CA 1
ATOM 5899 C C . LEU A 1 714 ? 19.868 42.693 53.574 1.00 80.69 714 LEU A C 1
ATOM 5901 O O . LEU A 1 714 ? 20.951 43.210 53.328 1.00 80.69 714 LEU A O 1
ATOM 5905 N N . ALA A 1 715 ? 19.090 43.101 54.580 1.00 79.25 715 ALA A N 1
ATOM 5906 C CA . ALA A 1 715 ? 19.471 44.102 55.578 1.00 79.25 715 ALA A CA 1
ATOM 5907 C C . ALA A 1 715 ? 20.075 43.466 56.852 1.00 79.25 715 ALA A C 1
ATOM 5909 O O . ALA A 1 715 ? 20.303 44.160 57.838 1.00 79.25 715 ALA A O 1
ATOM 5910 N N . GLY A 1 716 ? 20.324 42.147 56.851 1.00 81.88 716 GLY A N 1
ATOM 5911 C CA . GLY A 1 716 ? 20.814 41.393 58.013 1.00 81.88 716 GLY A CA 1
ATOM 5912 C C . GLY A 1 716 ? 19.723 40.922 58.985 1.00 81.88 716 GLY A C 1
ATOM 5913 O O . GLY A 1 716 ? 20.039 40.328 60.015 1.00 81.88 716 GLY A O 1
ATOM 5914 N N . GLY A 1 717 ? 18.447 41.159 58.668 1.00 83.69 717 GLY A N 1
ATOM 5915 C CA . GLY A 1 717 ? 17.308 40.727 59.474 1.00 83.69 717 GLY A CA 1
ATOM 5916 C C . GLY A 1 717 ? 16.981 39.233 59.363 1.00 83.69 717 GLY A C 1
ATOM 5917 O O . GLY A 1 717 ? 17.462 38.517 58.485 1.00 83.69 717 GLY A O 1
ATOM 5918 N N . LYS A 1 718 ? 16.116 38.744 60.257 1.00 87.50 718 LYS A N 1
ATOM 5919 C CA . LYS A 1 718 ? 15.703 37.330 60.338 1.00 87.50 718 LYS A CA 1
ATOM 5920 C C . LYS A 1 718 ? 14.555 36.976 59.382 1.00 87.50 718 LYS A C 1
ATOM 5922 O O . LYS A 1 718 ? 14.151 35.815 59.330 1.00 87.50 718 LYS A O 1
ATOM 5927 N N . GLY A 1 719 ? 14.028 37.938 58.623 1.00 85.12 719 GLY A N 1
ATOM 5928 C CA . GLY A 1 719 ? 12.998 37.732 57.602 1.00 85.12 719 GLY A CA 1
ATOM 5929 C C . GLY A 1 719 ? 11.633 37.327 58.156 1.00 85.12 719 GLY A C 1
ATOM 5930 O O . GLY A 1 719 ? 10.829 36.730 57.433 1.00 85.12 719 GLY A O 1
ATOM 5931 N N . LYS A 1 720 ? 11.368 37.610 59.434 1.00 88.56 720 LYS A N 1
ATOM 5932 C CA . LYS A 1 720 ? 10.112 37.276 60.107 1.00 88.56 720 LYS A CA 1
ATOM 5933 C C . LYS A 1 720 ? 9.103 38.419 60.058 1.00 88.56 720 LYS A C 1
ATOM 5935 O O . LYS A 1 720 ? 7.903 38.129 60.052 1.00 88.56 720 LYS A O 1
ATOM 5940 N N . TYR A 1 721 ? 9.572 39.662 59.960 1.00 88.56 721 TYR A N 1
ATOM 5941 C CA . TYR A 1 721 ? 8.783 40.894 59.881 1.00 88.56 721 TYR A CA 1
ATOM 5942 C C . TYR A 1 721 ? 7.828 41.060 61.071 1.00 88.56 721 TYR A C 1
ATOM 5944 O O . TYR A 1 721 ? 6.639 41.332 60.903 1.00 88.56 721 TYR A O 1
ATOM 5952 N N . GLU A 1 722 ? 8.311 40.765 62.282 1.00 87.88 722 GLU A N 1
ATOM 5953 C CA . GLU A 1 722 ? 7.471 40.733 63.488 1.00 87.88 722 GLU A CA 1
ATOM 5954 C C . GLU A 1 722 ? 6.923 42.132 63.832 1.00 87.88 722 GLU A C 1
ATOM 5956 O O . GLU A 1 722 ? 5.752 42.241 64.190 1.00 87.88 722 GLU A O 1
ATOM 5961 N N . VAL A 1 723 ? 7.711 43.192 63.604 1.00 85.75 723 VAL A N 1
ATOM 5962 C CA . VAL A 1 723 ? 7.329 44.600 63.838 1.00 85.75 723 VAL A CA 1
ATOM 5963 C C . VAL A 1 723 ? 6.269 45.079 62.838 1.00 85.75 723 VAL A C 1
ATOM 5965 O O . VAL A 1 723 ? 5.291 45.731 63.201 1.00 85.75 723 VAL A O 1
ATOM 5968 N N . GLU A 1 724 ? 6.419 44.744 61.557 1.00 85.75 724 GLU A N 1
ATOM 5969 C CA . GLU A 1 724 ? 5.452 45.125 60.529 1.00 85.75 724 GLU A CA 1
ATOM 5970 C C . GLU A 1 724 ? 4.144 44.338 60.680 1.00 85.75 724 GLU A C 1
ATOM 5972 O O . GLU A 1 724 ? 3.061 44.905 60.523 1.00 85.75 724 GLU A O 1
ATOM 5977 N N . LYS A 1 725 ? 4.228 43.059 61.073 1.00 85.19 725 LYS A N 1
ATOM 5978 C CA . LYS A 1 725 ? 3.057 42.232 61.398 1.00 85.19 725 LYS A CA 1
ATOM 5979 C C . LYS A 1 725 ? 2.306 42.728 62.630 1.00 85.19 725 LYS A C 1
ATOM 5981 O O . LYS A 1 725 ? 1.079 42.754 62.584 1.00 85.19 725 LYS A O 1
ATOM 5986 N N . SER A 1 726 ? 2.991 43.140 63.704 1.00 82.56 726 SER A N 1
ATOM 5987 C CA . SER A 1 726 ? 2.315 43.722 64.877 1.00 82.56 726 SER A CA 1
ATOM 5988 C C . SER A 1 726 ? 1.592 45.027 64.535 1.00 82.56 726 SER A C 1
ATOM 5990 O O . SER A 1 726 ? 0.551 45.319 65.113 1.00 82.56 726 SER A O 1
ATOM 5992 N N . ASN A 1 727 ? 2.081 45.757 63.529 1.00 81.31 727 ASN A N 1
ATOM 5993 C CA . ASN A 1 727 ? 1.437 46.955 62.984 1.00 81.31 727 ASN A CA 1
ATOM 5994 C C . ASN A 1 727 ? 0.324 46.645 61.954 1.00 81.31 727 ASN A C 1
ATOM 5996 O O . ASN A 1 727 ? -0.161 47.552 61.278 1.00 81.31 727 ASN A O 1
ATOM 6000 N N . GLY A 1 728 ? -0.079 45.376 61.802 1.00 82.06 728 GLY A N 1
ATOM 6001 C CA . GLY A 1 728 ? -1.141 44.946 60.884 1.00 82.06 728 GLY A CA 1
ATOM 6002 C C . GLY A 1 728 ? -0.763 44.977 59.398 1.00 82.06 728 GLY A C 1
ATOM 6003 O O . GLY A 1 728 ? -1.639 44.838 58.542 1.00 82.06 728 GLY A O 1
ATOM 6004 N N . LEU A 1 729 ? 0.520 45.159 59.068 1.00 83.50 729 LEU A N 1
ATOM 6005 C CA . LEU A 1 729 ? 0.989 45.263 57.690 1.00 83.50 729 LEU A CA 1
ATOM 6006 C C . LEU A 1 729 ? 1.231 43.866 57.106 1.00 83.50 729 LEU A C 1
ATOM 6008 O O . LEU A 1 729 ? 2.029 43.077 57.619 1.00 83.50 729 LEU A O 1
ATOM 6012 N N . ILE A 1 730 ? 0.574 43.557 55.989 1.00 81.00 730 ILE A N 1
ATOM 6013 C CA . ILE A 1 730 ? 0.734 42.261 55.318 1.00 81.00 730 ILE A CA 1
ATOM 6014 C C . ILE A 1 730 ? 1.940 42.348 54.361 1.00 81.00 730 ILE A C 1
ATOM 6016 O O . ILE A 1 730 ? 1.980 43.250 53.519 1.00 81.00 730 ILE A O 1
ATOM 6020 N N . PRO A 1 731 ? 2.937 41.445 54.448 1.00 76.94 731 PRO A N 1
ATOM 6021 C CA . PRO A 1 731 ? 4.125 41.503 53.600 1.00 76.94 731 PRO A CA 1
ATOM 6022 C C . PRO A 1 731 ? 3.761 41.169 52.155 1.00 76.94 731 PRO A C 1
ATOM 6024 O O . PRO A 1 731 ? 3.515 39.998 51.849 1.00 76.94 731 PRO A O 1
ATOM 6027 N N . ASN A 1 732 ? 3.790 42.168 51.266 1.00 74.44 732 ASN A N 1
ATOM 6028 C CA . ASN A 1 732 ? 3.378 42.025 49.870 1.00 74.44 732 ASN A CA 1
ATOM 6029 C C . ASN A 1 732 ? 4.165 40.885 49.197 1.00 74.44 732 ASN A C 1
ATOM 6031 O O . ASN A 1 732 ? 5.361 41.004 48.913 1.00 74.44 732 ASN A O 1
ATOM 6035 N N . THR A 1 733 ? 3.513 39.737 48.996 1.00 64.38 733 THR A N 1
ATOM 6036 C CA . THR A 1 733 ? 4.067 38.616 48.237 1.00 64.38 733 THR A CA 1
ATOM 6037 C C . THR A 1 733 ? 3.947 38.965 46.770 1.00 64.38 733 THR A C 1
ATOM 6039 O O . THR A 1 733 ? 2.941 38.641 46.141 1.00 64.38 733 THR A O 1
ATOM 6042 N N . ALA A 1 734 ? 4.967 39.654 46.256 1.00 55.16 734 ALA A N 1
ATOM 6043 C CA . ALA A 1 734 ? 5.029 40.123 44.883 1.00 55.16 734 ALA A CA 1
ATOM 6044 C C . ALA A 1 734 ? 4.603 39.015 43.905 1.00 55.16 734 ALA A C 1
ATOM 6046 O O . ALA A 1 734 ? 5.353 38.068 43.642 1.00 55.16 734 ALA A O 1
ATOM 6047 N N . ALA A 1 735 ? 3.387 39.143 43.362 1.00 50.25 735 ALA A N 1
ATOM 6048 C CA . ALA A 1 735 ? 2.943 38.348 42.229 1.00 50.25 735 ALA A CA 1
ATOM 6049 C C . ALA A 1 735 ? 4.005 38.516 41.144 1.00 50.25 735 ALA A C 1
ATOM 6051 O O . ALA A 1 735 ? 4.293 39.653 40.782 1.00 50.25 735 ALA A O 1
ATOM 6052 N N . LYS A 1 736 ? 4.627 37.407 40.711 1.00 48.38 736 LYS A N 1
ATOM 6053 C CA . LYS A 1 736 ? 5.858 37.378 39.898 1.00 48.38 736 LYS A CA 1
ATOM 6054 C C . LYS A 1 736 ? 5.848 38.473 38.828 1.00 48.38 736 LYS A C 1
ATOM 6056 O O . LYS A 1 736 ? 5.311 38.260 37.737 1.00 48.38 736 LYS A O 1
ATOM 6061 N N . TYR A 1 737 ? 6.455 39.620 39.140 1.00 43.97 737 TYR A N 1
ATOM 6062 C CA . TYR A 1 737 ? 6.602 40.716 38.198 1.00 43.97 737 TYR A CA 1
ATOM 6063 C C . TYR A 1 737 ? 7.568 40.216 37.135 1.00 43.97 737 TYR A C 1
ATOM 6065 O O . TYR A 1 737 ? 8.782 40.199 37.327 1.00 43.97 737 TYR A O 1
ATOM 6073 N N . LYS A 1 738 ? 7.006 39.741 36.019 1.00 50.44 738 LYS A N 1
ATOM 6074 C CA . LYS A 1 738 ? 7.762 39.560 34.785 1.00 50.44 738 LYS A CA 1
ATOM 6075 C C . LYS A 1 738 ? 8.419 40.908 34.529 1.00 50.44 738 LYS A C 1
ATOM 6077 O O . LYS A 1 738 ? 7.696 41.899 34.403 1.00 50.44 738 LYS A O 1
ATOM 6082 N N . LEU A 1 739 ? 9.753 40.944 34.499 1.00 49.72 739 LEU A N 1
ATOM 6083 C CA . LEU A 1 739 ? 10.462 42.144 34.074 1.00 49.72 739 LEU A CA 1
ATOM 6084 C C . LEU A 1 739 ? 9.858 42.597 32.735 1.00 49.72 739 LEU A C 1
ATOM 6086 O O . LEU A 1 739 ? 9.456 41.732 31.942 1.00 49.72 739 LEU A O 1
ATOM 6090 N N . PRO A 1 740 ? 9.739 43.914 32.489 1.00 49.16 740 PRO A N 1
ATOM 6091 C CA . PRO A 1 740 ? 9.301 44.403 31.194 1.00 49.16 740 PRO A CA 1
ATOM 6092 C C . PRO A 1 740 ? 10.250 43.823 30.152 1.00 49.16 740 PRO A C 1
ATOM 6094 O O . PRO A 1 740 ? 11.434 44.151 30.138 1.00 49.16 740 PRO A O 1
ATOM 6097 N N . MET A 1 741 ? 9.729 42.900 29.342 1.00 51.00 741 MET A N 1
ATOM 6098 C CA . MET A 1 741 ? 10.529 42.239 28.323 1.00 51.00 741 MET A CA 1
ATOM 6099 C C . MET A 1 741 ? 11.129 43.298 27.420 1.00 51.00 741 MET A C 1
ATOM 6101 O O . MET A 1 741 ? 10.432 44.225 26.991 1.00 51.00 741 MET A O 1
ATOM 6105 N N . THR A 1 742 ? 12.425 43.154 27.166 1.00 68.81 742 THR A N 1
ATOM 6106 C CA . THR A 1 742 ? 13.144 44.031 26.250 1.00 68.81 742 THR A CA 1
ATOM 6107 C C . THR A 1 742 ? 12.421 44.043 24.906 1.00 68.81 742 THR A C 1
ATOM 6109 O O . THR A 1 742 ? 11.730 43.083 24.545 1.00 68.81 742 THR A O 1
ATOM 6112 N N . LEU A 1 743 ? 12.542 45.139 24.151 1.00 66.25 743 LEU A N 1
ATOM 6113 C CA . LEU A 1 743 ? 11.814 45.274 22.886 1.00 66.25 743 LEU A CA 1
ATOM 6114 C C . LEU A 1 743 ? 12.085 44.067 21.963 1.00 66.25 743 LEU A C 1
ATOM 6116 O O . LEU A 1 743 ? 11.146 43.539 21.371 1.00 66.25 743 LEU A O 1
ATOM 6120 N N . ASN A 1 744 ? 13.328 43.565 21.961 1.00 68.50 744 ASN A N 1
ATOM 6121 C CA . ASN A 1 744 ? 13.733 42.330 21.288 1.00 68.50 744 ASN A CA 1
ATOM 6122 C C . ASN A 1 744 ? 12.959 41.093 21.758 1.00 68.50 744 ASN A C 1
ATOM 6124 O O . ASN A 1 744 ? 12.378 40.422 20.918 1.00 68.50 744 ASN A O 1
ATOM 6128 N N . GLU A 1 745 ? 12.879 40.796 23.058 1.00 71.69 745 GLU A N 1
ATOM 6129 C CA . GLU A 1 745 ? 12.112 39.637 23.556 1.00 71.69 745 GLU A CA 1
ATOM 6130 C C . GLU A 1 745 ? 10.614 39.735 23.217 1.00 71.69 745 GLU A C 1
ATOM 6132 O O . GLU A 1 745 ? 9.942 38.720 23.017 1.00 71.69 745 GLU A O 1
ATOM 6137 N N . LYS A 1 746 ? 10.064 40.957 23.147 1.00 74.81 746 LYS A N 1
ATOM 6138 C CA . LYS A 1 746 ? 8.676 41.180 22.718 1.00 74.81 746 LYS A CA 1
ATOM 6139 C C . LYS A 1 746 ? 8.505 40.914 21.219 1.00 74.81 746 LYS A C 1
ATOM 6141 O O . LYS A 1 746 ? 7.541 40.244 20.850 1.00 74.81 746 LYS A O 1
ATOM 6146 N N . TYR A 1 747 ? 9.431 41.384 20.380 1.00 69.94 747 TYR A N 1
ATOM 6147 C CA . TYR A 1 747 ? 9.456 41.060 18.950 1.00 69.94 747 TYR A CA 1
ATOM 6148 C C . TYR A 1 747 ? 9.661 39.563 18.716 1.00 69.94 747 TYR A C 1
ATOM 6150 O O . TYR A 1 747 ? 8.869 38.954 18.010 1.00 69.94 747 TYR A O 1
ATOM 6158 N N . GLU A 1 748 ? 10.636 38.938 19.372 1.00 74.50 748 GLU A N 1
ATOM 6159 C CA . GLU A 1 748 ? 10.914 37.505 19.270 1.00 74.50 748 GLU A CA 1
ATOM 6160 C C . GLU A 1 748 ? 9.688 36.669 19.660 1.00 74.50 748 GLU A C 1
ATOM 6162 O O . GLU A 1 748 ? 9.317 35.738 18.947 1.00 74.50 748 GLU A O 1
ATOM 6167 N N . LYS A 1 749 ? 8.971 37.042 20.729 1.00 75.56 749 LYS A N 1
ATOM 6168 C CA . LYS A 1 749 ? 7.708 36.382 21.089 1.00 75.56 749 LYS A CA 1
ATOM 6169 C C . LYS A 1 749 ? 6.591 36.592 20.080 1.00 75.56 749 LYS A C 1
ATOM 6171 O O . LYS A 1 749 ? 5.869 35.633 19.819 1.00 75.56 749 LYS A O 1
ATOM 6176 N N . LEU A 1 750 ? 6.439 37.791 19.520 1.00 73.88 750 LEU A N 1
ATOM 6177 C CA . LEU A 1 750 ? 5.460 38.046 18.460 1.00 73.88 750 LEU A CA 1
ATOM 6178 C C . LEU A 1 750 ? 5.790 37.228 17.204 1.00 73.88 750 LEU A C 1
ATOM 6180 O O . LEU A 1 750 ? 4.894 36.593 16.655 1.00 73.88 750 LEU A O 1
ATOM 6184 N N . THR A 1 751 ? 7.068 37.131 16.830 1.00 73.12 751 THR A N 1
ATOM 6185 C CA . THR A 1 751 ? 7.565 36.294 15.728 1.00 73.12 751 THR A CA 1
ATOM 6186 C C . THR A 1 751 ? 7.371 34.799 16.002 1.00 73.12 751 THR A C 1
ATOM 6188 O O . THR A 1 751 ? 6.953 34.057 15.120 1.00 73.12 751 THR A O 1
ATOM 6191 N N . ILE A 1 752 ? 7.599 34.319 17.228 1.00 74.50 752 ILE A N 1
ATOM 6192 C CA . ILE A 1 752 ? 7.308 32.924 17.610 1.00 74.50 752 ILE A CA 1
ATOM 6193 C C . ILE A 1 752 ? 5.793 32.659 17.607 1.00 74.50 752 ILE A C 1
ATOM 6195 O O . ILE A 1 752 ? 5.357 31.562 17.254 1.00 74.50 752 ILE A O 1
ATOM 6199 N N . GLN A 1 753 ? 4.974 33.636 17.998 1.00 72.81 753 GLN A N 1
ATOM 6200 C CA . GLN A 1 753 ? 3.519 33.499 18.048 1.00 72.81 753 GLN A CA 1
ATOM 6201 C C . GLN A 1 753 ? 2.890 33.529 16.647 1.00 72.81 753 GLN A C 1
ATOM 6203 O O . GLN A 1 753 ? 2.020 32.701 16.374 1.00 72.81 753 GLN A O 1
ATOM 6208 N N . SER A 1 754 ? 3.376 34.378 15.735 1.00 69.06 754 SER A N 1
ATOM 6209 C CA . SER A 1 754 ? 2.983 34.351 14.320 1.00 69.06 754 SER A CA 1
ATOM 6210 C C . SER A 1 754 ? 3.457 33.068 13.628 1.00 69.06 754 SER A C 1
ATOM 6212 O O . SER A 1 754 ? 2.645 32.406 12.981 1.00 69.06 754 SER A O 1
ATOM 6214 N N . LYS A 1 755 ? 4.705 32.621 13.864 1.00 69.19 755 LYS A N 1
ATOM 6215 C CA . LYS A 1 755 ? 5.208 31.316 13.386 1.00 69.19 755 LYS A CA 1
ATOM 6216 C C . LYS A 1 755 ? 4.314 30.155 13.851 1.00 69.19 755 LYS A C 1
ATOM 6218 O O . LYS A 1 755 ? 3.960 29.301 13.043 1.00 69.19 755 LYS A O 1
ATOM 6223 N N . LYS A 1 756 ? 3.866 30.137 15.115 1.00 70.62 756 LYS A N 1
ATOM 6224 C CA . LYS A 1 756 ? 2.941 29.103 15.631 1.00 70.62 756 LYS A CA 1
ATOM 6225 C C . LYS A 1 756 ? 1.557 29.129 14.977 1.00 70.62 756 LYS A C 1
ATOM 6227 O O . LYS A 1 756 ? 1.001 28.062 14.727 1.00 70.62 756 LYS A O 1
ATOM 6232 N N . LEU A 1 757 ? 1.005 30.310 14.694 1.00 68.75 757 LEU A N 1
ATOM 6233 C CA . LEU A 1 757 ? -0.274 30.430 13.985 1.00 68.75 757 LEU A CA 1
ATOM 6234 C C . LEU A 1 757 ? -0.158 29.923 12.538 1.00 68.75 757 LEU A C 1
ATOM 6236 O O . LEU A 1 757 ? -1.000 29.137 12.108 1.00 68.75 757 LEU A O 1
ATOM 6240 N N . ASN A 1 758 ? 0.926 30.266 11.833 1.00 71.38 758 ASN A N 1
ATOM 6241 C CA . ASN A 1 758 ? 1.167 29.779 10.470 1.00 71.38 758 ASN A CA 1
ATOM 6242 C C . ASN A 1 758 ? 1.363 28.253 10.417 1.00 71.38 758 ASN A C 1
ATOM 6244 O O . ASN A 1 758 ? 0.766 27.584 9.579 1.00 71.38 758 ASN A O 1
ATOM 6248 N N . ILE A 1 759 ? 2.125 27.673 11.353 1.00 74.94 759 ILE A N 1
ATOM 6249 C CA . ILE A 1 759 ? 2.308 26.212 11.443 1.00 74.94 759 ILE A CA 1
ATOM 6250 C C . ILE A 1 759 ? 0.970 25.491 11.677 1.00 74.94 759 ILE A C 1
ATOM 6252 O O . ILE A 1 759 ? 0.720 24.453 11.064 1.00 74.94 759 ILE A O 1
ATOM 6256 N N . ASN A 1 760 ? 0.086 26.034 12.520 1.00 76.06 760 ASN A N 1
ATOM 6257 C CA . ASN A 1 760 ? -1.237 25.446 12.744 1.00 76.06 760 ASN A CA 1
ATOM 6258 C C . ASN A 1 760 ? -2.118 25.504 11.486 1.00 76.06 760 ASN A C 1
ATOM 6260 O O . ASN A 1 760 ? -2.741 24.500 11.145 1.00 76.06 760 ASN A O 1
ATOM 6264 N N . ASN A 1 761 ? -2.123 26.628 10.763 1.00 79.31 761 ASN A N 1
ATOM 6265 C CA . ASN A 1 761 ? -2.857 26.755 9.500 1.00 79.31 761 ASN A CA 1
ATOM 6266 C C . ASN A 1 761 ? -2.330 25.780 8.433 1.00 79.31 761 ASN A C 1
ATOM 6268 O O . ASN A 1 761 ? -3.116 25.098 7.780 1.00 79.31 761 ASN A O 1
ATOM 6272 N N . ASN A 1 762 ? -1.009 25.631 8.326 1.00 83.62 762 ASN A N 1
ATOM 6273 C CA . ASN A 1 762 ? -0.362 24.709 7.391 1.00 83.62 762 ASN A CA 1
ATOM 6274 C C . ASN A 1 762 ? -0.670 23.233 7.710 1.00 83.62 762 ASN A C 1
ATOM 6276 O O . ASN A 1 762 ? -0.945 22.441 6.807 1.00 83.62 762 ASN A O 1
ATOM 6280 N N . ASN A 1 763 ? -0.698 22.863 8.995 1.00 83.62 763 ASN A N 1
ATOM 6281 C CA . ASN A 1 763 ? -1.135 21.532 9.425 1.00 83.62 763 ASN A CA 1
ATOM 6282 C C . ASN A 1 763 ? -2.622 21.287 9.115 1.00 83.62 763 ASN A C 1
ATOM 6284 O O . ASN A 1 763 ? -2.988 20.182 8.715 1.00 83.62 763 ASN A O 1
ATOM 6288 N N . ASN A 1 764 ? -3.480 22.302 9.266 1.00 88.44 764 ASN A N 1
ATOM 6289 C CA . ASN A 1 764 ? -4.898 22.204 8.914 1.00 88.44 764 ASN A CA 1
ATOM 6290 C C . ASN A 1 764 ? -5.091 22.004 7.404 1.00 88.44 764 ASN A C 1
ATOM 6292 O O . ASN A 1 764 ? -5.762 21.048 7.021 1.00 88.44 764 ASN A O 1
ATOM 6296 N N . LEU A 1 765 ? -4.421 22.800 6.563 1.00 90.44 765 LEU A N 1
ATOM 6297 C CA . LEU A 1 765 ? -4.437 22.651 5.102 1.00 90.44 765 LEU A CA 1
ATOM 6298 C C . LEU A 1 765 ? -4.014 21.238 4.669 1.00 90.44 765 LEU A C 1
ATOM 6300 O O . LEU A 1 765 ? -4.676 20.599 3.851 1.00 90.44 765 LEU A O 1
ATOM 6304 N N . MET A 1 766 ? -2.940 20.705 5.259 1.00 92.38 766 MET A N 1
ATOM 6305 C CA . MET A 1 766 ? -2.473 19.356 4.935 1.00 92.38 766 MET A CA 1
ATOM 6306 C C . MET A 1 766 ? -3.455 18.267 5.400 1.00 92.38 766 MET A C 1
ATOM 6308 O O . MET A 1 766 ? -3.635 17.256 4.716 1.00 92.38 766 MET A O 1
ATOM 6312 N N . ASN A 1 767 ? -4.135 18.466 6.532 1.00 91.25 767 ASN A N 1
ATOM 6313 C CA . ASN A 1 767 ? -5.201 17.575 6.993 1.00 91.25 767 ASN A CA 1
ATOM 6314 C C . ASN A 1 767 ? -6.448 17.646 6.092 1.00 91.25 767 ASN A C 1
ATOM 6316 O O . ASN A 1 767 ? -7.084 16.618 5.859 1.00 91.25 767 ASN A O 1
ATOM 6320 N N . GLU A 1 768 ? -6.792 18.818 5.558 1.00 91.88 768 GLU A N 1
ATOM 6321 C CA . GLU A 1 768 ? -7.896 18.999 4.607 1.00 91.88 768 GLU A CA 1
ATOM 6322 C C . GLU A 1 768 ? -7.614 18.330 3.260 1.00 91.88 768 GLU A C 1
ATOM 6324 O O . GLU A 1 768 ? -8.460 17.577 2.777 1.00 91.88 768 GLU A O 1
ATOM 6329 N N . LEU A 1 769 ? -6.408 18.490 2.701 1.00 93.56 769 LEU A N 1
ATOM 6330 C CA . LEU A 1 769 ? -5.993 17.778 1.484 1.00 93.56 769 LEU A CA 1
ATOM 6331 C C . LEU A 1 769 ? -6.035 16.253 1.672 1.00 93.56 769 LEU A C 1
ATOM 6333 O O . LEU A 1 769 ? -6.537 15.537 0.806 1.00 93.56 769 LEU A O 1
ATOM 6337 N N . ASN A 1 770 ? -5.593 15.744 2.828 1.00 93.06 770 ASN A N 1
ATOM 6338 C CA . ASN A 1 770 ? -5.706 14.318 3.152 1.00 93.06 770 ASN A CA 1
ATOM 6339 C C . ASN A 1 770 ? -7.168 13.846 3.242 1.00 93.06 770 ASN A C 1
ATOM 6341 O O . ASN A 1 770 ? -7.494 12.783 2.712 1.00 93.06 770 ASN A O 1
ATOM 6345 N N . LYS A 1 771 ? -8.061 14.625 3.870 1.00 94.25 771 LYS A N 1
ATOM 6346 C CA . LYS A 1 771 ? -9.502 14.315 3.926 1.00 94.25 771 LYS A CA 1
ATOM 6347 C C . LYS A 1 771 ? -10.138 14.315 2.534 1.00 94.25 771 LYS A C 1
ATOM 6349 O O . LYS A 1 771 ? -10.872 13.385 2.215 1.00 94.25 771 LYS A O 1
ATOM 6354 N N . LYS A 1 772 ? -9.825 15.313 1.700 1.00 94.06 772 LYS A N 1
ATOM 6355 C CA . LYS A 1 772 ? -10.301 15.423 0.312 1.00 94.06 772 LYS A CA 1
ATOM 6356 C C . LYS A 1 772 ? -9.874 14.207 -0.517 1.00 94.06 772 LYS A C 1
ATOM 6358 O O . LYS A 1 772 ? -10.724 13.563 -1.123 1.00 94.06 772 LYS A O 1
ATOM 6363 N N . HIS A 1 773 ? -8.594 13.832 -0.461 1.00 95.25 773 HIS A N 1
ATOM 6364 C CA . HIS A 1 773 ? -8.075 12.631 -1.124 1.00 95.25 773 HIS A CA 1
ATOM 6365 C C . HIS A 1 773 ? -8.805 11.357 -0.668 1.00 95.25 773 HIS A C 1
ATOM 6367 O O . HIS A 1 773 ? -9.243 10.570 -1.504 1.00 95.25 773 HIS A O 1
ATOM 6373 N N . GLN A 1 774 ? -8.972 11.156 0.645 1.00 94.31 774 GLN A N 1
ATOM 6374 C CA . GLN A 1 774 ? -9.680 9.986 1.180 1.00 94.31 774 GLN A CA 1
ATOM 6375 C C . GLN A 1 774 ? -11.145 9.933 0.724 1.00 94.31 774 GLN A C 1
ATOM 6377 O O . GLN A 1 774 ? -11.631 8.862 0.371 1.00 94.31 774 GLN A O 1
ATOM 6382 N N . PHE A 1 775 ? -11.828 11.078 0.700 1.00 96.62 775 PHE A N 1
ATOM 6383 C CA . PHE A 1 775 ? -13.223 11.193 0.279 1.00 96.62 775 PHE A CA 1
ATOM 6384 C C . PHE A 1 775 ? -13.414 10.904 -1.218 1.00 96.62 775 PHE A C 1
ATOM 6386 O O . PHE A 1 775 ? -14.247 10.074 -1.577 1.00 96.62 775 PHE A O 1
ATOM 6393 N N . GLU A 1 776 ? -12.614 11.521 -2.092 1.00 95.12 776 GLU A N 1
ATOM 6394 C CA . GLU A 1 776 ? -12.687 11.286 -3.542 1.00 95.12 776 GLU A CA 1
ATOM 6395 C C . GLU A 1 776 ? -12.298 9.847 -3.915 1.00 95.12 776 GLU A C 1
ATOM 6397 O O . GLU A 1 776 ? -12.936 9.228 -4.769 1.00 95.12 776 GLU A O 1
ATOM 6402 N N . LEU A 1 777 ? -11.291 9.279 -3.240 1.00 96.75 777 LEU A N 1
ATOM 6403 C CA . LEU A 1 777 ? -10.908 7.880 -3.426 1.00 96.75 777 LEU A CA 1
ATOM 6404 C C . LEU A 1 777 ? -12.032 6.926 -2.994 1.00 96.75 777 LEU A C 1
ATOM 6406 O O . LEU A 1 777 ? -12.288 5.946 -3.690 1.00 96.75 777 LEU A O 1
ATOM 6410 N N . LEU A 1 778 ? -12.720 7.215 -1.883 1.00 96.56 778 LEU A N 1
ATOM 6411 C CA . LEU A 1 778 ? -13.856 6.419 -1.417 1.00 96.56 778 LEU A CA 1
ATOM 6412 C C . LEU A 1 778 ? -15.019 6.463 -2.420 1.00 96.56 778 LEU A C 1
ATOM 6414 O O . LEU A 1 778 ? -15.492 5.406 -2.827 1.00 96.56 778 LEU A O 1
ATOM 6418 N N . GLN A 1 779 ? -15.400 7.652 -2.905 1.00 96.38 779 GLN A N 1
ATOM 6419 C CA . GLN A 1 779 ? -16.434 7.792 -3.942 1.00 96.38 779 GLN A CA 1
ATOM 6420 C C . GLN A 1 779 ? -16.104 6.999 -5.214 1.00 96.38 779 GLN A C 1
ATOM 6422 O O . GLN A 1 779 ? -16.981 6.364 -5.802 1.00 96.38 779 GLN A O 1
ATOM 6427 N N . LEU A 1 780 ? -14.842 7.023 -5.653 1.00 96.38 780 LEU A N 1
ATOM 6428 C CA . LEU A 1 780 ? -14.423 6.307 -6.856 1.00 96.38 780 LEU A CA 1
ATOM 6429 C C . LEU A 1 780 ? -14.426 4.781 -6.644 1.00 96.38 780 LEU A C 1
ATOM 6431 O O . LEU A 1 780 ? -14.797 4.044 -7.559 1.00 96.38 780 LEU A O 1
ATOM 6435 N N . LEU A 1 781 ? -14.084 4.307 -5.441 1.00 96.25 781 LEU A N 1
ATOM 6436 C CA . LEU A 1 781 ? -14.178 2.892 -5.068 1.00 96.25 781 LEU A CA 1
ATOM 6437 C C . LEU A 1 781 ? -15.630 2.406 -4.955 1.00 96.25 781 LEU A C 1
ATOM 6439 O O . LEU A 1 781 ? -15.927 1.315 -5.439 1.00 96.25 781 LEU A O 1
ATOM 6443 N N . ASP A 1 782 ? -16.535 3.201 -4.381 1.00 96.19 782 ASP A N 1
ATOM 6444 C CA . ASP A 1 782 ? -17.962 2.861 -4.315 1.00 96.19 782 ASP A CA 1
ATOM 6445 C C . ASP A 1 782 ? -18.583 2.804 -5.720 1.00 96.19 782 ASP A C 1
ATOM 6447 O O . ASP A 1 782 ? -19.269 1.837 -6.057 1.00 96.19 782 ASP A O 1
ATOM 6451 N N . LYS A 1 783 ? -18.245 3.759 -6.596 1.00 96.00 783 LYS A N 1
ATOM 6452 C CA . LYS A 1 783 ? -18.658 3.735 -8.008 1.00 96.00 783 LYS A CA 1
ATOM 6453 C C . LYS A 1 783 ? -18.136 2.504 -8.756 1.00 96.00 783 LYS A C 1
ATOM 6455 O O . LYS A 1 783 ? -18.869 1.912 -9.545 1.00 96.00 783 LYS A O 1
ATOM 6460 N N . GLU A 1 784 ? -16.888 2.094 -8.526 1.00 97.62 784 GLU A N 1
ATOM 6461 C CA . GLU A 1 784 ? -16.354 0.890 -9.176 1.00 97.62 784 GLU A CA 1
ATOM 6462 C C . GLU A 1 784 ? -16.945 -0.402 -8.597 1.00 97.62 784 GLU A C 1
ATOM 6464 O O . GLU A 1 784 ? -17.147 -1.365 -9.334 1.00 97.62 784 GLU A O 1
ATOM 6469 N N . LYS A 1 785 ? -17.314 -0.414 -7.314 1.00 97.06 785 LYS A N 1
ATOM 6470 C CA . LYS A 1 785 ? -18.077 -1.506 -6.698 1.00 97.06 785 LYS A CA 1
ATOM 6471 C C . LYS A 1 785 ? -19.477 -1.635 -7.311 1.00 97.06 785 LYS A C 1
ATOM 6473 O O . LYS A 1 785 ? -19.906 -2.750 -7.595 1.00 97.06 785 LYS A O 1
ATOM 6478 N N . GLU A 1 786 ? -20.170 -0.526 -7.574 1.00 96.31 786 GLU A N 1
ATOM 6479 C CA . GLU A 1 786 ? -21.433 -0.545 -8.328 1.00 96.31 786 GLU A CA 1
ATOM 6480 C C . GLU A 1 786 ? -21.253 -1.067 -9.760 1.00 96.31 786 GLU A C 1
ATOM 6482 O O . GLU A 1 786 ? -22.084 -1.839 -10.239 1.00 96.31 786 GLU A O 1
ATOM 6487 N N . ASN A 1 787 ? -20.181 -0.666 -10.451 1.00 97.06 787 ASN A N 1
ATOM 6488 C CA . ASN A 1 787 ? -19.879 -1.176 -11.790 1.00 97.06 787 ASN A CA 1
ATOM 6489 C C . ASN A 1 787 ? -19.621 -2.687 -11.762 1.00 97.06 787 ASN A C 1
ATOM 6491 O O . ASN A 1 787 ? -20.180 -3.417 -12.572 1.00 97.06 787 ASN A O 1
ATOM 6495 N N . GLU A 1 788 ? -18.811 -3.171 -10.821 1.00 97.69 788 GLU A N 1
ATOM 6496 C CA . GLU A 1 788 ? -18.499 -4.594 -10.672 1.00 97.69 788 GLU A CA 1
ATOM 6497 C C . GLU A 1 788 ? -19.753 -5.430 -10.351 1.00 97.69 788 GLU A C 1
ATOM 6499 O O . GLU A 1 788 ? -19.918 -6.514 -10.912 1.00 97.69 788 GLU A O 1
ATOM 6504 N N . ASN A 1 789 ? -20.686 -4.902 -9.547 1.00 96.44 789 ASN A N 1
ATOM 6505 C CA . ASN A 1 789 ? -21.998 -5.523 -9.330 1.00 96.44 789 ASN A CA 1
ATOM 6506 C C . ASN A 1 789 ? -22.804 -5.626 -10.639 1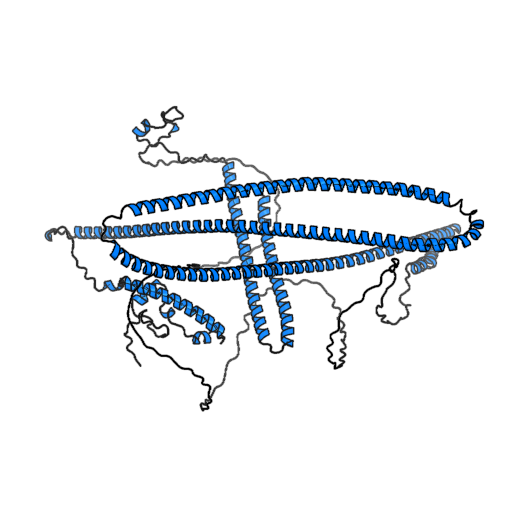.00 96.44 789 ASN A C 1
ATOM 6508 O O . ASN A 1 789 ? -23.283 -6.707 -10.971 1.00 96.44 789 ASN A O 1
ATOM 6512 N N . LYS A 1 790 ? -22.878 -4.551 -11.439 1.00 97.25 790 LYS A N 1
ATOM 6513 C CA . LYS A 1 790 ? -23.547 -4.573 -12.758 1.00 97.25 790 LYS A CA 1
ATOM 6514 C C . LYS A 1 790 ? -22.887 -5.570 -13.718 1.00 97.25 790 LYS A C 1
ATOM 6516 O O . LYS A 1 790 ? -23.574 -6.272 -14.453 1.00 97.25 790 LYS A O 1
ATOM 6521 N N . ARG A 1 791 ? -21.553 -5.690 -13.697 1.00 97.56 791 ARG A N 1
ATOM 6522 C CA . ARG A 1 791 ? -20.821 -6.706 -14.477 1.00 97.56 791 ARG A CA 1
ATOM 6523 C C . ARG A 1 791 ? -21.202 -8.126 -14.048 1.00 97.56 791 ARG A C 1
ATOM 6525 O O . ARG A 1 791 ? -21.404 -8.979 -14.908 1.00 97.56 791 ARG A O 1
ATOM 6532 N N . LEU A 1 792 ? -21.334 -8.379 -12.744 1.00 96.69 792 LEU A N 1
ATOM 6533 C CA . LEU A 1 792 ? -21.824 -9.653 -12.200 1.00 96.69 792 LEU A CA 1
ATOM 6534 C C . LEU A 1 792 ? -23.272 -9.946 -12.626 1.00 96.69 792 LEU A C 1
ATOM 6536 O O . LEU A 1 792 ? -23.554 -11.063 -13.052 1.00 96.69 792 LEU A O 1
ATOM 6540 N N . GLU A 1 793 ? -24.166 -8.956 -12.578 1.00 96.88 793 GLU A N 1
ATOM 6541 C CA . GLU A 1 793 ? -25.547 -9.074 -13.069 1.00 96.88 793 GLU A CA 1
ATOM 6542 C C . GLU A 1 793 ? -25.577 -9.470 -14.554 1.00 96.88 793 GLU A C 1
ATOM 6544 O O . GLU A 1 793 ? -26.140 -10.510 -14.898 1.00 96.88 793 GLU A O 1
ATOM 6549 N N . TYR A 1 794 ? -24.887 -8.726 -15.428 1.00 97.00 794 TYR A N 1
ATOM 6550 C CA . TYR A 1 794 ? -24.808 -9.050 -16.858 1.00 97.00 794 TYR A CA 1
ATOM 6551 C C . TYR A 1 794 ? -24.154 -10.414 -17.137 1.00 97.00 794 TYR A C 1
ATOM 6553 O O . TYR A 1 794 ? -24.603 -11.138 -18.024 1.00 97.00 794 TYR A O 1
ATOM 6561 N N . TYR A 1 795 ? -23.121 -10.798 -16.378 1.00 96.62 795 TYR A N 1
ATOM 6562 C CA . TYR A 1 795 ? -22.485 -12.115 -16.508 1.00 96.62 795 TYR A CA 1
ATOM 6563 C C . TYR A 1 795 ? -23.460 -13.259 -16.191 1.00 96.62 795 TYR A C 1
ATOM 6565 O O . TYR A 1 795 ? -23.467 -14.278 -16.883 1.00 96.62 795 TYR A O 1
ATOM 6573 N N . ASN A 1 796 ? -24.294 -13.074 -15.164 1.00 95.94 796 ASN A N 1
ATOM 6574 C CA . ASN A 1 796 ? -25.280 -14.058 -14.724 1.00 95.94 796 ASN A CA 1
ATOM 6575 C C . ASN A 1 796 ? -26.510 -14.124 -15.647 1.00 95.94 796 ASN A C 1
ATOM 6577 O O . ASN A 1 796 ? -27.109 -15.191 -15.767 1.00 95.94 796 ASN A O 1
ATOM 6581 N N . MET A 1 797 ? -26.877 -13.019 -16.308 1.00 96.12 797 MET A N 1
ATOM 6582 C CA . MET A 1 797 ? -27.995 -12.969 -17.265 1.00 96.12 797 MET A CA 1
ATOM 6583 C C . MET A 1 797 ? -27.720 -13.718 -18.577 1.00 96.12 797 MET A C 1
ATOM 6585 O O . MET A 1 797 ? -28.657 -14.218 -19.198 1.00 96.12 797 MET A O 1
ATOM 6589 N N . LEU A 1 798 ? -26.462 -13.801 -19.021 1.00 96.19 798 LEU A N 1
ATOM 6590 C CA . LEU A 1 798 ? -26.112 -14.532 -20.242 1.00 96.19 798 LEU A CA 1
ATOM 6591 C C . LEU A 1 798 ? -26.124 -16.045 -20.011 1.00 96.19 798 LEU A C 1
ATOM 6593 O O . LEU A 1 798 ? -25.504 -16.539 -19.068 1.00 96.19 798 LEU A O 1
ATOM 6597 N N . SER A 1 799 ? -26.749 -16.785 -20.930 1.00 96.38 799 SER A N 1
ATOM 6598 C CA . SER A 1 799 ? -26.774 -18.257 -20.926 1.00 96.38 799 SER A CA 1
ATOM 6599 C C . SER A 1 799 ? -25.707 -18.901 -21.823 1.00 96.38 799 SER A C 1
ATOM 6601 O O . SER A 1 799 ? -25.335 -20.044 -21.570 1.00 96.38 799 SER A O 1
ATOM 6603 N N . ASP A 1 800 ? -25.203 -18.201 -22.850 1.00 96.75 800 ASP A N 1
ATOM 6604 C CA . ASP A 1 800 ? -24.162 -18.721 -23.752 1.00 96.75 800 ASP A CA 1
ATOM 6605 C C . ASP A 1 800 ? -22.746 -18.496 -23.189 1.00 96.75 800 ASP A C 1
ATOM 6607 O O . ASP A 1 800 ? -22.312 -17.371 -22.925 1.00 96.75 800 ASP A O 1
ATOM 6611 N N . ASP A 1 801 ? -21.985 -19.583 -23.063 1.00 94.44 801 ASP A N 1
ATOM 6612 C CA . ASP A 1 801 ? -20.591 -19.576 -22.621 1.00 94.44 801 ASP A CA 1
ATOM 6613 C C . ASP A 1 801 ? -19.633 -18.868 -23.597 1.00 94.44 801 ASP A C 1
ATOM 6615 O O . ASP A 1 801 ? -18.579 -18.383 -23.171 1.00 94.44 801 ASP A O 1
ATOM 6619 N N . GLN A 1 802 ? -19.949 -18.784 -24.896 1.00 95.00 802 GLN A N 1
ATOM 6620 C CA . GLN A 1 802 ? -19.134 -18.014 -25.847 1.00 95.00 802 GLN A CA 1
ATOM 6621 C C . GLN A 1 802 ? -19.305 -16.507 -25.633 1.00 95.00 802 GLN A C 1
ATOM 6623 O O . GLN A 1 802 ? -18.320 -15.761 -25.650 1.00 95.00 802 GLN A O 1
ATOM 6628 N N . GLU A 1 803 ? -20.531 -16.048 -25.382 1.00 94.94 803 GLU A N 1
ATOM 6629 C CA . GLU A 1 803 ? -20.803 -14.649 -25.052 1.00 94.94 803 GLU A CA 1
ATOM 6630 C C . GLU A 1 803 ? -20.247 -14.271 -23.680 1.00 94.94 803 GLU A C 1
ATOM 6632 O O . GLU A 1 803 ? -19.555 -13.257 -23.584 1.00 94.94 803 GLU A O 1
ATOM 6637 N N . ARG A 1 804 ? -20.395 -15.124 -22.654 1.00 96.94 804 ARG A N 1
ATOM 6638 C CA . ARG A 1 804 ? -19.746 -14.926 -21.340 1.00 96.94 804 ARG A CA 1
ATOM 6639 C C . ARG A 1 804 ? -18.235 -14.715 -21.455 1.00 96.94 804 ARG A C 1
ATOM 6641 O O . ARG A 1 804 ? -17.698 -13.807 -20.823 1.00 96.94 804 ARG A O 1
ATOM 6648 N N . LYS A 1 805 ? -17.537 -15.498 -22.291 1.00 95.25 805 LYS A N 1
ATOM 6649 C CA . LYS A 1 805 ? -16.087 -15.337 -22.531 1.00 95.25 805 LYS A CA 1
ATOM 6650 C C . LYS A 1 805 ? -15.743 -13.997 -23.184 1.00 95.25 805 LYS A C 1
ATOM 6652 O O . LYS A 1 805 ? -14.764 -13.368 -22.782 1.00 95.25 805 LYS A O 1
ATOM 6657 N N . LYS A 1 806 ? -16.538 -13.535 -24.157 1.00 96.62 806 LYS A N 1
ATOM 6658 C CA . LYS A 1 806 ? -16.370 -12.201 -24.766 1.00 96.62 806 LYS A CA 1
ATOM 6659 C C . LYS A 1 806 ? -16.614 -11.093 -23.739 1.00 96.62 806 LYS A C 1
ATOM 6661 O O . LYS A 1 806 ? -15.789 -10.192 -23.614 1.00 96.62 806 LYS A O 1
ATOM 6666 N N . LEU A 1 807 ? -17.697 -11.196 -22.967 1.00 96.75 807 LEU A N 1
ATOM 6667 C CA . LEU A 1 807 ? -18.056 -10.231 -21.928 1.00 96.75 807 LEU A CA 1
ATOM 6668 C C . LEU A 1 807 ? -16.965 -10.134 -20.852 1.00 96.75 807 LEU A C 1
ATOM 6670 O O . LEU A 1 807 ? -16.579 -9.045 -20.443 1.00 96.75 807 LEU A O 1
ATOM 6674 N N . GLN A 1 808 ? -16.381 -11.268 -20.459 1.00 96.19 808 GLN A N 1
ATOM 6675 C CA . GLN A 1 808 ? -15.308 -11.304 -19.468 1.00 96.19 808 GLN A CA 1
ATOM 6676 C C . GLN A 1 808 ? -13.998 -10.664 -19.962 1.00 96.19 808 GLN A C 1
ATOM 6678 O O . GLN A 1 808 ? -13.263 -10.096 -19.154 1.00 96.19 808 GLN A O 1
ATOM 6683 N N . LEU A 1 809 ? -13.708 -10.689 -21.271 1.00 96.50 809 LEU A N 1
ATOM 6684 C CA . LEU A 1 809 ? -12.602 -9.909 -21.846 1.00 96.50 809 LEU A CA 1
ATOM 6685 C C . LEU A 1 809 ? -12.871 -8.399 -21.756 1.00 96.50 809 LEU A C 1
ATOM 6687 O O . LEU A 1 809 ? -11.971 -7.659 -21.363 1.00 96.50 809 LEU A O 1
ATOM 6691 N N . ILE A 1 810 ? -14.101 -7.960 -22.045 1.00 96.81 810 ILE A N 1
ATOM 6692 C CA . ILE A 1 810 ? -14.519 -6.554 -21.906 1.00 96.81 810 ILE A CA 1
ATOM 6693 C C . ILE A 1 810 ? -14.390 -6.110 -20.442 1.00 96.81 810 ILE A C 1
ATOM 6695 O O . ILE A 1 810 ? -13.721 -5.122 -20.157 1.00 96.81 810 ILE A O 1
ATOM 6699 N N . PHE A 1 811 ? -14.916 -6.890 -19.496 1.00 98.00 811 PHE A N 1
ATOM 6700 C CA . PHE A 1 811 ? -14.827 -6.590 -18.063 1.00 98.00 811 PHE A CA 1
ATOM 6701 C C . PHE A 1 811 ? -13.392 -6.541 -17.534 1.00 98.00 811 PHE A C 1
ATOM 6703 O O . PHE A 1 811 ? -13.091 -5.751 -16.643 1.00 98.00 811 PHE A O 1
ATOM 6710 N N . ASN A 1 812 ? -12.480 -7.355 -18.072 1.00 96.31 812 ASN A N 1
ATOM 6711 C CA . ASN A 1 812 ? -11.067 -7.271 -17.705 1.00 96.31 812 ASN A CA 1
ATOM 6712 C C . ASN A 1 812 ? -10.427 -5.954 -18.176 1.00 96.31 812 ASN A C 1
ATOM 6714 O O . ASN A 1 812 ? -9.612 -5.391 -17.443 1.00 96.31 812 ASN A O 1
ATOM 6718 N N . GLU A 1 813 ? -10.813 -5.441 -19.346 1.00 96.69 813 GLU A N 1
ATOM 6719 C CA . GLU A 1 813 ? -10.353 -4.138 -19.838 1.00 96.69 813 GLU A CA 1
ATOM 6720 C C . GLU A 1 813 ? -11.000 -2.977 -19.064 1.00 96.69 813 GLU A C 1
ATOM 6722 O O . GLU A 1 813 ? -10.309 -2.036 -18.677 1.00 96.69 813 GLU A O 1
ATOM 6727 N N . GLU A 1 814 ? -12.284 -3.072 -18.708 1.00 96.38 814 GLU A N 1
ATOM 6728 C CA . GLU A 1 814 ? -12.939 -2.098 -17.822 1.00 96.38 814 GLU A CA 1
ATOM 6729 C C . GLU A 1 814 ? -12.283 -2.045 -16.433 1.00 96.38 814 GLU A C 1
ATOM 6731 O O . GLU A 1 814 ? -11.972 -0.958 -15.945 1.00 96.38 814 GLU A O 1
ATOM 6736 N N . ARG A 1 815 ? -11.975 -3.200 -15.819 1.00 97.44 815 ARG A N 1
ATOM 6737 C CA . ARG A 1 815 ? -11.205 -3.262 -14.560 1.00 97.44 815 ARG A CA 1
ATOM 6738 C C . ARG A 1 815 ? -9.801 -2.669 -14.716 1.00 97.44 815 ARG A C 1
ATOM 6740 O O . ARG A 1 815 ? -9.296 -2.051 -13.776 1.00 97.44 815 ARG A O 1
ATOM 6747 N N . ARG A 1 816 ? -9.160 -2.828 -15.884 1.00 97.31 816 ARG A N 1
ATOM 6748 C CA . ARG A 1 816 ? -7.861 -2.200 -16.192 1.00 97.31 816 ARG A CA 1
ATOM 6749 C C . ARG A 1 816 ? -7.984 -0.675 -16.187 1.00 97.31 816 ARG A C 1
ATOM 6751 O O . ARG A 1 816 ? -7.195 -0.017 -15.514 1.00 97.31 816 ARG A O 1
ATOM 6758 N N . ILE A 1 817 ? -8.993 -0.134 -16.871 1.00 94.81 817 ILE A N 1
ATOM 6759 C CA . ILE A 1 817 ? -9.280 1.307 -16.943 1.00 94.81 817 ILE A CA 1
ATOM 6760 C C . ILE A 1 817 ? -9.647 1.866 -15.558 1.00 94.81 817 ILE A C 1
ATOM 6762 O O . ILE A 1 817 ? -9.121 2.901 -15.154 1.00 94.81 817 ILE A O 1
ATOM 6766 N N . ALA A 1 818 ? -10.483 1.171 -14.784 1.00 95.56 818 ALA A N 1
ATOM 6767 C CA . ALA A 1 818 ? -10.828 1.582 -13.424 1.00 95.56 818 ALA A CA 1
ATOM 6768 C C . ALA A 1 818 ? -9.604 1.600 -12.492 1.00 95.56 818 ALA A C 1
ATOM 6770 O O . ALA A 1 818 ? -9.395 2.566 -11.757 1.00 95.56 818 ALA A O 1
ATOM 6771 N N . SER A 1 819 ? -8.741 0.580 -12.571 1.00 96.12 819 SER A N 1
ATOM 6772 C CA . SER A 1 819 ? -7.474 0.553 -11.831 1.00 96.12 819 SER A CA 1
ATOM 6773 C C . SER A 1 819 ? -6.533 1.689 -12.245 1.00 96.12 819 SER A C 1
ATOM 6775 O O . SER A 1 819 ? -5.869 2.269 -11.385 1.00 96.12 819 SER A O 1
ATOM 6777 N N . GLU A 1 820 ? -6.492 2.038 -13.532 1.00 95.38 820 GLU A N 1
ATOM 6778 C CA . GLU A 1 820 ? -5.715 3.165 -14.051 1.00 95.38 820 GLU A CA 1
ATOM 6779 C C . GLU A 1 820 ? -6.250 4.511 -13.528 1.00 95.38 820 GLU A C 1
ATOM 6781 O O . GLU A 1 820 ? -5.466 5.343 -13.064 1.00 95.38 820 GLU A O 1
ATOM 6786 N N . ASN A 1 821 ? -7.575 4.685 -13.474 1.00 95.75 821 ASN A N 1
ATOM 6787 C CA . ASN A 1 821 ? -8.229 5.864 -12.899 1.00 95.75 821 ASN A CA 1
ATOM 6788 C C . ASN A 1 821 ? -7.938 6.029 -11.397 1.00 95.75 821 ASN A C 1
ATOM 6790 O O . ASN A 1 821 ? -7.563 7.124 -10.980 1.00 95.75 821 ASN A O 1
ATOM 6794 N N . ILE A 1 822 ? -8.025 4.951 -10.600 1.00 95.88 822 ILE A N 1
ATOM 6795 C CA . ILE A 1 822 ? -7.637 4.958 -9.173 1.00 95.88 822 ILE A CA 1
ATOM 6796 C C . ILE A 1 822 ? -6.187 5.443 -9.023 1.00 95.88 822 ILE A C 1
ATOM 6798 O O . ILE A 1 822 ? -5.904 6.365 -8.259 1.00 95.88 822 ILE A O 1
ATOM 6802 N N . ILE A 1 823 ? -5.261 4.849 -9.784 1.00 95.69 823 ILE A N 1
ATOM 6803 C CA . ILE A 1 823 ? -3.829 5.171 -9.714 1.00 95.69 823 ILE A CA 1
ATOM 6804 C C . ILE A 1 823 ? -3.560 6.629 -10.111 1.00 95.69 823 ILE A C 1
ATOM 6806 O O . ILE A 1 823 ? -2.714 7.284 -9.499 1.00 95.69 823 ILE A O 1
ATOM 6810 N N . ASN A 1 824 ? -4.247 7.143 -11.131 1.00 95.25 824 ASN A N 1
ATOM 6811 C CA . ASN A 1 824 ? -4.067 8.515 -11.594 1.00 95.25 824 ASN A CA 1
ATOM 6812 C C . ASN A 1 824 ? -4.625 9.535 -10.590 1.00 95.25 824 ASN A C 1
ATOM 6814 O O . ASN A 1 824 ? -3.936 10.516 -10.304 1.00 95.25 824 ASN A O 1
ATOM 6818 N N . LEU A 1 825 ? -5.782 9.262 -9.975 1.00 96.12 825 LEU A N 1
ATOM 6819 C CA . LEU A 1 825 ? -6.344 10.090 -8.903 1.00 96.12 825 LEU A CA 1
ATOM 6820 C C . LEU A 1 825 ? -5.401 10.147 -7.687 1.00 96.12 825 LEU A C 1
ATOM 6822 O O . LEU A 1 825 ? -5.045 11.233 -7.233 1.00 96.12 825 LEU A O 1
ATOM 6826 N N . THR A 1 826 ? -4.909 8.999 -7.204 1.00 95.88 826 THR A N 1
ATOM 6827 C CA . THR A 1 826 ? -3.951 8.959 -6.082 1.00 95.88 826 THR A CA 1
ATOM 6828 C C . THR A 1 826 ? -2.655 9.712 -6.403 1.00 95.88 826 THR A C 1
ATOM 6830 O O . THR A 1 826 ? -2.163 10.463 -5.563 1.00 95.88 826 THR A O 1
ATOM 6833 N N . LYS A 1 827 ? -2.113 9.585 -7.625 1.00 96.44 827 LYS A N 1
ATOM 6834 C CA . LYS A 1 827 ? -0.935 10.363 -8.059 1.00 96.44 827 LYS A CA 1
ATOM 6835 C C . LYS A 1 827 ? -1.198 11.868 -8.088 1.00 96.44 827 LYS A C 1
ATOM 6837 O O . LYS A 1 827 ? -0.294 12.634 -7.759 1.00 96.44 827 LYS A O 1
ATOM 6842 N N . GLN A 1 828 ? -2.390 12.298 -8.504 1.00 95.00 828 GLN A N 1
ATOM 6843 C CA . GLN A 1 828 ? -2.753 13.713 -8.505 1.00 95.00 828 GLN A CA 1
ATOM 6844 C C . GLN A 1 828 ? -2.755 14.262 -7.073 1.00 95.00 828 GLN A C 1
ATOM 6846 O O . GLN A 1 828 ? -2.040 15.225 -6.801 1.00 95.00 828 GLN A O 1
ATOM 6851 N N . HIS A 1 829 ? -3.450 13.594 -6.147 1.00 95.38 829 HIS A N 1
ATOM 6852 C CA . HIS A 1 829 ? -3.476 13.978 -4.731 1.00 95.38 829 HIS A CA 1
ATOM 6853 C C . HIS A 1 829 ? -2.093 13.941 -4.078 1.00 95.38 829 HIS A C 1
ATOM 6855 O O . HIS A 1 829 ? -1.738 14.856 -3.339 1.00 95.38 829 HIS A O 1
ATOM 6861 N N . GLU A 1 830 ? -1.259 12.943 -4.385 1.00 95.19 830 GLU A N 1
ATOM 6862 C CA . GLU A 1 830 ? 0.143 12.932 -3.950 1.00 95.19 830 GLU A CA 1
ATOM 6863 C C . GLU A 1 830 ? 0.932 14.152 -4.442 1.00 95.19 830 GLU A C 1
ATOM 6865 O O . GLU A 1 830 ? 1.788 14.656 -3.717 1.00 95.19 830 GLU A O 1
ATOM 6870 N N . ASN A 1 831 ? 0.681 14.621 -5.665 1.00 95.56 831 ASN A N 1
ATOM 6871 C CA . ASN A 1 831 ? 1.355 15.792 -6.218 1.00 95.56 831 ASN A CA 1
ATOM 6872 C C . ASN A 1 831 ? 0.814 17.102 -5.624 1.00 95.56 831 ASN A C 1
ATOM 6874 O O . ASN A 1 831 ? 1.609 17.999 -5.354 1.00 95.56 831 ASN A O 1
ATOM 6878 N N . GLU A 1 832 ? -0.494 17.208 -5.368 1.00 95.25 832 GLU A N 1
ATOM 6879 C CA . GLU A 1 832 ? -1.105 18.334 -4.639 1.00 95.25 832 GLU A CA 1
ATOM 6880 C C . GLU A 1 832 ? -0.540 18.426 -3.209 1.00 95.25 832 GLU A C 1
ATOM 6882 O O . GLU A 1 832 ? -0.051 19.479 -2.802 1.00 95.25 832 GLU A O 1
ATOM 6887 N N . MET A 1 833 ? -0.471 17.299 -2.491 1.00 95.75 833 MET A N 1
ATOM 6888 C CA . MET A 1 833 ? 0.154 17.200 -1.166 1.00 95.75 833 MET A CA 1
ATOM 6889 C C . MET A 1 833 ? 1.652 17.550 -1.176 1.00 95.75 833 MET A C 1
ATOM 6891 O O . MET A 1 833 ? 2.122 18.250 -0.281 1.00 95.75 833 MET A O 1
ATOM 6895 N N . LYS A 1 834 ? 2.417 17.099 -2.183 1.00 95.44 834 LYS A N 1
ATOM 6896 C CA . LYS A 1 834 ? 3.844 17.454 -2.327 1.00 95.44 834 LYS A CA 1
ATOM 6897 C C . LYS A 1 834 ? 4.041 18.941 -2.621 1.00 95.44 834 LYS A C 1
ATOM 6899 O O . LYS A 1 834 ? 4.985 19.514 -2.092 1.00 95.44 834 LYS A O 1
ATOM 6904 N N . ARG A 1 835 ? 3.169 19.566 -3.424 1.00 93.69 835 ARG A N 1
ATOM 6905 C CA . ARG A 1 835 ? 3.194 21.019 -3.673 1.00 93.69 835 ARG A CA 1
ATOM 6906 C C . ARG A 1 835 ? 2.935 21.794 -2.388 1.00 93.69 835 ARG A C 1
ATOM 6908 O O . ARG A 1 835 ? 3.819 22.523 -1.970 1.00 93.69 835 ARG A O 1
ATOM 6915 N N . ALA A 1 836 ? 1.833 21.510 -1.691 1.00 92.00 836 ALA A N 1
ATOM 6916 C CA . ALA A 1 836 ? 1.535 22.146 -0.407 1.00 92.00 836 ALA A CA 1
ATOM 6917 C C . ALA A 1 836 ? 2.683 21.976 0.609 1.00 92.00 836 ALA A C 1
ATOM 6919 O O . ALA A 1 836 ? 3.053 22.921 1.296 1.00 92.00 836 ALA A O 1
ATOM 6920 N N . MET A 1 837 ? 3.309 20.795 0.671 1.00 91.44 837 MET A N 1
ATOM 6921 C CA . MET A 1 837 ? 4.472 20.556 1.532 1.00 91.44 837 MET A CA 1
ATOM 6922 C C . MET A 1 837 ? 5.721 21.351 1.107 1.00 91.44 837 MET A C 1
ATOM 6924 O O . MET A 1 837 ? 6.455 21.817 1.978 1.00 91.44 837 MET A O 1
ATOM 6928 N N . LEU A 1 838 ? 5.963 21.531 -0.196 1.00 92.12 838 LEU A N 1
ATOM 6929 C CA . LEU A 1 838 ? 7.037 22.386 -0.712 1.00 92.12 838 LEU A CA 1
ATOM 6930 C C . LEU A 1 838 ? 6.763 23.869 -0.442 1.00 92.12 838 LEU A C 1
ATOM 6932 O O . LEU A 1 838 ? 7.677 24.568 -0.022 1.00 92.12 838 LEU A O 1
ATOM 6936 N N . ASP A 1 839 ? 5.523 24.331 -0.591 1.00 86.62 839 ASP A N 1
ATOM 6937 C CA . ASP A 1 839 ? 5.129 25.709 -0.280 1.00 86.62 839 ASP A CA 1
ATOM 6938 C C . ASP A 1 839 ? 5.332 26.000 1.219 1.00 86.62 839 ASP A C 1
ATOM 6940 O O . ASP A 1 839 ? 5.923 27.014 1.589 1.00 86.62 839 ASP A O 1
ATOM 6944 N N . ILE A 1 840 ? 4.969 25.050 2.092 1.00 85.50 840 ILE A N 1
ATOM 6945 C CA . ILE A 1 840 ? 5.263 25.098 3.534 1.00 85.50 840 ILE A CA 1
ATOM 6946 C C . ILE A 1 840 ? 6.778 25.125 3.805 1.00 85.50 840 ILE A C 1
ATOM 6948 O O . ILE A 1 840 ? 7.220 25.812 4.724 1.00 85.50 840 ILE A O 1
ATOM 6952 N N . MET A 1 841 ? 7.593 24.386 3.047 1.00 84.44 841 MET A N 1
ATOM 6953 C CA . MET A 1 841 ? 9.055 24.407 3.195 1.00 84.44 841 MET A CA 1
ATOM 6954 C C . MET A 1 841 ? 9.672 25.725 2.713 1.00 84.44 841 MET A C 1
ATOM 6956 O O . MET A 1 841 ? 10.534 26.263 3.400 1.00 84.44 841 MET A O 1
ATOM 6960 N N . ASN A 1 842 ? 9.209 26.277 1.593 1.00 83.69 842 ASN A N 1
ATOM 6961 C CA . ASN A 1 842 ? 9.696 27.544 1.049 1.00 83.69 842 ASN A CA 1
ATOM 6962 C C . ASN A 1 842 ? 9.352 28.715 1.982 1.00 83.69 842 ASN A C 1
ATOM 6964 O O . ASN A 1 842 ? 10.239 29.488 2.332 1.00 83.69 842 ASN A O 1
ATOM 6968 N N . LEU A 1 843 ? 8.126 28.751 2.519 1.00 78.12 843 LEU A N 1
ATOM 6969 C CA . LEU A 1 843 ? 7.722 29.704 3.563 1.00 78.12 843 LEU A CA 1
ATOM 6970 C C . LEU A 1 843 ? 8.550 29.593 4.858 1.00 78.12 843 LEU A C 1
ATOM 6972 O O . LEU A 1 843 ? 8.592 30.544 5.628 1.00 78.12 843 LEU A O 1
ATOM 6976 N N . ASN A 1 844 ? 9.195 28.452 5.125 1.00 76.06 844 ASN A N 1
ATOM 6977 C CA . ASN A 1 844 ? 10.126 28.296 6.249 1.00 76.06 844 ASN A CA 1
ATOM 6978 C C . ASN A 1 844 ? 11.586 28.638 5.889 1.00 76.06 844 ASN A C 1
ATOM 6980 O O . ASN A 1 844 ? 12.406 28.716 6.798 1.00 76.06 844 ASN A O 1
ATOM 6984 N N . ASN A 1 845 ? 11.914 28.805 4.602 1.00 76.81 845 ASN A N 1
ATOM 6985 C CA . ASN A 1 845 ? 13.257 29.133 4.107 1.00 76.81 845 ASN A CA 1
ATOM 6986 C C . ASN A 1 845 ? 13.413 30.624 3.751 1.00 76.81 845 ASN A C 1
ATOM 6988 O O . ASN A 1 845 ? 14.529 31.134 3.764 1.00 76.81 845 ASN A O 1
ATOM 6992 N N . GLU A 1 846 ? 12.317 31.320 3.432 1.00 64.06 846 GLU A N 1
ATOM 6993 C CA . GLU A 1 846 ? 12.286 32.774 3.194 1.00 64.06 846 GLU A CA 1
ATOM 6994 C C . GLU A 1 846 ? 12.223 33.608 4.500 1.00 64.06 846 GLU A C 1
ATOM 6996 O O . GLU A 1 846 ? 12.151 34.836 4.438 1.00 64.06 846 GLU A O 1
ATOM 7001 N N . ILE A 1 847 ? 12.250 32.959 5.680 1.00 47.22 847 ILE A N 1
ATOM 7002 C CA . ILE A 1 847 ? 12.109 33.558 7.029 1.00 47.22 847 ILE A CA 1
ATOM 7003 C C . ILE A 1 847 ? 13.259 33.153 7.960 1.00 47.22 847 ILE A C 1
ATOM 7005 O O . ILE A 1 847 ? 13.743 34.042 8.696 1.00 47.22 847 ILE A O 1
#

Foldseek 3Di:
DDDPPPPAQALVNQDLAPQDPPRGDDPLLVVLCVVLVHDSNLLRQDDLVVLCVVPVNPSVSSVVVNCVSVVVSVVSSVSSVVSSVVCVVVVPDPPVVVPPDPPPPCPDPPVDDDDPVPDDVVVVVVVVVVVVVVVVVVVVVVVVVVVVVVVVVVVVVVVVVVVVVVVVVVVVVVVVVVVVVVVVVVVVVVVVVVVVVVVVVVVVVVVVVVVVVVVVVVVVVVVVVVCVVVVVVVVVVVVVVVVVVVVVVVPPVVPPPVPVVVVVVVVVVVVVVVVVVVVVVVVVVVVVVVVVVVVVVVVVVVVVVVVVVVVVVVVVVVVVVVVVVVVVVVVVVVVVVVVVVVVPPDDDDDPCVPVVVVVCVVVVVVVVVVVVVVVVVVVVVVVVVVVVVVVVVVVVVVVVVVVVVVVVVVVVVVVVVVVVVVVVVVVVVVVVVVVVVVVVVVVVVVVVVVQLVVQLVVLVVVLVVVLVVVVVVCVVVVNDDVVVSVVVSVVSCVPRVVVSNCVSVVPDPPVPDPPPDDDPDDDDDDDDDDDDDDDDDDDDDDDDDDDDDDDDDDDDDDDDDDDDDDDDDDDDDDDDDDDDDDDPDPDDPPPDDDDDDDDDDDDDDDDDDDDDDDDDDDDDDDDDDDDDDDDDDDDDDDDDDDDDDDDDDDDDDDDDDDDDDDDDDDDDDDDDDDDDDDDDDDDDDDDDDDDDDDDDDDDPAAADALVPDCLRVVNVHPSPCVVCVVVNHHHPPPPPPPDPDDPVVVVVVVVVVVVVVVVVVLVVVLVVLVVVLVVVLVVLVVVVVVVVVVLVVVLVPDPDPVVNVVSVVVVVVVVVVSVVVSVVSVVVSVVVSVVSVVVVVVVVVVD

Sequence (847 aa):
MNKDFDEPLSLLTFEPTLAFPPYLNTPRSLEACHRNGVNPIELVAIPYEEFLKNSNNDPYIAQIRYEKIDGLRKATLDKVLQEWKRLVDSNWIDSNNNNDNVIVSSDKESILHVPSSAHSTLLEIQASKFRKIELEEWKSFQHLLNIEIKNANKSNKNTTIVKEHNDWNEKNKQLQKLNQIKRQQLHREQYEAKQRYEEAKLNELKQIKLNELKEENELKMNVIMKMKKDRKAREYREQEQLQREQYAKKMKNEILNNIEAKIKARKFAQELRQQEIESRLQEAKEKKRNDDEIKRKIENDHLLKIKQDAIRNEEIKRKQLAERIAEDMKKREKILNDRKNEKREIFSTDNLKEKLQLSKERNENIIREKSEKILRQLELKESICKDELDKIKQYQDKRKDIKNIREEAFALASMRRKKAEEHRLNQLNQSIKLKEERADAIKKGYSTLTHMTGAMRAIMSRAIAELKEEMKHLHDKEAISPDKVIERAMKISDSLLFPTLDKTFNIQDETTRPNTTLVNDSVSNNQSNRPSTVPNDYNYNRVNSQRNERKDKSPDNILKSNKKEFIPLGREITPTLPIKAFNKNNLLVALQESKVRAEAPPPSWLPTTSSSRSNRQTAHKTVKTNEKPLTSTSNNNNSNTYDSGFDSSFPYIETNSYSSNNQTISELDNNILPEVTTSYSYTPDSRKDIKSNNKSKIDKYSMFRREFSSDHPLAGGKGKYEVEKSNGLIPNTAAKYKLPMTLNEKYEKLTIQSKKLNINNNNNLMNELNKKHQFELLQLLDKEKENENKRLEYYNMLSDDQERKKLQLIFNEERRIASENIINLTKQHENEMKRAMLDIMNLNNEI

Radius of gyration: 56.46 Å; chains: 1; bounding box: 140×112×157 Å